Protein AF-A0A8S3VZ00-F1 (afdb_monomer)

pLDDT: mean 72.83, std 22.78, range [23.38, 97.88]

Organism: Parnassius apollo (NCBI:txid110799)

InterPro domains:
  IPR001041 2Fe-2S ferredoxin-type iron-sulfur binding domain [PF00111] (526-584)
  IPR001041 2Fe-2S ferredoxin-type iron-sulfur binding domain [PS51085] (514-598)
  IPR001041 2Fe-2S ferredoxin-type iron-sulfur binding domain [cd00207] (516-586)
  IPR002346 Molybdopterin dehydrogenase, FAD-binding [PF00941] (729-844)
  IPR002888 [2Fe-2S]-binding [PF01799] (594-668)
  IPR006058 2Fe-2S ferredoxin, iron-sulphur binding site [PS00197] (554-562)
  IPR016166 FAD-binding domain, PCMH-type [PS51387] (723-845)
  IPR016208 Aldehyde oxidase/xanthine dehydrogenase-like [PTHR11908] (515-844)

Secondary structure (DSSP, 8-state):
--------------------------------------------------------------------------PPPPHHHHHHHHHHHHHHHSS---TTHHHHHHHHHHHHH-TT----HHHHHHHHHHHTTTTSS-HHHHHHHHHTTS-----------------------------PPPP---TTSHHHHHHHHHHHHHHHHHHHHHHHSS-GGG--B-------HHHHHHHHHHGGGGHHHHHT--SHHHHHHHHHHHHHHHHHHTT--PBPTT------SPPPHHHHHHHHHHHHHHHHHHHHHHHHTT---HHHHHHHHHHTTTSS--TTSTTHHHHHHHHHHHHHHHHHHHHHHHHHHHHHHHHHHHHHHHHH-HHHHHHHHS-S-----SPPPPHHHHHHHHHHHHHS-------HHHHHHHHHHTTSPPPPP----HHHHHHHHHHS-TTS---TT---HHHHTT-TTHHHHHHHHHHHHHHTT---HHHH---------------EEEEETTEEEEE-TTS-TT-BHHHHHHHTS---SS--SSSSSTT-TTEEEEESSTTSPPEEEETTTSBGGG-TT-EEE-TTTS-BTTTB--HHHHHHHHTT--SSSSSHHHHHHHHHHHHHH-SS--HHHHHHHTTT---SSS-SHHHHHHHHTTSTTS--------GGG-------SS----------------GGGSTTPPPEEEE-TTS-EEEE-SSHHHHHHHHHHH-SSSEEEESS-GGGGTS--SS--SEEEE-TT-STTSSEEESSSEEE-TT-BHHHHHHHHHHHHHH-GGGTTHHHHHHHHHHSS-HHHHTT-BHHHHH--

Solvent-accessible surface area (backbone atoms only — not comparable to full-atom values): 51805 Å² total; per-residue (Å²): 132,87,80,90,81,92,81,85,86,85,85,88,87,86,83,87,83,83,91,84,88,81,92,78,94,80,89,86,88,81,80,87,79,90,84,86,86,89,83,82,88,87,87,90,84,85,90,83,88,87,88,85,85,88,86,88,87,91,86,87,81,84,83,77,79,77,72,82,79,72,74,73,76,77,79,82,76,52,72,63,58,52,48,45,46,44,29,17,45,47,46,44,62,77,60,98,69,66,91,68,62,43,46,60,48,24,39,53,49,30,38,72,74,39,72,93,55,94,73,54,51,65,59,50,55,53,48,46,59,44,47,80,70,62,70,78,58,57,74,67,55,49,54,47,46,49,52,77,29,54,80,90,80,76,89,89,81,82,90,82,87,83,85,88,85,87,85,86,85,89,80,92,83,86,85,88,85,89,82,85,88,79,86,79,91,76,94,78,64,58,67,62,52,48,52,55,51,50,54,53,48,53,46,31,53,54,29,27,55,54,35,67,73,42,59,58,87,63,47,51,53,70,64,90,76,71,92,48,72,69,56,52,49,55,42,52,65,49,25,72,69,42,48,72,60,48,70,70,39,87,47,69,67,51,41,52,25,45,56,49,6,47,53,50,24,53,32,56,79,72,67,51,79,63,45,73,64,89,71,84,69,83,74,65,92,66,78,50,72,68,54,53,58,45,54,50,50,39,51,55,40,52,64,43,42,56,44,52,50,42,43,74,74,68,45,75,50,68,74,42,49,54,50,51,53,61,75,43,62,96,50,101,69,58,90,85,45,92,62,39,68,56,57,51,50,55,53,42,47,56,44,49,53,52,39,51,58,51,46,58,54,50,51,57,47,52,55,50,52,51,50,52,51,46,56,52,30,49,76,76,40,49,66,63,36,51,63,70,69,52,68,93,74,81,76,72,91,64,82,79,79,54,69,66,60,54,52,49,52,56,42,57,73,67,69,54,85,76,77,78,68,83,49,75,64,50,58,52,50,48,60,70,45,66,81,55,80,76,79,74,85,84,77,59,42,40,64,57,45,47,52,54,46,67,72,45,59,43,90,48,81,41,66,90,56,48,60,40,44,46,51,61,64,46,34,59,68,50,29,52,53,49,16,50,49,50,41,51,28,58,75,69,74,51,77,62,63,84,83,69,67,69,88,81,73,89,68,77,87,64,74,87,67,37,59,37,41,28,29,49,57,86,44,81,44,76,50,43,44,87,43,47,89,82,45,19,34,43,52,41,36,39,72,71,71,59,50,62,60,53,33,82,81,77,64,40,59,78,37,28,21,29,25,24,26,36,24,63,42,95,90,42,68,41,34,35,33,35,26,50,41,36,41,48,78,70,42,47,62,19,44,32,41,46,52,67,56,68,28,35,96,89,82,43,67,31,70,67,56,47,43,29,52,79,43,56,38,55,78,88,55,65,39,46,36,9,51,43,22,43,53,51,16,47,60,66,57,43,80,85,40,40,46,66,56,56,58,67,65,45,81,31,53,57,63,96,76,66,75,54,55,33,40,51,63,30,56,30,68,73,20,74,75,41,77,87,73,88,66,79,76,57,82,88,72,65,78,77,80,85,86,77,85,84,78,95,70,95,70,91,81,86,80,80,76,78,78,76,78,56,73,71,77,68,68,77,70,73,71,38,49,30,60,25,65,76,73,33,41,39,34,43,35,50,52,74,65,58,56,54,51,49,35,71,76,70,49,79,90,41,59,43,82,38,65,32,51,51,62,46,44,82,55,71,72,95,67,80,56,53,33,37,38,32,53,75,57,27,62,87,29,45,53,73,48,82,67,104,53,84,44,74,29,49,60,22,23,45,48,54,51,41,51,52,28,56,50,44,33,72,76,33,80,91,40,45,68,30,50,58,55,31,60,51,53,68,69,54,77,36,63,40,50,25,65,41,28,20,53,42,64,66,72,76,110

Mean predicted aligned error: 23.3 Å

Nearest PDB structures (foldseek):
  3amz-assembly1_A  TM=8.273E-01  e=7.166E-17  Bos taurus
  3una-assembly1_A  TM=8.255E-01  e=1.188E-16  Bos taurus
  8emt-assembly1_A  TM=8.531E-01  e=2.705E-15  Homo sapiens
  3etr-assembly1_A  TM=9.452E-01  e=1.685E-12  Bos taurus
  1n5w-assembly1_D  TM=9.323E-01  e=1.523E-10  Afipia carboxidovorans OM5

Radius of gyration: 40.79 Å; Cα contacts (8 Å, |Δi|>4): 834; chains: 1; bounding box: 119×110×125 Å

Sequence (845 aa):
MDKKIVRKGPLPGGRRGASGAGAGRGSMRAASRARGAARSPTSPPHPSSPPEGLVSAGSSRTQQAAPAAGGARRMRWSQEMNANALRAYFRAKGEETGCLAYRTRMHRLFAELEPSLTVTEQNLADRVRYILRSNIFDVAELERLRREAVPSSDENATAEDAAPQMVEQPANVDVAVNTPVVVDSNDDGTVAQELELEHMRSILEEAIVETRSTPLENRPRLPRIALSKRNRAVVRALNPKLVTYLEASRDLCETHSILFGAALAVCRIIGAKVSTAGRATGHSSAIPAWRRRIEERIAKARALIGRLICFRSGNNRPRIVRTVRMAFAGTNVSLSQPDITQKLTERIDDLKQRIAAWGKRIRRYTERSTRFNQNRLFQSDQKRLYESLERPMVSGTGPAPNQADTVAFWRGLWSEPVNHSEGPWTEVVASQCAGITLMDPVIITPDDVAEAVRRAPNWKSPGLDGLHHYWLKGFMVCHSVLARQFQEALNQKSLPSLFTTGITHLVPKDQVMDRITFKVNGAVCTVGCEVSTDVTLLDYLRSYLRLTGTKYMCREAGCGACIITAVQNKDTAPTAVNSCMVLVTSCHGWDITTVEGIGNRLTGYNKIQTTLAEYNGTQCGYCTPGWVMAMHSLLQSKKNLTMLEIEQSFGSNICRCTGYRPILDAFKKFAVDAPDSDRITDIEDLHICKGKDGGCKKNNCEDYDWCMVLKEEVEQLPIIYIRLIDGRDWYKVFDLRNVFDILQARGDDSYMLVAGNTAKGVYPMDKYPRVLIDITGISELKGFLLDQNLILRAGTTLSEALNIFKLLCAENYYFKYLEKFYNHIKMVAHIAVRNIGTIAGNLMI

Foldseek 3Di:
DDDDDDDDDDDDDDDDDDDDDDDDDDDDDDDDDDDDDDDDDDDDDDDDDDDDYDDDDDDDDDPDPDDDPPPPPPDDQDLVLLLLLLLLLLLLPPDDDDDPVSLVSSVVSSCVVVVVDDDDSVRSVVSNVCCVQPCSDPPVRSVVSNVSNDDDDDDDDDDDDDDDDDDDDDDDDDDDDDDDDDDDDDPDVPVVVVVVLVVLVVQLVVLLVVLVVDDLLQAWAQDDDDPDPVLLVSLQSCQVVCLVQLVPDDAPVSNVSSLSSSSVSSCVVVVHDIGGPDDPPPPDPDDDPVLVVLVVLLVVLVVLLVLLVCVLVVNVDPVSVVSVCVLQPPHPDDPPDPCNNVVSVVSSVVSVVSSVVSVVVNVVVVVVVVQVVLLVCCVVPVPVSVVVVDDPDPPPPDDDDDPVVVCVVVCVVVVPPDPPDPPVVNVVVCVVCVPPDDDPPDQQALVNLQVVLVPADQPDDDASNNDGSVSCNSNSSCSHSVSVNVSVCVVVVHDDPSVVDDDDGPDDPPDPQFWQWEAELNHIDTDFQAADQQAFQLNCCCVPVVVPCQDDDQLLLQALSRWWWKDQAPPRFTFTARRSQHHPSLSRRMYIYFLVSQADPVRHHDLLLVLCVVLVVDDPSRLSRSLSRLLVSVVRRDDQAALVNNVLQCNRHDDPPPPCVSSSVSSNVRHPPDPPDPPPDDPVPDPDDPQPDDDDDDDDDPPPPPPPDPPVVLPDPDWNWHQYNVRAIETEDQEPVVVVVCCVVPPPPWEDEDWSSSVCSVVPDPDHTRYYYDCLNYPQQEDWDDDVDIGHRFNHFLVNLLVVLVVCCVVDVVSVCSVVVNVVSSPPRHRNSRVTQTPNNVVVD

Structure (mmCIF, N/CA/C/O backbone):
data_AF-A0A8S3VZ00-F1
#
_entry.id   AF-A0A8S3VZ00-F1
#
loop_
_atom_site.group_PDB
_atom_site.id
_atom_site.type_symbol
_atom_site.label_atom_id
_atom_site.label_alt_id
_atom_site.label_comp_id
_atom_site.label_asym_id
_atom_site.label_entity_id
_atom_site.label_seq_id
_atom_site.pdbx_PDB_ins_code
_atom_site.Cartn_x
_atom_site.Cartn_y
_atom_site.Cartn_z
_atom_site.occupancy
_atom_site.B_iso_or_equiv
_atom_site.auth_seq_id
_atom_site.auth_comp_id
_atom_site.auth_asym_id
_atom_site.auth_atom_id
_atom_site.pdbx_PDB_model_num
ATOM 1 N N . MET A 1 1 ? 2.352 -40.331 60.822 1.00 39.62 1 MET A N 1
ATOM 2 C CA . MET A 1 1 ? 3.522 -39.517 60.429 1.00 39.62 1 MET A CA 1
ATOM 3 C C . MET A 1 1 ? 2.956 -38.323 59.662 1.00 39.62 1 MET A C 1
ATOM 5 O O . MET A 1 1 ? 2.441 -38.537 58.580 1.00 39.62 1 MET A O 1
ATOM 9 N N . ASP A 1 2 ? 2.695 -37.155 60.264 1.00 28.31 2 ASP A N 1
ATOM 10 C CA . ASP A 1 2 ? 3.654 -36.200 60.869 1.00 28.31 2 ASP A CA 1
ATOM 11 C C . ASP A 1 2 ? 4.813 -35.879 59.899 1.00 28.31 2 ASP A C 1
ATOM 13 O O . ASP A 1 2 ? 5.446 -36.813 59.424 1.00 28.31 2 ASP A O 1
ATOM 17 N N . LYS A 1 3 ? 5.172 -34.622 59.584 1.00 29.91 3 LYS A N 1
ATOM 18 C CA . LYS A 1 3 ? 4.839 -33.301 60.178 1.00 29.91 3 LYS A CA 1
ATOM 19 C C . LYS A 1 3 ? 5.059 -32.203 59.093 1.00 29.91 3 LYS A C 1
ATOM 21 O O . LYS A 1 3 ? 5.976 -32.353 58.303 1.00 29.91 3 LYS A O 1
ATOM 26 N N . LYS A 1 4 ? 4.151 -31.219 58.903 1.00 31.28 4 LYS A N 1
ATOM 27 C CA . LYS A 1 4 ? 4.155 -29.828 59.472 1.00 31.28 4 LYS A CA 1
ATOM 28 C C . LYS A 1 4 ? 5.256 -28.902 58.885 1.00 31.28 4 LYS A C 1
ATOM 30 O O . LYS A 1 4 ? 6.318 -29.402 58.572 1.00 31.28 4 LYS A O 1
ATOM 35 N N . ILE A 1 5 ? 5.149 -27.569 58.721 1.00 29.62 5 ILE A N 1
ATOM 36 C CA . ILE A 1 5 ? 4.298 -26.441 59.216 1.00 29.62 5 ILE A CA 1
ATOM 37 C C . ILE A 1 5 ? 4.461 -25.304 58.150 1.00 29.62 5 ILE A C 1
ATOM 39 O O . ILE A 1 5 ? 5.565 -25.143 57.648 1.00 29.62 5 ILE A O 1
ATOM 43 N N . VAL A 1 6 ? 3.459 -24.612 57.579 1.00 30.39 6 VAL A N 1
ATOM 44 C CA . VAL A 1 6 ? 2.495 -23.591 58.080 1.00 30.39 6 VAL A CA 1
ATOM 45 C C . VAL A 1 6 ? 3.090 -22.248 58.569 1.00 30.39 6 VAL A C 1
ATOM 47 O O . VAL A 1 6 ? 3.701 -22.200 59.626 1.00 30.39 6 VAL A O 1
ATOM 50 N N . ARG A 1 7 ? 2.752 -21.136 57.887 1.00 25.30 7 ARG A N 1
ATOM 51 C CA . ARG A 1 7 ? 2.457 -19.762 58.406 1.00 25.30 7 ARG A CA 1
ATOM 52 C C . ARG A 1 7 ? 2.158 -18.865 57.184 1.00 25.30 7 ARG A C 1
ATOM 54 O O . ARG A 1 7 ? 3.034 -18.687 56.354 1.00 25.30 7 ARG A O 1
ATOM 61 N N . LYS A 1 8 ? 0.901 -18.532 56.850 1.00 27.75 8 LYS A N 1
ATOM 62 C CA . LYS A 1 8 ? 0.025 -17.461 57.400 1.00 27.75 8 LYS A CA 1
ATOM 63 C C . LYS A 1 8 ? 0.713 -16.082 57.505 1.00 27.75 8 LYS A C 1
ATOM 65 O O . LYS A 1 8 ? 1.756 -15.979 58.134 1.00 27.75 8 LYS A O 1
ATOM 70 N N . GLY A 1 9 ? 0.100 -15.071 56.863 1.00 27.56 9 GLY A N 1
ATOM 71 C CA . GLY A 1 9 ? 0.605 -13.692 56.690 1.00 27.56 9 GLY A CA 1
ATOM 72 C C . GLY A 1 9 ? 0.505 -12.793 57.935 1.00 27.56 9 GLY A C 1
ATOM 73 O O . GLY A 1 9 ? 0.379 -13.322 59.040 1.00 27.56 9 GLY A O 1
ATOM 74 N N . PRO A 1 10 ? 0.534 -11.448 57.774 1.00 30.44 10 PRO A N 1
ATOM 75 C CA . PRO A 1 10 ? -0.681 -10.759 57.297 1.00 30.44 10 PRO A CA 1
ATOM 76 C C . PRO A 1 10 ? -0.484 -9.465 56.447 1.00 30.44 10 PRO A C 1
ATOM 78 O O . PRO A 1 10 ? 0.572 -8.841 56.446 1.00 30.44 10 PRO A O 1
ATOM 81 N N . LEU A 1 11 ? -1.562 -9.023 55.782 1.00 34.31 11 LEU A N 1
ATOM 82 C CA . LEU A 1 11 ? -1.883 -7.601 55.499 1.00 34.31 11 LEU A CA 1
ATOM 83 C C . LEU A 1 11 ? -2.702 -7.059 56.703 1.00 34.31 11 LEU A C 1
ATOM 85 O O . LEU A 1 11 ? -3.317 -7.902 57.359 1.00 34.31 11 LEU A O 1
ATOM 89 N N . PRO A 1 12 ? -2.828 -5.739 57.001 1.00 42.91 12 PRO A N 1
ATOM 90 C CA . PRO A 1 12 ? -2.748 -4.600 56.071 1.00 42.91 12 PRO A CA 1
ATOM 91 C C . PRO A 1 12 ? -2.062 -3.324 56.636 1.00 42.91 12 PRO A C 1
ATOM 93 O O . PRO A 1 12 ? -1.601 -3.283 57.772 1.00 42.91 12 PRO A O 1
ATOM 96 N N . GLY A 1 13 ? -2.074 -2.227 55.868 1.00 27.19 13 GLY A N 1
ATOM 97 C CA . GLY A 1 13 ? -1.762 -0.879 56.365 1.00 27.19 13 GLY A CA 1
ATOM 98 C C . GLY A 1 13 ? -1.676 0.139 55.228 1.00 27.19 13 GLY A C 1
ATOM 99 O O . GLY A 1 13 ? -0.968 -0.094 54.257 1.00 27.19 13 GLY A O 1
ATOM 100 N N . GLY A 1 14 ? -2.404 1.255 55.305 1.00 26.59 14 GLY A N 1
ATOM 101 C CA . GLY A 1 14 ? -2.409 2.259 54.233 1.00 26.59 14 GLY A CA 1
ATOM 102 C C . GLY A 1 14 ? -2.586 3.694 54.727 1.00 26.59 14 GLY A C 1
ATOM 103 O O . GLY A 1 14 ? -2.566 3.938 55.929 1.00 26.59 14 GLY A O 1
ATOM 104 N N . ARG A 1 15 ? -2.878 4.586 53.763 1.00 26.28 15 ARG A N 1
ATOM 105 C CA . ARG A 1 15 ? -3.245 6.024 53.845 1.00 26.28 15 ARG A CA 1
ATOM 106 C C . ARG A 1 15 ? -2.134 7.073 53.644 1.00 26.28 15 ARG A C 1
ATOM 108 O O . ARG A 1 15 ? -1.155 7.105 54.371 1.00 26.28 15 ARG A O 1
ATOM 115 N N . ARG A 1 16 ? -2.507 8.054 52.795 1.00 26.98 16 ARG A N 1
ATOM 116 C CA . ARG A 1 16 ? -1.966 9.424 52.591 1.00 26.98 16 ARG A CA 1
ATOM 117 C C . ARG A 1 16 ? -0.570 9.490 51.934 1.00 26.98 16 ARG A C 1
ATOM 119 O O . ARG A 1 16 ? 0.285 8.678 52.232 1.00 26.98 16 ARG A O 1
ATOM 126 N N . GLY A 1 17 ? -0.272 10.435 51.038 1.00 25.69 17 GLY A N 1
ATOM 127 C CA . GLY A 1 17 ? -1.102 11.487 50.428 1.00 25.69 17 GLY A CA 1
ATOM 128 C C . GLY A 1 17 ? -0.302 12.774 50.157 1.00 25.69 17 GLY A C 1
ATOM 129 O O . GLY A 1 17 ? 0.580 13.094 50.939 1.00 25.69 17 GLY A O 1
ATOM 130 N N . ALA A 1 18 ? -0.695 13.523 49.116 1.00 25.16 18 ALA A N 1
ATOM 131 C CA . ALA A 1 18 ? -0.267 14.893 48.760 1.00 25.16 18 ALA A CA 1
ATOM 132 C C . ALA A 1 18 ? 1.065 15.110 47.981 1.00 25.16 18 ALA A C 1
ATOM 134 O O . ALA A 1 18 ? 2.163 15.020 48.511 1.00 25.16 18 ALA A O 1
ATOM 135 N N . SER A 1 19 ? 0.891 15.483 46.702 1.00 27.48 19 SER A N 1
ATOM 136 C CA . SER A 1 19 ? 1.477 16.640 45.978 1.00 27.48 19 SER A CA 1
ATOM 137 C C . SER A 1 19 ? 2.933 17.105 46.186 1.00 27.48 19 SER A C 1
ATOM 139 O O . SER A 1 19 ? 3.325 17.498 47.279 1.00 27.48 19 SER A O 1
ATOM 141 N N . GLY A 1 20 ? 3.634 17.344 45.067 1.00 26.22 20 GLY A N 1
ATOM 142 C CA . GLY A 1 20 ? 4.785 18.258 45.007 1.00 26.22 20 GLY A CA 1
ATOM 143 C C . GLY A 1 20 ? 5.399 18.360 43.606 1.00 26.22 20 GLY A C 1
ATOM 144 O O . GLY A 1 20 ? 5.945 17.385 43.100 1.00 26.22 20 GLY A O 1
ATOM 145 N N . ALA A 1 21 ? 5.309 19.527 42.962 1.00 27.30 21 ALA A N 1
ATOM 146 C CA . ALA A 1 21 ? 5.978 19.791 41.684 1.00 27.30 21 ALA A CA 1
ATOM 147 C C . ALA A 1 21 ? 7.465 20.141 41.894 1.00 27.30 21 ALA A C 1
ATOM 149 O O . ALA A 1 21 ? 7.820 20.751 42.899 1.00 27.30 21 ALA A O 1
ATOM 150 N N . GLY A 1 22 ? 8.329 19.824 40.924 1.00 25.84 22 GLY A N 1
ATOM 151 C CA . GLY A 1 22 ? 9.751 20.173 40.996 1.00 25.84 22 GLY A CA 1
ATOM 152 C C . GLY A 1 22 ? 10.494 19.952 39.681 1.00 25.84 22 GLY 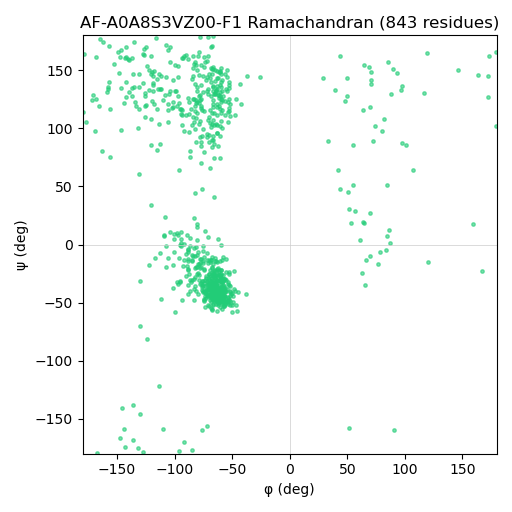A C 1
ATOM 153 O O . GLY A 1 22 ? 10.917 18.842 39.373 1.00 25.84 22 GLY A O 1
ATOM 154 N N . ALA A 1 23 ? 10.674 21.015 38.895 1.00 28.31 23 ALA A N 1
ATOM 155 C CA . ALA A 1 23 ? 11.539 20.981 37.719 1.00 28.31 23 ALA A CA 1
ATOM 156 C C . ALA A 1 23 ? 13.019 21.026 38.142 1.00 28.31 23 ALA A C 1
ATOM 158 O O . ALA A 1 23 ? 13.414 21.899 38.910 1.00 28.31 23 ALA A O 1
ATOM 159 N N . GLY A 1 24 ? 13.853 20.134 37.598 1.00 25.73 24 GLY A N 1
ATOM 160 C CA . GLY A 1 24 ? 15.281 20.070 37.928 1.00 25.73 24 GLY A CA 1
ATOM 161 C C . GLY A 1 24 ? 16.142 19.642 36.743 1.00 25.73 24 GLY A C 1
ATOM 162 O O . GLY A 1 24 ? 16.281 18.456 36.458 1.00 25.73 24 GLY A O 1
ATOM 163 N N . ARG A 1 25 ? 16.758 20.607 36.048 1.00 27.92 25 ARG A N 1
ATOM 164 C CA . ARG A 1 25 ? 17.835 20.321 35.085 1.00 27.92 25 ARG A CA 1
ATOM 165 C C . ARG A 1 25 ? 19.126 20.033 35.855 1.00 27.92 25 ARG A C 1
ATOM 167 O O . ARG A 1 25 ? 19.638 20.929 36.515 1.00 27.92 25 ARG A O 1
ATOM 174 N N . GLY A 1 26 ? 19.689 18.834 35.705 1.00 26.12 26 GLY A N 1
ATOM 175 C CA . GLY A 1 26 ? 20.968 18.451 36.314 1.00 26.12 26 GLY A CA 1
ATOM 176 C C . GLY A 1 26 ? 21.905 17.789 35.306 1.00 26.12 26 GLY A C 1
ATOM 177 O O . GLY A 1 26 ? 21.765 16.611 35.001 1.00 26.12 26 GLY A O 1
ATOM 178 N N . SER A 1 27 ? 22.870 18.546 34.782 1.00 26.34 27 SER A N 1
ATOM 179 C CA . SER A 1 27 ? 23.984 18.004 33.993 1.00 26.34 27 SER A CA 1
ATOM 180 C C . SER A 1 27 ? 25.122 17.615 34.931 1.00 26.34 27 SER A C 1
ATOM 182 O O . SER A 1 27 ? 25.632 18.491 35.626 1.00 26.34 27 SER A O 1
ATOM 184 N N . MET A 1 28 ? 25.618 16.376 34.870 1.00 24.86 28 MET A N 1
ATOM 185 C CA . MET A 1 28 ? 26.928 16.055 35.444 1.00 24.86 28 MET A CA 1
ATOM 186 C C . MET A 1 28 ? 27.683 14.973 34.659 1.00 24.86 28 MET A C 1
ATOM 188 O O . MET A 1 28 ? 27.132 13.948 34.266 1.00 24.86 28 MET A O 1
ATOM 192 N N . ARG A 1 29 ? 28.975 15.236 34.431 1.00 24.09 29 ARG A N 1
ATOM 193 C CA . ARG A 1 29 ? 29.990 14.294 33.937 1.00 24.09 29 ARG A CA 1
ATOM 194 C C . ARG A 1 29 ? 30.875 13.870 35.114 1.00 24.09 29 ARG A C 1
ATOM 196 O O . ARG A 1 29 ? 31.431 14.752 35.756 1.00 24.09 29 ARG A O 1
ATOM 203 N N . ALA A 1 30 ? 31.118 12.572 35.275 1.00 25.95 30 ALA A N 1
ATOM 204 C CA . ALA A 1 30 ? 32.307 11.968 35.900 1.00 25.95 30 ALA A CA 1
ATOM 205 C C . ALA A 1 30 ? 32.279 10.466 35.527 1.00 25.95 30 ALA A C 1
ATOM 207 O O . ALA A 1 30 ? 31.227 9.848 35.605 1.00 25.95 30 ALA A O 1
ATOM 208 N N . ALA A 1 31 ? 33.264 9.901 34.824 1.00 25.02 31 ALA A N 1
ATOM 209 C CA . ALA A 1 31 ? 34.591 9.489 35.298 1.00 25.02 31 ALA A CA 1
ATOM 210 C C . ALA A 1 31 ? 34.567 8.207 36.169 1.00 25.02 31 ALA A C 1
ATOM 212 O O . ALA A 1 31 ? 34.218 8.255 37.337 1.00 25.02 31 ALA A O 1
ATOM 213 N N . SER A 1 32 ? 34.956 7.081 35.543 1.00 24.95 32 SER A N 1
ATOM 214 C CA . SER A 1 32 ? 35.980 6.091 35.972 1.00 24.95 32 SER A CA 1
ATOM 215 C C . SER A 1 32 ? 36.259 5.885 37.481 1.00 24.95 32 SER A C 1
ATOM 217 O O . SER A 1 32 ? 36.479 6.860 38.185 1.00 24.95 32 SER A O 1
ATOM 219 N N . ARG A 1 33 ? 36.543 4.672 37.995 1.00 26.81 33 ARG A N 1
ATOM 220 C CA . ARG A 1 33 ? 37.498 3.654 37.473 1.00 26.81 33 ARG A CA 1
ATOM 221 C C . ARG A 1 33 ? 37.520 2.397 38.388 1.00 26.81 33 ARG A C 1
ATOM 223 O O . ARG A 1 33 ? 37.212 2.546 39.559 1.00 26.81 33 ARG A O 1
ATOM 230 N N . ALA A 1 34 ? 38.094 1.274 37.904 1.00 25.08 34 ALA A N 1
ATOM 231 C CA . ALA A 1 34 ? 38.673 0.141 38.685 1.00 25.08 34 ALA A CA 1
ATOM 232 C C . ALA A 1 34 ? 37.701 -0.769 39.490 1.00 25.08 34 ALA A C 1
ATOM 234 O O . ALA A 1 34 ? 36.653 -0.307 39.909 1.00 25.08 34 ALA A O 1
ATOM 235 N N . ARG A 1 35 ? 37.965 -2.064 39.772 1.00 28.33 35 ARG A N 1
ATOM 236 C CA . ARG A 1 35 ? 39.005 -3.085 39.414 1.00 28.33 35 ARG A CA 1
ATOM 237 C C . ARG A 1 35 ? 38.339 -4.475 39.628 1.00 28.33 35 ARG A C 1
ATOM 239 O O . ARG A 1 35 ? 37.547 -4.585 40.549 1.00 28.33 35 ARG A O 1
ATOM 246 N N . GLY A 1 36 ? 38.523 -5.508 38.795 1.00 26.16 36 GLY A N 1
ATOM 247 C CA . GLY A 1 36 ? 39.652 -6.472 38.781 1.00 26.16 36 GLY A CA 1
ATOM 248 C C . GLY A 1 36 ? 39.113 -7.911 39.027 1.00 26.16 36 GLY A C 1
ATOM 249 O O . GLY A 1 36 ? 37.977 -8.022 39.464 1.00 26.16 36 GLY A O 1
ATOM 250 N N . ALA A 1 37 ? 39.800 -9.039 38.792 1.00 28.31 37 ALA A N 1
ATOM 251 C CA . ALA A 1 37 ? 41.071 -9.345 38.112 1.00 28.31 37 ALA A CA 1
ATOM 252 C C . ALA A 1 37 ? 41.205 -10.888 37.886 1.00 28.31 37 ALA A C 1
ATOM 254 O O . ALA A 1 37 ? 40.344 -11.629 38.347 1.00 28.31 37 ALA A O 1
ATOM 255 N N . ALA A 1 38 ? 42.333 -11.332 37.289 1.00 25.97 38 ALA A N 1
ATOM 256 C CA . ALA A 1 38 ? 42.833 -12.717 37.064 1.00 25.97 38 ALA A CA 1
ATOM 257 C C . ALA A 1 38 ? 42.564 -13.338 35.669 1.00 25.97 38 ALA A C 1
ATOM 259 O O . ALA A 1 38 ? 41.463 -13.218 35.150 1.00 25.97 38 ALA A O 1
ATOM 260 N N . ARG A 1 39 ? 43.523 -14.021 35.013 1.00 25.38 39 ARG A N 1
ATOM 261 C CA . ARG A 1 39 ? 44.983 -14.194 35.255 1.00 25.38 39 ARG A CA 1
ATOM 262 C C . ARG A 1 39 ? 45.701 -14.468 33.908 1.00 25.38 39 ARG A C 1
ATOM 264 O O . ARG A 1 39 ? 45.069 -14.940 32.972 1.00 25.38 39 ARG A O 1
ATOM 271 N N . SER A 1 40 ? 46.997 -14.152 33.828 1.00 30.12 40 SER A N 1
ATOM 272 C CA . SER A 1 40 ? 47.920 -14.469 32.710 1.00 30.12 40 SER A CA 1
ATOM 273 C C . SER A 1 40 ? 48.644 -15.822 32.965 1.00 30.12 40 SER A C 1
ATOM 275 O O . SER A 1 40 ? 48.183 -16.523 33.872 1.00 30.12 40 SER A O 1
ATOM 277 N N . PRO A 1 41 ? 49.688 -16.278 32.220 1.00 46.03 41 PRO A N 1
ATOM 278 C CA . PRO A 1 41 ? 50.906 -15.563 31.767 1.00 46.03 41 PRO A CA 1
ATOM 279 C C . PRO A 1 41 ? 50.895 -15.315 30.225 1.00 46.03 41 PRO A C 1
ATOM 281 O O . PRO A 1 41 ? 49.797 -15.230 29.682 1.00 46.03 41 PRO A O 1
ATOM 284 N N . THR A 1 42 ? 51.968 -15.068 29.447 1.00 27.95 42 THR A N 1
ATOM 285 C CA . THR A 1 42 ? 53.440 -15.022 29.668 1.00 27.95 42 THR A CA 1
ATOM 286 C C . THR A 1 42 ? 54.117 -13.952 28.776 1.00 27.95 42 THR A C 1
ATOM 288 O O . THR A 1 42 ? 53.531 -13.470 27.811 1.00 27.95 42 THR A O 1
ATOM 291 N N . SER A 1 43 ? 55.382 -13.645 29.086 1.00 27.95 43 SER A N 1
ATOM 292 C CA . SER A 1 43 ? 56.395 -12.881 28.309 1.00 27.95 43 SER A CA 1
ATOM 293 C C . SER A 1 43 ? 57.772 -13.558 28.601 1.00 27.95 43 SER A C 1
ATOM 295 O O . SER A 1 43 ? 57.710 -14.675 29.127 1.00 27.95 43 SER A O 1
ATOM 297 N N . PRO A 1 44 ? 58.997 -12.973 28.453 1.00 39.16 44 PRO A N 1
ATOM 298 C CA . PRO A 1 44 ? 59.533 -11.770 27.757 1.00 39.16 44 PRO A CA 1
ATOM 299 C C . PRO A 1 44 ? 60.878 -12.136 27.009 1.00 39.16 44 PRO A C 1
ATOM 301 O O . PRO A 1 44 ? 60.929 -13.263 26.521 1.00 39.16 44 PRO A O 1
ATOM 304 N N . PRO A 1 45 ? 62.008 -11.363 26.969 1.00 41.94 45 PRO A N 1
ATOM 305 C CA . PRO A 1 45 ? 62.287 -9.905 26.971 1.00 41.94 45 PRO A CA 1
ATOM 306 C C . PRO A 1 45 ? 63.214 -9.387 25.815 1.00 41.94 45 PRO A C 1
ATOM 308 O O . PRO A 1 45 ? 63.687 -10.136 24.968 1.00 41.94 45 PRO A O 1
ATOM 311 N N . HIS A 1 46 ? 63.487 -8.069 25.835 1.00 34.94 46 HIS A N 1
ATOM 312 C CA . HIS A 1 46 ? 64.448 -7.294 25.011 1.00 34.94 46 HIS A CA 1
ATOM 313 C C . HIS A 1 46 ? 65.947 -7.542 25.341 1.00 34.94 46 HIS A C 1
ATOM 315 O O . HIS A 1 46 ? 66.248 -8.253 26.301 1.00 34.94 46 HIS A O 1
ATOM 321 N N . PRO A 1 47 ? 66.892 -6.892 24.617 1.00 36.28 47 PRO A N 1
ATOM 322 C CA . PRO A 1 47 ? 67.527 -5.690 25.203 1.00 36.28 47 PRO A CA 1
ATOM 323 C C . PRO A 1 47 ? 67.694 -4.490 24.227 1.00 36.28 47 PRO A C 1
ATOM 325 O O . PRO A 1 47 ? 67.062 -4.437 23.173 1.00 36.28 47 PRO A O 1
ATOM 328 N N . SER A 1 48 ? 68.478 -3.480 24.631 1.00 27.55 48 SER A N 1
ATOM 329 C CA . SER A 1 48 ? 68.462 -2.091 24.130 1.00 27.55 48 SER A CA 1
ATOM 330 C C . SER A 1 48 ? 69.853 -1.445 23.960 1.00 27.55 48 SER A C 1
ATOM 332 O O . SER A 1 48 ? 70.764 -1.784 24.708 1.00 27.55 48 SER A O 1
ATOM 334 N N . SER A 1 49 ? 69.916 -0.387 23.132 1.00 27.34 49 SER A N 1
ATOM 335 C CA . SER A 1 49 ? 70.934 0.699 23.101 1.00 27.34 49 SER A CA 1
ATOM 336 C C . SER A 1 49 ? 72.253 0.475 22.305 1.00 27.34 49 SER A C 1
ATOM 338 O O . SER A 1 49 ? 72.578 -0.668 21.991 1.00 27.34 49 SER A O 1
ATOM 340 N N . PRO A 1 50 ? 72.957 1.559 21.873 1.00 50.28 50 PRO A N 1
ATOM 341 C CA . PRO A 1 50 ? 73.828 1.562 20.677 1.00 50.28 50 PRO A CA 1
ATOM 342 C C . PRO A 1 50 ? 75.336 1.809 20.946 1.00 50.28 50 PRO A C 1
ATOM 344 O O . PRO A 1 50 ? 75.709 2.130 22.074 1.00 50.28 50 PRO A O 1
ATOM 347 N N . PRO A 1 51 ? 76.181 1.777 19.892 1.00 30.31 51 PRO A N 1
ATOM 348 C CA . PRO A 1 51 ? 77.425 2.561 19.841 1.00 30.31 51 PRO A CA 1
ATOM 349 C C . PRO A 1 51 ? 77.634 3.362 18.524 1.00 30.31 51 PRO A C 1
ATOM 351 O O . PRO A 1 51 ? 76.749 3.448 17.671 1.00 30.31 51 PRO A O 1
ATOM 354 N N . GLU A 1 52 ? 78.801 4.004 18.409 1.00 26.48 52 GLU A N 1
ATOM 355 C CA . GLU A 1 52 ? 79.102 5.198 17.596 1.00 26.48 52 GLU A CA 1
ATOM 356 C C . GLU A 1 52 ? 79.932 4.942 16.310 1.00 26.48 52 GLU A C 1
ATOM 358 O O . GLU A 1 52 ? 80.614 3.928 16.197 1.00 26.48 52 GLU A O 1
ATOM 363 N N . GLY A 1 53 ? 80.004 5.951 15.419 1.00 26.00 53 GLY A N 1
ATOM 364 C CA . GLY A 1 53 ? 81.289 6.371 14.817 1.00 26.00 53 GLY A CA 1
ATOM 365 C C . GLY A 1 53 ? 81.528 6.237 13.295 1.00 26.00 53 GLY A C 1
ATOM 366 O O . GLY A 1 53 ? 81.456 5.143 12.753 1.00 26.00 53 GLY A O 1
ATOM 367 N N . LEU A 1 54 ? 82.000 7.352 12.686 1.00 26.39 54 LEU A N 1
ATOM 368 C CA . LEU A 1 54 ? 82.932 7.451 11.523 1.00 26.39 54 LEU A CA 1
ATOM 369 C C . LEU A 1 54 ? 82.397 7.024 10.115 1.00 26.39 54 LEU A C 1
ATOM 371 O O . LEU A 1 54 ? 81.709 6.024 9.990 1.00 26.39 54 LEU A O 1
ATOM 375 N N . VAL A 1 55 ? 82.643 7.702 8.972 1.00 27.11 55 VAL A N 1
ATOM 376 C CA . VAL A 1 55 ? 83.476 8.879 8.588 1.00 27.11 55 VAL A CA 1
ATOM 377 C C . VAL A 1 55 ? 82.717 9.793 7.585 1.00 27.11 55 VAL A C 1
ATOM 379 O O . VAL A 1 55 ? 81.803 9.360 6.889 1.00 27.11 55 VAL A O 1
ATOM 382 N N . SER A 1 56 ? 83.116 11.066 7.489 1.00 25.59 56 SER A N 1
ATOM 383 C CA . SER A 1 56 ? 82.599 12.134 6.609 1.00 25.59 56 SER A CA 1
ATOM 384 C C . SER A 1 56 ? 83.173 12.195 5.176 1.00 25.59 56 SER A C 1
ATOM 386 O O . SER A 1 56 ? 84.385 12.067 5.029 1.00 25.59 56 SER A O 1
ATOM 388 N N . ALA A 1 57 ? 82.355 12.579 4.176 1.00 26.52 57 ALA A N 1
ATOM 389 C CA . ALA A 1 57 ? 82.622 13.618 3.143 1.00 26.52 57 ALA A CA 1
ATOM 390 C C . ALA A 1 57 ? 81.511 13.630 2.047 1.00 26.52 57 ALA A C 1
ATOM 392 O O . ALA A 1 57 ? 80.999 12.580 1.687 1.00 26.52 57 ALA A O 1
ATOM 393 N N . GLY A 1 58 ? 81.097 14.759 1.449 1.00 24.02 58 GLY A N 1
ATOM 394 C CA . GLY A 1 58 ? 81.541 16.119 1.773 1.00 24.02 58 GLY A CA 1
ATOM 395 C C . GLY A 1 58 ? 81.384 17.252 0.741 1.00 24.02 58 GLY A C 1
ATOM 396 O O . GLY A 1 58 ? 82.062 18.247 0.939 1.00 24.02 58 GLY A O 1
ATOM 397 N N . SER A 1 59 ? 80.569 17.180 -0.324 1.00 24.92 59 SER A N 1
ATOM 398 C CA . SER A 1 59 ? 80.132 18.349 -1.144 1.00 24.92 59 SER A CA 1
ATOM 399 C C . SER A 1 59 ? 79.167 17.894 -2.258 1.00 24.92 59 SER A C 1
ATOM 401 O O . SER A 1 59 ? 79.146 16.719 -2.598 1.00 24.92 59 SER A O 1
ATOM 403 N N . SER A 1 60 ? 78.377 18.712 -2.954 1.00 24.31 60 SER A N 1
ATOM 404 C CA . SER A 1 60 ? 77.545 19.882 -2.644 1.00 24.31 60 SER A CA 1
ATOM 405 C C . SER A 1 60 ? 76.729 20.170 -3.925 1.00 24.31 60 SER A C 1
ATOM 407 O O . SER A 1 60 ? 77.310 20.250 -5.004 1.00 24.31 60 SER A O 1
ATOM 409 N N . ARG A 1 61 ? 75.391 20.309 -3.851 1.00 25.94 61 ARG A N 1
ATOM 410 C CA . ARG A 1 61 ? 74.575 21.106 -4.806 1.00 25.94 61 ARG A CA 1
ATOM 411 C C . ARG A 1 61 ? 73.089 21.150 -4.427 1.00 25.94 61 ARG A C 1
ATOM 413 O O . ARG A 1 61 ? 72.341 20.202 -4.629 1.00 25.94 61 ARG A O 1
ATOM 420 N N . THR A 1 62 ? 72.694 22.312 -3.907 1.00 24.53 62 THR A N 1
ATOM 421 C CA . THR A 1 62 ? 71.402 22.987 -4.140 1.00 24.53 62 THR A CA 1
ATOM 422 C C . THR A 1 62 ? 70.157 22.116 -4.352 1.00 24.53 62 THR A C 1
ATOM 424 O O . THR A 1 62 ? 69.718 21.911 -5.483 1.00 24.53 62 THR A O 1
ATOM 427 N N . GLN A 1 63 ? 69.471 21.776 -3.257 1.00 28.22 63 GLN A N 1
ATOM 428 C CA . GLN A 1 63 ? 68.012 21.660 -3.308 1.00 28.22 63 GLN A CA 1
ATOM 429 C C . GLN A 1 63 ? 67.406 23.066 -3.253 1.00 28.22 63 GLN A C 1
ATOM 431 O O . GLN A 1 63 ? 67.376 23.706 -2.203 1.00 28.22 63 GLN A O 1
ATOM 436 N N . GLN A 1 64 ? 66.938 23.562 -4.399 1.00 28.17 64 GLN A N 1
ATOM 437 C CA . GLN A 1 64 ? 66.113 24.766 -4.440 1.00 28.17 64 GLN A CA 1
ATOM 438 C C . GLN A 1 64 ? 64.780 24.483 -3.740 1.00 28.17 64 GLN A C 1
ATOM 440 O O . GLN A 1 64 ? 63.952 23.720 -4.239 1.00 28.17 64 GLN A O 1
ATOM 445 N N . ALA A 1 65 ? 64.549 25.140 -2.605 1.00 26.62 65 ALA A N 1
ATOM 446 C CA . ALA A 1 65 ? 63.206 25.290 -2.071 1.00 26.62 65 ALA A CA 1
ATOM 447 C C . ALA A 1 65 ? 62.388 26.121 -3.071 1.00 26.62 65 ALA A C 1
ATOM 449 O O . ALA A 1 65 ? 62.561 27.337 -3.168 1.00 26.62 65 ALA A O 1
ATOM 450 N N . ALA A 1 66 ? 61.519 25.463 -3.842 1.00 27.70 66 ALA A N 1
ATOM 451 C CA . ALA A 1 66 ? 60.579 26.159 -4.712 1.00 27.70 66 ALA A CA 1
ATOM 452 C C . ALA A 1 66 ? 59.701 27.091 -3.851 1.00 27.70 66 ALA A C 1
ATOM 454 O O . ALA A 1 66 ? 59.203 26.660 -2.804 1.00 27.70 66 ALA A O 1
ATOM 455 N N . PRO A 1 67 ? 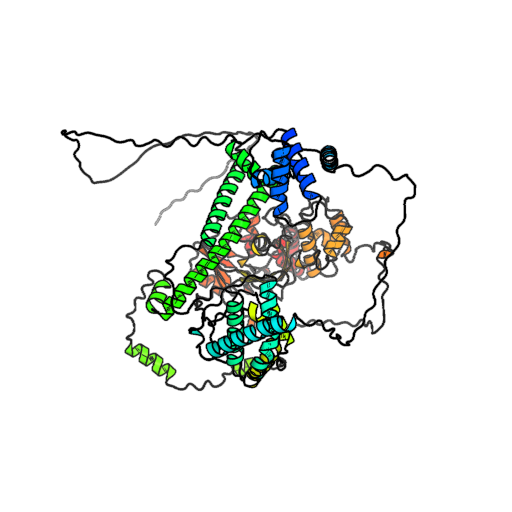59.532 28.367 -4.240 1.00 30.44 67 PRO A N 1
ATOM 456 C CA . PRO A 1 67 ? 58.928 29.366 -3.373 1.00 30.44 67 PRO A CA 1
ATOM 457 C C . PRO A 1 67 ? 57.467 29.032 -3.081 1.00 30.44 67 PRO A C 1
ATOM 459 O O . PRO A 1 67 ? 56.754 28.467 -3.914 1.00 30.44 67 PRO A O 1
ATOM 462 N N . ALA A 1 68 ? 57.001 29.445 -1.901 1.00 29.88 68 ALA A N 1
ATOM 463 C CA . ALA A 1 68 ? 55.588 29.396 -1.563 1.00 29.88 68 ALA A CA 1
ATOM 464 C C . ALA A 1 68 ? 54.782 30.097 -2.666 1.00 29.88 68 ALA A C 1
ATOM 466 O O . ALA A 1 68 ? 54.920 31.304 -2.867 1.00 29.88 68 ALA A O 1
ATOM 467 N N . ALA A 1 69 ? 53.944 29.338 -3.378 1.00 30.42 69 ALA A N 1
ATOM 468 C CA . ALA A 1 69 ? 53.061 29.882 -4.397 1.00 30.42 69 ALA A CA 1
ATOM 469 C C . ALA A 1 69 ? 52.080 30.850 -3.725 1.00 30.42 69 ALA A C 1
ATOM 471 O O . ALA A 1 69 ? 51.071 30.436 -3.145 1.00 30.42 69 ALA A O 1
ATOM 472 N N . GLY A 1 70 ? 52.417 32.142 -3.766 1.00 31.28 70 GLY A N 1
ATOM 473 C CA . GLY A 1 70 ? 51.618 33.209 -3.190 1.00 31.28 70 GLY A CA 1
ATOM 474 C C . GLY A 1 70 ? 50.206 33.115 -3.742 1.00 31.28 70 GLY A C 1
ATOM 475 O O . GLY A 1 70 ? 49.991 33.275 -4.943 1.00 31.28 70 GLY A O 1
ATOM 476 N N . GLY A 1 71 ? 49.242 32.808 -2.872 1.00 30.36 71 GLY A N 1
ATOM 477 C CA . GLY A 1 71 ? 47.851 32.672 -3.278 1.00 30.36 71 GLY A CA 1
ATOM 478 C C . GLY A 1 71 ? 47.386 33.989 -3.881 1.00 30.36 71 GLY A C 1
ATOM 479 O O . GLY A 1 71 ? 47.188 34.949 -3.136 1.00 30.36 71 GLY A O 1
ATOM 480 N N . ALA A 1 72 ? 47.238 34.026 -5.211 1.00 40.66 72 ALA A N 1
ATOM 481 C CA . ALA A 1 72 ? 46.908 35.231 -5.961 1.00 40.66 72 ALA A CA 1
ATOM 482 C C . ALA A 1 72 ? 45.737 35.946 -5.282 1.00 40.66 72 ALA A C 1
ATOM 484 O O . ALA A 1 72 ? 44.622 35.413 -5.210 1.00 40.66 72 ALA A O 1
ATOM 485 N N . ARG A 1 73 ? 46.021 37.123 -4.707 1.00 41.72 73 ARG A N 1
ATOM 486 C CA . ARG A 1 73 ? 45.081 37.879 -3.876 1.00 41.72 73 ARG A CA 1
ATOM 487 C C . ARG A 1 73 ? 43.877 38.202 -4.747 1.00 41.72 73 ARG A C 1
ATOM 489 O O . ARG A 1 73 ? 43.967 39.073 -5.603 1.00 41.72 73 ARG A O 1
ATOM 496 N N . ARG A 1 74 ? 42.781 37.449 -4.570 1.00 52.94 74 ARG A N 1
ATOM 497 C CA . ARG A 1 74 ? 41.625 37.482 -5.478 1.00 52.94 74 ARG A CA 1
ATOM 498 C C . ARG A 1 74 ? 41.182 38.932 -5.655 1.00 52.94 74 ARG A C 1
ATOM 500 O O . ARG A 1 74 ? 40.688 39.538 -4.705 1.00 52.94 74 ARG A O 1
ATOM 507 N N . MET A 1 75 ? 41.402 39.442 -6.865 1.00 68.12 75 MET A N 1
ATOM 508 C CA . MET A 1 75 ? 41.194 40.832 -7.251 1.00 68.12 75 MET A CA 1
ATOM 509 C C . MET A 1 75 ? 39.833 41.331 -6.746 1.00 68.12 75 MET A C 1
ATOM 511 O O . MET A 1 75 ? 38.797 40.707 -7.001 1.00 68.12 75 MET A O 1
ATOM 515 N N . ARG A 1 76 ? 39.839 42.437 -5.993 1.00 71.56 76 ARG A N 1
ATOM 516 C CA . ARG A 1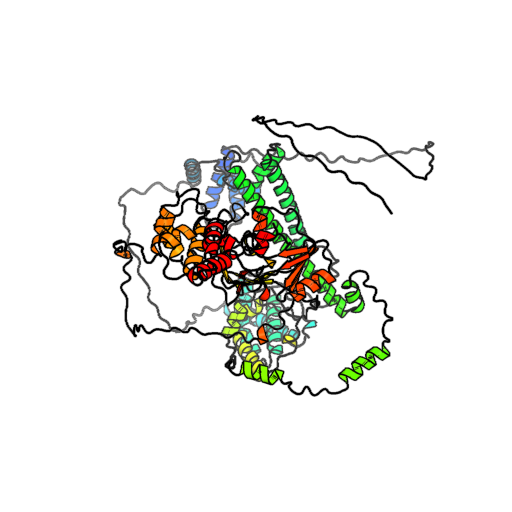 76 ? 38.608 43.127 -5.596 1.00 71.56 76 ARG A CA 1
ATOM 517 C C . ARG A 1 76 ? 38.156 43.996 -6.762 1.00 71.56 76 ARG A C 1
ATOM 519 O O . ARG A 1 76 ? 38.902 44.853 -7.207 1.00 71.56 76 ARG A O 1
ATOM 526 N N . TRP A 1 77 ? 36.935 43.762 -7.219 1.00 82.38 77 TRP A N 1
ATOM 527 C CA . TRP A 1 77 ? 36.274 44.577 -8.230 1.00 82.38 77 TRP A CA 1
ATOM 528 C C . TRP A 1 77 ? 35.550 45.730 -7.535 1.00 82.38 77 TRP A C 1
ATOM 530 O O . TRP A 1 77 ? 34.702 45.463 -6.677 1.00 82.38 77 TRP A O 1
ATOM 540 N N . SER A 1 78 ? 35.866 46.976 -7.894 1.00 85.38 78 SER A N 1
ATOM 541 C CA . SER A 1 78 ? 35.092 48.148 -7.467 1.00 85.38 78 SER A CA 1
ATOM 542 C C . SER A 1 78 ? 33.696 48.137 -8.109 1.00 85.38 78 SER A C 1
ATOM 544 O O . SER A 1 78 ? 33.402 47.307 -8.975 1.00 85.38 78 SER A O 1
ATOM 546 N N . GLN A 1 79 ? 32.811 49.033 -7.671 1.00 80.75 79 GLN A N 1
ATOM 547 C CA . GLN A 1 79 ? 31.493 49.203 -8.289 1.00 80.75 79 GLN A CA 1
ATOM 548 C C . GLN A 1 79 ? 31.625 49.710 -9.734 1.00 80.75 79 GLN A C 1
ATOM 550 O O . GLN A 1 79 ? 31.000 49.153 -10.630 1.00 80.75 79 GLN A O 1
ATOM 555 N N . GLU A 1 80 ? 32.534 50.651 -9.976 1.00 84.06 80 GLU A N 1
ATOM 556 C CA . GLU A 1 80 ? 32.851 51.197 -11.299 1.00 84.06 80 GLU A CA 1
ATOM 557 C C . GLU A 1 80 ? 33.412 50.144 -12.269 1.00 84.06 80 GLU A C 1
ATOM 559 O O . GLU A 1 80 ? 32.902 49.997 -13.375 1.00 84.06 80 GLU A O 1
ATOM 564 N N . MET A 1 81 ? 34.331 49.281 -11.823 1.00 86.12 81 MET A N 1
ATOM 565 C CA . MET A 1 81 ? 34.842 48.168 -12.642 1.00 86.12 81 MET A CA 1
ATOM 566 C C . MET A 1 81 ? 33.735 47.172 -13.030 1.00 86.12 81 MET A C 1
ATOM 568 O O . MET A 1 81 ? 33.790 46.534 -14.081 1.00 86.12 81 MET A O 1
ATOM 572 N N . ASN A 1 82 ? 32.706 47.017 -12.184 1.00 89.25 82 ASN A N 1
ATOM 573 C CA . ASN A 1 82 ? 31.530 46.205 -12.516 1.00 89.25 82 ASN A CA 1
ATOM 574 C C . ASN A 1 82 ? 30.610 46.916 -13.520 1.00 89.25 82 ASN A C 1
ATOM 576 O O . ASN A 1 82 ? 30.001 46.240 -14.348 1.00 89.25 82 ASN A O 1
ATOM 580 N N . ALA A 1 83 ? 30.525 48.249 -13.469 1.00 86.62 83 ALA A N 1
ATOM 581 C CA . ALA A 1 83 ? 29.811 49.055 -14.453 1.00 86.62 83 ALA A CA 1
ATOM 582 C C . ALA A 1 83 ? 30.523 49.013 -15.816 1.00 86.62 83 ALA A C 1
ATOM 584 O O . ALA A 1 83 ? 29.885 48.708 -16.819 1.00 86.62 83 ALA A O 1
ATOM 585 N N . ASN A 1 84 ? 31.850 49.174 -15.856 1.00 89.00 84 ASN A N 1
ATOM 586 C CA . ASN A 1 84 ? 32.665 49.046 -17.070 1.00 89.00 84 ASN A CA 1
ATOM 587 C C . ASN A 1 84 ? 32.574 47.641 -17.693 1.00 89.00 84 ASN A C 1
ATOM 589 O O . ASN A 1 84 ? 32.406 47.509 -18.906 1.00 89.00 84 ASN A O 1
ATOM 593 N N . ALA A 1 85 ? 32.552 46.583 -16.875 1.00 88.25 85 ALA A N 1
ATOM 594 C CA . ALA A 1 85 ? 32.291 45.221 -17.351 1.00 88.25 85 ALA A CA 1
ATOM 595 C C . ALA A 1 85 ? 30.882 45.046 -17.958 1.00 88.25 85 ALA A C 1
ATOM 597 O O . ALA A 1 85 ? 30.718 44.273 -18.904 1.00 88.25 85 ALA A O 1
ATOM 598 N N . LEU A 1 86 ? 29.867 45.759 -17.450 1.00 88.50 86 LEU A N 1
ATOM 599 C CA . LEU A 1 86 ? 28.522 45.774 -18.037 1.00 88.50 86 LEU A CA 1
ATOM 600 C C . LEU A 1 86 ? 28.438 46.625 -19.311 1.00 88.50 86 LEU A C 1
ATOM 602 O O . LEU A 1 86 ? 27.832 46.166 -20.274 1.00 88.50 86 LEU A O 1
ATOM 606 N N . ARG A 1 87 ? 29.084 47.796 -19.366 1.00 87.44 87 ARG A N 1
ATOM 607 C CA . ARG A 1 87 ? 29.184 48.635 -20.577 1.00 87.44 87 ARG A CA 1
ATOM 608 C C . ARG A 1 87 ? 29.803 47.845 -21.733 1.00 87.44 87 ARG A C 1
ATOM 610 O O . ARG A 1 87 ? 29.218 47.778 -22.812 1.00 87.44 87 ARG A O 1
ATOM 617 N N . ALA A 1 88 ? 30.923 47.158 -21.487 1.00 87.00 88 ALA A N 1
ATOM 618 C CA . ALA A 1 88 ? 31.563 46.279 -22.468 1.00 87.00 88 ALA A CA 1
ATOM 619 C C . ALA A 1 88 ? 30.673 45.086 -22.878 1.00 87.00 88 ALA A C 1
ATOM 621 O O . ALA A 1 88 ? 30.642 44.716 -24.050 1.00 87.00 88 ALA A O 1
ATOM 622 N N . TYR A 1 89 ? 29.919 44.500 -21.937 1.00 88.19 89 TYR A N 1
ATOM 623 C CA . TYR A 1 89 ? 28.950 43.433 -22.225 1.00 88.19 89 TYR A CA 1
ATOM 624 C C . TYR A 1 89 ? 27.787 43.924 -23.100 1.00 88.19 89 TYR A C 1
ATOM 626 O O . TYR A 1 89 ? 27.452 43.274 -24.086 1.00 88.19 89 TYR A O 1
ATOM 634 N N . PHE A 1 90 ? 27.179 45.068 -22.785 1.00 85.50 90 PHE A N 1
ATOM 635 C CA . PHE A 1 90 ? 26.061 45.599 -23.565 1.00 85.50 90 PHE A CA 1
ATOM 636 C C . PHE A 1 90 ? 26.510 46.035 -24.967 1.00 85.50 90 PHE A C 1
ATOM 638 O O . PHE A 1 90 ? 25.878 45.618 -25.936 1.00 85.50 90 PHE A O 1
ATOM 645 N N . ARG A 1 91 ? 27.650 46.737 -25.094 1.00 81.19 91 ARG A N 1
ATOM 646 C CA . ARG A 1 91 ? 28.255 47.094 -26.395 1.00 81.19 91 ARG A CA 1
ATOM 647 C C . ARG A 1 91 ? 28.536 45.869 -27.265 1.00 81.19 91 ARG A C 1
ATOM 649 O O . ARG A 1 91 ? 28.204 45.861 -28.442 1.00 81.19 91 ARG A O 1
ATOM 656 N N . ALA A 1 92 ? 29.089 44.800 -26.690 1.00 79.81 92 ALA A N 1
ATOM 657 C CA . ALA A 1 92 ? 29.375 43.577 -27.439 1.00 79.81 92 ALA A CA 1
ATOM 658 C C . ALA A 1 92 ? 28.117 42.799 -27.879 1.00 79.81 92 ALA A C 1
ATOM 660 O O . ALA A 1 92 ? 28.241 41.889 -28.697 1.00 79.81 92 ALA A O 1
ATOM 661 N N . LYS A 1 93 ? 26.933 43.086 -27.312 1.00 70.69 93 LYS A N 1
ATOM 662 C CA . LYS A 1 93 ? 25.701 42.294 -27.506 1.00 70.69 93 LYS A CA 1
ATOM 663 C C . LYS A 1 93 ? 24.721 42.909 -28.516 1.00 70.69 93 LYS A C 1
ATOM 665 O O . LYS A 1 93 ? 23.715 42.276 -28.817 1.00 70.69 93 LYS A O 1
ATOM 670 N N . GLY A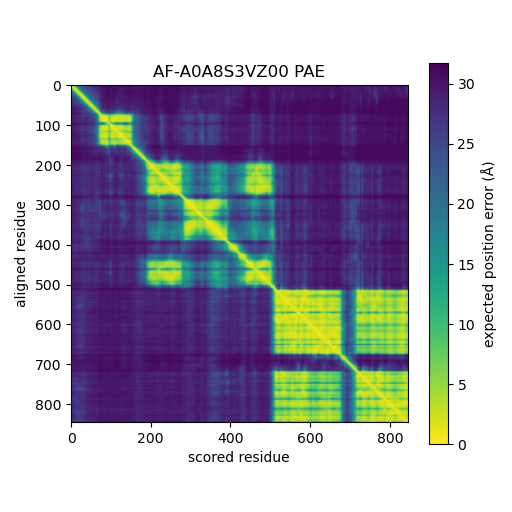 1 94 ? 24.985 44.122 -29.003 1.00 59.12 94 GLY A N 1
ATOM 671 C CA . GLY A 1 94 ? 24.102 44.836 -29.933 1.00 59.12 94 GLY A CA 1
ATOM 672 C C . GLY A 1 94 ? 24.069 44.285 -31.365 1.00 59.12 94 GLY A C 1
ATOM 673 O O . GLY A 1 94 ? 23.172 44.648 -32.113 1.00 59.12 94 GLY A O 1
ATOM 674 N N . GLU A 1 95 ? 25.004 43.407 -31.744 1.00 51.06 95 GLU A N 1
ATOM 675 C CA . GLU A 1 95 ? 25.147 42.887 -33.113 1.00 51.06 95 GLU A CA 1
ATOM 676 C C . GLU A 1 95 ? 24.966 41.357 -33.160 1.00 51.06 95 GLU A C 1
ATOM 678 O O . GLU A 1 95 ? 25.572 40.614 -32.379 1.00 51.06 95 GLU A O 1
ATOM 683 N N . GLU A 1 96 ? 24.152 40.863 -34.098 1.00 49.41 96 GLU A N 1
ATOM 684 C CA . GLU A 1 96 ? 23.816 39.438 -34.221 1.00 49.41 96 GLU A CA 1
ATOM 685 C C . GLU A 1 96 ? 24.940 38.597 -34.856 1.00 49.41 96 GLU A C 1
ATOM 687 O O . GLU A 1 96 ? 24.941 38.334 -36.055 1.00 49.41 96 GLU A O 1
ATOM 692 N N . THR A 1 97 ? 25.887 38.084 -34.060 1.00 42.34 97 THR A N 1
ATOM 693 C CA . THR A 1 97 ? 26.790 36.997 -34.506 1.00 42.34 97 THR A CA 1
ATOM 694 C C . THR A 1 97 ? 27.123 35.966 -33.415 1.00 42.34 97 THR A C 1
ATOM 696 O O . THR A 1 97 ? 26.915 36.164 -32.217 1.00 42.34 97 THR A O 1
ATOM 699 N N . GLY A 1 98 ? 27.590 34.788 -33.851 1.00 51.38 98 GLY A N 1
ATOM 700 C CA . GLY A 1 98 ? 27.646 33.554 -33.058 1.00 51.38 98 GLY A CA 1
ATOM 701 C C . GLY A 1 98 ? 28.481 33.587 -31.765 1.00 51.38 98 GLY A C 1
ATOM 702 O O . GLY A 1 98 ? 29.499 34.266 -31.645 1.00 51.38 98 GLY A O 1
ATOM 703 N N . CYS A 1 99 ? 28.080 32.747 -30.801 1.00 53.38 99 CYS A N 1
ATOM 704 C CA . CYS A 1 99 ? 28.448 32.799 -29.374 1.00 53.38 99 CYS A CA 1
ATOM 705 C C . CYS A 1 99 ? 29.943 32.687 -28.989 1.00 53.38 99 CYS A C 1
ATOM 707 O O . CYS A 1 99 ? 30.243 32.688 -27.790 1.00 53.38 99 CYS A O 1
ATOM 709 N N . LEU A 1 100 ? 30.869 32.546 -29.944 1.00 52.50 100 LEU A N 1
ATOM 710 C CA . LEU A 1 100 ? 32.313 32.498 -29.683 1.00 52.50 100 LEU A CA 1
ATOM 711 C C . LEU A 1 100 ? 32.969 33.884 -29.817 1.00 52.50 100 LEU A C 1
ATOM 713 O O . LEU A 1 100 ? 33.661 34.307 -28.894 1.00 52.50 100 LEU A O 1
ATOM 717 N N . ALA A 1 101 ? 32.683 34.620 -30.899 1.00 62.53 101 ALA A N 1
ATOM 718 C CA . ALA A 1 101 ? 33.304 35.919 -31.203 1.00 62.53 101 ALA A CA 1
ATOM 719 C C . ALA A 1 101 ? 32.974 37.011 -30.164 1.00 62.53 101 ALA A C 1
ATOM 721 O O . ALA A 1 101 ? 33.793 37.880 -29.860 1.00 62.53 101 ALA A O 1
ATOM 722 N N . TYR A 1 102 ? 31.787 36.912 -29.563 1.00 77.94 102 TYR A N 1
ATOM 723 C CA . TYR A 1 102 ? 31.289 37.810 -28.523 1.00 77.94 102 TYR A CA 1
ATOM 724 C C . TYR A 1 102 ? 32.262 38.000 -27.339 1.00 77.94 102 TYR A C 1
ATOM 726 O O . TYR A 1 102 ? 32.408 39.107 -26.820 1.00 77.94 102 TYR A O 1
ATOM 734 N N . ARG A 1 103 ? 32.933 36.931 -26.881 1.00 78.88 103 ARG A N 1
ATOM 735 C CA . ARG A 1 103 ? 33.756 36.979 -25.654 1.00 78.88 103 ARG A CA 1
ATOM 736 C C . ARG A 1 103 ? 35.041 37.770 -25.849 1.00 78.88 103 ARG A C 1
ATOM 738 O O . ARG A 1 103 ? 35.360 38.603 -25.004 1.00 78.88 103 ARG A O 1
ATOM 745 N N . THR A 1 104 ? 35.716 37.543 -26.969 1.00 81.00 104 THR A N 1
ATOM 746 C CA . THR A 1 104 ? 36.923 38.267 -27.374 1.00 81.00 104 THR A CA 1
ATOM 747 C C . THR A 1 104 ? 36.617 39.743 -27.625 1.00 81.00 104 THR A C 1
ATOM 749 O O . THR A 1 104 ? 37.361 40.608 -27.167 1.00 81.00 104 THR A O 1
ATOM 752 N N . ARG A 1 105 ? 35.466 40.064 -28.240 1.00 80.56 105 ARG A N 1
ATOM 753 C CA . ARG A 1 105 ? 35.021 41.458 -28.420 1.00 80.56 105 ARG A CA 1
ATOM 754 C C . ARG A 1 105 ? 34.737 42.158 -27.086 1.00 80.56 105 ARG A C 1
ATOM 756 O O . ARG A 1 105 ? 35.256 43.243 -26.849 1.00 80.56 105 ARG A O 1
ATOM 763 N N . MET A 1 106 ? 33.974 41.526 -26.192 1.00 88.06 106 MET A N 1
ATOM 764 C CA . MET A 1 106 ? 33.702 42.049 -24.843 1.00 88.06 106 MET A CA 1
ATOM 765 C C . MET A 1 106 ? 34.990 42.236 -24.023 1.00 88.06 106 MET A C 1
ATOM 767 O O . MET A 1 106 ? 35.095 43.188 -23.255 1.00 88.06 106 MET A O 1
ATOM 771 N N . HIS A 1 107 ? 35.970 41.341 -24.175 1.00 88.56 107 HIS A N 1
ATOM 772 C CA . HIS A 1 107 ? 37.272 41.447 -23.513 1.00 88.56 107 HIS A CA 1
ATOM 773 C C . HIS A 1 107 ? 38.096 42.631 -24.027 1.00 88.56 107 HIS A C 1
ATOM 775 O O . HIS A 1 107 ? 38.582 43.409 -23.209 1.00 88.56 107 HIS A O 1
ATOM 781 N N . ARG A 1 108 ? 38.159 42.830 -25.349 1.00 85.56 108 ARG A N 1
ATOM 782 C CA . ARG A 1 108 ? 38.801 44.000 -25.968 1.00 85.56 108 ARG A CA 1
ATOM 783 C C . ARG A 1 108 ? 38.171 45.319 -25.506 1.00 85.56 108 ARG A C 1
ATOM 785 O O . ARG A 1 108 ? 38.880 46.173 -24.990 1.00 85.56 108 ARG A O 1
ATOM 792 N N . LEU A 1 109 ? 36.844 45.440 -25.594 1.00 87.38 109 LEU A N 1
ATOM 793 C CA . LEU A 1 109 ? 36.108 46.636 -25.151 1.00 87.38 109 LEU A CA 1
ATOM 794 C C . LEU A 1 109 ? 36.281 46.920 -23.649 1.00 87.38 109 LEU A C 1
ATOM 796 O O . LEU A 1 109 ? 36.245 48.068 -23.220 1.00 87.38 109 LEU A O 1
ATOM 800 N N . PHE A 1 110 ? 36.465 45.884 -22.829 1.00 89.75 110 PHE A N 1
ATOM 801 C CA . PHE A 1 110 ? 36.757 46.057 -21.407 1.00 89.75 110 PHE A CA 1
ATOM 802 C C . PHE A 1 110 ? 38.208 46.493 -21.156 1.00 89.75 110 PHE A C 1
ATOM 804 O O . PHE A 1 110 ? 38.438 47.312 -20.274 1.00 89.75 110 PHE A O 1
ATOM 811 N N . ALA A 1 111 ? 39.173 46.005 -21.941 1.00 87.94 111 ALA A N 1
ATOM 812 C CA . ALA A 1 111 ? 40.564 46.456 -21.874 1.00 87.94 111 ALA A CA 1
ATOM 813 C C . ALA A 1 111 ? 40.736 47.922 -22.322 1.00 87.94 111 ALA A C 1
ATOM 815 O O . ALA A 1 111 ? 41.637 48.599 -21.841 1.00 87.94 111 ALA A O 1
ATOM 816 N N . GLU A 1 112 ? 39.858 48.430 -23.192 1.00 86.50 112 GLU A N 1
ATOM 817 C CA . GLU A 1 112 ? 39.796 49.853 -23.561 1.00 86.50 112 GLU A CA 1
ATOM 818 C C . GLU A 1 112 ? 39.250 50.733 -22.414 1.00 86.50 112 GLU A C 1
ATOM 820 O O . GLU A 1 112 ? 39.706 51.859 -22.237 1.00 86.50 112 GLU A O 1
ATOM 825 N N . LEU A 1 113 ? 38.314 50.218 -21.603 1.00 85.56 113 LEU A N 1
ATOM 826 C CA . LEU A 1 113 ? 37.744 50.926 -20.442 1.00 85.56 113 LEU A CA 1
ATOM 827 C C . LEU A 1 113 ? 38.603 50.820 -19.167 1.00 85.56 113 LEU A C 1
ATOM 829 O O . LEU A 1 113 ? 38.565 51.715 -18.329 1.00 85.56 113 LEU A O 1
ATOM 833 N N . GLU A 1 114 ? 39.352 49.729 -19.001 1.00 85.88 114 GLU A N 1
ATOM 834 C CA . GLU A 1 114 ? 40.191 49.435 -17.827 1.00 85.88 114 GLU A CA 1
ATOM 835 C C . GLU A 1 114 ? 41.616 49.004 -18.259 1.00 85.88 114 GLU A C 1
ATOM 837 O O . GLU A 1 114 ? 42.051 47.888 -17.956 1.00 85.88 114 GLU A O 1
ATOM 842 N N . PRO A 1 115 ? 42.382 49.858 -18.972 1.00 80.56 115 PRO A N 1
ATOM 843 C CA . PRO A 1 115 ? 43.676 49.482 -19.564 1.00 80.56 115 PRO A CA 1
ATOM 844 C C . PRO A 1 115 ? 44.769 49.162 -18.535 1.00 80.56 115 PRO A C 1
ATOM 846 O O . PRO A 1 115 ? 45.763 48.514 -18.857 1.00 80.56 115 PRO A O 1
ATOM 849 N N . SER A 1 116 ? 44.587 49.570 -17.277 1.00 74.31 116 SER A N 1
ATOM 850 C CA . SER A 1 116 ? 45.476 49.234 -16.159 1.00 74.31 116 SER A CA 1
ATOM 851 C C . SER A 1 116 ? 45.314 47.790 -15.655 1.00 74.31 116 SER A C 1
ATOM 853 O O . SER A 1 116 ? 46.065 47.360 -14.773 1.00 74.31 116 SER A O 1
ATOM 855 N N . LEU A 1 117 ? 44.342 47.030 -16.177 1.00 80.00 117 LEU A N 1
ATOM 856 C CA . LEU A 1 117 ? 43.875 45.789 -15.570 1.00 80.00 117 LEU A CA 1
ATOM 857 C C . LEU A 1 117 ? 43.929 44.572 -16.508 1.00 80.00 117 LEU A C 1
ATOM 859 O O . LEU A 1 117 ? 43.206 44.458 -17.495 1.00 80.00 117 LEU A O 1
ATOM 863 N N . THR A 1 118 ? 44.695 43.558 -16.107 1.00 78.88 118 THR A N 1
ATOM 864 C CA . THR A 1 118 ? 44.806 42.286 -16.833 1.00 78.88 118 THR A CA 1
ATOM 865 C C . THR A 1 118 ? 43.815 41.232 -16.314 1.00 78.88 118 THR A C 1
ATOM 867 O O . THR A 1 118 ? 44.008 40.587 -15.283 1.00 78.88 118 THR A O 1
ATOM 870 N N . VAL A 1 119 ? 42.730 41.018 -17.064 1.00 82.44 119 VAL A N 1
ATOM 871 C CA . VAL A 1 119 ? 41.716 39.969 -16.819 1.00 82.44 119 VAL A CA 1
ATOM 872 C C . VAL A 1 119 ? 41.658 39.033 -18.029 1.00 82.44 119 VAL A C 1
ATOM 874 O O . VAL A 1 119 ? 41.876 39.471 -19.150 1.00 82.44 119 VAL A O 1
ATOM 877 N N . THR A 1 120 ? 41.357 37.743 -17.844 1.00 85.44 120 THR A N 1
ATOM 878 C CA . THR A 1 120 ? 41.117 36.814 -18.968 1.00 85.44 120 THR A CA 1
ATOM 879 C C . THR A 1 120 ? 39.667 36.892 -19.458 1.00 85.44 120 THR A C 1
ATOM 881 O O . THR A 1 120 ? 38.762 37.141 -18.657 1.00 85.44 120 THR A O 1
ATOM 884 N N . GLU A 1 121 ? 39.409 36.600 -20.740 1.00 83.75 121 GLU A N 1
ATOM 885 C CA . GLU A 1 121 ? 38.049 36.597 -21.315 1.00 83.75 121 GLU A CA 1
ATOM 886 C C . GLU A 1 121 ? 37.042 35.799 -20.466 1.00 83.75 121 GLU A C 1
ATOM 888 O O . GLU A 1 121 ? 35.922 36.240 -20.200 1.00 83.75 121 GLU A O 1
ATOM 893 N N . GLN A 1 122 ? 37.457 34.613 -20.005 1.00 78.25 122 GLN A N 1
ATOM 894 C CA . GLN A 1 122 ? 36.628 33.722 -19.199 1.00 78.25 122 GLN A CA 1
ATOM 895 C C . GLN A 1 122 ? 36.338 34.315 -17.812 1.00 78.25 122 GLN A C 1
ATOM 897 O O . GLN A 1 122 ? 35.191 34.258 -17.367 1.00 78.25 122 GLN A O 1
ATOM 902 N N . ASN A 1 123 ? 37.329 34.935 -17.157 1.00 81.81 123 ASN A N 1
ATOM 903 C CA . ASN A 1 123 ? 37.137 35.593 -15.861 1.00 81.81 123 ASN A CA 1
ATOM 904 C C . ASN A 1 123 ? 36.190 36.797 -15.975 1.00 81.81 123 ASN A C 1
ATOM 906 O O . ASN A 1 123 ? 35.326 36.966 -15.114 1.00 81.81 123 ASN A O 1
ATOM 910 N N . LEU A 1 124 ? 36.302 37.593 -17.043 1.00 87.81 124 LEU A N 1
ATOM 911 C CA . LEU A 1 124 ? 35.391 38.706 -17.319 1.00 87.81 124 LEU A CA 1
ATOM 912 C C . LEU A 1 124 ? 33.963 38.199 -17.589 1.00 87.81 124 LEU A C 1
ATOM 914 O O . LEU A 1 124 ? 33.008 38.669 -16.971 1.00 87.81 124 LEU A O 1
ATOM 918 N N . ALA A 1 125 ? 33.804 37.172 -18.429 1.00 82.81 125 ALA A N 1
ATOM 919 C CA . ALA A 1 125 ? 32.500 36.576 -18.726 1.00 82.81 125 ALA A CA 1
ATOM 920 C C . ALA A 1 125 ? 31.836 35.920 -17.500 1.00 82.81 125 ALA A C 1
ATOM 922 O O . ALA A 1 125 ? 30.610 35.958 -17.362 1.00 82.81 125 ALA A O 1
ATOM 923 N N . ASP A 1 126 ? 32.621 35.306 -16.611 1.00 81.06 126 ASP A N 1
ATOM 924 C CA . ASP A 1 126 ? 32.137 34.779 -15.332 1.00 81.06 126 ASP A CA 1
ATOM 925 C C . ASP A 1 126 ? 31.797 35.912 -14.346 1.00 81.06 126 ASP A C 1
ATOM 927 O O . ASP A 1 126 ? 30.809 35.799 -13.614 1.00 81.06 126 ASP A O 1
ATOM 931 N N . ARG A 1 127 ? 32.537 37.033 -14.365 1.00 88.31 127 ARG A N 1
ATOM 932 C CA . ARG A 1 127 ? 32.243 38.224 -13.553 1.00 88.31 127 ARG A CA 1
ATOM 933 C C . ARG A 1 127 ? 30.946 38.907 -13.980 1.00 88.31 127 ARG A C 1
ATOM 935 O O . ARG A 1 127 ? 30.115 39.172 -13.116 1.00 88.31 127 ARG A O 1
ATOM 942 N N . VAL A 1 128 ? 30.714 39.112 -15.274 1.00 86.00 128 VAL A N 1
ATOM 943 C CA . VAL A 1 128 ? 29.452 39.686 -15.777 1.00 86.00 128 VAL A CA 1
ATOM 944 C C . VAL A 1 128 ? 28.260 38.785 -15.438 1.00 86.00 128 VAL A C 1
ATOM 946 O O . VAL A 1 128 ? 27.254 39.259 -14.909 1.00 86.00 128 VAL A O 1
ATOM 949 N N . ARG A 1 129 ? 28.392 37.461 -15.614 1.00 81.50 129 ARG A N 1
ATOM 950 C CA . ARG A 1 129 ? 27.361 36.497 -15.182 1.00 81.50 129 ARG A CA 1
ATOM 951 C C . ARG A 1 129 ? 27.129 36.483 -13.666 1.00 81.50 129 ARG A C 1
ATOM 953 O O . ARG A 1 129 ? 26.036 36.116 -13.243 1.00 81.50 129 ARG A O 1
ATOM 960 N N . TYR A 1 130 ? 28.115 36.864 -12.855 1.00 81.50 130 TYR A N 1
ATOM 961 C CA . TYR A 1 130 ? 27.943 37.079 -11.417 1.00 81.50 130 TYR A CA 1
ATOM 962 C C . TYR A 1 130 ? 27.194 38.387 -11.124 1.00 81.50 130 TYR A C 1
ATOM 964 O O . TYR A 1 130 ? 26.239 38.355 -10.351 1.00 81.50 130 TYR A O 1
ATOM 972 N N . ILE A 1 131 ? 27.576 39.507 -11.752 1.00 83.94 131 ILE A N 1
ATOM 973 C CA . ILE A 1 131 ? 26.942 40.826 -11.566 1.00 83.94 131 ILE A CA 1
ATOM 974 C C . ILE A 1 131 ? 25.439 40.749 -11.878 1.00 83.94 131 ILE A C 1
ATOM 976 O O . ILE A 1 131 ? 24.627 41.048 -11.004 1.00 83.94 131 ILE A O 1
ATOM 980 N N . LEU A 1 132 ? 25.075 40.225 -13.056 1.00 78.88 132 LEU A N 1
ATOM 981 C CA . LEU A 1 132 ? 23.682 40.084 -13.513 1.00 78.88 132 LEU A CA 1
ATOM 982 C C . LEU A 1 132 ? 22.813 39.145 -12.652 1.00 78.88 132 LEU A C 1
ATOM 984 O O . LEU A 1 132 ? 21.598 39.140 -12.800 1.00 78.88 132 LEU A O 1
ATOM 988 N N . ARG A 1 133 ? 23.408 38.319 -11.778 1.00 76.69 133 ARG A N 1
ATOM 989 C CA . ARG A 1 133 ? 22.673 37.405 -10.876 1.00 76.69 133 ARG A CA 1
ATOM 990 C C . ARG A 1 133 ? 22.638 37.853 -9.421 1.00 76.69 133 ARG A C 1
ATOM 992 O O . ARG A 1 133 ? 21.952 37.222 -8.623 1.00 76.69 133 ARG A O 1
ATOM 999 N N . SER A 1 134 ? 23.437 38.851 -9.056 1.00 74.81 134 SER A N 1
ATOM 1000 C CA . SER A 1 134 ? 23.703 39.188 -7.654 1.00 74.81 134 SER A CA 1
ATOM 1001 C C . SER A 1 134 ? 23.048 40.500 -7.212 1.00 74.81 134 SER A C 1
ATOM 1003 O O . SER A 1 134 ? 23.350 40.947 -6.111 1.00 74.81 134 SER A O 1
ATOM 1005 N N . ASN A 1 135 ? 22.203 41.114 -8.058 1.00 69.50 135 ASN A N 1
ATOM 1006 C CA . ASN A 1 135 ? 21.547 42.416 -7.844 1.00 69.50 135 ASN A CA 1
ATOM 1007 C C . ASN A 1 135 ? 22.505 43.480 -7.268 1.00 69.50 135 ASN A C 1
ATOM 1009 O O . ASN A 1 135 ? 22.203 44.141 -6.281 1.00 69.50 135 ASN A O 1
ATOM 1013 N N . ILE A 1 136 ? 23.700 43.599 -7.864 1.00 78.38 136 ILE A N 1
ATOM 1014 C CA . ILE A 1 136 ? 24.713 44.600 -7.463 1.00 78.38 136 ILE A CA 1
ATOM 1015 C C . ILE A 1 136 ? 24.299 46.007 -7.909 1.00 78.38 136 ILE A C 1
ATOM 1017 O O . ILE A 1 136 ? 24.660 46.988 -7.270 1.00 78.38 136 ILE A O 1
ATOM 1021 N N . PHE A 1 137 ? 23.543 46.075 -9.001 1.00 82.69 137 PHE A N 1
ATOM 1022 C CA . PHE A 1 137 ? 22.911 47.270 -9.534 1.00 82.69 137 PHE A CA 1
ATOM 1023 C C . PHE A 1 137 ? 21.400 47.036 -9.535 1.00 82.69 137 PHE A C 1
ATOM 1025 O O . PHE A 1 137 ? 20.959 45.898 -9.745 1.00 82.69 137 PHE A O 1
ATOM 1032 N N . ASP A 1 138 ? 20.625 48.086 -9.280 1.00 79.31 138 ASP A N 1
ATOM 1033 C CA . ASP A 1 138 ? 19.172 48.042 -9.418 1.00 79.31 138 ASP A CA 1
ATOM 1034 C C . ASP A 1 138 ? 18.739 48.155 -10.893 1.00 79.31 138 ASP A C 1
ATOM 1036 O O . ASP A 1 138 ? 19.560 48.235 -11.810 1.00 79.31 138 ASP A O 1
ATOM 1040 N N . VAL A 1 139 ? 17.427 48.102 -11.131 1.00 75.88 139 VAL A N 1
ATOM 1041 C CA . VAL A 1 139 ? 16.857 48.103 -12.485 1.00 75.88 139 VAL A CA 1
ATOM 1042 C C . VAL A 1 139 ? 17.076 49.445 -13.198 1.00 75.88 139 VAL A C 1
ATOM 1044 O O . VAL A 1 139 ? 17.313 49.450 -14.404 1.00 75.88 139 VAL A O 1
ATOM 1047 N N . ALA A 1 140 ? 17.053 50.568 -12.475 1.00 75.75 140 ALA A N 1
ATOM 1048 C CA . ALA A 1 140 ? 17.250 51.894 -13.057 1.00 75.75 140 ALA A CA 1
ATOM 1049 C C . ALA A 1 140 ? 18.717 52.109 -13.462 1.00 75.75 140 ALA A C 1
ATOM 1051 O O . ALA A 1 140 ? 18.999 52.578 -14.566 1.00 75.75 140 ALA A O 1
ATOM 1052 N N . GLU A 1 141 ? 19.646 51.690 -12.605 1.00 78.69 141 GLU A N 1
ATOM 1053 C CA . GLU A 1 141 ? 21.089 51.758 -12.834 1.00 78.69 141 GLU A CA 1
ATOM 1054 C C . GLU A 1 141 ? 21.523 50.828 -13.982 1.00 78.69 141 GLU A C 1
ATOM 1056 O O . GLU A 1 141 ? 22.323 51.220 -14.834 1.00 78.69 141 GLU A O 1
ATOM 1061 N N . LEU A 1 142 ? 20.941 49.624 -14.077 1.00 80.38 142 LEU A N 1
ATOM 1062 C CA . LEU A 1 142 ? 21.144 48.722 -15.218 1.00 80.38 142 LEU A CA 1
ATOM 1063 C C . LEU A 1 142 ? 20.669 49.342 -16.538 1.00 80.38 142 LEU A C 1
ATOM 1065 O O . LEU A 1 142 ? 21.385 49.254 -17.536 1.00 80.38 142 LEU A O 1
ATOM 1069 N N . GLU A 1 143 ? 19.507 49.997 -16.551 1.00 77.25 143 GLU A N 1
ATOM 1070 C CA . GLU A 1 143 ? 18.967 50.619 -17.766 1.00 77.25 143 GLU A CA 1
ATOM 1071 C C . GLU A 1 143 ? 19.662 51.954 -18.109 1.00 77.25 143 GLU A C 1
ATOM 1073 O O . GLU A 1 143 ? 19.643 52.382 -19.266 1.00 77.25 143 GLU A O 1
ATOM 1078 N N . ARG A 1 144 ? 20.338 52.605 -17.146 1.00 83.81 144 ARG A N 1
ATOM 1079 C CA . ARG A 1 144 ? 21.281 53.705 -17.425 1.00 83.81 144 ARG A CA 1
ATOM 1080 C C . ARG A 1 144 ? 22.549 53.175 -18.097 1.00 83.81 144 ARG A C 1
ATOM 1082 O O . ARG A 1 144 ? 22.874 53.615 -19.196 1.00 83.81 144 ARG A O 1
ATOM 1089 N N . LEU A 1 145 ? 23.194 52.160 -17.515 1.00 83.56 145 LEU A N 1
ATOM 1090 C CA . LEU A 1 145 ? 24.392 51.515 -18.083 1.00 83.56 145 LEU A CA 1
ATOM 1091 C C . LEU A 1 145 ? 24.144 50.890 -19.465 1.00 83.56 145 LEU A C 1
ATOM 1093 O O . LEU A 1 145 ? 25.070 50.774 -20.268 1.00 83.56 145 LEU A O 1
ATOM 1097 N N . ARG A 1 146 ? 22.902 50.486 -19.750 1.00 80.88 146 ARG A N 1
ATOM 1098 C CA . ARG A 1 146 ? 22.477 50.003 -21.067 1.00 80.88 146 ARG A CA 1
ATOM 1099 C C . ARG A 1 146 ? 22.339 51.132 -22.090 1.00 80.88 146 ARG A C 1
ATOM 1101 O O . ARG A 1 146 ? 22.770 50.947 -23.222 1.00 80.88 146 ARG A O 1
ATOM 1108 N N . ARG A 1 147 ? 21.804 52.296 -21.701 1.00 77.31 147 ARG A N 1
ATOM 1109 C CA . ARG A 1 147 ? 21.754 53.497 -22.559 1.00 77.31 147 ARG A CA 1
ATOM 1110 C C . ARG A 1 147 ? 23.150 54.055 -22.849 1.00 77.31 147 ARG A C 1
ATOM 1112 O O . ARG A 1 147 ? 23.456 54.313 -24.002 1.00 77.31 147 ARG A O 1
ATOM 1119 N N . GLU A 1 148 ? 24.039 54.100 -21.855 1.00 77.50 148 GLU A N 1
ATOM 1120 C CA . GLU A 1 148 ? 25.466 54.467 -22.017 1.00 77.50 148 GLU A CA 1
ATOM 1121 C C . GLU A 1 148 ? 26.260 53.530 -22.968 1.00 77.50 148 GLU A C 1
ATOM 1123 O O . GLU A 1 148 ? 27.397 53.821 -23.368 1.00 77.50 148 GLU A O 1
ATOM 1128 N N . ALA A 1 149 ? 25.695 52.366 -23.301 1.00 69.75 149 ALA A N 1
ATOM 1129 C CA . ALA A 1 149 ? 26.300 51.371 -24.177 1.00 69.75 149 ALA A CA 1
ATOM 1130 C C . ALA A 1 149 ? 25.834 51.459 -25.641 1.00 69.75 149 ALA A C 1
ATOM 1132 O O . ALA A 1 149 ? 26.464 50.822 -26.484 1.00 69.75 149 ALA A O 1
ATOM 1133 N N . VAL A 1 150 ? 24.787 52.227 -25.953 1.00 66.69 150 VAL A N 1
ATOM 1134 C CA . VAL A 1 150 ? 24.311 52.439 -27.329 1.00 66.69 150 VAL A CA 1
ATOM 1135 C C . VAL A 1 150 ? 24.915 53.747 -27.856 1.00 66.69 150 VAL A C 1
ATOM 1137 O O . VAL A 1 150 ? 24.724 54.780 -27.215 1.00 66.69 150 VAL A O 1
ATOM 1140 N N . PRO A 1 151 ? 25.667 53.747 -28.974 1.00 51.97 151 PRO A N 1
ATOM 1141 C CA . PRO A 1 151 ? 26.090 54.992 -29.605 1.00 51.97 151 PRO A CA 1
ATOM 1142 C C . PRO A 1 151 ? 24.866 55.730 -30.163 1.00 51.97 151 PRO A C 1
ATOM 1144 O O . PRO A 1 151 ? 23.991 55.116 -30.768 1.00 51.97 151 PRO A O 1
ATOM 1147 N N . SER A 1 152 ? 24.806 57.042 -29.950 1.00 38.16 152 SER A N 1
ATOM 1148 C CA . SER A 1 152 ? 23.747 57.900 -30.478 1.00 38.16 152 SER A CA 1
ATOM 1149 C C . SER A 1 152 ? 23.823 57.973 -32.004 1.00 38.16 152 SER A C 1
ATOM 1151 O O . SER A 1 152 ? 24.707 58.639 -32.542 1.00 38.16 152 SER A O 1
ATOM 1153 N N . SER A 1 153 ? 22.890 57.309 -32.681 1.00 37.00 153 SER A N 1
ATOM 1154 C CA . SER A 1 153 ? 22.544 57.591 -34.071 1.00 37.00 153 SER A CA 1
ATOM 1155 C C . SER A 1 153 ? 21.368 58.568 -34.102 1.00 37.00 153 SER A C 1
ATOM 1157 O O . SER A 1 153 ? 20.257 58.209 -33.715 1.00 37.00 153 SER A O 1
ATOM 1159 N N . ASP A 1 154 ? 21.695 59.770 -34.564 1.00 31.97 154 ASP A N 1
ATOM 1160 C CA . ASP A 1 154 ? 20.859 60.758 -35.244 1.00 31.97 154 ASP A CA 1
ATOM 1161 C C . ASP A 1 154 ? 19.745 61.502 -34.483 1.00 31.97 154 ASP A C 1
ATOM 1163 O O . ASP A 1 154 ? 18.731 60.972 -34.030 1.00 31.97 154 ASP A O 1
ATOM 1167 N N . GLU A 1 155 ? 19.940 62.821 -34.453 1.00 36.12 155 GLU A N 1
ATOM 1168 C CA . GLU A 1 155 ? 18.876 63.820 -34.435 1.00 36.12 155 GLU A CA 1
ATOM 1169 C C . GLU A 1 155 ? 18.009 63.686 -35.708 1.00 36.12 155 GLU A C 1
ATOM 1171 O O . GLU A 1 155 ? 18.534 63.383 -36.779 1.00 36.12 155 GLU A O 1
ATOM 1176 N N . ASN A 1 156 ? 16.716 64.028 -35.591 1.00 30.41 156 ASN A N 1
ATOM 1177 C CA . ASN A 1 156 ? 15.660 64.106 -36.626 1.00 30.41 156 ASN A CA 1
ATOM 1178 C C . ASN A 1 156 ? 14.659 62.937 -36.708 1.00 30.41 156 ASN A C 1
ATOM 1180 O O . ASN A 1 156 ? 14.729 62.094 -37.598 1.00 30.41 156 ASN A O 1
ATOM 1184 N N . ALA A 1 157 ? 13.606 63.017 -35.890 1.00 29.30 157 ALA A N 1
ATOM 1185 C CA . ALA A 1 157 ? 12.223 62.870 -36.361 1.00 29.30 157 ALA A CA 1
ATOM 1186 C C . ALA A 1 157 ? 11.263 63.534 -35.356 1.00 29.30 157 ALA A C 1
ATOM 1188 O O . ALA A 1 157 ? 11.403 63.365 -34.145 1.00 29.30 157 ALA A O 1
ATOM 1189 N N . THR A 1 158 ? 10.317 64.326 -35.859 1.00 28.75 158 THR A N 1
ATOM 1190 C CA . THR A 1 158 ? 9.302 65.038 -35.068 1.00 28.75 158 THR A CA 1
ATOM 1191 C C . THR A 1 158 ? 8.201 64.108 -34.549 1.00 28.75 158 THR A C 1
ATOM 1193 O O . THR A 1 158 ? 8.017 62.999 -35.043 1.00 28.75 158 THR A O 1
ATOM 1196 N N . ALA A 1 159 ? 7.469 64.572 -33.534 1.00 30.98 159 ALA A N 1
ATOM 1197 C CA . ALA A 1 159 ? 6.328 63.863 -32.960 1.00 30.98 159 ALA A CA 1
ATOM 1198 C C . ALA A 1 159 ? 5.146 63.748 -33.940 1.00 30.98 159 ALA A C 1
ATOM 1200 O O . ALA A 1 159 ? 4.952 64.659 -34.736 1.00 30.98 159 ALA A O 1
ATOM 1201 N N . GLU A 1 160 ? 4.325 62.700 -33.786 1.00 29.48 160 GLU A N 1
ATOM 1202 C CA . GLU A 1 160 ? 2.866 62.833 -33.613 1.00 29.48 160 GLU A CA 1
ATOM 1203 C C . GLU A 1 160 ? 2.197 61.509 -33.167 1.00 29.48 160 GLU A C 1
ATOM 1205 O O . GLU A 1 160 ? 2.378 60.462 -33.777 1.00 29.48 160 GLU A O 1
ATOM 1210 N N . ASP A 1 161 ? 1.475 61.613 -32.046 1.00 26.66 161 ASP A N 1
ATOM 1211 C CA . ASP A 1 161 ? 0.214 60.976 -31.618 1.00 26.66 161 ASP A CA 1
ATOM 1212 C C . ASP A 1 161 ? -0.195 59.485 -31.779 1.00 26.66 161 ASP A C 1
ATOM 1214 O O . ASP A 1 161 ? 0.271 58.701 -32.598 1.00 26.66 161 ASP A O 1
ATOM 1218 N N . ALA A 1 162 ? -1.212 59.168 -30.956 1.00 28.77 162 ALA A N 1
ATOM 1219 C CA . ALA A 1 162 ? -2.160 58.043 -31.002 1.00 28.77 162 ALA A CA 1
ATOM 1220 C C . ALA A 1 162 ? -1.731 56.649 -30.476 1.00 28.77 162 ALA A C 1
ATOM 1222 O O . ALA A 1 162 ? -1.236 55.769 -31.177 1.00 28.77 162 ALA A O 1
ATOM 1223 N N . ALA A 1 163 ? -2.127 56.390 -29.226 1.00 23.94 163 ALA A N 1
ATOM 1224 C CA . ALA A 1 163 ? -2.549 55.064 -28.759 1.00 23.94 163 ALA A CA 1
ATOM 1225 C C . ALA A 1 163 ? -4.054 54.840 -29.090 1.00 23.94 163 ALA A C 1
ATOM 1227 O O . ALA A 1 163 ? -4.718 55.777 -29.529 1.00 23.94 163 ALA A O 1
ATOM 1228 N N . PRO A 1 164 ? -4.683 53.717 -28.696 1.00 49.78 164 PRO A N 1
ATOM 1229 C CA . PRO A 1 164 ? -4.368 52.317 -29.015 1.00 49.78 164 PRO A CA 1
ATOM 1230 C C . PRO A 1 164 ? -5.606 51.568 -29.575 1.00 49.78 164 PRO A C 1
ATOM 1232 O O . PRO A 1 164 ? -6.725 51.968 -29.269 1.00 49.78 164 PRO A O 1
ATOM 1235 N N . GLN A 1 165 ? -5.456 50.399 -30.226 1.00 23.39 165 GLN A N 1
ATOM 1236 C CA . GLN A 1 165 ? -6.426 49.289 -30.058 1.00 23.39 165 GLN A CA 1
ATOM 1237 C C . GLN A 1 165 ? -5.986 47.925 -30.626 1.00 23.39 165 GLN A C 1
ATOM 1239 O O . GLN A 1 165 ? -5.057 47.808 -31.418 1.00 23.39 165 GLN A O 1
ATOM 1244 N N . MET A 1 166 ? -6.664 46.888 -30.125 1.00 27.20 166 MET A N 1
ATOM 1245 C CA . MET A 1 166 ? -6.591 45.474 -30.521 1.00 27.20 166 MET A CA 1
ATOM 1246 C C . MET A 1 166 ? -7.395 45.220 -31.810 1.00 27.20 166 MET A C 1
ATOM 1248 O O . MET A 1 166 ? -8.274 46.021 -32.098 1.00 27.20 166 MET A O 1
ATOM 1252 N N . VAL A 1 167 ? -7.200 44.069 -32.480 1.00 24.16 167 VAL A N 1
ATOM 1253 C CA . VAL A 1 167 ? -8.289 43.212 -33.025 1.00 24.16 167 VAL A CA 1
ATOM 1254 C C . VAL A 1 167 ? -7.741 41.865 -33.562 1.00 24.16 167 VAL A C 1
ATOM 1256 O O . VAL A 1 167 ? -6.815 41.827 -34.362 1.00 24.16 167 VAL A O 1
ATOM 1259 N N . GLU A 1 168 ? -8.319 40.789 -33.017 1.00 23.38 168 GLU A N 1
ATOM 1260 C CA . GLU A 1 168 ? -8.686 39.461 -33.567 1.00 23.38 168 GLU A CA 1
ATOM 1261 C C . GLU A 1 168 ? -7.745 38.538 -34.384 1.00 23.38 168 GLU A C 1
ATOM 1263 O O . GLU A 1 168 ? -6.975 38.919 -35.259 1.00 23.38 168 GLU A O 1
ATOM 1268 N N . GLN A 1 169 ? -7.932 37.236 -34.115 1.00 32.28 169 GLN A N 1
ATOM 1269 C CA . GLN A 1 169 ? -7.628 36.104 -34.999 1.00 32.28 169 GLN A CA 1
ATOM 1270 C C . GLN A 1 169 ? -8.906 35.679 -35.740 1.00 32.28 169 GLN A C 1
ATOM 1272 O O . GLN A 1 169 ? -9.995 35.760 -35.171 1.00 32.28 169 GLN A O 1
ATOM 1277 N N . PRO A 1 170 ? -8.770 35.081 -36.928 1.00 30.61 170 PRO A N 1
ATOM 1278 C CA . PRO A 1 170 ? -9.348 33.745 -37.168 1.00 30.61 170 PRO A CA 1
ATOM 1279 C C . PRO A 1 170 ? -8.325 32.840 -37.896 1.00 30.61 170 PRO A C 1
ATOM 1281 O O . PRO A 1 170 ? -7.301 33.325 -38.361 1.00 30.61 170 PRO A O 1
ATOM 1284 N N . ALA A 1 171 ? -8.492 31.544 -38.160 1.00 24.73 171 ALA A N 1
ATOM 1285 C CA . ALA A 1 171 ? -9.291 30.399 -37.699 1.00 24.73 171 ALA A CA 1
ATOM 1286 C C . ALA A 1 171 ? -8.962 29.250 -38.704 1.00 24.73 171 ALA A C 1
ATOM 1288 O O . ALA A 1 171 ? -8.433 29.513 -39.784 1.00 24.73 171 ALA A O 1
ATOM 1289 N N . ASN A 1 172 ? -9.233 27.983 -38.371 1.00 29.33 172 ASN A N 1
ATOM 1290 C CA . ASN A 1 172 ? -8.880 26.807 -39.198 1.00 29.33 172 ASN A CA 1
ATOM 1291 C C . ASN A 1 172 ? -9.558 26.738 -40.583 1.00 29.33 172 ASN A C 1
ATOM 1293 O O . ASN A 1 172 ? -10.751 27.016 -40.679 1.00 29.33 172 ASN A O 1
ATOM 1297 N N . VAL A 1 173 ? -8.864 26.131 -41.563 1.00 25.84 173 VAL A N 1
ATOM 1298 C CA . VAL A 1 173 ? -9.451 25.234 -42.590 1.00 25.84 173 VAL A CA 1
ATOM 1299 C C . VAL A 1 173 ? -8.476 24.070 -42.882 1.00 25.84 173 VAL A C 1
ATOM 1301 O O . VAL A 1 173 ? -7.265 24.278 -42.926 1.00 25.84 173 VAL A O 1
ATOM 1304 N N . ASP A 1 174 ? -9.008 22.856 -43.057 1.00 23.77 174 ASP A N 1
ATOM 1305 C CA . ASP A 1 174 ? -8.296 21.595 -43.357 1.00 23.77 174 ASP A CA 1
ATOM 1306 C C . ASP A 1 174 ? -8.257 21.251 -44.876 1.00 23.77 174 ASP A C 1
ATOM 1308 O O . ASP A 1 174 ? -8.866 21.934 -45.693 1.00 23.77 174 ASP A O 1
ATOM 1312 N N . VAL A 1 175 ? -7.656 20.091 -45.211 1.00 25.81 175 VAL A N 1
ATOM 1313 C CA . VAL A 1 175 ? -7.875 19.250 -46.428 1.00 25.81 175 VAL A CA 1
ATOM 1314 C C . VAL A 1 175 ? -6.907 19.392 -47.637 1.00 25.81 175 VAL A C 1
ATOM 1316 O O . VAL A 1 175 ? -7.190 20.047 -48.628 1.00 25.81 175 VAL A O 1
ATOM 1319 N N . ALA A 1 176 ? -5.815 18.613 -47.560 1.00 24.02 176 ALA A N 1
ATOM 1320 C CA . ALA A 1 176 ? -5.399 17.513 -48.468 1.00 24.02 176 ALA A CA 1
ATOM 1321 C C . ALA A 1 176 ? -5.014 17.671 -49.979 1.00 24.02 176 ALA A C 1
ATOM 1323 O O . ALA A 1 176 ? -5.545 18.465 -50.738 1.00 24.02 176 ALA A O 1
ATOM 1324 N N . VAL A 1 177 ? -4.184 16.689 -50.398 1.00 25.62 177 VAL A N 1
ATOM 1325 C CA . VAL A 1 177 ? -3.898 16.133 -51.754 1.00 25.62 177 VAL A CA 1
ATOM 1326 C C . VAL A 1 177 ? -2.796 16.765 -52.645 1.00 25.62 177 VAL A C 1
ATOM 1328 O O . VAL A 1 177 ? -2.739 17.956 -52.911 1.00 25.62 177 VAL A O 1
ATOM 1331 N N . ASN A 1 178 ? -1.933 15.859 -53.133 1.00 27.31 178 ASN A N 1
ATOM 1332 C CA . ASN A 1 178 ? -0.828 15.954 -54.106 1.00 27.31 178 ASN A CA 1
ATOM 1333 C C . ASN A 1 178 ? -1.001 16.889 -55.323 1.00 27.31 178 ASN A C 1
ATOM 1335 O O . ASN A 1 178 ? -2.023 16.809 -55.999 1.00 27.31 178 ASN A O 1
ATOM 1339 N N . THR A 1 179 ? 0.095 17.531 -55.768 1.00 25.72 179 THR A N 1
ATOM 1340 C CA . THR A 1 179 ? 0.683 17.389 -57.138 1.00 25.72 179 THR A CA 1
ATOM 1341 C C . THR A 1 179 ? 2.138 17.957 -57.185 1.00 25.72 179 THR A C 1
ATOM 1343 O O . THR A 1 179 ? 2.644 18.293 -56.112 1.00 25.72 179 THR A O 1
ATOM 1346 N N . PRO A 1 180 ? 2.916 17.891 -58.299 1.00 29.91 180 PRO A N 1
ATOM 1347 C CA . PRO A 1 180 ? 4.348 17.571 -58.231 1.00 29.91 180 PRO A CA 1
ATOM 1348 C C . PRO A 1 180 ? 5.291 18.773 -58.069 1.00 29.91 180 PRO A C 1
ATOM 1350 O O . PRO A 1 180 ? 4.965 19.910 -58.397 1.00 29.91 180 PRO A O 1
ATOM 1353 N N . VAL A 1 181 ? 6.527 18.476 -57.657 1.00 27.70 181 VAL A N 1
ATOM 1354 C CA . VAL A 1 181 ? 7.654 19.416 -57.723 1.00 27.70 181 VAL A CA 1
ATOM 1355 C C . VAL A 1 181 ? 8.157 19.497 -59.165 1.00 27.70 181 VAL A C 1
ATOM 1357 O O . VAL A 1 181 ? 8.634 18.503 -59.713 1.00 27.70 181 VAL A O 1
ATOM 1360 N N . VAL A 1 182 ? 8.069 20.686 -59.761 1.00 26.67 182 VAL A N 1
ATOM 1361 C CA . VAL A 1 182 ? 8.752 21.018 -61.018 1.00 26.67 182 VAL A CA 1
ATOM 1362 C C . VAL A 1 182 ? 10.251 21.142 -60.742 1.00 26.67 182 VAL A C 1
ATOM 1364 O O . VAL A 1 182 ? 10.662 21.793 -59.782 1.00 26.67 182 VAL A O 1
ATOM 1367 N N . VAL A 1 183 ? 11.060 20.493 -61.578 1.00 32.59 183 VAL A N 1
ATOM 1368 C CA . VAL A 1 183 ? 12.518 20.643 -61.581 1.00 32.59 183 VAL A CA 1
ATOM 1369 C C . VAL A 1 183 ? 12.851 21.952 -62.283 1.00 32.59 183 VAL A C 1
ATOM 1371 O O . VAL A 1 183 ? 12.455 22.129 -63.431 1.00 32.59 183 VAL A O 1
ATOM 1374 N N . ASP A 1 184 ? 13.594 22.830 -61.615 1.00 25.84 184 ASP A N 1
ATOM 1375 C CA . ASP A 1 184 ? 14.204 23.996 -62.251 1.00 25.84 184 ASP A CA 1
ATOM 1376 C C . ASP A 1 184 ? 15.723 23.797 -62.299 1.00 25.84 184 ASP A C 1
ATOM 1378 O O . ASP A 1 184 ? 16.364 23.478 -61.290 1.00 25.84 184 ASP A O 1
ATOM 1382 N N . SER A 1 185 ? 16.280 23.878 -63.501 1.00 34.72 185 SER A N 1
ATOM 1383 C CA . SER A 1 185 ? 17.635 23.434 -63.818 1.00 34.72 185 SER A CA 1
ATOM 1384 C C . SER A 1 185 ? 18.628 24.589 -63.748 1.00 34.72 185 SER A C 1
ATOM 1386 O O . SER A 1 185 ? 18.579 25.492 -64.579 1.00 34.72 185 SER A O 1
ATOM 1388 N N . ASN A 1 186 ? 19.586 24.512 -62.823 1.00 31.59 186 ASN A N 1
ATOM 1389 C CA . ASN A 1 186 ? 20.843 25.254 -62.918 1.00 31.59 186 ASN A CA 1
ATOM 1390 C C . ASN A 1 186 ? 22.013 24.273 -62.796 1.00 31.59 186 ASN A C 1
ATOM 1392 O O . ASN A 1 186 ? 22.140 23.550 -61.805 1.00 31.59 186 ASN A O 1
ATOM 1396 N N . ASP A 1 187 ? 22.810 24.230 -63.858 1.00 41.47 187 ASP A N 1
ATOM 1397 C CA . ASP A 1 187 ? 23.807 23.204 -64.145 1.00 41.47 187 ASP A CA 1
ATOM 1398 C C . ASP A 1 187 ? 25.194 23.641 -63.645 1.00 41.47 187 ASP A C 1
ATOM 1400 O O . ASP A 1 187 ? 25.695 24.677 -64.069 1.00 41.47 187 ASP A O 1
ATOM 1404 N N . ASP A 1 188 ? 25.730 22.887 -62.675 1.00 34.41 188 ASP A N 1
ATOM 1405 C CA . ASP A 1 188 ? 27.125 22.877 -62.161 1.00 34.41 188 ASP A CA 1
ATOM 1406 C C . ASP A 1 188 ? 27.203 22.092 -60.825 1.00 34.41 188 ASP A C 1
ATOM 1408 O O . ASP A 1 188 ? 28.252 21.590 -60.420 1.00 34.41 188 ASP A O 1
ATOM 1412 N N . GLY A 1 189 ? 26.079 21.967 -60.102 1.00 36.44 189 GLY A N 1
ATOM 1413 C CA . GLY A 1 189 ? 26.008 21.279 -58.799 1.00 36.44 189 GLY A CA 1
ATOM 1414 C C . GLY A 1 189 ? 25.722 19.770 -58.856 1.00 36.44 189 GLY A C 1
ATOM 1415 O O . GLY A 1 189 ? 25.887 19.072 -57.852 1.00 36.44 189 GLY A O 1
ATOM 1416 N N . THR A 1 190 ? 25.286 19.266 -60.010 1.00 41.22 190 THR A N 1
ATOM 1417 C CA . THR A 1 190 ? 24.816 17.890 -60.250 1.00 41.22 190 THR A CA 1
ATOM 1418 C C . THR A 1 190 ? 25.946 16.870 -60.157 1.00 41.22 190 THR A C 1
ATOM 1420 O O . THR A 1 190 ? 25.883 15.975 -59.316 1.00 41.22 190 THR A O 1
ATOM 1423 N N . VAL A 1 191 ? 27.027 17.055 -60.922 1.00 37.16 191 VAL A N 1
ATOM 1424 C CA . VAL A 1 191 ? 28.145 16.094 -60.998 1.00 37.16 191 VAL A CA 1
ATOM 1425 C C . VAL A 1 191 ? 28.805 15.862 -59.634 1.00 37.16 191 VAL A C 1
ATOM 1427 O O . VAL A 1 191 ? 29.137 14.729 -59.293 1.00 37.16 191 VAL A O 1
ATOM 1430 N N . ALA A 1 192 ? 28.958 16.905 -58.810 1.00 37.88 192 ALA A N 1
ATOM 1431 C CA . ALA A 1 192 ? 29.543 16.777 -57.473 1.00 37.88 192 ALA A CA 1
ATOM 1432 C C . ALA A 1 192 ? 28.622 16.032 -56.487 1.00 37.88 192 ALA A C 1
ATOM 1434 O O . ALA A 1 192 ? 29.103 15.220 -55.693 1.00 37.88 192 ALA A O 1
ATOM 1435 N N . GLN A 1 193 ? 27.304 16.263 -56.549 1.00 50.50 193 GLN A N 1
ATOM 1436 C CA . GLN A 1 193 ? 26.339 15.516 -55.734 1.00 50.50 193 GLN A CA 1
ATOM 1437 C C . GLN A 1 193 ? 26.206 14.061 -56.196 1.00 50.50 193 GLN A C 1
ATOM 1439 O O . GLN A 1 193 ? 26.114 13.169 -55.352 1.00 50.50 193 GLN A O 1
ATOM 1444 N N . GLU A 1 194 ? 26.254 13.795 -57.502 1.00 48.59 194 GLU A N 1
ATOM 1445 C CA . GLU A 1 194 ? 26.270 12.435 -58.048 1.00 48.59 194 GLU A CA 1
ATOM 1446 C C . GLU A 1 194 ? 27.551 11.680 -57.668 1.00 48.59 194 GLU A C 1
ATOM 1448 O O . GLU A 1 194 ? 27.458 10.528 -57.244 1.00 48.59 194 GLU A O 1
ATOM 1453 N N . LEU A 1 195 ? 28.726 12.326 -57.689 1.00 47.78 195 LEU A N 1
ATOM 1454 C CA . LEU A 1 195 ? 29.977 11.715 -57.217 1.00 47.78 195 LEU A CA 1
ATOM 1455 C C . LEU A 1 195 ? 29.927 11.352 -55.722 1.00 47.78 195 LEU A C 1
ATOM 1457 O O . LEU A 1 195 ? 30.351 10.258 -55.343 1.00 47.78 195 LEU A O 1
ATOM 1461 N N . GLU A 1 196 ? 29.395 12.231 -54.862 1.00 63.75 196 GLU A N 1
ATOM 1462 C CA . GLU A 1 196 ? 29.212 11.916 -53.436 1.00 63.75 196 GLU A CA 1
ATOM 1463 C C . GLU A 1 196 ? 28.180 10.792 -53.220 1.00 63.75 196 GLU A C 1
ATOM 1465 O O . GLU A 1 196 ? 28.381 9.923 -52.365 1.00 63.75 196 GLU A O 1
ATOM 1470 N N . LEU A 1 197 ? 27.089 10.772 -53.995 1.00 66.69 197 LEU A N 1
ATOM 1471 C CA . LEU A 1 197 ? 26.055 9.733 -53.932 1.00 66.69 197 LEU A CA 1
ATOM 1472 C C . LEU A 1 197 ? 26.575 8.364 -54.386 1.00 66.69 197 LEU A C 1
ATOM 1474 O O . LEU A 1 197 ? 26.290 7.359 -53.727 1.00 66.69 197 LEU A O 1
ATOM 1478 N N . GLU A 1 198 ? 27.358 8.319 -55.459 1.00 71.31 198 GLU A N 1
ATOM 1479 C CA . GLU A 1 198 ? 27.931 7.085 -55.997 1.00 71.31 198 GLU A CA 1
ATOM 1480 C C . GLU A 1 198 ? 29.045 6.539 -55.093 1.00 71.31 198 GLU A C 1
ATOM 1482 O O . GLU A 1 198 ? 29.093 5.341 -54.805 1.00 71.31 198 GLU A O 1
ATOM 1487 N N . HIS A 1 199 ? 29.869 7.418 -54.514 1.00 79.69 199 HIS A N 1
ATOM 1488 C CA . HIS A 1 199 ? 30.847 7.029 -53.498 1.00 79.69 199 HIS A CA 1
ATOM 1489 C C . HIS A 1 199 ? 30.177 6.427 -52.247 1.00 79.69 199 HIS A C 1
ATOM 1491 O O . HIS A 1 199 ? 30.624 5.398 -51.731 1.00 79.69 199 HIS A O 1
ATOM 1497 N N . MET A 1 200 ? 29.060 7.005 -51.783 1.00 78.25 200 MET A N 1
ATOM 1498 C CA . MET A 1 200 ? 28.268 6.422 -50.691 1.00 78.25 200 MET A CA 1
ATOM 1499 C C . MET A 1 200 ? 27.633 5.073 -51.065 1.00 78.25 200 MET A C 1
ATOM 1501 O O . MET A 1 200 ? 27.516 4.210 -50.190 1.00 78.25 200 MET A O 1
ATOM 1505 N N . ARG A 1 201 ? 27.242 4.870 -52.332 1.00 81.38 201 ARG A N 1
ATOM 1506 C CA . ARG A 1 201 ? 26.716 3.589 -52.834 1.00 81.38 201 ARG A CA 1
ATOM 1507 C C . ARG A 1 201 ? 27.788 2.496 -52.824 1.00 81.38 201 ARG A C 1
ATOM 1509 O O . ARG A 1 201 ? 27.546 1.432 -52.262 1.00 81.38 201 ARG A O 1
ATOM 1516 N N . SER A 1 202 ? 28.986 2.795 -53.321 1.00 85.38 202 SER A N 1
ATOM 1517 C CA . SER A 1 202 ? 30.122 1.863 -53.318 1.00 85.38 202 SER A CA 1
ATOM 1518 C C . SER A 1 202 ? 30.514 1.407 -51.899 1.00 85.38 202 SER A C 1
ATOM 1520 O O . SER A 1 202 ? 30.635 0.208 -51.648 1.00 85.38 202 SER A O 1
ATOM 1522 N N . ILE A 1 203 ? 30.604 2.332 -50.930 1.00 86.00 203 ILE A N 1
ATOM 1523 C CA . ILE A 1 203 ? 30.893 1.996 -49.517 1.00 86.00 203 ILE A CA 1
ATOM 1524 C C . ILE A 1 203 ? 29.784 1.129 -48.894 1.00 86.00 203 ILE A C 1
ATOM 1526 O O . ILE A 1 203 ? 30.056 0.277 -48.042 1.00 86.00 203 ILE A O 1
ATOM 1530 N N . LEU A 1 204 ? 28.523 1.352 -49.280 1.00 87.44 204 LEU A N 1
ATOM 1531 C CA . LEU A 1 204 ? 27.391 0.551 -48.816 1.00 87.44 204 LEU A CA 1
ATOM 1532 C C . LEU A 1 204 ? 27.447 -0.881 -49.367 1.00 87.44 204 LEU A C 1
ATOM 1534 O O . LEU A 1 204 ? 27.251 -1.828 -48.607 1.00 87.44 204 LEU A O 1
ATOM 1538 N N . GLU A 1 205 ? 27.751 -1.039 -50.653 1.00 86.88 205 GLU A N 1
ATOM 1539 C CA . GLU A 1 205 ? 27.897 -2.339 -51.314 1.00 86.88 205 GLU A CA 1
ATOM 1540 C C . GLU A 1 205 ? 29.041 -3.161 -50.710 1.00 86.88 205 GLU A C 1
ATOM 1542 O O . GLU A 1 205 ? 28.817 -4.300 -50.289 1.00 86.88 205 GLU A O 1
ATOM 1547 N N . GLU A 1 206 ? 30.225 -2.562 -50.549 1.00 87.06 206 GLU A N 1
ATOM 1548 C CA . GLU A 1 206 ? 31.376 -3.185 -49.881 1.00 87.06 206 GLU A CA 1
ATOM 1549 C C . GLU A 1 206 ? 31.006 -3.678 -48.469 1.00 87.06 206 GLU A C 1
ATOM 1551 O O . GLU A 1 206 ? 31.224 -4.843 -48.123 1.00 87.06 206 GLU A O 1
ATOM 1556 N N . ALA A 1 207 ? 30.371 -2.819 -47.661 1.00 85.88 207 ALA A N 1
ATOM 1557 C CA . ALA A 1 207 ? 29.986 -3.153 -46.292 1.00 85.88 207 ALA A CA 1
ATOM 1558 C C . ALA A 1 207 ? 28.891 -4.235 -46.209 1.00 85.88 207 ALA A C 1
ATOM 1560 O O . ALA A 1 207 ? 28.879 -5.018 -45.255 1.00 85.88 207 ALA A O 1
ATOM 1561 N N . ILE A 1 208 ? 27.967 -4.314 -47.175 1.00 86.19 208 ILE A N 1
ATOM 1562 C CA . ILE A 1 208 ? 26.951 -5.382 -47.238 1.00 86.19 208 ILE A CA 1
ATOM 1563 C C . ILE A 1 208 ? 27.592 -6.725 -47.623 1.00 86.19 208 ILE A C 1
ATOM 1565 O O . ILE A 1 208 ? 27.270 -7.747 -47.012 1.00 86.19 208 ILE A O 1
ATOM 1569 N N . VAL A 1 209 ? 28.520 -6.749 -48.584 1.00 86.06 209 VAL A N 1
ATOM 1570 C CA . VAL A 1 209 ? 29.226 -7.978 -49.002 1.00 86.06 209 VAL A CA 1
ATOM 1571 C C . VAL A 1 209 ? 30.115 -8.522 -47.875 1.00 86.06 209 VAL A C 1
ATOM 1573 O O . VAL A 1 209 ? 30.060 -9.715 -47.556 1.00 86.06 209 VAL A O 1
ATOM 1576 N N . GLU A 1 210 ? 30.865 -7.648 -47.202 1.00 85.12 210 GLU A N 1
ATOM 1577 C CA . GLU A 1 210 ? 31.680 -7.982 -46.025 1.00 85.12 210 GLU A CA 1
ATOM 1578 C C . GLU A 1 210 ? 30.835 -8.602 -44.900 1.00 85.12 210 GLU A C 1
ATOM 1580 O O . GLU A 1 210 ? 31.208 -9.614 -44.301 1.00 85.12 210 GLU A O 1
ATOM 1585 N N . THR A 1 211 ? 29.664 -8.028 -44.616 1.00 82.50 211 THR A N 1
ATOM 1586 C CA . THR A 1 211 ? 28.831 -8.438 -43.473 1.00 82.50 211 THR A CA 1
ATOM 1587 C C . THR A 1 211 ? 27.958 -9.658 -43.753 1.00 82.50 211 THR A C 1
ATOM 1589 O O . THR A 1 211 ? 27.731 -10.441 -42.826 1.00 82.50 211 THR A O 1
ATOM 1592 N N . ARG A 1 212 ? 27.563 -9.897 -45.013 1.00 81.56 212 ARG A N 1
ATOM 1593 C CA . ARG A 1 212 ? 27.033 -11.196 -45.475 1.00 81.56 212 ARG A CA 1
ATOM 1594 C C . ARG A 1 212 ? 28.053 -12.324 -45.285 1.00 81.56 212 ARG A C 1
ATOM 1596 O O . ARG A 1 212 ? 27.675 -13.416 -44.878 1.00 81.56 212 ARG A O 1
ATOM 1603 N N . SER A 1 213 ? 29.335 -12.042 -45.513 1.00 76.69 213 SER A N 1
ATOM 1604 C CA . SER A 1 213 ? 30.425 -13.026 -45.405 1.00 76.69 213 SER A CA 1
ATOM 1605 C C . SER A 1 213 ? 30.936 -13.238 -43.970 1.00 76.69 213 SER A C 1
ATOM 1607 O O . SER A 1 213 ? 31.707 -14.161 -43.720 1.00 76.69 213 SER A O 1
ATOM 1609 N N . THR A 1 214 ? 30.522 -12.398 -43.011 1.00 78.81 214 THR A N 1
ATOM 1610 C CA . THR A 1 214 ? 31.038 -12.407 -41.631 1.00 78.81 214 THR A CA 1
ATOM 1611 C C . THR A 1 214 ? 30.024 -13.001 -40.639 1.00 78.81 214 THR A C 1
ATOM 1613 O O . THR A 1 214 ? 28.978 -12.377 -40.397 1.00 78.81 214 THR A O 1
ATOM 1616 N N . PRO A 1 215 ? 30.339 -14.144 -39.984 1.00 76.31 215 PRO A N 1
ATOM 1617 C CA . PRO A 1 215 ? 29.520 -14.720 -38.918 1.00 76.31 215 PRO A CA 1
ATOM 1618 C C . PRO A 1 215 ? 29.252 -13.728 -37.784 1.00 76.31 215 PRO A C 1
ATOM 1620 O O . PRO A 1 215 ? 30.127 -12.946 -37.414 1.00 76.31 215 PRO A O 1
ATOM 1623 N N . LEU A 1 216 ? 28.053 -13.794 -37.200 1.00 72.31 216 LEU A N 1
ATOM 1624 C CA . LEU A 1 216 ? 27.542 -12.847 -36.197 1.00 72.31 216 LEU A CA 1
ATOM 1625 C C . LEU A 1 216 ? 28.511 -12.589 -35.030 1.00 72.31 216 LEU A C 1
ATOM 1627 O O . LEU A 1 216 ? 28.698 -11.442 -34.634 1.00 72.31 216 LEU A O 1
ATOM 1631 N N . GLU A 1 217 ? 29.158 -13.639 -34.524 1.00 70.88 217 GLU A N 1
ATOM 1632 C CA . GLU A 1 217 ? 30.104 -13.583 -33.399 1.00 70.88 217 GLU A CA 1
ATOM 1633 C C . GLU A 1 217 ? 31.391 -12.806 -33.720 1.00 70.88 217 GLU A C 1
ATOM 1635 O O . GLU A 1 217 ? 32.002 -12.208 -32.832 1.00 70.88 217 GLU A O 1
ATOM 1640 N N . ASN A 1 218 ? 31.774 -12.774 -34.999 1.00 75.69 218 ASN A N 1
ATOM 1641 C CA . ASN A 1 218 ? 32.992 -12.136 -35.499 1.00 75.69 218 ASN A CA 1
ATOM 1642 C C . ASN A 1 218 ? 32.753 -10.701 -35.998 1.00 75.69 218 ASN A C 1
ATOM 1644 O O . ASN A 1 218 ? 33.697 -10.031 -36.424 1.00 75.69 218 ASN A O 1
ATOM 1648 N N . ARG A 1 219 ? 31.511 -10.197 -35.945 1.00 80.12 219 ARG A N 1
ATOM 1649 C CA . ARG A 1 219 ? 31.175 -8.847 -36.417 1.00 80.12 219 ARG A CA 1
ATOM 1650 C C . ARG A 1 219 ? 31.798 -7.756 -35.525 1.00 80.12 219 ARG A C 1
ATOM 1652 O O . ARG A 1 219 ? 31.814 -7.873 -34.296 1.00 80.12 219 ARG A O 1
ATOM 1659 N N . PRO A 1 220 ? 32.316 -6.661 -36.113 1.00 79.00 220 PRO A N 1
ATOM 1660 C CA . PRO A 1 220 ? 32.980 -5.602 -35.359 1.00 79.00 220 PRO A CA 1
ATOM 1661 C C . PRO A 1 220 ? 31.988 -4.790 -34.516 1.00 79.00 220 PRO A C 1
ATOM 1663 O O . PRO A 1 220 ? 30.859 -4.527 -34.923 1.00 79.00 220 PRO A O 1
ATOM 1666 N N . ARG A 1 221 ? 32.402 -4.301 -33.341 1.00 78.56 221 ARG A N 1
ATOM 1667 C CA . ARG A 1 221 ? 31.502 -3.483 -32.508 1.00 78.56 221 ARG A CA 1
ATOM 1668 C C . ARG A 1 221 ? 31.337 -2.074 -33.073 1.00 78.56 221 ARG A C 1
ATOM 1670 O O . ARG A 1 221 ? 32.275 -1.273 -33.047 1.00 78.56 221 ARG A O 1
ATOM 1677 N N . LEU A 1 222 ? 30.113 -1.763 -33.498 1.00 83.00 222 LEU A N 1
ATOM 1678 C CA . LEU A 1 222 ? 29.722 -0.444 -33.991 1.00 83.00 222 LEU A CA 1
ATOM 1679 C C . LEU A 1 222 ? 29.784 0.617 -32.868 1.00 83.00 222 LEU A C 1
ATOM 1681 O O . LEU A 1 222 ? 29.218 0.416 -31.787 1.00 83.00 222 LEU A O 1
ATOM 1685 N N . PRO A 1 223 ? 30.453 1.765 -33.085 1.00 79.62 223 PRO A N 1
ATOM 1686 C CA . PRO A 1 223 ? 30.550 2.825 -32.091 1.00 79.62 223 PRO A CA 1
ATOM 1687 C C . PRO A 1 223 ? 29.240 3.616 -31.962 1.00 79.62 223 PRO A C 1
ATOM 1689 O O . PRO A 1 223 ? 28.479 3.798 -32.912 1.00 79.62 223 PRO A O 1
ATOM 1692 N N . ARG A 1 224 ? 29.003 4.186 -30.776 1.00 83.19 224 ARG A N 1
ATOM 1693 C CA . ARG A 1 224 ? 27.889 5.117 -30.561 1.00 83.19 224 ARG A CA 1
ATOM 1694 C C . ARG A 1 224 ? 28.159 6.454 -31.258 1.00 83.19 224 ARG A C 1
ATOM 1696 O O . ARG A 1 224 ? 28.944 7.255 -30.750 1.00 83.19 224 ARG A O 1
ATOM 1703 N N . ILE A 1 225 ? 27.456 6.730 -32.355 1.00 83.00 225 ILE A N 1
ATOM 1704 C CA . ILE A 1 225 ? 27.583 8.005 -33.075 1.0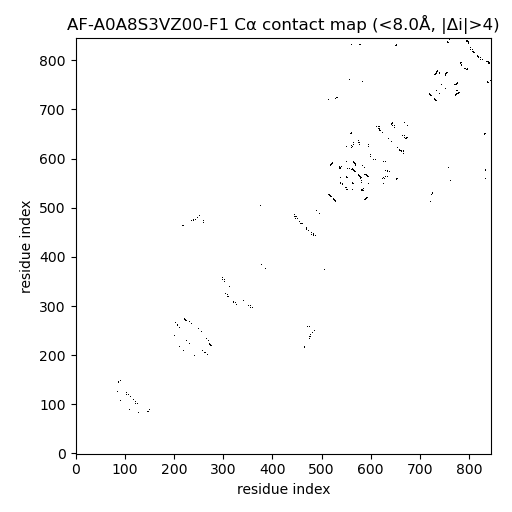0 83.00 225 ILE A CA 1
ATOM 1705 C C . ILE A 1 225 ? 26.838 9.161 -32.379 1.00 83.00 225 ILE A C 1
ATOM 1707 O O . ILE A 1 225 ? 25.867 8.970 -31.638 1.00 83.00 225 ILE A O 1
ATOM 1711 N N . ALA A 1 226 ? 27.300 10.391 -32.617 1.00 77.75 226 ALA A N 1
ATOM 1712 C CA . ALA A 1 226 ? 26.655 11.605 -32.119 1.00 77.75 226 ALA A CA 1
ATOM 1713 C C . ALA A 1 226 ? 25.376 11.938 -32.913 1.00 77.75 226 ALA A C 1
ATOM 1715 O O . ALA A 1 226 ? 25.331 11.770 -34.129 1.00 77.75 226 ALA A O 1
ATOM 1716 N N . LEU A 1 227 ? 24.353 12.481 -32.242 1.00 77.62 227 LEU A N 1
ATOM 1717 C CA . LEU A 1 227 ? 23.061 12.857 -32.846 1.00 77.62 227 LEU A CA 1
ATOM 1718 C C . LEU A 1 227 ? 23.100 14.245 -33.529 1.00 77.62 227 LEU A C 1
ATOM 1720 O O . LEU A 1 227 ? 22.198 15.070 -33.353 1.00 77.62 227 LEU A O 1
ATOM 1724 N N . SER A 1 228 ? 24.159 14.531 -34.290 1.00 80.19 228 SER A N 1
ATOM 1725 C CA . SER A 1 228 ? 24.314 15.799 -35.021 1.00 80.19 228 SER A CA 1
ATOM 1726 C C . SER A 1 228 ? 23.291 15.929 -36.168 1.00 80.19 228 SER A C 1
ATOM 1728 O O . SER A 1 228 ? 22.567 14.978 -36.484 1.00 80.19 228 SER A O 1
ATOM 1730 N N . LYS A 1 229 ? 23.186 17.118 -36.785 1.00 74.69 229 LYS A N 1
ATOM 1731 C CA . LYS A 1 229 ? 22.412 17.288 -38.032 1.00 74.69 229 LYS A CA 1
ATOM 1732 C C . LYS A 1 229 ? 23.072 16.498 -39.179 1.00 74.69 229 LYS A C 1
ATOM 1734 O O . LYS A 1 229 ? 22.398 15.676 -39.788 1.00 74.69 229 LYS A O 1
ATOM 1739 N N . ARG A 1 230 ? 24.396 16.644 -39.363 1.00 80.19 230 ARG A N 1
ATOM 1740 C CA . ARG A 1 230 ? 25.213 15.927 -40.369 1.00 80.19 230 ARG A CA 1
ATOM 1741 C C . ARG A 1 230 ? 25.027 14.406 -40.319 1.00 80.19 230 ARG A C 1
ATOM 1743 O O . ARG A 1 230 ? 24.666 13.804 -41.318 1.00 80.19 230 ARG A O 1
ATOM 1750 N N . ASN A 1 231 ? 25.182 13.788 -39.148 1.00 82.12 231 ASN A N 1
ATOM 1751 C CA . ASN A 1 231 ? 25.109 12.328 -39.016 1.00 82.12 231 ASN A CA 1
ATOM 1752 C C . ASN A 1 231 ? 23.705 11.788 -39.337 1.00 82.12 231 ASN A C 1
ATOM 1754 O O . ASN A 1 231 ? 23.570 10.696 -39.877 1.00 82.12 231 ASN A O 1
ATOM 1758 N N . ARG A 1 232 ? 22.653 12.560 -39.029 1.00 81.56 232 ARG A N 1
ATOM 1759 C CA . ARG A 1 232 ? 21.275 12.212 -39.404 1.00 81.56 232 ARG A CA 1
ATOM 1760 C C . ARG A 1 232 ? 21.001 12.404 -40.894 1.00 81.56 232 ARG A C 1
ATOM 1762 O O . ARG A 1 232 ? 20.194 11.654 -41.425 1.00 81.56 232 ARG A O 1
ATOM 1769 N N . ALA A 1 233 ? 21.655 13.359 -41.557 1.00 81.19 233 ALA A N 1
ATOM 1770 C CA . ALA A 1 233 ? 21.562 13.514 -43.007 1.00 81.19 233 ALA A CA 1
ATOM 1771 C C . ALA A 1 233 ? 22.144 12.289 -43.733 1.00 81.19 233 ALA A C 1
ATOM 1773 O O . ALA A 1 233 ? 21.450 11.715 -44.560 1.00 81.19 233 ALA A O 1
ATOM 1774 N N . VAL A 1 234 ? 23.329 11.809 -43.328 1.00 84.06 234 VAL A N 1
ATOM 1775 C CA . VAL A 1 234 ? 23.945 10.582 -43.883 1.00 84.06 234 VAL A CA 1
ATOM 1776 C C . VAL A 1 234 ? 23.019 9.366 -43.730 1.00 84.06 234 VAL A C 1
ATOM 1778 O O . VAL A 1 234 ? 22.743 8.673 -44.702 1.00 84.06 234 VAL A O 1
ATOM 1781 N N . VAL A 1 235 ? 22.455 9.138 -42.536 1.00 85.62 235 VAL A N 1
ATOM 1782 C CA . VAL A 1 235 ? 21.503 8.027 -42.307 1.00 85.62 235 VAL A CA 1
ATOM 1783 C C . VAL A 1 235 ? 20.262 8.130 -43.207 1.00 85.62 235 VAL A C 1
ATOM 1785 O O . VAL A 1 235 ? 19.818 7.119 -43.744 1.00 85.62 235 VAL A O 1
ATOM 1788 N N . ARG A 1 236 ? 19.713 9.339 -43.406 1.00 83.75 236 ARG A N 1
ATOM 1789 C CA . ARG A 1 236 ? 18.573 9.555 -44.316 1.00 83.75 236 ARG A CA 1
ATOM 1790 C C . ARG A 1 236 ? 18.938 9.351 -45.785 1.00 83.75 236 ARG A C 1
ATOM 1792 O O . ARG A 1 236 ? 18.094 8.856 -46.516 1.00 83.75 236 ARG A O 1
ATOM 1799 N N . ALA A 1 237 ? 20.147 9.729 -46.201 1.00 85.00 237 ALA A N 1
ATOM 1800 C CA . ALA A 1 237 ? 20.613 9.577 -47.578 1.00 85.00 237 ALA A CA 1
ATOM 1801 C C . ALA A 1 237 ? 20.784 8.098 -47.966 1.00 85.00 237 ALA A C 1
ATOM 1803 O O . ALA A 1 237 ? 20.417 7.712 -49.072 1.00 85.00 237 ALA A O 1
ATOM 1804 N N . LEU A 1 238 ? 21.262 7.254 -47.040 1.00 85.44 238 LEU A N 1
ATOM 1805 C CA . LEU A 1 238 ? 21.377 5.811 -47.281 1.00 85.44 238 LEU A CA 1
ATOM 1806 C C . LEU A 1 238 ? 20.033 5.068 -47.195 1.00 85.44 238 LEU A C 1
ATOM 1808 O O . LEU A 1 238 ? 19.848 4.101 -47.925 1.00 85.44 238 LEU A O 1
ATOM 1812 N N . ASN A 1 239 ? 19.082 5.507 -46.360 1.00 88.12 239 ASN A N 1
ATOM 1813 C CA . ASN A 1 239 ? 17.782 4.839 -46.177 1.00 88.12 239 ASN A CA 1
ATOM 1814 C C . ASN A 1 239 ? 17.055 4.438 -47.491 1.00 88.12 239 ASN A C 1
ATOM 1816 O O . ASN A 1 239 ? 16.724 3.260 -47.615 1.00 88.12 239 ASN A O 1
ATOM 1820 N N . PRO A 1 240 ? 16.833 5.322 -48.491 1.00 85.88 240 PRO A N 1
ATOM 1821 C CA . PRO A 1 240 ? 16.175 4.936 -49.746 1.00 85.88 240 PRO A CA 1
ATOM 1822 C C . PRO A 1 240 ? 17.027 4.012 -50.630 1.00 85.88 240 PRO A C 1
ATOM 1824 O O . PRO A 1 240 ? 16.478 3.282 -51.446 1.00 85.88 240 PRO A O 1
ATOM 1827 N N . LYS A 1 241 ? 18.358 3.992 -50.469 1.00 86.88 241 LYS A N 1
ATOM 1828 C CA . LYS A 1 241 ? 19.244 3.081 -51.216 1.00 86.88 241 LYS A CA 1
ATOM 1829 C C . LYS A 1 241 ? 19.214 1.647 -50.675 1.00 86.88 241 LYS A C 1
ATOM 1831 O O . LYS A 1 241 ? 19.686 0.741 -51.350 1.00 86.88 241 LYS A O 1
ATOM 1836 N N . LEU A 1 242 ? 18.636 1.420 -49.491 1.00 86.81 242 LEU A N 1
ATOM 1837 C CA . LEU A 1 242 ? 18.461 0.079 -48.928 1.00 86.81 242 LEU A CA 1
ATOM 1838 C C . LEU A 1 242 ? 17.273 -0.687 -49.522 1.00 86.81 242 LEU A C 1
ATOM 1840 O O . LEU A 1 242 ? 17.248 -1.903 -49.366 1.00 86.81 242 LEU A O 1
ATOM 1844 N N . VAL A 1 243 ? 16.324 -0.018 -50.197 1.00 86.62 243 VAL A N 1
ATOM 1845 C CA . VAL A 1 243 ? 15.102 -0.637 -50.758 1.00 86.62 243 VAL A CA 1
ATOM 1846 C C . VAL A 1 243 ? 15.452 -1.875 -51.588 1.00 86.62 243 VAL A C 1
ATOM 1848 O O . VAL A 1 243 ? 15.075 -2.982 -51.220 1.00 86.62 243 VAL A O 1
ATOM 1851 N N . THR A 1 244 ? 16.287 -1.709 -52.617 1.00 86.56 244 THR A N 1
ATOM 1852 C CA . THR A 1 244 ? 16.686 -2.776 -53.551 1.00 86.56 244 THR A CA 1
ATOM 1853 C C . THR A 1 244 ? 17.346 -3.972 -52.856 1.00 86.56 244 THR A C 1
ATOM 1855 O O . THR A 1 244 ? 17.125 -5.118 -53.239 1.00 86.56 244 THR A O 1
ATOM 1858 N N . TYR A 1 245 ? 18.134 -3.727 -51.805 1.00 86.81 245 TYR A N 1
ATOM 1859 C CA . TYR A 1 245 ? 18.799 -4.785 -51.039 1.00 86.81 245 TYR A CA 1
ATOM 1860 C C . TYR A 1 245 ? 17.836 -5.518 -50.098 1.00 86.81 245 TYR A C 1
ATOM 1862 O O . TYR A 1 245 ? 17.933 -6.734 -49.947 1.00 86.81 245 TYR A O 1
ATOM 1870 N N . LEU A 1 246 ? 16.914 -4.787 -49.469 1.00 87.50 246 LEU A N 1
ATOM 1871 C CA . LEU A 1 246 ? 15.940 -5.327 -48.521 1.00 87.50 246 LEU A CA 1
ATOM 1872 C C . LEU A 1 246 ? 14.795 -6.066 -49.230 1.00 87.50 246 LEU A C 1
ATOM 1874 O O . LEU A 1 246 ? 14.337 -7.087 -48.727 1.00 87.50 246 LEU A O 1
ATOM 1878 N N . GLU A 1 247 ? 14.362 -5.624 -50.408 1.00 85.12 247 GLU A N 1
ATOM 1879 C CA . GLU A 1 247 ? 13.373 -6.345 -51.225 1.00 85.12 247 GLU A CA 1
ATOM 1880 C C . GLU A 1 247 ? 13.931 -7.669 -51.762 1.00 85.12 247 GLU A C 1
ATOM 1882 O O . GLU A 1 247 ? 13.225 -8.674 -51.765 1.00 85.12 247 GLU A O 1
ATOM 1887 N N . ALA A 1 248 ? 15.222 -7.706 -52.110 1.00 84.50 248 ALA A N 1
ATOM 1888 C CA . ALA A 1 248 ? 15.929 -8.924 -52.505 1.00 84.50 248 ALA A CA 1
ATOM 1889 C C . ALA A 1 248 ? 16.285 -9.866 -51.330 1.00 84.50 248 ALA A C 1
ATOM 1891 O O . ALA A 1 248 ? 16.887 -10.918 -51.556 1.00 84.50 248 ALA A O 1
ATOM 1892 N N . SER A 1 249 ? 15.962 -9.506 -50.080 1.00 86.50 249 SER A N 1
ATOM 1893 C CA . SER A 1 249 ? 16.289 -10.325 -48.907 1.00 86.50 249 SER A CA 1
ATOM 1894 C C . SER A 1 249 ? 15.324 -11.504 -48.738 1.00 86.50 249 SER A C 1
ATOM 1896 O O . SER A 1 249 ? 14.098 -11.344 -48.706 1.00 86.50 249 SER A O 1
ATOM 1898 N N . ARG A 1 250 ? 15.887 -12.710 -48.615 1.00 80.81 250 ARG A N 1
ATOM 1899 C CA . ARG A 1 250 ? 15.105 -13.956 -48.545 1.00 80.81 250 ARG A CA 1
ATOM 1900 C C . ARG A 1 250 ? 14.633 -14.302 -47.139 1.00 80.81 250 ARG A C 1
ATOM 1902 O O . ARG A 1 250 ? 13.560 -14.874 -46.998 1.00 80.81 250 ARG A O 1
ATOM 1909 N N . ASP A 1 251 ? 15.407 -13.956 -46.114 1.00 82.44 251 ASP A N 1
ATOM 1910 C CA . ASP A 1 251 ? 15.087 -14.254 -44.718 1.00 82.44 251 ASP A CA 1
ATOM 1911 C C . ASP A 1 251 ? 15.475 -13.114 -43.754 1.00 82.44 251 ASP A C 1
ATOM 1913 O O . ASP A 1 251 ? 16.179 -12.160 -44.103 1.00 82.44 251 ASP A O 1
ATOM 1917 N N . LEU A 1 252 ? 15.025 -13.231 -42.500 1.00 84.94 252 LEU A N 1
ATOM 1918 C CA . LEU A 1 252 ? 15.333 -12.274 -41.429 1.00 84.94 252 LEU A CA 1
ATOM 1919 C C . LEU A 1 252 ? 16.846 -12.153 -41.146 1.00 84.94 252 LEU A C 1
ATOM 1921 O O . LEU A 1 252 ? 17.293 -11.114 -40.653 1.00 84.94 252 LEU A O 1
ATOM 1925 N N . CYS A 1 253 ? 17.642 -13.188 -41.436 1.00 82.81 253 CYS A N 1
ATOM 1926 C CA . CYS A 1 253 ? 19.092 -13.206 -41.218 1.00 82.81 253 CYS A CA 1
ATOM 1927 C C . CYS A 1 253 ? 19.836 -12.369 -42.270 1.00 82.81 253 CYS A C 1
ATOM 1929 O O . CYS A 1 253 ? 20.769 -11.626 -41.942 1.00 82.81 253 CYS A O 1
ATOM 1931 N N . GLU A 1 254 ? 19.407 -12.442 -43.526 1.00 85.06 254 GLU A N 1
ATOM 1932 C CA . GLU A 1 254 ? 19.887 -11.632 -44.639 1.00 85.06 254 GLU A CA 1
ATOM 1933 C C . GLU A 1 254 ? 19.496 -10.163 -44.434 1.00 85.06 254 GLU A C 1
ATOM 1935 O O . GLU A 1 254 ? 20.374 -9.296 -44.465 1.00 85.06 254 GLU A O 1
ATOM 1940 N N . THR A 1 255 ? 18.233 -9.885 -44.087 1.00 88.12 255 THR A N 1
ATOM 1941 C CA . THR A 1 255 ? 17.747 -8.543 -43.706 1.00 88.12 255 THR A CA 1
ATOM 1942 C C . THR A 1 255 ? 18.575 -7.937 -42.574 1.00 88.12 255 THR A C 1
ATOM 1944 O O . THR A 1 255 ? 19.045 -6.799 -42.667 1.00 88.12 255 THR A O 1
ATOM 1947 N N . HIS A 1 256 ? 18.813 -8.703 -41.504 1.00 86.44 256 HIS A N 1
ATOM 1948 C CA . HIS A 1 256 ? 19.646 -8.281 -40.375 1.00 86.44 256 HIS A CA 1
ATOM 1949 C C . HIS A 1 256 ? 21.095 -7.986 -40.791 1.00 86.44 256 HIS A C 1
ATOM 1951 O O . HIS A 1 256 ? 21.685 -7.001 -40.338 1.00 86.44 256 HIS A O 1
ATOM 1957 N N . SER A 1 257 ? 21.655 -8.791 -41.695 1.00 86.94 257 SER A N 1
ATOM 1958 C CA . SER A 1 257 ? 23.012 -8.602 -42.218 1.00 86.94 257 SER A CA 1
ATOM 1959 C C . SER A 1 257 ? 23.129 -7.337 -43.071 1.00 86.94 257 SER A C 1
ATOM 1961 O O . SER A 1 257 ? 24.054 -6.555 -42.859 1.00 86.94 257 SER A O 1
ATOM 1963 N N . ILE A 1 258 ? 22.152 -7.067 -43.943 1.00 89.00 258 ILE A N 1
ATOM 1964 C CA . ILE A 1 258 ? 22.069 -5.832 -44.742 1.00 89.00 258 ILE A CA 1
ATOM 1965 C C . ILE A 1 258 ? 21.982 -4.598 -43.834 1.00 89.00 258 ILE A C 1
ATOM 1967 O O . ILE A 1 258 ? 22.714 -3.628 -44.032 1.00 89.00 258 ILE A O 1
ATOM 1971 N N . LEU A 1 259 ? 21.145 -4.637 -42.792 1.00 89.12 259 LEU A N 1
ATOM 1972 C CA . LEU A 1 259 ? 21.008 -3.540 -41.824 1.00 89.12 259 LEU A CA 1
ATOM 1973 C C . LEU A 1 259 ? 22.294 -3.286 -41.025 1.00 89.12 259 LEU A C 1
ATOM 1975 O O . LEU A 1 259 ? 22.611 -2.136 -40.702 1.00 89.12 259 LEU A O 1
ATOM 1979 N N . PHE A 1 260 ? 23.051 -4.341 -40.722 1.00 89.31 260 PHE A N 1
ATOM 1980 C CA . PHE A 1 260 ? 24.358 -4.224 -40.087 1.00 89.31 260 PHE A CA 1
ATOM 1981 C C . PHE A 1 260 ? 25.410 -3.636 -41.047 1.00 89.31 260 PHE A C 1
ATOM 1983 O O . PHE A 1 260 ? 26.135 -2.720 -40.651 1.00 89.31 260 PHE A O 1
ATOM 1990 N N . GLY A 1 261 ? 25.448 -4.080 -42.308 1.00 88.44 261 GLY A N 1
ATOM 1991 C CA . GLY A 1 261 ? 26.277 -3.493 -43.370 1.00 88.44 261 GLY A CA 1
ATOM 1992 C C . GLY A 1 261 ? 25.989 -2.006 -43.584 1.00 88.44 261 GLY A C 1
ATOM 1993 O O . GLY A 1 261 ? 26.907 -1.188 -43.579 1.00 88.44 261 GLY A O 1
ATOM 1994 N N . ALA A 1 262 ? 24.714 -1.620 -43.630 1.00 89.38 262 ALA A N 1
ATOM 1995 C CA . ALA A 1 262 ? 24.292 -0.223 -43.721 1.00 89.38 262 ALA A CA 1
ATOM 1996 C C . ALA A 1 262 ? 24.765 0.623 -42.526 1.00 89.38 262 ALA A C 1
ATOM 1998 O O . ALA A 1 262 ? 25.251 1.744 -42.691 1.00 89.38 262 ALA A O 1
ATOM 1999 N N . ALA A 1 263 ? 24.673 0.086 -41.306 1.00 89.12 263 ALA A N 1
ATOM 2000 C CA . ALA A 1 263 ? 25.177 0.754 -40.109 1.00 89.12 263 ALA A CA 1
ATOM 2001 C C . ALA A 1 263 ? 26.715 0.891 -40.112 1.00 89.12 263 ALA A C 1
ATOM 2003 O O . ALA A 1 263 ? 27.244 1.924 -39.689 1.00 89.12 263 ALA A O 1
ATOM 2004 N N . LEU A 1 264 ? 27.433 -0.113 -40.627 1.00 88.44 264 LEU A N 1
ATOM 2005 C CA . LEU A 1 264 ? 28.887 -0.089 -40.809 1.00 88.44 264 LEU A CA 1
ATOM 2006 C C . LEU A 1 264 ? 29.312 0.953 -41.857 1.00 88.44 264 LEU A C 1
ATOM 2008 O O . LEU A 1 264 ? 30.210 1.751 -41.579 1.00 88.44 264 LEU A O 1
ATOM 2012 N N . ALA A 1 265 ? 28.621 1.018 -42.999 1.00 88.62 265 ALA A N 1
ATOM 2013 C CA . ALA A 1 265 ? 28.828 2.025 -44.041 1.00 88.62 265 ALA A CA 1
ATOM 2014 C C . ALA A 1 265 ? 28.649 3.452 -43.495 1.00 88.62 265 ALA A C 1
ATOM 2016 O O . ALA A 1 265 ? 29.534 4.294 -43.654 1.00 88.62 265 ALA A O 1
ATOM 2017 N N . VAL A 1 266 ? 27.575 3.717 -42.738 1.00 87.62 266 VAL A N 1
ATOM 2018 C CA . VAL A 1 266 ? 27.386 5.021 -42.071 1.00 87.62 266 VAL A CA 1
ATOM 2019 C C . VAL A 1 266 ? 28.526 5.327 -41.089 1.00 87.62 266 VAL A C 1
ATOM 2021 O O . VAL A 1 266 ? 28.976 6.472 -41.006 1.00 87.62 266 VAL A O 1
ATOM 2024 N N . CYS A 1 267 ? 29.033 4.335 -40.348 1.00 87.12 267 CYS A N 1
ATOM 2025 C CA . CYS A 1 267 ? 30.198 4.532 -39.483 1.00 87.12 267 CYS A CA 1
ATOM 2026 C C . CYS A 1 267 ? 31.476 4.871 -40.272 1.00 87.12 267 CYS A C 1
ATOM 2028 O O . CYS A 1 267 ? 32.215 5.751 -39.822 1.00 87.12 267 CYS A O 1
ATOM 2030 N N . ARG A 1 268 ? 31.708 4.243 -41.436 1.00 87.38 268 ARG A N 1
ATOM 2031 C CA . ARG A 1 268 ? 32.823 4.559 -42.351 1.00 87.38 268 ARG A CA 1
ATOM 2032 C C . ARG A 1 268 ? 32.716 5.989 -42.890 1.00 87.38 268 ARG A C 1
ATOM 2034 O O . ARG A 1 268 ? 33.636 6.773 -42.677 1.00 87.38 268 ARG A O 1
ATOM 2041 N N . ILE A 1 269 ? 31.564 6.370 -43.449 1.00 85.44 269 ILE A N 1
ATOM 2042 C CA . ILE A 1 269 ? 31.297 7.708 -44.021 1.00 85.44 269 ILE A CA 1
ATOM 2043 C C . ILE A 1 269 ? 31.450 8.833 -42.975 1.00 85.44 269 ILE A C 1
ATOM 2045 O O . ILE A 1 269 ? 31.904 9.934 -43.281 1.00 85.44 269 ILE A O 1
ATOM 2049 N N . ILE A 1 270 ? 31.103 8.576 -41.708 1.00 85.12 270 ILE A N 1
ATOM 2050 C CA . ILE A 1 270 ? 31.255 9.547 -40.606 1.00 85.12 270 ILE A CA 1
ATOM 2051 C C . ILE A 1 270 ? 32.701 9.591 -40.053 1.00 85.12 270 ILE A C 1
ATOM 2053 O O . ILE A 1 270 ? 33.022 10.463 -39.242 1.00 85.12 270 ILE A O 1
ATOM 2057 N N . GLY A 1 271 ? 33.588 8.676 -40.460 1.00 80.69 271 GLY A N 1
ATOM 2058 C CA . GLY A 1 271 ? 34.944 8.548 -39.911 1.00 80.69 271 GLY A CA 1
ATOM 2059 C C . GLY A 1 271 ? 34.967 8.032 -38.465 1.00 80.69 271 GLY A C 1
ATOM 2060 O O . GLY A 1 271 ? 35.868 8.352 -37.685 1.00 80.69 271 GLY A O 1
ATOM 2061 N N . ALA A 1 272 ? 33.950 7.268 -38.058 1.00 80.19 272 ALA A N 1
ATOM 2062 C CA . ALA A 1 272 ? 33.854 6.731 -36.707 1.00 80.19 272 ALA A CA 1
ATOM 2063 C C . ALA A 1 272 ? 34.788 5.520 -36.540 1.00 80.19 272 ALA A C 1
ATOM 2065 O O . ALA A 1 272 ? 34.721 4.566 -37.309 1.00 80.19 272 ALA A O 1
ATOM 2066 N N . LYS A 1 273 ? 35.633 5.518 -35.498 1.00 76.69 273 LYS A N 1
ATOM 2067 C CA . LYS A 1 273 ? 36.540 4.392 -35.213 1.00 76.69 273 LYS A CA 1
ATOM 2068 C C . LYS A 1 273 ? 35.749 3.135 -34.832 1.00 76.69 273 LYS A C 1
ATOM 2070 O O . LYS A 1 273 ? 35.274 3.018 -33.701 1.00 76.69 273 LYS A O 1
ATOM 2075 N N . VAL A 1 274 ? 35.628 2.207 -35.776 1.00 76.31 274 VAL A N 1
ATOM 2076 C CA . VAL A 1 274 ? 35.074 0.862 -35.576 1.00 76.31 274 VAL A CA 1
ATOM 2077 C C . VAL A 1 274 ? 36.152 -0.032 -34.955 1.00 76.31 274 VAL A C 1
ATOM 2079 O O . VAL A 1 274 ? 37.314 0.022 -35.355 1.00 76.31 274 VAL A O 1
ATOM 2082 N N . SER A 1 275 ? 35.794 -0.830 -33.945 1.00 64.25 275 SER A N 1
ATOM 2083 C CA . SER A 1 275 ? 36.743 -1.751 -33.306 1.00 64.25 275 SER A CA 1
ATOM 2084 C C . SER A 1 275 ? 36.831 -3.049 -34.099 1.00 64.25 275 SER A C 1
ATOM 2086 O O . SER A 1 275 ? 35.812 -3.719 -34.267 1.00 64.25 275 SER A O 1
ATOM 2088 N N . THR A 1 276 ? 38.039 -3.450 -34.497 1.00 57.69 276 THR A N 1
ATOM 2089 C CA . THR A 1 276 ? 38.288 -4.794 -35.031 1.00 57.69 276 THR A CA 1
ATOM 2090 C C . THR A 1 276 ? 37.942 -5.854 -33.982 1.00 57.69 276 THR A C 1
ATOM 2092 O O . THR A 1 276 ? 38.239 -5.695 -32.790 1.00 57.69 276 THR A O 1
ATOM 2095 N N . ALA A 1 277 ? 37.280 -6.930 -34.411 1.00 49.72 277 ALA A N 1
ATOM 2096 C CA . ALA A 1 277 ? 37.106 -8.119 -33.585 1.00 49.72 277 ALA A CA 1
ATOM 2097 C C . ALA A 1 277 ? 38.485 -8.760 -33.325 1.00 49.72 277 ALA A C 1
ATOM 2099 O O . ALA A 1 277 ? 39.343 -8.764 -34.204 1.00 49.72 277 ALA A O 1
ATOM 2100 N N . GLY A 1 278 ? 38.723 -9.255 -32.105 1.00 43.47 278 GLY A N 1
ATOM 2101 C CA . GLY A 1 278 ? 39.954 -9.985 -31.755 1.00 43.47 278 GLY A CA 1
ATOM 2102 C C . GLY A 1 278 ? 40.826 -9.391 -30.640 1.00 43.47 278 GLY A C 1
ATOM 2103 O O . GLY A 1 278 ? 41.638 -10.113 -30.070 1.00 43.47 278 GLY A O 1
ATOM 2104 N N . ARG A 1 279 ? 40.646 -8.125 -30.228 1.00 34.97 279 ARG A N 1
ATOM 2105 C CA . ARG A 1 279 ? 41.275 -7.603 -28.992 1.00 34.97 279 ARG A CA 1
ATOM 2106 C C . ARG A 1 279 ? 40.245 -7.281 -27.920 1.00 34.97 279 ARG A C 1
ATOM 2108 O O . ARG A 1 279 ? 39.856 -6.132 -27.718 1.00 34.97 279 ARG A O 1
ATOM 2115 N N . ALA A 1 280 ? 39.909 -8.308 -27.142 1.00 38.16 280 ALA A N 1
ATOM 2116 C CA . ALA A 1 280 ? 39.550 -8.115 -25.745 1.00 38.16 280 ALA A CA 1
ATOM 2117 C C . ALA A 1 280 ? 40.772 -7.527 -25.021 1.00 38.16 280 ALA A C 1
ATOM 2119 O O . ALA A 1 280 ? 41.591 -8.250 -24.457 1.00 38.16 280 ALA A O 1
ATOM 2120 N N . THR A 1 281 ? 40.934 -6.202 -25.077 1.00 34.66 281 THR A N 1
ATOM 2121 C CA . THR A 1 281 ? 41.921 -5.522 -24.244 1.00 34.66 281 THR A CA 1
ATOM 2122 C C . THR A 1 281 ? 41.618 -5.884 -22.800 1.00 34.66 281 THR A C 1
ATOM 2124 O O . THR A 1 281 ? 40.497 -5.698 -22.321 1.00 34.66 281 THR A O 1
ATOM 2127 N N . GLY A 1 282 ? 42.620 -6.442 -22.120 1.00 37.78 282 GLY A N 1
ATOM 2128 C CA . GLY A 1 282 ? 42.551 -6.809 -20.715 1.00 37.78 282 GLY A CA 1
ATOM 2129 C C . GLY A 1 282 ? 42.416 -5.565 -19.848 1.00 37.78 282 GLY A C 1
ATOM 2130 O O . GLY A 1 282 ? 43.360 -5.150 -19.180 1.00 37.78 282 GLY A O 1
ATOM 2131 N N . HIS A 1 283 ? 41.233 -4.952 -19.843 1.00 41.50 283 HIS A N 1
ATOM 2132 C CA . HIS A 1 283 ? 40.845 -4.020 -18.808 1.00 41.50 283 HIS A CA 1
ATOM 2133 C C . HIS A 1 283 ? 40.706 -4.817 -17.514 1.00 41.50 283 HIS A C 1
ATOM 2135 O O . HIS A 1 283 ? 39.641 -5.330 -17.170 1.00 41.50 283 HIS A O 1
ATOM 2141 N N . SER A 1 284 ? 41.845 -4.882 -16.816 1.00 41.09 284 SER A N 1
ATOM 2142 C CA . SER A 1 284 ? 41.965 -4.981 -15.365 1.00 41.09 284 SER A CA 1
ATOM 2143 C C . SER A 1 284 ? 40.736 -4.387 -14.676 1.00 41.09 284 SER A C 1
ATOM 2145 O O . SER A 1 284 ? 40.176 -3.390 -15.142 1.00 41.09 284 SER A O 1
ATOM 2147 N N . SER A 1 285 ? 40.336 -5.001 -13.560 1.00 47.78 285 SER A N 1
ATOM 2148 C CA . SER A 1 285 ? 39.104 -4.786 -12.788 1.00 47.78 285 SER A CA 1
ATOM 2149 C C . SER A 1 285 ? 38.985 -3.405 -12.113 1.00 47.78 285 SER A C 1
ATOM 2151 O O . SER A 1 285 ? 38.522 -3.273 -10.979 1.00 47.78 285 SER A O 1
ATOM 2153 N N . ALA A 1 286 ? 39.392 -2.349 -12.810 1.00 59.78 286 ALA A N 1
ATOM 2154 C CA . ALA A 1 286 ? 39.307 -0.966 -12.407 1.00 59.78 286 ALA A CA 1
ATOM 2155 C C . ALA A 1 286 ? 37.842 -0.524 -12.317 1.00 59.78 286 ALA A C 1
ATOM 2157 O O . ALA A 1 286 ? 37.091 -0.521 -13.296 1.00 59.78 286 ALA A O 1
ATOM 2158 N N . ILE A 1 287 ? 37.451 -0.080 -11.122 1.00 68.25 287 ILE A N 1
ATOM 2159 C CA . ILE A 1 287 ? 36.126 0.476 -10.842 1.00 68.25 287 ILE A CA 1
ATOM 2160 C C . ILE A 1 287 ? 35.816 1.582 -11.874 1.00 68.25 287 ILE A C 1
ATOM 2162 O O . ILE A 1 287 ? 36.563 2.575 -11.940 1.00 68.25 287 ILE A O 1
ATOM 2166 N N . PRO A 1 288 ? 34.720 1.458 -12.661 1.00 78.12 288 PRO A N 1
ATOM 2167 C CA . PRO A 1 288 ? 34.423 2.390 -13.741 1.00 78.12 288 PRO A CA 1
ATOM 2168 C C . PRO A 1 288 ? 34.432 3.841 -13.268 1.00 78.12 288 PRO A C 1
ATOM 2170 O O . PRO A 1 288 ? 33.893 4.160 -12.206 1.00 78.12 288 PRO A O 1
ATOM 2173 N N . ALA A 1 289 ? 34.976 4.751 -14.078 1.00 77.06 289 ALA A N 1
ATOM 2174 C CA . ALA A 1 289 ? 35.088 6.165 -13.708 1.00 77.06 289 ALA A CA 1
ATOM 2175 C C . ALA A 1 289 ? 33.732 6.796 -13.329 1.00 77.06 289 ALA A C 1
ATOM 2177 O O . ALA A 1 289 ? 33.666 7.677 -12.475 1.00 77.06 289 ALA A O 1
ATOM 2178 N N . TRP A 1 290 ? 32.623 6.323 -13.912 1.00 80.69 290 TRP A N 1
ATOM 2179 C CA . TRP A 1 290 ? 31.283 6.766 -13.520 1.00 80.69 290 TRP A CA 1
ATOM 2180 C C . TRP A 1 290 ? 30.868 6.272 -12.125 1.00 80.69 290 TRP A C 1
ATOM 2182 O O . TRP A 1 290 ? 30.171 7.008 -11.432 1.00 80.69 290 TRP A O 1
ATOM 2192 N N . ARG A 1 291 ? 31.290 5.071 -11.701 1.00 82.88 291 ARG A N 1
ATOM 2193 C CA . ARG A 1 291 ? 30.994 4.514 -10.373 1.00 82.88 291 ARG A CA 1
ATOM 2194 C C . ARG A 1 291 ? 31.751 5.295 -9.299 1.00 82.88 291 ARG A C 1
ATOM 2196 O O . ARG A 1 291 ? 31.092 5.822 -8.406 1.00 82.88 291 ARG A O 1
ATOM 2203 N N . ARG A 1 292 ? 33.056 5.536 -9.492 1.00 83.62 292 ARG A N 1
ATOM 2204 C CA . ARG A 1 292 ? 33.866 6.422 -8.627 1.00 83.62 292 ARG A CA 1
ATOM 2205 C C . ARG A 1 292 ? 33.238 7.812 -8.461 1.00 83.62 292 ARG A C 1
ATOM 2207 O O . ARG A 1 292 ? 33.020 8.262 -7.341 1.00 83.62 292 ARG A O 1
ATOM 2214 N N . ARG A 1 293 ? 32.818 8.454 -9.563 1.00 84.31 293 ARG A N 1
ATOM 2215 C CA . ARG A 1 293 ? 32.107 9.752 -9.517 1.00 84.31 293 ARG A CA 1
ATOM 2216 C C . ARG A 1 293 ? 30.795 9.713 -8.723 1.00 84.31 293 ARG A C 1
ATOM 2218 O O . ARG A 1 293 ? 30.393 10.737 -8.177 1.00 84.31 293 ARG A O 1
ATOM 2225 N N . ILE A 1 294 ? 30.089 8.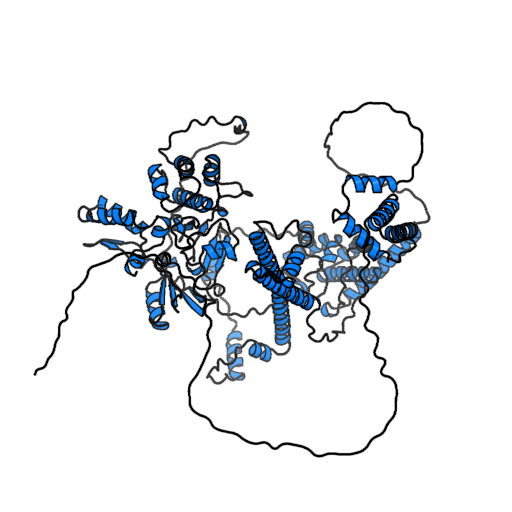582 -8.684 1.00 81.62 294 ILE A N 1
ATOM 2226 C CA . ILE A 1 294 ? 28.854 8.442 -7.899 1.00 81.62 294 ILE A CA 1
ATOM 2227 C C . ILE A 1 294 ? 29.170 8.161 -6.424 1.00 81.62 294 ILE A C 1
ATOM 2229 O O . ILE A 1 294 ? 28.542 8.767 -5.558 1.00 81.62 294 ILE A O 1
ATOM 2233 N N . GLU A 1 295 ? 30.170 7.332 -6.129 1.00 85.69 295 GLU A N 1
ATOM 2234 C CA . GLU A 1 295 ? 30.660 7.072 -4.766 1.00 85.69 295 GLU A CA 1
ATOM 2235 C C . GLU A 1 295 ? 31.158 8.371 -4.103 1.00 85.69 295 GLU A C 1
ATOM 2237 O O . GLU A 1 295 ? 30.737 8.699 -2.992 1.00 85.69 295 GLU A O 1
ATOM 2242 N N . GLU A 1 296 ? 31.916 9.204 -4.825 1.00 89.75 296 GLU A N 1
ATOM 2243 C CA . GLU A 1 296 ? 32.287 10.555 -4.381 1.00 89.75 296 GLU A CA 1
ATOM 2244 C C . GLU A 1 296 ? 31.080 11.462 -4.103 1.00 89.75 296 GLU A C 1
ATOM 2246 O O . GLU A 1 296 ? 31.083 12.217 -3.129 1.00 89.75 296 GLU A O 1
ATOM 2251 N N . ARG A 1 297 ? 30.046 11.430 -4.956 1.00 87.69 297 ARG A N 1
ATOM 2252 C CA . ARG A 1 297 ? 28.825 12.232 -4.756 1.00 87.69 297 ARG A CA 1
ATOM 2253 C C . ARG A 1 297 ? 28.065 11.779 -3.513 1.00 87.69 297 ARG A C 1
ATOM 2255 O O . ARG A 1 297 ? 27.595 12.634 -2.765 1.00 87.69 297 ARG A O 1
ATOM 2262 N N . ILE A 1 298 ? 27.996 10.471 -3.259 1.00 85.12 298 ILE A N 1
ATOM 2263 C CA . ILE A 1 298 ? 27.431 9.907 -2.025 1.00 85.12 298 ILE A CA 1
ATOM 2264 C C . ILE A 1 298 ? 28.239 10.378 -0.808 1.00 85.12 298 ILE A C 1
ATOM 2266 O O . ILE A 1 298 ? 27.647 10.867 0.153 1.00 85.12 298 ILE A O 1
ATOM 2270 N N . ALA A 1 299 ? 29.573 10.299 -0.852 1.00 85.25 299 ALA A N 1
ATOM 2271 C CA . ALA A 1 299 ? 30.440 10.747 0.239 1.00 85.25 299 ALA A CA 1
ATOM 2272 C C . ALA A 1 299 ? 30.276 12.252 0.532 1.00 85.25 299 ALA A C 1
ATOM 2274 O O . ALA A 1 299 ? 30.046 12.642 1.679 1.00 85.25 299 ALA A O 1
ATOM 2275 N N . LYS A 1 300 ? 30.296 13.094 -0.511 1.00 87.69 300 LYS A N 1
ATOM 2276 C CA . LYS A 1 300 ? 30.077 14.549 -0.417 1.00 87.69 300 LYS A CA 1
ATOM 2277 C C . LYS A 1 300 ? 28.686 14.879 0.150 1.00 87.69 300 LYS A C 1
ATOM 2279 O O . LYS A 1 300 ? 28.581 15.748 1.013 1.00 87.69 300 LYS A O 1
ATOM 2284 N N . ALA A 1 301 ? 27.636 14.160 -0.258 1.00 83.56 301 ALA A N 1
ATOM 2285 C CA . ALA A 1 301 ? 26.280 14.343 0.268 1.00 83.56 301 ALA A CA 1
ATOM 2286 C C . ALA A 1 301 ? 26.137 13.894 1.735 1.00 83.56 301 ALA A C 1
ATOM 2288 O O . ALA A 1 301 ? 25.566 14.633 2.535 1.00 83.56 301 ALA A O 1
ATOM 2289 N N . ARG A 1 302 ? 26.715 12.750 2.132 1.00 80.50 302 ARG A N 1
ATOM 2290 C CA . ARG A 1 302 ? 26.750 12.298 3.541 1.00 80.50 302 ARG A CA 1
ATOM 2291 C C . ARG A 1 302 ? 27.467 13.310 4.443 1.00 80.50 302 ARG A C 1
ATOM 2293 O O . ARG A 1 302 ? 26.937 13.692 5.485 1.00 80.50 302 ARG A O 1
ATOM 2300 N N . ALA A 1 303 ? 28.625 13.809 4.007 1.00 83.31 303 ALA A N 1
ATOM 2301 C CA . ALA A 1 303 ? 29.399 14.824 4.726 1.00 83.31 303 ALA A CA 1
ATOM 2302 C C . ALA A 1 303 ? 28.710 16.203 4.795 1.00 83.31 303 ALA A C 1
ATOM 2304 O O . ALA A 1 303 ? 29.074 17.030 5.640 1.00 83.31 303 ALA A O 1
ATOM 2305 N N . LEU A 1 304 ? 27.741 16.466 3.910 1.00 85.56 304 LEU A N 1
ATOM 2306 C CA . LEU A 1 304 ? 26.882 17.646 3.959 1.00 85.56 304 LEU A CA 1
ATOM 2307 C C . LEU A 1 304 ? 25.706 17.439 4.924 1.00 85.56 304 LEU A C 1
ATOM 2309 O O . LEU A 1 304 ? 25.514 18.278 5.798 1.00 85.56 304 LEU A O 1
ATOM 2313 N N . ILE A 1 305 ? 24.997 16.305 4.842 1.00 84.12 305 ILE A N 1
ATOM 2314 C CA . ILE A 1 305 ? 23.916 15.934 5.777 1.00 84.12 305 ILE A CA 1
ATOM 2315 C C . ILE A 1 305 ? 24.398 16.028 7.228 1.00 84.12 305 ILE A C 1
ATOM 2317 O O . ILE A 1 305 ? 23.754 16.695 8.033 1.00 84.12 305 ILE A O 1
ATOM 2321 N N . GLY A 1 306 ? 25.560 15.448 7.555 1.00 78.38 306 GLY A N 1
ATOM 2322 C CA . GLY A 1 306 ? 26.116 15.525 8.912 1.00 78.38 306 GLY A CA 1
ATOM 2323 C C . GLY A 1 306 ? 26.318 16.966 9.401 1.00 78.38 306 GLY A C 1
ATOM 2324 O O . GLY A 1 306 ? 26.009 17.279 10.546 1.00 78.38 306 GLY A O 1
ATOM 2325 N N . ARG A 1 307 ? 26.749 17.881 8.521 1.00 84.44 307 ARG A N 1
ATOM 2326 C CA . ARG A 1 307 ? 26.923 19.304 8.861 1.00 84.44 307 ARG A CA 1
ATOM 2327 C C . ARG A 1 307 ? 25.601 20.063 8.994 1.00 84.44 307 ARG A C 1
ATOM 2329 O O . ARG A 1 307 ? 25.505 20.918 9.871 1.00 84.44 307 ARG A O 1
ATOM 2336 N N . LEU A 1 308 ? 24.592 19.738 8.182 1.00 83.94 308 LEU A N 1
ATOM 2337 C CA . LEU A 1 308 ? 23.237 20.290 8.321 1.00 83.94 308 LEU A CA 1
ATOM 2338 C C . LEU A 1 308 ? 22.581 19.829 9.636 1.00 83.94 308 LEU A C 1
ATOM 2340 O O . LEU A 1 308 ? 21.975 20.641 10.328 1.00 83.94 308 LEU A O 1
ATOM 2344 N N . ILE A 1 309 ? 22.770 18.561 10.023 1.00 81.38 309 ILE A N 1
ATOM 2345 C CA . ILE A 1 309 ? 22.297 18.022 11.308 1.00 81.38 309 ILE A CA 1
ATOM 2346 C C . ILE A 1 309 ? 22.988 18.730 12.479 1.00 81.38 309 ILE A C 1
ATOM 2348 O O . ILE A 1 309 ? 22.294 19.213 13.368 1.00 81.38 309 ILE A O 1
ATOM 2352 N N . CYS A 1 310 ? 24.321 18.877 12.467 1.00 82.00 310 CYS A N 1
ATOM 2353 C CA . CYS A 1 310 ? 25.027 19.606 13.528 1.00 82.00 310 CYS A CA 1
ATOM 2354 C C . CYS A 1 310 ? 24.520 21.047 13.695 1.00 82.00 310 CYS A C 1
ATOM 2356 O O . CYS A 1 310 ? 24.358 21.499 14.826 1.00 82.00 310 CYS A O 1
ATOM 2358 N N . PHE A 1 311 ? 24.251 21.757 12.594 1.00 84.19 311 PHE A N 1
ATOM 2359 C CA . PHE A 1 311 ? 23.679 23.105 12.647 1.00 84.19 311 PHE A CA 1
ATOM 2360 C C . PHE A 1 311 ? 22.266 23.104 13.250 1.00 84.19 311 PHE A C 1
ATOM 2362 O O . PHE A 1 311 ? 21.990 23.893 14.148 1.00 84.19 311 PHE A O 1
ATOM 2369 N N . ARG A 1 312 ? 21.403 22.160 12.839 1.00 80.69 312 ARG A N 1
ATOM 2370 C CA . ARG A 1 312 ? 20.053 21.984 13.406 1.00 80.69 312 ARG A CA 1
ATOM 2371 C C . ARG A 1 312 ? 20.075 21.663 14.908 1.00 80.69 312 ARG A C 1
ATOM 2373 O O . ARG A 1 312 ? 19.166 22.060 15.623 1.00 80.69 312 ARG A O 1
ATOM 2380 N N . SER A 1 313 ? 21.120 20.996 15.397 1.00 79.56 313 SER A N 1
ATOM 2381 C CA . SER A 1 313 ? 21.366 20.751 16.829 1.00 79.56 313 SER A CA 1
ATOM 2382 C C . SER A 1 313 ? 21.995 21.945 17.577 1.00 79.56 313 SER A C 1
ATOM 2384 O O . SER A 1 313 ? 22.531 21.759 18.666 1.00 79.56 313 SER A O 1
ATOM 2386 N N . GLY A 1 314 ? 21.980 23.156 17.007 1.00 77.62 314 GLY A N 1
ATOM 2387 C CA . GLY A 1 314 ? 22.467 24.387 17.649 1.00 77.62 314 GLY A CA 1
ATOM 2388 C C . GLY A 1 314 ? 23.976 24.647 17.532 1.00 77.62 314 GLY A C 1
ATOM 2389 O O . GLY A 1 314 ? 24.491 25.579 18.151 1.00 77.62 314 GLY A O 1
ATOM 2390 N N . ASN A 1 315 ? 24.726 23.858 16.751 1.00 80.75 315 ASN A N 1
ATOM 2391 C CA . ASN A 1 315 ? 26.176 24.032 16.625 1.00 80.75 315 ASN A CA 1
ATOM 2392 C C . ASN A 1 315 ? 26.542 25.141 15.620 1.00 80.75 315 ASN A C 1
ATOM 2394 O O . ASN A 1 315 ? 26.815 24.890 14.442 1.00 80.75 315 ASN A O 1
ATOM 2398 N N . ASN A 1 316 ? 26.616 26.374 16.121 1.00 80.38 316 ASN A N 1
ATOM 2399 C CA . ASN A 1 316 ? 26.865 27.587 15.335 1.00 80.38 316 ASN A CA 1
ATOM 2400 C C . ASN A 1 316 ? 28.353 27.883 15.043 1.00 80.38 316 ASN A C 1
ATOM 2402 O O . ASN A 1 316 ? 28.715 29.021 14.743 1.00 80.38 316 ASN A O 1
ATOM 2406 N N . ARG A 1 317 ? 29.247 26.879 15.080 1.00 82.94 317 ARG A N 1
ATOM 2407 C CA . ARG A 1 317 ? 30.670 27.074 14.725 1.00 82.94 317 ARG A CA 1
ATOM 2408 C C . ARG A 1 317 ? 30.810 27.680 13.312 1.00 82.94 317 ARG A C 1
ATOM 2410 O O . ARG A 1 317 ? 30.229 27.125 12.374 1.00 82.94 317 ARG A O 1
ATOM 2417 N N . PRO A 1 318 ? 31.649 28.716 13.086 1.00 79.00 318 PRO A N 1
ATOM 2418 C CA . PRO A 1 318 ? 31.711 29.442 11.806 1.00 79.00 318 PRO A CA 1
ATOM 2419 C C . PRO A 1 318 ? 31.915 28.563 10.559 1.00 79.00 318 PRO A C 1
ATOM 2421 O O . PRO A 1 318 ? 31.341 28.821 9.501 1.00 79.00 318 PRO A O 1
ATOM 2424 N N . ARG A 1 319 ? 32.687 27.473 10.678 1.00 78.88 319 ARG A N 1
ATOM 2425 C CA . ARG A 1 319 ? 32.927 26.495 9.597 1.00 78.88 319 ARG A CA 1
ATOM 2426 C C . ARG A 1 319 ? 31.666 25.710 9.200 1.00 78.88 319 ARG A C 1
ATOM 2428 O O . ARG A 1 319 ? 31.504 25.367 8.025 1.00 78.88 319 ARG A O 1
ATOM 2435 N N . ILE A 1 320 ? 30.778 25.439 10.158 1.00 80.44 320 ILE A N 1
ATOM 2436 C CA . ILE A 1 320 ? 29.482 24.791 9.924 1.00 80.44 320 ILE A CA 1
ATOM 2437 C C . ILE A 1 320 ? 28.550 25.800 9.257 1.00 80.44 320 ILE A C 1
ATOM 2439 O O . ILE A 1 320 ? 28.119 25.541 8.137 1.00 80.44 320 ILE A O 1
ATOM 2443 N N . VAL A 1 321 ? 28.366 26.986 9.850 1.00 80.62 321 VAL A N 1
ATOM 2444 C CA . VAL A 1 321 ? 27.534 28.076 9.296 1.00 80.62 321 VAL A CA 1
ATOM 2445 C C . VAL A 1 321 ? 27.918 28.400 7.846 1.00 80.62 321 VAL A C 1
ATOM 2447 O O . VAL A 1 321 ? 27.053 28.481 6.977 1.00 80.62 321 VAL A O 1
ATOM 2450 N N . ARG A 1 322 ? 29.220 28.492 7.536 1.00 81.31 322 ARG A N 1
ATOM 2451 C CA . ARG A 1 322 ? 29.716 28.699 6.162 1.00 81.31 322 ARG A CA 1
ATOM 2452 C C . ARG A 1 322 ? 29.343 27.553 5.216 1.00 81.31 322 ARG A C 1
ATOM 2454 O O . ARG A 1 322 ? 28.985 27.817 4.072 1.00 81.31 322 ARG A O 1
ATOM 2461 N N . THR A 1 323 ? 29.393 26.301 5.680 1.00 80.75 323 THR A N 1
ATOM 2462 C CA . THR A 1 323 ? 28.960 25.144 4.873 1.00 80.75 323 THR A CA 1
ATOM 2463 C C . THR A 1 323 ? 27.445 25.169 4.642 1.00 80.75 323 THR A C 1
ATOM 2465 O O . THR A 1 323 ? 27.004 24.887 3.532 1.00 80.75 323 THR A O 1
ATOM 2468 N N . VAL A 1 324 ? 26.649 25.549 5.648 1.00 81.00 324 VAL A N 1
ATOM 2469 C CA . VAL A 1 324 ? 25.185 25.674 5.528 1.00 81.00 324 VAL A CA 1
ATOM 2470 C C . VAL A 1 324 ? 24.824 26.783 4.533 1.00 81.00 324 VAL A C 1
ATOM 2472 O O . VAL A 1 324 ? 24.067 26.522 3.604 1.00 81.00 324 VAL A O 1
ATOM 2475 N N . ARG A 1 325 ? 25.441 27.974 4.623 1.00 81.00 325 ARG A N 1
ATOM 2476 C CA . ARG A 1 325 ? 25.262 29.048 3.620 1.00 81.00 325 ARG A CA 1
ATOM 2477 C C . ARG A 1 325 ? 25.597 28.576 2.200 1.00 81.00 325 ARG A C 1
ATOM 2479 O O . ARG A 1 325 ? 24.869 28.890 1.270 1.00 81.00 325 ARG A O 1
ATOM 2486 N N . MET A 1 326 ? 26.655 27.779 2.027 1.00 79.25 326 MET A N 1
ATOM 2487 C CA . MET A 1 326 ? 26.996 27.181 0.727 1.00 79.25 326 MET A CA 1
ATOM 2488 C C . MET A 1 326 ? 25.984 26.119 0.256 1.00 79.25 326 MET A C 1
ATOM 2490 O O . MET A 1 326 ? 25.798 25.960 -0.945 1.00 79.25 326 MET A O 1
ATOM 2494 N N . ALA A 1 327 ? 25.307 25.413 1.166 1.00 77.81 327 ALA A N 1
ATOM 2495 C CA . ALA A 1 327 ? 24.294 24.402 0.836 1.00 77.81 327 ALA A CA 1
ATOM 2496 C C . ALA A 1 327 ? 22.997 24.995 0.250 1.00 77.81 327 ALA A C 1
ATOM 2498 O O . ALA A 1 327 ? 22.292 24.302 -0.495 1.00 77.81 327 ALA A O 1
ATOM 2499 N N . PHE A 1 328 ? 22.722 26.259 0.593 1.00 79.88 328 PHE A N 1
ATOM 2500 C CA . PHE A 1 328 ? 21.594 27.086 0.143 1.00 79.88 328 PHE A CA 1
ATOM 2501 C C . PHE A 1 328 ? 22.016 28.222 -0.812 1.00 79.88 328 PHE A C 1
ATOM 2503 O O . PHE A 1 328 ? 21.201 29.077 -1.155 1.00 79.88 328 PHE A O 1
ATOM 2510 N N . ALA A 1 329 ? 23.273 28.251 -1.269 1.00 69.88 329 ALA A N 1
ATOM 2511 C CA . ALA A 1 329 ? 23.744 29.279 -2.196 1.00 69.88 329 ALA A CA 1
ATOM 2512 C C . ALA A 1 329 ? 22.951 29.229 -3.515 1.00 69.88 329 ALA A C 1
ATOM 2514 O O . ALA A 1 329 ? 22.867 28.178 -4.151 1.00 69.88 329 ALA A O 1
ATOM 2515 N N . GLY A 1 330 ? 22.375 30.367 -3.916 1.00 63.34 330 GLY A N 1
ATOM 2516 C CA . GLY A 1 330 ? 21.461 30.459 -5.062 1.00 63.34 330 GLY A CA 1
ATOM 2517 C C . GLY A 1 330 ? 19.991 30.149 -4.743 1.00 63.34 330 GLY A C 1
ATOM 2518 O O . GLY A 1 330 ? 19.207 29.977 -5.668 1.00 63.34 330 GLY A O 1
ATOM 2519 N N . THR A 1 331 ? 19.609 30.073 -3.464 1.00 66.38 331 THR A N 1
ATOM 2520 C CA . THR A 1 331 ? 18.203 30.019 -3.022 1.00 66.38 331 THR A CA 1
ATOM 2521 C C . THR A 1 331 ? 17.896 31.203 -2.101 1.00 66.38 331 THR A C 1
ATOM 2523 O O . THR A 1 331 ? 18.769 31.613 -1.335 1.00 66.38 331 THR A O 1
ATOM 2526 N N . ASN A 1 332 ? 16.666 31.732 -2.135 1.00 64.88 332 ASN A N 1
ATOM 2527 C CA . ASN A 1 332 ? 16.220 32.881 -1.321 1.00 64.88 332 ASN A CA 1
ATOM 2528 C C . ASN A 1 332 ? 15.954 32.493 0.153 1.00 64.88 332 ASN A C 1
ATOM 2530 O O . ASN A 1 332 ? 14.903 32.786 0.724 1.00 64.88 332 ASN A O 1
ATOM 2534 N N . VAL A 1 333 ? 16.896 31.777 0.768 1.00 68.50 333 VAL A N 1
ATOM 2535 C CA . VAL A 1 333 ? 16.790 31.226 2.124 1.00 68.50 333 VAL A CA 1
ATOM 2536 C C . VAL A 1 333 ? 17.796 31.922 3.033 1.00 68.50 333 VAL A C 1
ATOM 2538 O O . VAL A 1 333 ? 18.995 31.640 2.997 1.00 68.50 333 VAL A O 1
ATOM 2541 N N . SER A 1 334 ? 17.303 32.834 3.871 1.00 72.50 334 SER A N 1
ATOM 2542 C CA . SER A 1 334 ? 18.110 33.449 4.927 1.00 72.50 334 SER A CA 1
ATOM 2543 C C . SER A 1 334 ? 18.167 32.539 6.154 1.00 72.50 334 SER A C 1
ATOM 2545 O O . SER A 1 334 ? 17.152 31.986 6.574 1.00 72.50 334 SER A O 1
ATOM 2547 N N . LEU A 1 335 ? 19.349 32.425 6.772 1.00 69.69 335 LEU A N 1
ATOM 2548 C CA . LEU A 1 335 ? 19.535 31.648 8.007 1.00 69.69 335 LEU A CA 1
ATOM 2549 C C . LEU A 1 335 ? 18.826 32.257 9.229 1.00 69.69 335 LEU A C 1
ATOM 2551 O O . LEU A 1 335 ? 18.763 31.602 10.263 1.00 69.69 335 LEU A O 1
ATOM 2555 N N . SER A 1 336 ? 18.319 33.487 9.109 1.00 64.75 336 SER A N 1
ATOM 2556 C CA . SER A 1 336 ? 17.589 34.202 10.162 1.00 64.75 336 SER A CA 1
ATOM 2557 C C . SER A 1 336 ? 16.063 34.049 10.060 1.00 64.75 336 SER A C 1
ATOM 2559 O O . SER A 1 336 ? 15.348 34.626 10.871 1.00 64.75 336 SER A O 1
ATOM 2561 N N . GLN A 1 337 ? 15.542 33.332 9.055 1.00 73.00 337 GLN A N 1
ATOM 2562 C CA . GLN A 1 337 ? 14.098 33.099 8.919 1.00 73.00 337 GLN A CA 1
ATOM 2563 C C . GLN A 1 337 ? 13.599 32.099 9.978 1.00 73.00 337 GLN A C 1
ATOM 2565 O O . GLN A 1 337 ? 14.278 31.096 10.206 1.00 73.00 337 GLN A O 1
ATOM 2570 N N . PRO A 1 338 ? 12.395 32.287 10.558 1.00 67.94 338 PRO A N 1
ATOM 2571 C CA . PRO A 1 338 ? 11.822 31.337 11.522 1.00 67.94 338 PRO A CA 1
ATOM 2572 C C . PRO A 1 338 ? 11.638 29.928 10.926 1.00 67.94 338 PRO A C 1
ATOM 2574 O O . PRO A 1 338 ? 11.772 28.925 11.621 1.00 67.94 338 PRO A O 1
ATOM 2577 N N . ASP A 1 339 ? 11.430 29.850 9.610 1.00 77.62 339 ASP A N 1
ATOM 2578 C CA . ASP A 1 339 ? 11.230 28.616 8.840 1.00 77.62 339 ASP A CA 1
ATOM 2579 C C . ASP A 1 339 ? 12.536 27.857 8.483 1.00 77.62 339 ASP A C 1
ATOM 2581 O O . ASP A 1 339 ? 12.537 26.845 7.776 1.00 77.62 339 ASP A O 1
ATOM 2585 N N . ILE A 1 340 ? 13.704 28.313 8.958 1.00 79.56 340 ILE A N 1
ATOM 2586 C CA . ILE A 1 340 ? 14.990 27.697 8.585 1.00 79.56 340 ILE A CA 1
ATOM 2587 C C . ILE A 1 340 ? 15.081 26.212 8.983 1.00 79.56 340 ILE A C 1
ATOM 2589 O O . ILE A 1 340 ? 15.700 25.417 8.273 1.00 79.56 340 ILE A O 1
ATOM 2593 N N . THR A 1 341 ? 14.429 25.805 10.074 1.00 78.75 341 THR A N 1
ATOM 2594 C CA . THR A 1 341 ? 14.417 24.414 10.567 1.00 78.75 341 THR A CA 1
ATOM 2595 C C . THR A 1 341 ? 13.677 23.457 9.626 1.00 78.75 341 THR A C 1
ATOM 2597 O O . THR A 1 341 ? 14.119 22.312 9.448 1.00 78.75 341 THR A O 1
ATOM 2600 N N . GLN A 1 342 ? 12.600 23.917 8.980 1.00 81.75 342 GLN A N 1
ATOM 2601 C CA . GLN A 1 342 ? 11.875 23.137 7.977 1.00 81.75 342 GLN A CA 1
ATOM 2602 C C . GLN A 1 342 ? 12.728 22.992 6.714 1.00 81.75 342 GLN A C 1
ATOM 2604 O O . GLN A 1 342 ? 13.058 21.870 6.324 1.00 81.75 342 GLN A O 1
ATOM 2609 N N . LYS A 1 343 ? 13.221 24.111 6.167 1.00 82.44 343 LYS A N 1
ATOM 2610 C CA . LYS A 1 343 ? 14.080 24.144 4.967 1.00 82.44 343 LYS A CA 1
ATOM 2611 C C . LYS A 1 343 ? 15.370 23.327 5.129 1.00 82.44 343 LYS A C 1
ATOM 2613 O O . LYS A 1 343 ? 15.834 22.684 4.186 1.00 82.44 343 LYS A O 1
ATOM 2618 N N . LEU A 1 344 ? 15.952 23.292 6.333 1.00 84.25 344 LEU A N 1
ATOM 2619 C CA . LEU A 1 344 ? 17.069 22.399 6.679 1.00 84.25 344 LEU A CA 1
ATOM 2620 C C . LEU A 1 344 ? 16.686 20.919 6.586 1.00 84.25 344 LEU A C 1
ATOM 2622 O O . LEU A 1 344 ? 17.484 20.111 6.109 1.00 84.25 344 LEU A O 1
ATOM 2626 N N . THR A 1 345 ? 15.488 20.561 7.042 1.00 82.75 345 THR A N 1
ATOM 2627 C CA . THR A 1 345 ? 14.994 19.179 7.052 1.00 82.75 345 THR A CA 1
ATOM 2628 C C . THR A 1 345 ? 14.648 18.712 5.634 1.00 82.75 345 THR A C 1
ATOM 2630 O O . THR A 1 345 ? 15.154 17.674 5.207 1.00 82.75 345 THR A O 1
ATOM 2633 N N . GLU A 1 346 ? 13.941 19.532 4.851 1.00 83.88 346 GLU A N 1
ATOM 2634 C CA . GLU A 1 346 ? 13.692 19.310 3.416 1.00 83.88 346 GLU A CA 1
ATOM 2635 C C . GLU A 1 346 ? 15.001 19.094 2.638 1.00 83.88 346 GLU A C 1
ATOM 2637 O O . GLU A 1 346 ? 15.141 18.142 1.865 1.00 83.88 346 GLU A O 1
ATOM 2642 N N . ARG A 1 347 ? 16.016 19.933 2.891 1.00 85.50 347 ARG A N 1
ATOM 2643 C CA . ARG A 1 347 ? 17.328 19.826 2.238 1.00 85.50 347 ARG A CA 1
ATOM 2644 C C . ARG A 1 347 ? 18.112 18.581 2.656 1.00 85.50 347 ARG A C 1
ATOM 2646 O O . ARG A 1 347 ? 18.834 18.015 1.834 1.00 85.50 347 ARG A O 1
ATOM 2653 N N . ILE A 1 348 ? 17.991 18.144 3.909 1.00 82.12 348 ILE A N 1
ATOM 2654 C CA . ILE A 1 348 ? 18.560 16.871 4.372 1.00 82.12 348 ILE A CA 1
ATOM 2655 C C . ILE A 1 348 ? 17.899 15.697 3.635 1.00 82.12 348 ILE A C 1
ATOM 2657 O O . ILE A 1 348 ? 18.605 14.778 3.210 1.00 82.12 348 ILE A O 1
ATOM 2661 N N . ASP A 1 349 ? 16.582 15.732 3.439 1.00 78.88 349 ASP A N 1
ATOM 2662 C CA . ASP A 1 349 ? 15.846 14.632 2.816 1.00 78.88 349 ASP A CA 1
ATOM 2663 C C . ASP A 1 349 ? 16.038 14.569 1.288 1.00 78.88 349 ASP A C 1
ATOM 2665 O O . ASP A 1 349 ? 16.258 13.471 0.772 1.00 78.88 349 ASP A O 1
ATOM 2669 N N . ASP A 1 350 ? 16.137 15.700 0.576 1.00 86.25 350 ASP A N 1
ATOM 2670 C CA . ASP A 1 350 ? 16.620 15.760 -0.824 1.00 86.25 350 ASP A CA 1
ATOM 2671 C C . ASP A 1 350 ? 17.994 15.074 -0.975 1.00 86.25 350 ASP A C 1
ATOM 2673 O O . ASP A 1 350 ? 18.213 14.247 -1.867 1.00 86.25 350 ASP A O 1
ATOM 2677 N N . LEU A 1 351 ? 18.929 15.341 -0.056 1.00 81.81 351 LEU A N 1
ATOM 2678 C CA . LEU A 1 351 ? 20.250 14.708 -0.074 1.00 81.81 351 LEU A CA 1
ATOM 2679 C C . LEU A 1 351 ? 20.183 13.196 0.215 1.00 81.81 351 LEU A C 1
ATOM 2681 O O . LEU A 1 351 ? 20.902 12.432 -0.439 1.00 81.81 351 LEU A O 1
ATOM 2685 N N . LYS A 1 352 ? 19.314 12.735 1.129 1.00 74.12 352 LYS A N 1
ATOM 2686 C CA . LYS A 1 352 ? 19.081 11.295 1.373 1.00 74.12 352 LYS A CA 1
ATOM 2687 C C . LYS A 1 352 ? 18.490 10.601 0.141 1.00 74.12 352 LYS A C 1
ATOM 2689 O O . LYS A 1 352 ? 18.993 9.549 -0.256 1.00 74.12 352 LYS A O 1
ATOM 2694 N N . GLN A 1 353 ? 17.477 11.195 -0.494 1.00 71.44 353 GLN A N 1
ATOM 2695 C CA . GLN A 1 353 ? 16.850 10.663 -1.712 1.00 71.44 353 GLN A CA 1
ATOM 2696 C C . GLN A 1 353 ? 17.873 10.522 -2.849 1.00 71.44 353 GLN A C 1
ATOM 2698 O O . GLN A 1 353 ? 17.962 9.469 -3.488 1.00 71.44 353 GLN A O 1
ATOM 2703 N N . ARG A 1 354 ? 18.727 11.537 -3.049 1.00 80.00 354 ARG A N 1
ATOM 2704 C CA . ARG A 1 354 ? 19.833 11.488 -4.021 1.00 80.00 354 ARG A CA 1
ATOM 2705 C C . ARG A 1 354 ? 20.819 10.358 -3.725 1.00 80.00 354 ARG A C 1
ATOM 2707 O O . ARG A 1 354 ? 21.185 9.631 -4.648 1.00 80.00 354 ARG A O 1
ATOM 2714 N N . ILE A 1 355 ? 21.213 10.168 -2.462 1.00 80.81 355 ILE A N 1
ATOM 2715 C CA . ILE A 1 355 ? 22.084 9.054 -2.046 1.00 80.81 355 ILE A CA 1
ATOM 2716 C C . ILE A 1 355 ? 21.436 7.699 -2.363 1.00 80.81 355 ILE A C 1
ATOM 2718 O O . ILE A 1 355 ? 22.109 6.834 -2.922 1.00 80.81 355 ILE A O 1
ATOM 2722 N N . ALA A 1 356 ? 20.147 7.515 -2.066 1.00 70.19 356 ALA A N 1
ATOM 2723 C CA . ALA A 1 356 ? 19.430 6.271 -2.353 1.00 70.19 356 ALA A CA 1
ATOM 2724 C C . ALA A 1 356 ? 19.365 5.974 -3.865 1.00 70.19 356 ALA A C 1
ATOM 2726 O O . ALA A 1 356 ? 19.684 4.864 -4.300 1.00 70.19 356 ALA A O 1
ATOM 2727 N N . ALA A 1 357 ? 19.042 6.978 -4.688 1.00 73.44 357 ALA A N 1
ATOM 2728 C CA . ALA A 1 357 ? 19.010 6.848 -6.147 1.00 73.44 357 ALA A CA 1
ATOM 2729 C C . ALA A 1 357 ? 20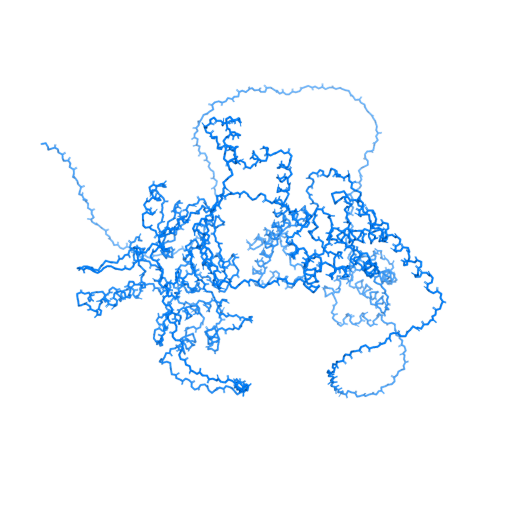.392 6.500 -6.738 1.00 73.44 357 ALA A C 1
ATOM 2731 O O . ALA A 1 357 ? 20.510 5.642 -7.621 1.00 73.44 357 ALA A O 1
ATOM 2732 N N . TRP A 1 358 ? 21.453 7.129 -6.225 1.00 83.31 358 TRP A N 1
ATOM 2733 C CA . TRP A 1 358 ? 22.844 6.841 -6.580 1.00 83.31 358 TRP A CA 1
ATOM 2734 C C . TRP A 1 358 ? 23.273 5.430 -6.152 1.00 83.31 358 TRP A C 1
ATOM 2736 O O . TRP A 1 358 ? 23.829 4.690 -6.969 1.00 83.31 358 TRP A O 1
ATOM 2746 N N . GLY A 1 359 ? 22.929 5.010 -4.932 1.00 75.50 359 GLY A N 1
ATOM 2747 C CA . GLY A 1 359 ? 23.158 3.654 -4.426 1.00 75.50 359 GLY A CA 1
ATOM 2748 C C . GLY A 1 359 ? 22.468 2.583 -5.276 1.00 75.50 359 GLY A C 1
ATOM 2749 O O . GLY A 1 359 ? 23.119 1.628 -5.699 1.00 75.50 359 GLY A O 1
ATOM 2750 N N . LYS A 1 360 ? 21.195 2.783 -5.653 1.00 71.62 360 LYS A N 1
ATOM 2751 C CA . LYS A 1 360 ? 20.441 1.870 -6.542 1.00 71.62 360 LYS A CA 1
ATOM 2752 C C . LYS A 1 360 ? 21.063 1.743 -7.941 1.00 71.62 360 LYS A C 1
ATOM 2754 O O . LYS A 1 360 ? 20.804 0.764 -8.640 1.00 71.62 360 LYS A O 1
ATOM 2759 N N . ARG A 1 361 ? 21.871 2.710 -8.393 1.00 73.81 361 ARG A N 1
ATOM 2760 C CA . ARG A 1 361 ? 22.629 2.609 -9.656 1.00 73.81 361 ARG A CA 1
ATOM 2761 C C . ARG A 1 361 ? 23.931 1.820 -9.497 1.00 73.81 361 ARG A C 1
ATOM 2763 O O . ARG A 1 361 ? 24.283 1.087 -10.415 1.00 73.81 361 ARG A O 1
ATOM 2770 N N . ILE A 1 362 ? 24.615 1.940 -8.358 1.00 78.31 362 ILE A N 1
ATOM 2771 C CA . ILE A 1 362 ? 25.799 1.124 -8.046 1.00 78.31 362 ILE A CA 1
ATOM 2772 C C . ILE A 1 362 ? 25.385 -0.335 -7.831 1.00 78.31 362 ILE A C 1
ATOM 2774 O O . ILE A 1 362 ? 25.936 -1.204 -8.494 1.00 78.31 362 ILE A O 1
ATOM 2778 N N . ARG A 1 363 ? 24.363 -0.596 -7.002 1.00 73.69 363 ARG A N 1
ATOM 2779 C CA . ARG A 1 363 ? 23.851 -1.947 -6.711 1.00 73.69 363 ARG A CA 1
ATOM 2780 C C . ARG A 1 363 ? 23.502 -2.722 -7.987 1.00 73.69 363 ARG A C 1
ATOM 2782 O O . ARG A 1 363 ? 24.073 -3.780 -8.208 1.00 73.69 363 ARG A O 1
ATOM 2789 N N . ARG A 1 364 ? 22.702 -2.131 -8.887 1.00 72.19 364 ARG A N 1
ATOM 2790 C CA . ARG A 1 364 ? 22.364 -2.732 -10.195 1.00 72.19 364 ARG A CA 1
ATOM 2791 C C . ARG A 1 364 ? 23.578 -3.026 -11.082 1.00 72.19 364 ARG A C 1
ATOM 2793 O O . ARG A 1 364 ? 23.532 -3.953 -11.883 1.00 72.19 364 ARG A O 1
ATOM 2800 N N . TYR A 1 365 ? 24.647 -2.232 -10.984 1.00 79.19 365 TYR A N 1
ATOM 2801 C CA . TYR A 1 365 ? 25.889 -2.524 -11.700 1.00 79.19 365 TYR A CA 1
ATOM 2802 C C . TYR A 1 365 ? 26.645 -3.682 -11.050 1.00 79.19 365 TYR A C 1
ATOM 2804 O O . TYR A 1 365 ? 27.042 -4.592 -11.764 1.00 79.19 365 TYR A O 1
ATOM 2812 N N . THR A 1 366 ? 26.798 -3.680 -9.722 1.00 73.88 366 THR A N 1
ATOM 2813 C CA . THR A 1 366 ? 27.438 -4.779 -8.988 1.00 73.88 366 THR A CA 1
ATOM 2814 C C . THR A 1 366 ? 26.714 -6.098 -9.247 1.00 73.88 366 THR A C 1
ATOM 2816 O O . THR A 1 366 ? 27.355 -7.041 -9.681 1.00 73.88 366 THR A O 1
ATOM 2819 N N . GLU A 1 367 ? 25.386 -6.140 -9.104 1.00 72.56 367 GLU A N 1
ATOM 2820 C CA . GLU A 1 367 ? 24.560 -7.321 -9.401 1.00 72.56 367 GLU A CA 1
ATOM 2821 C C . GLU A 1 367 ? 24.753 -7.800 -10.848 1.00 72.56 367 GLU A C 1
ATOM 2823 O O . GLU A 1 367 ? 24.949 -8.990 -11.078 1.00 72.56 367 GLU A O 1
ATOM 2828 N N . ARG A 1 368 ? 24.773 -6.887 -11.831 1.00 73.62 368 ARG A N 1
ATOM 2829 C CA . ARG A 1 368 ? 25.036 -7.243 -13.235 1.00 73.62 368 ARG A CA 1
ATOM 2830 C C . ARG A 1 368 ? 26.458 -7.768 -13.452 1.00 73.62 368 ARG A C 1
ATOM 2832 O O . ARG A 1 368 ? 26.624 -8.703 -14.225 1.00 73.62 368 ARG A O 1
ATOM 2839 N N . SER A 1 369 ? 27.469 -7.183 -12.813 1.00 74.12 369 SER A N 1
ATOM 2840 C CA . SER A 1 369 ? 28.860 -7.645 -12.908 1.00 74.12 369 SER A CA 1
ATOM 2841 C C . SER A 1 369 ? 29.054 -9.005 -12.243 1.00 74.12 369 SER A C 1
ATOM 2843 O O . SER A 1 369 ? 29.707 -9.861 -12.829 1.00 74.12 369 SER A O 1
ATOM 2845 N N . THR A 1 370 ? 28.447 -9.237 -11.076 1.00 74.12 370 THR A N 1
ATOM 2846 C CA . THR A 1 370 ? 28.444 -10.546 -10.412 1.00 74.12 370 THR A CA 1
ATOM 2847 C C . THR A 1 370 ? 27.770 -11.590 -11.299 1.00 74.12 370 THR A C 1
ATOM 2849 O O . THR A 1 370 ? 28.402 -12.594 -11.598 1.00 74.12 370 THR A O 1
ATOM 2852 N N . ARG A 1 371 ? 26.571 -11.314 -11.833 1.00 74.62 371 ARG A N 1
ATOM 2853 C CA . ARG A 1 371 ? 25.868 -12.220 -12.765 1.00 74.62 371 ARG A CA 1
ATOM 2854 C C . ARG A 1 371 ? 26.644 -12.481 -14.054 1.00 74.62 371 ARG A C 1
ATOM 2856 O O . ARG A 1 371 ? 26.671 -13.605 -14.529 1.00 74.62 371 ARG A O 1
ATOM 2863 N N . PHE A 1 372 ? 27.299 -11.468 -14.622 1.00 73.31 372 PHE A N 1
ATOM 2864 C CA . PHE A 1 372 ? 28.154 -11.649 -15.800 1.00 73.31 372 PHE A CA 1
ATOM 2865 C C . PHE A 1 372 ? 29.340 -12.572 -15.495 1.00 73.31 372 PHE A C 1
ATOM 2867 O O . PHE A 1 372 ? 29.632 -13.476 -16.273 1.00 73.31 372 PHE A O 1
ATOM 2874 N N . ASN A 1 373 ? 29.986 -12.384 -14.341 1.00 71.94 373 ASN A N 1
ATOM 2875 C CA . ASN A 1 373 ? 31.059 -13.263 -13.892 1.00 71.94 373 ASN A CA 1
ATOM 2876 C C . ASN A 1 373 ? 30.543 -14.682 -13.612 1.00 71.94 373 ASN A C 1
ATOM 2878 O O . ASN A 1 373 ? 31.212 -15.624 -14.011 1.00 71.94 373 ASN A O 1
ATOM 2882 N N . GLN A 1 374 ? 29.365 -14.835 -12.998 1.00 76.00 374 GLN A N 1
ATOM 2883 C CA . GLN A 1 374 ? 28.722 -16.127 -12.730 1.00 76.00 374 GLN A CA 1
ATOM 2884 C C . GLN A 1 374 ? 28.354 -16.868 -14.020 1.00 76.00 374 GLN A C 1
ATOM 2886 O O . GLN A 1 374 ? 28.712 -18.028 -14.155 1.00 76.00 374 GLN A O 1
ATOM 2891 N N . ASN A 1 375 ? 27.728 -16.206 -14.999 1.00 73.12 375 ASN A N 1
ATOM 2892 C CA . ASN A 1 375 ? 27.429 -16.807 -16.304 1.00 73.12 375 ASN A CA 1
ATOM 2893 C C . ASN A 1 375 ? 28.712 -17.214 -17.049 1.00 73.12 375 ASN A C 1
ATOM 2895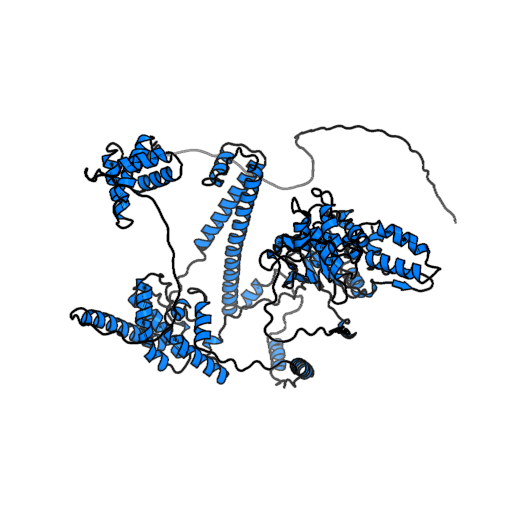 O O . ASN A 1 375 ? 28.757 -18.284 -17.647 1.00 73.12 375 ASN A O 1
ATOM 2899 N N . ARG A 1 376 ? 29.773 -16.395 -16.993 1.00 73.19 376 ARG A N 1
ATOM 2900 C CA . ARG A 1 376 ? 31.070 -16.759 -17.585 1.00 73.19 376 ARG A CA 1
ATOM 2901 C C . ARG A 1 376 ? 31.712 -17.941 -16.855 1.00 73.19 376 ARG A C 1
ATOM 2903 O O . ARG A 1 376 ? 32.280 -18.805 -17.506 1.00 73.19 376 ARG A O 1
ATOM 2910 N N . LEU A 1 377 ? 31.603 -17.980 -15.526 1.00 72.62 377 LEU A N 1
ATOM 2911 C CA . LEU A 1 377 ? 32.096 -19.079 -14.701 1.00 72.62 377 LEU A CA 1
ATOM 2912 C C . LEU A 1 377 ? 31.308 -20.365 -14.987 1.00 72.62 377 LEU A C 1
ATOM 2914 O O . LEU A 1 377 ? 31.929 -21.393 -15.180 1.00 72.62 377 LEU A O 1
ATOM 2918 N N . PHE A 1 378 ? 29.983 -20.300 -15.165 1.00 74.69 378 PHE A N 1
ATOM 2919 C CA . PHE A 1 378 ? 29.161 -21.430 -15.622 1.00 74.69 378 PHE A CA 1
ATOM 2920 C C . PHE A 1 378 ? 29.646 -22.011 -16.958 1.00 74.69 378 PHE A C 1
ATOM 2922 O O . PHE A 1 378 ? 29.660 -23.221 -17.142 1.00 74.69 378 PHE A O 1
ATOM 2929 N N . GLN A 1 379 ? 30.052 -21.152 -17.895 1.00 68.81 379 GLN A N 1
ATOM 2930 C CA . GLN A 1 379 ? 30.546 -21.588 -19.203 1.00 68.81 379 GLN A CA 1
ATOM 2931 C C . GLN A 1 379 ? 31.967 -22.172 -19.148 1.00 68.81 379 GLN A C 1
ATOM 2933 O O . GLN A 1 379 ? 32.278 -23.045 -19.949 1.00 68.81 379 GLN A O 1
ATOM 2938 N N . SER A 1 380 ? 32.829 -21.705 -18.236 1.00 77.62 380 SER A N 1
ATOM 2939 C CA . SER A 1 380 ? 34.234 -22.140 -18.162 1.00 77.62 380 SER A CA 1
ATOM 2940 C C . SER A 1 380 ? 34.529 -23.225 -17.120 1.00 77.62 380 SER A C 1
ATOM 2942 O O . SER A 1 380 ? 35.472 -23.986 -17.289 1.00 77.62 380 SER A O 1
ATOM 2944 N N . ASP A 1 381 ? 33.802 -23.223 -16.002 1.00 77.44 381 ASP A N 1
ATOM 2945 C CA . ASP A 1 381 ? 34.086 -23.979 -14.776 1.00 77.44 381 ASP A CA 1
ATOM 2946 C C . ASP A 1 381 ? 32.818 -24.032 -13.893 1.00 77.44 381 ASP A C 1
ATOM 2948 O O . ASP A 1 381 ? 32.630 -23.250 -12.953 1.00 77.44 381 ASP A O 1
ATOM 2952 N N . GLN A 1 382 ? 31.903 -24.943 -14.240 1.00 78.94 382 GLN A N 1
ATOM 2953 C CA . GLN A 1 382 ? 30.619 -25.104 -13.546 1.00 78.94 382 GLN A CA 1
ATOM 2954 C C . GLN A 1 382 ? 30.804 -25.431 -12.061 1.00 78.94 382 GLN A C 1
ATOM 2956 O O . GLN A 1 382 ? 30.108 -24.865 -11.220 1.00 78.94 382 GLN A O 1
ATOM 2961 N N . LYS A 1 383 ? 31.772 -26.296 -11.729 1.00 73.31 383 LYS A N 1
ATOM 2962 C CA . LYS A 1 383 ? 32.059 -26.717 -10.352 1.00 73.31 383 LYS A CA 1
ATOM 2963 C C . LYS A 1 383 ? 32.354 -25.510 -9.463 1.00 73.31 383 LYS A C 1
ATOM 2965 O O . LYS A 1 383 ? 31.695 -25.318 -8.444 1.00 73.31 383 LYS A O 1
ATOM 2970 N N . ARG A 1 384 ? 33.266 -24.642 -9.902 1.00 72.69 384 ARG A N 1
ATOM 2971 C CA . ARG A 1 384 ? 33.652 -23.439 -9.159 1.00 72.69 384 ARG A CA 1
ATOM 2972 C C . ARG A 1 384 ? 32.539 -22.398 -9.061 1.00 72.69 384 ARG A C 1
ATOM 2974 O O . ARG A 1 384 ? 32.552 -21.582 -8.140 1.00 72.69 384 ARG A O 1
ATOM 2981 N N . LEU A 1 385 ? 31.567 -22.404 -9.981 1.00 78.62 385 LEU A N 1
ATOM 2982 C CA . LEU A 1 385 ? 30.347 -21.618 -9.799 1.00 78.62 385 LEU A CA 1
ATOM 2983 C C . LEU A 1 385 ? 29.524 -22.151 -8.628 1.00 78.62 385 LEU A C 1
ATOM 2985 O O . LEU A 1 385 ? 29.170 -21.349 -7.766 1.00 78.62 385 LEU A O 1
ATOM 2989 N N . TYR A 1 386 ? 29.226 -23.450 -8.589 1.00 73.69 386 TYR A N 1
ATOM 2990 C CA . TYR A 1 386 ? 28.421 -24.037 -7.515 1.00 73.69 386 TYR A CA 1
ATOM 2991 C C . TYR A 1 386 ? 29.102 -23.867 -6.149 1.00 73.69 386 TYR A C 1
ATOM 2993 O O . TYR A 1 386 ? 28.478 -23.318 -5.245 1.00 73.69 386 TYR A O 1
ATOM 3001 N N . GLU A 1 387 ? 30.412 -24.114 -6.049 1.00 73.44 387 GLU A N 1
ATOM 3002 C CA . GLU A 1 387 ? 31.220 -23.805 -4.852 1.00 73.44 387 GLU A CA 1
ATOM 3003 C C . GLU A 1 387 ? 31.159 -22.317 -4.438 1.00 73.44 387 GLU A C 1
ATOM 3005 O O . GLU A 1 387 ? 31.278 -21.990 -3.261 1.00 73.44 387 GLU A O 1
ATOM 3010 N N . SER A 1 388 ? 30.971 -21.387 -5.387 1.00 69.19 388 SER A N 1
ATOM 3011 C CA . SER A 1 388 ? 30.829 -19.946 -5.101 1.00 69.19 388 SER A CA 1
ATOM 3012 C C . SER A 1 388 ? 29.404 -19.500 -4.739 1.00 69.19 388 SER A C 1
ATOM 3014 O O . SER A 1 388 ? 29.211 -18.368 -4.285 1.00 69.19 388 SER A O 1
ATOM 3016 N N . LEU A 1 389 ? 28.408 -20.356 -4.986 1.00 67.31 389 LEU A N 1
ATOM 3017 C CA . LEU A 1 389 ? 27.001 -20.158 -4.625 1.00 67.31 389 LEU A CA 1
ATOM 3018 C C . LEU A 1 389 ? 26.670 -20.835 -3.290 1.00 67.31 389 LEU A C 1
ATOM 3020 O O . LEU A 1 389 ? 25.846 -20.325 -2.528 1.00 67.31 389 LEU A O 1
ATOM 3024 N N . GLU A 1 390 ? 27.328 -21.954 -2.998 1.00 61.12 390 GLU A N 1
ATOM 3025 C CA . GLU A 1 390 ? 27.258 -22.640 -1.718 1.00 61.12 390 GLU A CA 1
ATOM 3026 C C . GLU A 1 390 ? 27.797 -21.746 -0.593 1.00 61.12 390 GLU A C 1
ATOM 3028 O O . GLU A 1 390 ? 28.886 -21.171 -0.648 1.00 61.12 390 GLU A O 1
ATOM 3033 N N . ARG A 1 391 ? 26.999 -21.610 0.470 1.00 49.91 391 ARG A N 1
ATOM 3034 C CA . ARG A 1 391 ? 27.468 -21.011 1.724 1.00 49.91 391 ARG A CA 1
ATOM 3035 C C . ARG A 1 391 ? 28.487 -21.959 2.365 1.00 49.91 391 ARG A C 1
ATOM 3037 O O . ARG A 1 391 ? 28.356 -23.168 2.183 1.00 49.91 391 ARG A O 1
ATOM 3044 N N . PRO A 1 392 ? 29.454 -21.458 3.156 1.00 47.34 392 PRO A N 1
ATOM 3045 C CA . PRO A 1 392 ? 30.430 -22.321 3.810 1.00 47.34 392 PRO A CA 1
ATOM 3046 C C . PRO A 1 392 ? 29.737 -23.384 4.676 1.00 47.34 392 PRO A C 1
ATOM 3048 O O . PRO A 1 392 ? 29.154 -23.068 5.710 1.00 47.34 392 PRO A O 1
ATOM 3051 N N . MET A 1 393 ? 29.849 -24.631 4.215 1.00 41.91 393 MET A N 1
ATOM 3052 C CA . MET A 1 393 ? 29.534 -25.885 4.901 1.00 41.91 393 MET A CA 1
ATOM 3053 C C . MET A 1 393 ? 28.116 -26.026 5.479 1.00 41.91 393 MET A C 1
ATOM 3055 O O . MET A 1 393 ? 27.899 -25.949 6.686 1.00 41.91 393 MET A O 1
ATOM 3059 N N . VAL A 1 394 ? 27.185 -26.463 4.625 1.00 40.56 394 VAL A N 1
ATOM 3060 C CA . VAL A 1 394 ? 26.383 -27.639 5.001 1.00 40.56 394 VAL A CA 1
ATOM 3061 C C . VAL A 1 394 ? 27.175 -28.861 4.544 1.00 40.56 394 VAL A C 1
ATOM 3063 O O . VAL A 1 394 ? 27.144 -29.224 3.372 1.00 40.56 394 VAL A O 1
ATOM 3066 N N . SER A 1 395 ? 27.936 -29.473 5.450 1.00 45.62 395 SER A N 1
ATOM 3067 C CA . SER A 1 395 ? 28.586 -30.754 5.173 1.00 45.62 395 SER A CA 1
ATOM 3068 C C . SER A 1 395 ? 27.517 -31.845 5.149 1.00 45.62 395 SER A C 1
ATOM 3070 O O . SER A 1 395 ? 27.132 -32.358 6.200 1.00 45.62 395 SER A O 1
ATOM 3072 N N . GLY A 1 396 ? 27.015 -32.177 3.959 1.00 49.09 396 GLY A N 1
ATOM 3073 C CA . GLY A 1 396 ? 26.189 -33.364 3.762 1.00 49.09 396 GLY A CA 1
ATOM 3074 C C . GLY A 1 396 ? 26.984 -34.601 4.178 1.00 49.09 396 GLY A C 1
ATOM 3075 O O . GLY A 1 396 ? 28.012 -34.900 3.582 1.00 49.09 396 GLY A O 1
ATOM 3076 N N . THR A 1 397 ? 26.535 -35.306 5.214 1.00 45.09 397 THR A N 1
ATOM 3077 C CA . THR A 1 397 ? 27.258 -36.427 5.846 1.00 45.09 397 THR A CA 1
ATOM 3078 C C . THR A 1 397 ? 27.123 -37.759 5.096 1.00 45.09 397 THR A C 1
ATOM 3080 O O . THR A 1 397 ? 27.376 -38.818 5.667 1.00 45.09 397 THR A O 1
ATOM 3083 N N . GLY A 1 398 ? 26.720 -37.726 3.824 1.00 59.88 398 GLY A N 1
ATOM 3084 C CA . GLY A 1 398 ? 26.621 -38.903 2.963 1.00 59.88 398 GLY A CA 1
ATOM 3085 C C . GLY A 1 398 ? 27.865 -39.071 2.082 1.00 59.88 398 GLY A C 1
ATOM 3086 O O . GLY A 1 398 ? 28.403 -38.067 1.608 1.00 59.88 398 GLY A O 1
ATOM 3087 N N . PRO A 1 399 ? 28.323 -40.308 1.813 1.00 66.81 399 PRO A N 1
ATOM 3088 C CA . PRO A 1 399 ? 29.296 -40.542 0.752 1.00 66.81 399 PRO A CA 1
ATOM 3089 C C . PRO A 1 399 ? 28.703 -40.084 -0.587 1.00 66.81 399 PRO A C 1
ATOM 3091 O O . PRO A 1 399 ? 27.538 -40.354 -0.882 1.00 66.81 399 PRO A O 1
ATOM 3094 N N . ALA A 1 400 ? 29.496 -39.379 -1.398 1.00 59.69 400 ALA A N 1
ATOM 3095 C CA . ALA A 1 400 ? 29.055 -38.963 -2.725 1.00 59.69 400 ALA A CA 1
ATOM 3096 C C . ALA A 1 400 ? 28.732 -40.209 -3.575 1.00 59.69 400 ALA A C 1
ATOM 3098 O O . ALA A 1 400 ? 29.557 -41.128 -3.612 1.00 59.69 400 ALA A O 1
ATOM 3099 N N . PRO A 1 401 ? 27.567 -40.270 -4.249 1.00 68.50 401 PRO A N 1
ATOM 3100 C CA . PRO A 1 401 ? 27.225 -41.411 -5.086 1.00 68.50 401 PRO A CA 1
ATOM 3101 C C . PRO A 1 401 ? 28.237 -41.545 -6.227 1.00 68.50 401 PRO A C 1
ATOM 3103 O O . PRO A 1 401 ? 28.722 -40.553 -6.777 1.00 68.50 401 PRO A O 1
ATOM 3106 N N . ASN A 1 402 ? 28.559 -42.787 -6.584 1.00 80.00 402 ASN A N 1
ATOM 3107 C CA . ASN A 1 402 ? 29.502 -43.083 -7.653 1.00 80.00 402 ASN A CA 1
ATOM 3108 C C . ASN A 1 402 ? 29.016 -42.463 -8.977 1.00 80.00 402 ASN A C 1
ATOM 3110 O O . ASN A 1 402 ? 27.820 -42.463 -9.290 1.00 80.00 402 ASN A O 1
ATOM 3114 N N . GLN A 1 403 ? 29.949 -41.942 -9.776 1.00 72.44 403 GLN A N 1
ATOM 3115 C CA . GLN A 1 403 ? 29.642 -41.345 -11.074 1.00 72.44 403 GLN A CA 1
ATOM 3116 C C . GLN A 1 403 ? 28.978 -42.363 -12.010 1.00 72.44 403 GLN A C 1
ATOM 3118 O O . GLN A 1 403 ? 28.042 -42.003 -12.722 1.00 72.44 403 GLN A O 1
ATOM 3123 N N . ALA A 1 404 ? 29.426 -43.624 -11.987 1.00 77.75 404 ALA A N 1
ATOM 3124 C CA . ALA A 1 404 ? 28.837 -44.692 -12.793 1.00 77.75 404 ALA A CA 1
ATOM 3125 C C . ALA A 1 404 ? 27.362 -44.925 -12.427 1.00 77.75 404 ALA A C 1
ATOM 3127 O O . ALA A 1 404 ? 26.507 -44.888 -13.307 1.00 77.75 404 ALA A O 1
ATOM 3128 N N . ASP A 1 405 ? 27.064 -45.062 -11.134 1.00 76.06 405 ASP A N 1
ATOM 3129 C CA . ASP A 1 405 ? 25.716 -45.329 -10.619 1.00 76.06 405 ASP A CA 1
ATOM 3130 C C . ASP A 1 405 ? 24.781 -44.136 -10.863 1.00 76.06 405 ASP A C 1
ATOM 3132 O O . ASP A 1 405 ? 23.633 -44.304 -11.267 1.00 76.06 405 ASP A O 1
ATOM 3136 N N . THR A 1 406 ? 25.296 -42.912 -10.711 1.00 73.75 406 THR A N 1
ATOM 3137 C CA . THR A 1 406 ? 24.558 -41.673 -11.005 1.00 73.75 406 THR A CA 1
ATOM 3138 C C . THR A 1 406 ? 24.217 -41.575 -12.494 1.00 73.75 406 THR A C 1
ATOM 3140 O O . THR A 1 406 ? 23.082 -41.265 -12.855 1.00 73.75 406 THR A O 1
ATOM 3143 N N . VAL A 1 407 ? 25.176 -41.867 -13.379 1.00 76.44 407 VAL A N 1
ATOM 3144 C CA . VAL A 1 407 ? 24.946 -41.885 -14.832 1.00 76.44 407 VAL A CA 1
ATOM 3145 C C . VAL A 1 407 ? 24.007 -43.024 -15.227 1.00 76.44 407 VAL A C 1
ATOM 3147 O O . VAL A 1 407 ? 23.168 -42.815 -16.096 1.00 76.44 407 VAL A O 1
ATOM 3150 N N . ALA A 1 408 ? 24.098 -44.196 -14.595 1.00 79.50 408 ALA A N 1
ATOM 3151 C CA . ALA A 1 408 ? 23.190 -45.316 -14.834 1.00 79.50 408 ALA A CA 1
ATOM 3152 C C . ALA A 1 408 ? 21.751 -44.989 -14.402 1.00 79.50 408 ALA A C 1
ATOM 3154 O O . ALA A 1 408 ? 20.827 -45.239 -15.170 1.00 79.50 408 ALA A O 1
ATOM 3155 N N . PHE A 1 409 ? 21.570 -44.361 -13.236 1.00 77.50 409 PHE A N 1
ATOM 3156 C CA . PHE A 1 409 ? 20.273 -43.905 -12.730 1.00 77.50 409 PHE A CA 1
ATOM 3157 C C . PHE A 1 409 ? 19.601 -42.911 -13.688 1.00 77.50 409 PHE A C 1
ATOM 3159 O O . PHE A 1 409 ? 18.492 -43.161 -14.159 1.00 77.50 409 PHE A O 1
ATOM 3166 N N . TRP A 1 410 ? 20.285 -41.815 -14.040 1.00 73.94 410 TRP A N 1
ATOM 3167 C CA . TRP A 1 410 ? 19.728 -40.815 -14.961 1.00 73.94 410 TRP A CA 1
ATOM 3168 C C . TRP A 1 410 ? 19.546 -41.357 -16.377 1.00 73.94 410 TRP A C 1
ATOM 3170 O O . TRP A 1 410 ? 18.570 -41.007 -17.035 1.00 73.94 410 TRP A O 1
ATOM 3180 N N . ARG A 1 411 ? 20.448 -42.232 -16.845 1.00 77.88 411 ARG A N 1
ATOM 3181 C CA . ARG A 1 411 ? 20.286 -42.908 -18.135 1.00 77.88 411 ARG A CA 1
ATOM 3182 C C . ARG A 1 411 ? 19.037 -43.774 -18.127 1.00 77.88 411 ARG A C 1
ATOM 3184 O O . ARG A 1 411 ? 18.241 -43.594 -19.030 1.00 77.88 411 ARG A O 1
ATOM 3191 N N . GLY A 1 412 ? 18.838 -44.630 -17.122 1.00 76.50 412 GLY A N 1
ATOM 3192 C CA . GLY A 1 412 ? 17.636 -45.460 -16.994 1.00 76.50 412 GLY A CA 1
ATOM 3193 C C . GLY A 1 412 ? 16.360 -44.621 -17.055 1.00 76.50 412 GLY A C 1
ATOM 3194 O O . GLY A 1 412 ? 15.503 -44.870 -17.899 1.00 76.50 412 GLY A O 1
ATOM 3195 N N . LEU A 1 413 ? 16.314 -43.545 -16.261 1.00 65.12 413 LEU A N 1
ATOM 3196 C CA . LEU A 1 413 ? 15.179 -42.621 -16.187 1.00 65.12 413 LEU A CA 1
ATOM 3197 C C . LEU A 1 413 ? 14.849 -41.910 -17.516 1.00 65.12 413 LEU A C 1
ATOM 3199 O O . LEU A 1 413 ? 13.725 -41.451 -17.690 1.00 65.12 413 LEU A O 1
ATOM 3203 N N . TRP A 1 414 ? 15.830 -41.735 -18.412 1.00 57.59 414 TRP A N 1
ATOM 3204 C CA . TRP A 1 414 ? 15.686 -41.003 -19.686 1.00 57.59 414 TRP A CA 1
ATOM 3205 C C . TRP A 1 414 ? 15.796 -41.908 -20.928 1.00 57.59 414 TRP A C 1
ATOM 3207 O O . TRP A 1 414 ? 15.605 -41.437 -22.047 1.00 57.59 414 TRP A O 1
ATOM 3217 N N . SER A 1 415 ? 16.141 -43.188 -20.754 1.00 68.38 415 SER A N 1
ATOM 3218 C CA . SER A 1 415 ? 16.265 -44.175 -21.836 1.00 68.38 415 SER A CA 1
ATOM 3219 C C . SER A 1 415 ? 14.959 -44.896 -22.146 1.00 68.38 415 SER A C 1
ATOM 3221 O O . SER A 1 415 ? 14.804 -45.407 -23.252 1.00 68.38 415 SER A O 1
ATOM 3223 N N . GLU A 1 416 ? 14.019 -44.915 -21.200 1.00 53.91 416 GLU A N 1
ATOM 3224 C CA . GLU A 1 416 ? 12.654 -45.351 -21.469 1.00 53.91 416 GLU A CA 1
ATOM 3225 C C . GLU A 1 416 ? 11.865 -44.180 -22.078 1.00 53.91 416 GLU A C 1
ATOM 3227 O O . GLU A 1 416 ? 11.738 -43.131 -21.437 1.00 53.91 416 GLU A O 1
ATOM 3232 N N . PRO A 1 417 ? 11.342 -44.305 -23.313 1.00 55.84 417 PRO A N 1
ATOM 3233 C CA . PRO A 1 417 ? 10.507 -43.273 -23.909 1.00 55.84 417 PRO A CA 1
ATOM 3234 C C . PRO A 1 417 ? 9.155 -43.235 -23.190 1.00 55.84 417 PRO A C 1
ATOM 3236 O O . PRO A 1 417 ? 8.224 -43.969 -23.524 1.00 55.84 417 PRO A O 1
ATOM 3239 N N . VAL A 1 418 ? 9.046 -42.359 -22.192 1.00 52.72 418 VAL A N 1
ATOM 3240 C CA . VAL A 1 418 ? 7.780 -42.080 -21.512 1.00 52.72 418 VAL A CA 1
ATOM 3241 C C . VAL A 1 418 ? 6.859 -41.354 -22.489 1.00 52.72 418 VAL A C 1
ATOM 3243 O O . VAL A 1 418 ? 6.965 -40.143 -22.689 1.00 52.72 418 VAL A O 1
ATOM 3246 N N . ASN A 1 419 ? 5.919 -42.091 -23.080 1.00 54.34 419 ASN A N 1
ATOM 3247 C CA . ASN A 1 419 ? 4.742 -41.479 -23.677 1.00 54.34 419 ASN A CA 1
ATOM 3248 C C . ASN A 1 419 ? 3.964 -40.790 -22.554 1.00 54.34 419 ASN A C 1
ATOM 3250 O O . ASN A 1 419 ? 3.284 -41.445 -21.764 1.00 54.34 419 ASN A O 1
ATOM 3254 N N . HIS A 1 420 ? 4.074 -39.465 -22.480 1.00 49.81 420 HIS A N 1
ATOM 3255 C CA . HIS A 1 420 ? 3.194 -38.647 -21.662 1.00 49.81 420 HIS A CA 1
ATOM 3256 C C . HIS A 1 420 ? 1.778 -38.737 -22.240 1.00 49.81 420 HIS A C 1
ATOM 3258 O O . HIS A 1 420 ? 1.382 -37.910 -23.057 1.00 49.81 420 HIS A O 1
ATOM 3264 N N . SER A 1 421 ? 1.018 -39.751 -21.818 1.00 53.88 421 SER A N 1
ATOM 3265 C CA . SER A 1 421 ? -0.436 -39.724 -21.934 1.00 53.88 421 SER A CA 1
ATOM 3266 C C . SER A 1 421 ? -0.916 -38.427 -21.298 1.00 53.88 421 SER A C 1
ATOM 3268 O O . SER A 1 421 ? -0.562 -38.152 -20.146 1.00 53.88 421 SER A O 1
ATOM 3270 N N . GLU A 1 422 ? -1.679 -37.637 -22.046 1.00 54.97 422 GLU A N 1
ATOM 3271 C CA . GLU A 1 422 ? -2.295 -36.412 -21.552 1.00 54.97 422 GLU A CA 1
ATOM 3272 C C . GLU A 1 422 ? -3.096 -36.756 -20.286 1.00 54.97 422 GLU A C 1
ATOM 3274 O O . GLU A 1 422 ? -4.084 -37.483 -20.333 1.00 54.97 422 GLU A O 1
ATOM 3279 N N . GLY A 1 423 ? -2.564 -36.374 -19.119 1.00 58.75 423 GLY A N 1
ATOM 3280 C CA . GLY A 1 423 ? -3.137 -36.787 -17.838 1.00 58.75 423 GLY A CA 1
ATOM 3281 C C . GLY A 1 423 ? -4.469 -36.075 -17.597 1.00 58.75 423 GLY A C 1
ATOM 3282 O O . GLY A 1 423 ? -4.661 -35.013 -18.168 1.00 58.75 423 GLY A O 1
ATOM 3283 N N . PRO A 1 424 ? -5.346 -36.537 -16.688 1.00 63.72 424 PRO A N 1
ATOM 3284 C CA . PRO A 1 424 ? -6.684 -35.948 -16.499 1.00 63.72 424 PRO A CA 1
ATOM 3285 C C . PRO A 1 424 ? -6.699 -34.425 -16.258 1.00 63.72 424 PRO A C 1
ATOM 3287 O O . PRO A 1 424 ? -7.677 -33.740 -16.539 1.00 63.72 424 PRO A O 1
ATOM 3290 N N . TRP A 1 425 ? -5.587 -33.864 -15.771 1.00 61.66 425 TRP A N 1
ATOM 3291 C CA . TRP A 1 425 ? -5.394 -32.421 -15.643 1.00 61.66 425 TRP A CA 1
ATOM 3292 C C . TRP A 1 425 ? -5.420 -31.660 -16.983 1.00 61.66 425 TRP A C 1
ATOM 3294 O O . TRP A 1 425 ? -5.751 -30.480 -16.972 1.00 61.66 425 TRP A O 1
ATOM 3304 N N . THR A 1 426 ? -5.091 -32.281 -18.121 1.00 64.50 426 THR A N 1
ATOM 3305 C CA . THR A 1 426 ? -5.196 -31.657 -19.449 1.00 64.50 426 THR A CA 1
ATOM 3306 C C . THR A 1 426 ? -6.651 -31.501 -19.865 1.00 64.50 426 THR A C 1
ATOM 3308 O O . THR A 1 426 ? -6.995 -30.447 -20.379 1.00 64.50 426 THR A O 1
ATOM 3311 N N . GLU A 1 427 ? -7.523 -32.471 -19.572 1.00 69.06 427 GLU A N 1
ATOM 3312 C CA . GLU A 1 427 ? -8.977 -32.362 -19.766 1.00 69.06 427 GLU A CA 1
ATOM 3313 C C . GLU A 1 427 ? -9.577 -31.299 -18.830 1.00 69.06 427 GLU A C 1
ATOM 3315 O O . GLU A 1 427 ? -10.399 -30.480 -19.246 1.00 69.06 427 GLU A O 1
ATOM 3320 N N . VAL A 1 428 ? -9.106 -31.230 -17.578 1.00 72.25 428 VAL A N 1
ATOM 3321 C CA . VAL A 1 428 ? -9.482 -30.161 -16.634 1.00 72.25 428 VAL A CA 1
ATOM 3322 C C . VAL A 1 428 ? -9.037 -28.788 -17.150 1.00 72.25 428 VAL A C 1
ATOM 3324 O O . VAL A 1 428 ? -9.849 -27.870 -17.200 1.00 72.25 428 VAL A O 1
ATOM 3327 N N . VAL A 1 429 ? -7.793 -28.630 -17.609 1.00 67.56 429 VAL A N 1
ATOM 3328 C CA . VAL A 1 429 ? -7.314 -27.368 -18.204 1.00 67.56 429 VAL A CA 1
ATOM 3329 C C . VAL A 1 429 ? -8.042 -27.058 -19.517 1.00 67.56 429 VAL A C 1
ATOM 3331 O O . VAL A 1 429 ? -8.422 -25.913 -19.734 1.00 67.56 429 VAL A O 1
ATOM 3334 N N . ALA A 1 430 ? -8.317 -28.046 -20.369 1.00 69.62 430 ALA A N 1
ATOM 3335 C CA . ALA A 1 430 ? -9.056 -27.864 -21.617 1.00 69.62 430 ALA A CA 1
ATOM 3336 C C . ALA A 1 430 ? -10.505 -27.423 -21.363 1.00 69.62 430 ALA A C 1
ATOM 3338 O O . ALA A 1 430 ? -10.981 -26.513 -22.033 1.00 69.62 430 ALA A O 1
ATOM 3339 N N . SER A 1 431 ? -11.184 -27.997 -20.363 1.00 75.56 431 SER A N 1
ATOM 3340 C CA . SER A 1 431 ? -12.531 -27.578 -19.944 1.00 75.56 431 SER A CA 1
ATOM 3341 C C . SER A 1 431 ? -12.542 -26.187 -19.292 1.00 75.56 431 SER A C 1
ATOM 3343 O O . SER A 1 431 ? -13.414 -25.381 -19.608 1.00 75.56 431 SER A O 1
ATOM 3345 N N . GLN A 1 432 ? -11.534 -25.841 -18.482 1.00 73.62 432 GLN A N 1
ATOM 3346 C CA . GLN A 1 432 ? -11.339 -24.478 -17.961 1.00 73.62 432 GLN A CA 1
ATOM 3347 C C . GLN A 1 432 ? -11.054 -23.463 -19.082 1.00 73.62 432 GLN A C 1
ATOM 3349 O O . GLN A 1 432 ? -11.506 -22.320 -19.019 1.00 73.62 432 GLN A O 1
ATOM 3354 N N . CYS A 1 433 ? -10.333 -23.873 -20.127 1.00 64.94 433 CYS A N 1
ATOM 3355 C CA . CYS A 1 433 ? -10.047 -23.053 -21.301 1.00 64.94 433 CYS A CA 1
ATOM 3356 C C . CYS A 1 433 ? -11.153 -23.080 -22.371 1.00 64.94 433 CYS A C 1
ATOM 3358 O O . CYS A 1 433 ? -11.101 -22.258 -23.281 1.00 64.94 433 CYS A O 1
ATOM 3360 N N . ALA A 1 434 ? -12.165 -23.949 -22.272 1.00 74.00 434 ALA A N 1
ATOM 3361 C CA . ALA A 1 434 ? -13.207 -24.099 -23.296 1.00 74.00 434 ALA A CA 1
ATOM 3362 C C . ALA A 1 434 ? -14.067 -22.835 -23.482 1.00 74.00 434 ALA A C 1
ATOM 3364 O O . ALA A 1 434 ? -14.588 -22.597 -24.569 1.00 74.00 434 ALA A O 1
ATOM 3365 N N . GLY A 1 435 ? -14.193 -22.009 -22.437 1.00 77.44 435 GLY A N 1
ATOM 3366 C CA . GLY A 1 435 ? -14.852 -20.700 -22.496 1.00 77.44 435 GLY A CA 1
ATOM 3367 C C . GLY A 1 435 ? -13.945 -19.541 -22.933 1.00 77.44 435 GLY A C 1
ATOM 3368 O O . GLY A 1 435 ? -14.412 -18.406 -23.005 1.00 77.44 435 GLY A O 1
ATOM 3369 N N . ILE A 1 436 ? -12.655 -19.783 -23.192 1.00 75.56 436 ILE A N 1
ATOM 3370 C CA . ILE A 1 436 ? -11.707 -18.744 -23.608 1.00 75.56 436 ILE A CA 1
ATOM 3371 C C . ILE A 1 436 ? -11.711 -18.666 -25.133 1.00 75.56 436 ILE A C 1
ATOM 3373 O O . ILE A 1 436 ? -11.212 -19.563 -25.812 1.00 75.56 436 ILE A O 1
ATOM 3377 N N . THR A 1 437 ? -12.228 -17.563 -25.676 1.00 78.25 437 THR A N 1
ATOM 3378 C CA . THR A 1 437 ? -12.124 -17.263 -27.108 1.00 78.25 437 THR A CA 1
ATOM 3379 C C . THR A 1 437 ? -10.659 -17.317 -27.537 1.00 78.25 437 THR A C 1
ATOM 3381 O O . THR A 1 437 ? -9.817 -16.606 -26.982 1.00 78.25 437 THR A O 1
ATOM 3384 N N . LEU A 1 438 ? -10.353 -18.167 -28.521 1.00 68.00 438 LEU A N 1
ATOM 3385 C CA . LEU A 1 438 ? -9.025 -18.237 -29.124 1.00 68.00 438 LEU A CA 1
ATOM 3386 C C . LEU A 1 438 ? -8.615 -16.844 -29.611 1.00 68.00 438 LEU A C 1
ATOM 3388 O O . LEU A 1 438 ? -9.394 -16.160 -30.269 1.00 68.00 438 LEU A O 1
ATOM 3392 N N . MET A 1 439 ? -7.392 -16.430 -29.276 1.00 65.44 439 MET A N 1
ATOM 3393 C CA . MET A 1 439 ? -6.843 -15.169 -29.762 1.00 65.44 439 MET A CA 1
ATOM 3394 C C . MET A 1 439 ? -6.785 -15.206 -31.291 1.00 65.44 439 MET A C 1
ATOM 3396 O O . MET A 1 439 ? -6.209 -16.139 -31.858 1.00 65.44 439 MET A O 1
ATOM 3400 N N . ASP A 1 440 ? -7.352 -14.185 -31.935 1.00 76.69 440 ASP A N 1
ATOM 3401 C CA . ASP A 1 440 ? -7.318 -14.048 -33.389 1.00 76.69 440 ASP A CA 1
ATOM 3402 C C . ASP A 1 440 ? -5.875 -14.108 -33.928 1.00 76.69 440 ASP A C 1
ATOM 3404 O O . ASP A 1 440 ? -4.934 -13.694 -33.235 1.00 76.69 440 ASP A O 1
ATOM 3408 N N . PRO A 1 441 ? -5.665 -14.601 -35.165 1.00 73.19 441 PRO A N 1
ATOM 3409 C CA . PRO A 1 441 ? -4.346 -14.627 -35.783 1.00 73.19 441 PRO A CA 1
ATOM 3410 C C . PRO A 1 441 ? -3.698 -13.239 -35.763 1.00 73.19 441 PRO A C 1
ATOM 3412 O O . PRO A 1 441 ? -4.194 -12.297 -36.379 1.00 73.19 441 PRO A O 1
ATOM 3415 N N . VAL A 1 442 ? -2.568 -13.112 -35.063 1.00 79.31 442 VAL A N 1
ATOM 3416 C CA . VAL A 1 442 ? -1.828 -11.848 -34.996 1.00 79.31 442 VAL A CA 1
ATOM 3417 C C . VAL A 1 442 ? -1.248 -11.550 -36.376 1.00 79.31 442 VAL A C 1
ATOM 3419 O O . VAL A 1 442 ? -0.356 -12.257 -36.850 1.00 79.31 442 VAL A O 1
ATOM 3422 N N . ILE A 1 443 ? -1.761 -10.491 -37.002 1.00 86.69 443 ILE A N 1
ATOM 3423 C CA . ILE A 1 443 ? -1.237 -9.926 -38.244 1.00 86.69 443 ILE A CA 1
ATOM 3424 C C . ILE A 1 443 ? -0.281 -8.794 -37.862 1.00 86.69 443 ILE A C 1
ATOM 3426 O O . ILE A 1 443 ? -0.707 -7.774 -37.329 1.00 86.69 443 ILE A O 1
ATOM 3430 N N . ILE A 1 444 ? 1.012 -8.975 -38.125 1.00 87.81 444 ILE A N 1
ATOM 3431 C CA . ILE A 1 444 ? 2.041 -7.958 -37.900 1.00 87.81 444 ILE A CA 1
ATOM 3432 C C . ILE A 1 444 ? 2.023 -6.975 -39.070 1.00 87.81 444 ILE A C 1
ATOM 3434 O O . ILE A 1 444 ? 2.390 -7.318 -40.196 1.00 87.81 444 ILE A O 1
ATOM 3438 N N . THR A 1 445 ? 1.644 -5.729 -38.800 1.00 90.81 445 THR A N 1
ATOM 3439 C CA . THR A 1 445 ? 1.668 -4.649 -39.792 1.00 90.81 445 THR A CA 1
ATOM 3440 C C . THR A 1 445 ? 2.999 -3.875 -39.762 1.00 90.81 445 THR A C 1
ATOM 3442 O O . THR A 1 445 ? 3.742 -3.928 -38.774 1.00 90.81 445 THR A O 1
ATOM 3445 N N . PRO A 1 446 ? 3.333 -3.107 -40.819 1.00 90.38 446 PRO A N 1
ATOM 3446 C CA . PRO A 1 446 ? 4.476 -2.191 -40.793 1.00 90.38 446 PRO A CA 1
ATOM 3447 C C . PRO A 1 446 ? 4.389 -1.148 -39.667 1.00 90.38 446 PRO A C 1
ATOM 3449 O O . PRO A 1 446 ? 5.423 -0.765 -39.114 1.00 90.38 446 PRO A O 1
ATOM 3452 N N . ASP A 1 447 ? 3.176 -0.730 -39.290 1.00 89.12 447 ASP A N 1
ATOM 3453 C CA . ASP A 1 447 ? 2.940 0.237 -38.214 1.00 89.12 447 ASP A CA 1
ATOM 3454 C C . ASP A 1 447 ? 3.250 -0.348 -36.828 1.00 89.12 447 ASP A C 1
ATOM 3456 O O . ASP A 1 447 ? 3.830 0.346 -35.988 1.00 89.12 447 ASP A O 1
ATOM 3460 N N . ASP A 1 448 ? 2.981 -1.639 -36.602 1.00 87.44 448 ASP A N 1
ATOM 3461 C CA . ASP A 1 448 ? 3.370 -2.336 -35.366 1.00 87.44 448 ASP A CA 1
ATOM 3462 C C . ASP A 1 448 ? 4.894 -2.361 -35.195 1.00 87.44 448 ASP A C 1
ATOM 3464 O O . ASP A 1 448 ? 5.426 -2.069 -34.115 1.00 87.44 448 ASP A O 1
ATOM 3468 N N . VAL A 1 449 ? 5.617 -2.655 -36.283 1.00 88.19 449 VAL A N 1
ATOM 3469 C CA . VAL A 1 449 ? 7.087 -2.628 -36.310 1.00 88.19 449 VAL A CA 1
ATOM 3470 C C . VAL A 1 449 ? 7.597 -1.205 -36.071 1.00 88.19 449 VAL A C 1
ATOM 3472 O O . VAL A 1 449 ? 8.495 -1.007 -35.243 1.00 88.19 449 VAL A O 1
ATOM 3475 N N . ALA A 1 450 ? 7.009 -0.203 -36.728 1.00 87.88 450 ALA A N 1
ATOM 3476 C CA . ALA A 1 450 ? 7.373 1.198 -36.550 1.00 87.88 450 ALA A CA 1
ATOM 3477 C C . ALA A 1 450 ? 7.145 1.673 -35.102 1.00 87.88 450 ALA A C 1
ATOM 3479 O O . ALA A 1 450 ? 8.026 2.314 -34.518 1.00 87.88 450 ALA A O 1
ATOM 3480 N N . GLU A 1 451 ? 6.019 1.319 -34.480 1.00 88.44 451 GLU A N 1
ATOM 3481 C CA . GLU A 1 451 ? 5.678 1.681 -33.100 1.00 88.44 451 GLU A CA 1
ATOM 3482 C C . GLU A 1 451 ? 6.589 0.984 -32.077 1.00 88.44 451 GLU A C 1
ATOM 3484 O O . GLU A 1 451 ? 7.113 1.631 -31.156 1.00 88.44 451 GLU A O 1
ATOM 3489 N N . ALA A 1 452 ? 6.863 -0.311 -32.262 1.00 86.56 452 ALA A N 1
ATOM 3490 C CA . ALA A 1 452 ? 7.809 -1.063 -31.439 1.00 86.56 452 ALA A CA 1
ATOM 3491 C C . ALA A 1 452 ? 9.221 -0.454 -31.513 1.00 86.56 452 ALA A C 1
ATOM 3493 O O . ALA A 1 452 ? 9.842 -0.154 -30.481 1.00 86.56 452 ALA A O 1
ATOM 3494 N N . VAL A 1 453 ? 9.706 -0.176 -32.728 1.00 86.69 453 VAL A N 1
ATOM 3495 C CA . VAL A 1 453 ? 10.997 0.481 -32.966 1.00 86.69 453 VAL A CA 1
ATOM 3496 C C . VAL A 1 453 ? 11.011 1.886 -32.358 1.00 86.69 453 VAL A C 1
ATOM 3498 O O . VAL A 1 453 ? 11.987 2.240 -31.691 1.00 86.69 453 VAL A O 1
ATOM 3501 N N . ARG A 1 454 ? 9.939 2.681 -32.492 1.00 85.50 454 ARG A N 1
ATOM 3502 C CA . ARG A 1 454 ? 9.817 4.039 -31.923 1.00 85.50 454 ARG A CA 1
ATOM 3503 C C . ARG A 1 454 ? 9.957 4.038 -30.400 1.00 85.50 454 ARG A C 1
ATOM 3505 O O . ARG A 1 454 ? 10.737 4.844 -29.870 1.00 85.50 454 ARG A O 1
ATOM 3512 N N . ARG A 1 455 ? 9.273 3.118 -29.707 1.00 85.75 455 ARG A N 1
ATOM 3513 C CA . ARG A 1 455 ? 9.352 2.926 -28.243 1.00 85.75 455 ARG A CA 1
ATOM 3514 C C . ARG A 1 455 ? 10.738 2.457 -27.780 1.00 85.75 455 ARG A C 1
ATOM 3516 O O . ARG A 1 455 ? 11.155 2.783 -26.665 1.00 85.75 455 ARG A O 1
ATOM 3523 N N . ALA A 1 456 ? 11.488 1.744 -28.621 1.00 80.94 456 ALA A N 1
ATOM 3524 C CA . ALA A 1 456 ? 12.774 1.171 -28.239 1.00 80.94 456 ALA A CA 1
ATOM 3525 C C . ALA A 1 456 ? 13.867 2.235 -27.945 1.00 80.94 456 ALA A C 1
ATOM 3527 O O . ALA A 1 456 ? 14.052 3.196 -28.697 1.00 80.94 456 ALA A O 1
ATOM 3528 N N . PRO A 1 457 ? 14.653 2.105 -26.861 1.00 82.75 457 PRO A N 1
ATOM 3529 C CA . PRO A 1 457 ? 15.708 3.063 -26.521 1.00 82.75 457 PRO A CA 1
ATOM 3530 C C . PRO A 1 457 ? 16.972 2.906 -27.391 1.00 82.75 457 PRO A C 1
ATOM 3532 O O . PRO A 1 457 ? 17.711 1.935 -27.251 1.00 82.75 457 PRO A O 1
ATOM 3535 N N . ASN A 1 458 ? 17.281 3.940 -28.187 1.00 81.56 458 ASN A N 1
ATOM 3536 C CA . ASN A 1 458 ? 18.307 3.986 -29.249 1.00 81.56 458 ASN A CA 1
ATOM 3537 C C . ASN A 1 458 ? 19.631 3.234 -28.979 1.00 81.56 458 ASN A C 1
ATOM 3539 O O . ASN A 1 458 ? 20.161 2.605 -29.882 1.00 81.56 458 ASN A O 1
ATOM 3543 N N . TRP A 1 459 ? 20.187 3.333 -27.765 1.00 81.81 459 TRP A N 1
ATOM 3544 C CA . TRP A 1 459 ? 21.527 2.830 -27.411 1.00 81.81 459 TRP A CA 1
ATOM 3545 C C . TRP A 1 459 ? 21.499 1.788 -26.278 1.00 81.81 459 TRP A C 1
ATOM 3547 O O . TRP A 1 459 ? 22.384 1.768 -25.418 1.00 81.81 459 TRP A O 1
ATOM 3557 N N . LYS A 1 460 ? 20.449 0.963 -26.212 1.00 70.06 460 LYS A N 1
ATOM 3558 C CA . LYS A 1 460 ? 20.373 -0.202 -25.314 1.00 70.06 460 LYS A CA 1
ATOM 3559 C C . LYS A 1 460 ? 20.184 -1.492 -26.107 1.00 70.06 460 LYS A C 1
ATOM 3561 O O . LYS A 1 460 ? 19.759 -1.445 -27.256 1.00 70.06 460 LYS A O 1
ATOM 3566 N N . SER A 1 461 ? 20.475 -2.598 -25.421 1.00 60.53 461 SER A N 1
ATOM 3567 C CA . SER A 1 461 ? 20.203 -3.978 -25.833 1.00 60.53 461 SER A CA 1
ATOM 3568 C C . SER A 1 461 ? 20.493 -4.254 -27.310 1.00 60.53 461 SER A C 1
ATOM 3570 O O . SER A 1 461 ? 19.558 -4.543 -28.047 1.00 60.53 461 SER A O 1
ATOM 3572 N N . PRO A 1 462 ? 21.760 -4.152 -27.755 1.00 61.56 462 PRO A N 1
ATOM 3573 C CA . PRO A 1 462 ? 22.161 -5.001 -28.865 1.00 61.56 462 PRO A CA 1
ATOM 3574 C C . PRO A 1 462 ? 22.010 -6.468 -28.438 1.00 61.56 462 PRO A C 1
ATOM 3576 O O . PRO A 1 462 ? 22.189 -6.772 -27.248 1.00 61.56 462 PRO A O 1
ATOM 3579 N N . GLY A 1 463 ? 21.700 -7.352 -29.382 1.00 62.62 463 GLY A N 1
ATOM 3580 C CA . GLY A 1 463 ? 21.841 -8.789 -29.177 1.00 62.62 463 GLY A CA 1
ATOM 3581 C C . GLY A 1 463 ? 23.318 -9.195 -29.169 1.00 62.62 463 GLY A C 1
ATOM 3582 O O . GLY A 1 463 ? 24.212 -8.381 -28.902 1.00 62.62 463 GLY A O 1
ATOM 3583 N N . LEU A 1 464 ? 23.584 -10.466 -29.475 1.00 64.31 464 LEU A N 1
ATOM 3584 C CA . LEU A 1 464 ? 24.949 -10.982 -29.669 1.00 64.31 464 LEU A CA 1
ATOM 3585 C C . LEU A 1 464 ? 25.697 -10.231 -30.790 1.00 64.31 464 LEU A C 1
ATOM 3587 O O . LEU A 1 464 ? 26.907 -10.043 -30.721 1.00 64.31 464 LEU A O 1
ATOM 3591 N N . ASP A 1 465 ? 24.936 -9.745 -31.764 1.00 66.31 465 ASP A N 1
ATOM 3592 C CA . ASP A 1 465 ? 25.322 -9.091 -33.010 1.00 66.31 465 ASP A CA 1
ATOM 3593 C C . ASP A 1 465 ? 25.820 -7.639 -32.887 1.00 66.31 465 ASP A C 1
ATOM 3595 O O . ASP A 1 465 ? 26.483 -7.134 -33.788 1.00 66.31 465 ASP A O 1
ATOM 3599 N N . GLY A 1 466 ? 25.491 -6.928 -31.805 1.00 71.94 466 GLY A N 1
ATOM 3600 C CA . GLY A 1 466 ? 25.922 -5.536 -31.627 1.00 71.94 466 GLY A CA 1
ATOM 3601 C C . GLY A 1 466 ? 25.059 -4.454 -32.298 1.00 71.94 466 GLY A C 1
ATOM 3602 O O . GLY A 1 466 ? 25.331 -3.272 -32.058 1.00 71.94 466 GLY A O 1
ATOM 3603 N N . LEU A 1 467 ? 24.021 -4.783 -33.082 1.00 82.50 467 LEU A N 1
ATOM 3604 C CA . LEU A 1 467 ? 23.184 -3.774 -33.742 1.00 82.50 467 LEU A CA 1
ATOM 3605 C C . LEU A 1 467 ? 22.308 -3.033 -32.721 1.00 82.50 467 LEU A C 1
ATOM 3607 O O . LEU A 1 467 ? 21.676 -3.605 -31.836 1.00 82.50 467 LEU A O 1
ATOM 3611 N N . HIS A 1 468 ? 22.272 -1.709 -32.830 1.00 85.94 468 HIS A N 1
ATOM 3612 C CA . HIS A 1 468 ? 21.501 -0.851 -31.937 1.00 85.94 468 HIS A CA 1
ATOM 3613 C C . HIS A 1 468 ? 20.183 -0.390 -32.568 1.00 85.94 468 HIS A C 1
ATOM 3615 O O . HIS A 1 468 ? 20.163 0.041 -33.717 1.00 85.94 468 HIS A O 1
ATOM 3621 N N . HIS A 1 469 ? 19.115 -0.332 -31.761 1.00 85.75 469 HIS A N 1
ATOM 3622 C CA . HIS A 1 469 ? 17.797 0.226 -32.112 1.00 85.75 469 HIS A CA 1
ATOM 3623 C C . HIS A 1 469 ? 17.839 1.617 -32.775 1.00 85.75 469 HIS A C 1
ATOM 3625 O O . HIS A 1 469 ? 16.908 2.006 -33.474 1.00 85.75 469 HIS A O 1
ATOM 3631 N N . TYR A 1 470 ? 18.911 2.388 -32.561 1.00 88.06 470 TYR A N 1
ATOM 3632 C CA . TYR A 1 470 ? 19.183 3.624 -33.293 1.00 88.06 470 TYR A CA 1
ATOM 3633 C C . TYR A 1 470 ? 19.141 3.451 -34.821 1.00 88.06 470 TYR A C 1
ATOM 3635 O O . TYR A 1 470 ? 18.594 4.314 -35.503 1.00 88.06 470 TYR A O 1
ATOM 3643 N N . TRP A 1 471 ? 19.689 2.352 -35.344 1.00 88.19 471 TRP A N 1
ATOM 3644 C CA . TRP A 1 471 ? 19.772 2.086 -36.780 1.00 88.19 471 TRP A CA 1
ATOM 3645 C C . TRP A 1 471 ? 18.412 1.708 -37.363 1.00 88.19 471 TRP A C 1
ATOM 3647 O O . TRP A 1 471 ? 18.015 2.282 -38.369 1.00 88.19 471 TRP A O 1
ATOM 3657 N N . LEU A 1 472 ? 17.634 0.876 -36.661 1.00 86.88 472 LEU A N 1
ATOM 3658 C CA . LEU A 1 472 ? 16.247 0.550 -37.031 1.00 86.88 472 LEU A CA 1
ATOM 3659 C C . LEU A 1 472 ? 15.342 1.795 -37.086 1.00 86.88 472 LEU A C 1
ATOM 3661 O O . LEU A 1 472 ? 14.443 1.868 -37.913 1.00 86.88 472 LEU A O 1
ATOM 3665 N N . LYS A 1 473 ? 15.597 2.809 -36.246 1.00 88.00 473 LYS A N 1
ATOM 3666 C CA . LYS A 1 473 ? 14.918 4.121 -36.322 1.00 88.00 473 LYS A CA 1
ATOM 3667 C C . LYS A 1 473 ? 15.384 5.004 -37.479 1.00 88.00 473 LYS A C 1
ATOM 3669 O O . LYS A 1 473 ? 14.697 5.963 -37.815 1.00 88.00 473 LYS A O 1
ATOM 3674 N N . GLY A 1 474 ? 16.583 4.763 -37.999 1.00 84.62 474 GLY A N 1
ATOM 3675 C CA . GLY A 1 474 ? 17.155 5.504 -39.119 1.00 84.62 474 GLY A CA 1
ATOM 3676 C C . GLY A 1 474 ? 16.744 4.928 -40.471 1.00 84.62 474 GLY A C 1
ATOM 3677 O O . GLY A 1 474 ? 16.437 5.683 -41.389 1.00 84.62 474 GLY A O 1
ATOM 3678 N N . PHE A 1 475 ? 16.714 3.600 -40.566 1.00 90.31 475 PHE A N 1
ATOM 3679 C CA . PHE A 1 475 ? 16.422 2.845 -41.779 1.00 90.31 475 PHE A CA 1
ATOM 3680 C C . PHE A 1 475 ? 14.941 2.440 -41.835 1.00 90.31 475 PHE A C 1
ATOM 3682 O O . PHE A 1 475 ? 14.605 1.261 -41.772 1.00 90.31 475 PHE A O 1
ATOM 3689 N N . MET A 1 476 ? 14.040 3.424 -41.907 1.00 86.88 476 MET A N 1
ATOM 3690 C CA . MET A 1 476 ? 12.585 3.199 -41.883 1.00 86.88 476 MET A CA 1
ATOM 3691 C C . MET A 1 476 ? 12.080 2.285 -43.013 1.00 86.88 476 MET A C 1
ATOM 3693 O O . MET A 1 476 ? 11.092 1.584 -42.827 1.00 86.88 476 MET A O 1
ATOM 3697 N N . VAL A 1 477 ? 12.790 2.223 -44.147 1.00 88.12 477 VAL A N 1
ATOM 3698 C CA . VAL A 1 477 ? 12.461 1.330 -45.277 1.00 88.12 477 VAL A CA 1
ATOM 3699 C C . VAL A 1 477 ? 12.385 -0.146 -44.865 1.00 88.12 477 VAL A C 1
ATOM 3701 O O . VAL A 1 477 ? 11.610 -0.898 -45.443 1.00 88.12 477 VAL A O 1
ATOM 3704 N N . CYS A 1 478 ? 13.132 -0.583 -43.845 1.00 88.38 478 CYS A N 1
ATOM 3705 C CA . CYS A 1 478 ? 13.095 -1.989 -43.435 1.00 88.38 478 CYS A CA 1
ATOM 3706 C C . CYS A 1 478 ? 11.830 -2.395 -42.667 1.00 88.38 478 CYS A C 1
ATOM 3708 O O . CYS A 1 478 ? 11.628 -3.588 -42.466 1.00 88.38 478 CYS A O 1
ATOM 3710 N N . HIS A 1 479 ? 10.977 -1.458 -42.228 1.00 92.00 479 HIS A N 1
ATOM 3711 C CA . HIS A 1 479 ? 9.826 -1.789 -41.370 1.00 92.00 479 HIS A CA 1
ATOM 3712 C C . HIS A 1 479 ? 8.781 -2.641 -42.101 1.00 92.00 479 HIS A C 1
ATOM 3714 O O . HIS A 1 479 ? 8.258 -3.580 -41.509 1.00 92.00 479 HIS A O 1
ATOM 3720 N N . SER A 1 480 ? 8.547 -2.390 -43.394 1.00 88.94 480 SER A N 1
ATOM 3721 C CA . SER A 1 480 ? 7.646 -3.194 -44.234 1.00 88.94 480 SER A CA 1
ATOM 3722 C C . SER A 1 480 ? 8.188 -4.603 -44.500 1.00 88.94 480 SER A C 1
ATOM 3724 O O . SER A 1 480 ? 7.466 -5.584 -44.334 1.00 88.94 480 SER A O 1
ATOM 3726 N N . VAL A 1 481 ? 9.473 -4.716 -44.854 1.00 90.06 481 VAL A N 1
ATOM 3727 C CA . VAL A 1 481 ? 10.150 -6.003 -45.102 1.00 90.06 481 VAL A CA 1
ATOM 3728 C C . VAL A 1 481 ? 10.205 -6.845 -43.825 1.00 90.06 481 VAL A C 1
ATOM 3730 O O . VAL A 1 481 ? 9.902 -8.035 -43.869 1.00 90.06 481 VAL A O 1
ATOM 3733 N N . LEU A 1 482 ? 10.515 -6.228 -42.680 1.00 89.44 482 LEU A N 1
ATOM 3734 C CA . LEU A 1 482 ? 10.504 -6.896 -41.378 1.00 89.44 482 LEU A CA 1
ATOM 3735 C C . LEU A 1 482 ? 9.097 -7.358 -40.986 1.00 89.44 482 LEU A C 1
ATOM 3737 O O . LEU A 1 482 ? 8.962 -8.491 -40.541 1.00 89.44 482 LEU A O 1
ATOM 3741 N N . ALA A 1 483 ? 8.056 -6.538 -41.169 1.00 90.38 483 ALA A N 1
ATOM 3742 C CA . ALA A 1 483 ? 6.677 -6.945 -40.885 1.00 90.38 483 ALA A CA 1
ATOM 3743 C C . ALA A 1 483 ? 6.275 -8.182 -41.706 1.00 90.38 483 ALA A C 1
ATOM 3745 O O . ALA A 1 483 ? 5.828 -9.178 -41.137 1.00 90.38 483 ALA A O 1
ATOM 3746 N N . ARG A 1 484 ? 6.546 -8.166 -43.021 1.00 90.62 484 ARG A N 1
ATOM 3747 C CA . ARG A 1 484 ? 6.324 -9.313 -43.915 1.00 90.62 484 ARG A CA 1
ATOM 3748 C C . ARG A 1 484 ? 7.079 -10.561 -43.444 1.00 90.62 484 ARG A C 1
ATOM 3750 O O . ARG A 1 484 ? 6.464 -11.605 -43.262 1.00 90.62 484 ARG A O 1
ATOM 3757 N N . GLN A 1 485 ? 8.388 -10.458 -43.212 1.00 88.62 485 GLN A N 1
ATOM 3758 C CA . GLN A 1 485 ? 9.214 -11.608 -42.825 1.00 88.62 485 GLN A CA 1
ATOM 3759 C C . GLN A 1 485 ? 8.888 -12.138 -41.416 1.00 88.62 485 GLN A C 1
ATOM 3761 O O . GLN A 1 485 ? 8.984 -13.341 -41.178 1.00 88.62 485 GLN A O 1
ATOM 3766 N N . PHE A 1 486 ? 8.465 -11.283 -40.477 1.00 87.75 486 PHE A N 1
ATOM 3767 C CA . PHE A 1 486 ? 7.949 -11.741 -39.184 1.00 87.75 486 PHE A CA 1
ATOM 3768 C C . PHE A 1 486 ? 6.600 -12.454 -39.334 1.00 87.75 486 PHE A C 1
ATOM 3770 O O . PHE A 1 486 ? 6.399 -13.477 -38.681 1.00 87.75 486 PHE A O 1
ATOM 3777 N N . GLN A 1 487 ? 5.710 -11.986 -40.215 1.00 89.31 487 GLN A N 1
ATOM 3778 C CA . GLN A 1 487 ? 4.464 -12.697 -40.508 1.00 89.31 487 GLN A CA 1
ATOM 3779 C C . GLN A 1 487 ? 4.722 -14.053 -41.181 1.00 89.31 487 GLN A C 1
ATOM 3781 O O . GLN A 1 487 ? 4.110 -15.049 -40.807 1.00 89.31 487 GLN A O 1
ATOM 3786 N N . GLU A 1 488 ? 5.659 -14.123 -42.129 1.00 87.50 488 GLU A N 1
ATOM 3787 C CA . GLU A 1 488 ? 6.092 -15.379 -42.756 1.00 87.50 488 GLU A CA 1
ATOM 3788 C C . GLU A 1 488 ? 6.640 -16.366 -41.712 1.00 87.50 488 GLU A C 1
ATOM 3790 O O . GLU A 1 488 ? 6.234 -17.529 -41.702 1.00 87.50 488 GLU A O 1
ATOM 3795 N N . ALA A 1 489 ? 7.473 -15.900 -40.775 1.00 84.12 489 ALA A N 1
ATOM 3796 C CA . ALA A 1 489 ? 7.999 -16.713 -39.676 1.00 84.12 489 ALA A CA 1
ATOM 3797 C C . ALA A 1 489 ? 6.905 -17.204 -38.703 1.00 84.12 489 ALA A C 1
ATOM 3799 O O . ALA A 1 489 ? 6.941 -18.358 -38.266 1.00 84.12 489 ALA A O 1
ATOM 3800 N N . LEU A 1 490 ? 5.904 -16.365 -38.390 1.00 83.75 490 LEU A N 1
ATOM 3801 C CA . LEU A 1 490 ? 4.729 -16.770 -37.606 1.00 83.75 490 LEU A CA 1
ATOM 3802 C C . LEU A 1 490 ? 3.906 -17.838 -38.335 1.00 83.75 490 LEU A C 1
ATOM 3804 O O . LEU A 1 490 ? 3.575 -18.866 -37.742 1.00 83.75 490 LEU A O 1
ATOM 3808 N N . ASN A 1 491 ? 3.626 -17.631 -39.624 1.00 84.94 491 ASN A N 1
ATOM 3809 C CA . ASN A 1 491 ? 2.857 -18.562 -40.451 1.00 84.94 491 ASN A CA 1
ATOM 3810 C C . ASN A 1 491 ? 3.569 -19.924 -40.582 1.00 84.94 491 ASN A C 1
ATOM 3812 O O . ASN A 1 491 ? 2.924 -20.969 -40.516 1.00 84.94 491 ASN A O 1
ATOM 3816 N N . GLN A 1 492 ? 4.900 -19.921 -40.711 1.00 84.31 492 GLN A N 1
ATOM 3817 C CA . GLN A 1 492 ? 5.739 -21.128 -40.762 1.00 84.31 492 GLN A CA 1
ATOM 3818 C C . GLN A 1 492 ? 6.022 -21.747 -39.380 1.00 84.31 492 GLN A C 1
ATOM 3820 O O . GLN A 1 492 ? 6.631 -22.814 -39.307 1.00 84.31 492 GLN A O 1
ATOM 3825 N N . LYS A 1 493 ? 5.610 -21.092 -38.281 1.00 79.75 493 LYS A N 1
ATOM 3826 C CA . LYS A 1 493 ? 5.902 -21.474 -36.883 1.00 79.75 493 LYS A CA 1
ATOM 3827 C C . LYS A 1 493 ? 7.396 -21.713 -36.602 1.00 79.75 493 LYS A C 1
ATOM 3829 O O . LYS A 1 493 ? 7.749 -22.510 -35.733 1.00 79.75 493 LYS A O 1
ATOM 3834 N N . SER A 1 494 ? 8.276 -21.016 -37.320 1.00 78.88 494 SER A N 1
ATOM 3835 C CA . SER A 1 494 ? 9.728 -21.199 -37.256 1.00 78.88 494 SER A CA 1
ATOM 3836 C C . SER A 1 494 ? 10.432 -19.848 -37.228 1.00 78.88 494 SER A C 1
ATOM 3838 O O . SER A 1 494 ? 10.185 -18.988 -38.070 1.00 78.88 494 SER A O 1
ATOM 3840 N N . LEU A 1 495 ? 11.317 -19.654 -36.249 1.00 75.88 495 LEU A N 1
ATOM 3841 C CA . LEU A 1 495 ? 12.119 -18.440 -36.084 1.00 75.88 495 LEU A CA 1
ATOM 3842 C C . LEU A 1 495 ? 13.611 -18.787 -36.173 1.00 75.88 495 LEU A C 1
ATOM 3844 O O . LEU A 1 495 ? 14.031 -19.780 -35.572 1.00 75.88 495 LEU A O 1
ATOM 3848 N N . PRO A 1 496 ? 14.441 -17.969 -36.852 1.00 74.75 496 PRO A N 1
ATOM 3849 C CA . PRO A 1 496 ? 15.875 -18.220 -36.925 1.00 74.75 496 PRO A CA 1
ATOM 3850 C C . PRO A 1 496 ? 16.525 -18.244 -35.540 1.00 74.75 496 PRO A C 1
ATOM 3852 O O . PRO A 1 496 ? 16.152 -17.471 -34.654 1.00 74.75 496 PRO A O 1
ATOM 3855 N N . SER A 1 497 ? 17.561 -19.072 -35.380 1.00 69.31 497 SER A N 1
ATOM 3856 C CA . SER A 1 497 ? 18.272 -19.260 -34.107 1.00 69.31 497 SER A CA 1
ATOM 3857 C C . SER A 1 497 ? 18.772 -17.953 -33.480 1.00 69.31 497 SER A C 1
ATOM 3859 O O . SER A 1 497 ? 18.718 -17.804 -32.264 1.00 69.31 497 SER A O 1
ATOM 3861 N N . LEU A 1 498 ? 19.145 -16.961 -34.297 1.00 68.12 498 LEU A N 1
ATOM 3862 C CA . LEU A 1 498 ? 19.502 -15.602 -33.865 1.00 68.12 498 LEU A CA 1
ATOM 3863 C C . LEU A 1 498 ? 18.440 -14.942 -32.960 1.00 68.12 498 LEU A C 1
ATOM 3865 O O . LEU A 1 498 ? 18.792 -14.210 -32.033 1.00 68.12 498 LEU A O 1
ATOM 3869 N N . PHE A 1 499 ? 17.153 -15.196 -33.209 1.00 65.88 499 PHE A N 1
ATOM 3870 C CA . PHE A 1 499 ? 16.040 -14.622 -32.444 1.00 65.88 499 PHE A CA 1
ATOM 3871 C C . PHE A 1 499 ? 15.598 -15.501 -31.265 1.00 65.88 499 PHE A C 1
ATOM 3873 O O . PHE A 1 499 ? 14.894 -15.012 -30.382 1.00 65.88 499 PHE A O 1
ATOM 3880 N N . THR A 1 500 ? 16.034 -16.764 -31.205 1.00 63.72 500 THR A N 1
ATOM 3881 C CA . THR A 1 500 ? 15.720 -17.697 -30.108 1.00 63.72 500 THR A CA 1
ATOM 3882 C C . THR A 1 500 ? 16.874 -17.859 -29.104 1.00 63.72 500 THR A C 1
ATOM 3884 O O . THR A 1 500 ? 16.643 -18.247 -27.957 1.00 63.72 500 THR A O 1
ATOM 3887 N N . THR A 1 501 ? 18.111 -17.479 -29.456 1.00 56.62 501 THR A N 1
ATOM 3888 C CA . THR A 1 501 ? 19.273 -17.470 -28.545 1.00 56.62 501 THR A CA 1
ATOM 3889 C C . THR A 1 501 ? 19.265 -16.277 -27.579 1.00 56.62 501 THR A C 1
ATOM 3891 O O . THR A 1 501 ? 19.900 -15.245 -27.809 1.00 56.62 501 THR A O 1
ATOM 3894 N N . GLY A 1 502 ? 18.555 -16.422 -26.459 1.00 54.25 502 GLY A N 1
ATOM 3895 C CA . GLY A 1 502 ? 18.560 -15.462 -25.350 1.00 54.25 502 GLY A CA 1
ATOM 3896 C C . GLY A 1 502 ? 19.720 -15.646 -24.358 1.00 54.25 502 GLY A C 1
ATOM 3897 O O . GLY A 1 502 ? 20.318 -16.714 -24.247 1.00 54.25 502 GLY A O 1
ATOM 3898 N N . ILE A 1 503 ? 20.002 -14.614 -23.549 1.00 52.22 503 ILE A N 1
ATOM 3899 C CA . ILE A 1 503 ? 20.825 -14.783 -22.339 1.00 52.22 503 ILE A CA 1
ATOM 3900 C C . ILE A 1 503 ? 19.941 -15.402 -21.255 1.00 52.22 503 ILE A C 1
ATOM 3902 O O . ILE A 1 503 ? 19.283 -14.682 -20.499 1.00 52.22 503 ILE A O 1
ATOM 3906 N N . THR A 1 504 ? 19.947 -16.728 -21.149 1.00 41.50 504 THR A N 1
ATOM 3907 C CA . THR A 1 504 ? 19.309 -17.415 -20.024 1.00 41.50 504 THR A CA 1
ATOM 3908 C C . THR A 1 504 ? 20.023 -17.024 -18.732 1.00 41.50 504 THR A C 1
ATOM 3910 O O . THR A 1 504 ? 21.234 -17.202 -18.568 1.00 41.50 504 THR A O 1
ATOM 3913 N N . HIS A 1 505 ? 19.275 -16.442 -17.801 1.00 41.91 505 HIS A N 1
ATOM 3914 C CA . HIS A 1 505 ? 19.763 -16.169 -16.459 1.00 41.91 505 HIS A CA 1
ATOM 3915 C C . HIS A 1 505 ? 19.370 -17.330 -15.555 1.00 41.91 505 HIS A C 1
ATOM 3917 O O . HIS A 1 505 ? 18.184 -17.531 -15.305 1.00 41.91 505 HIS A O 1
ATOM 3923 N N . LEU A 1 506 ? 20.364 -18.046 -15.024 1.00 38.59 506 LEU A N 1
ATOM 3924 C CA . LEU A 1 506 ? 20.165 -18.909 -13.865 1.00 38.59 506 LEU A CA 1
ATOM 3925 C C . LEU A 1 506 ? 19.749 -18.023 -12.685 1.00 38.59 506 LEU A C 1
ATOM 3927 O O . LEU A 1 506 ? 20.575 -17.396 -12.021 1.00 38.59 506 LEU A O 1
ATOM 3931 N N . VAL A 1 507 ? 18.441 -17.930 -12.468 1.00 41.06 507 VAL A N 1
ATOM 3932 C CA . VAL A 1 507 ? 17.877 -17.533 -11.183 1.00 41.06 507 VAL A CA 1
ATOM 3933 C C . VAL A 1 507 ? 17.953 -18.787 -10.316 1.00 41.06 507 VAL A C 1
ATOM 3935 O O . VAL A 1 507 ? 17.408 -19.813 -10.731 1.00 41.06 507 VAL A O 1
ATOM 3938 N N . PRO A 1 508 ? 18.638 -18.764 -9.159 1.00 37.62 508 PRO A N 1
ATOM 3939 C CA . PRO A 1 508 ? 18.551 -19.871 -8.223 1.00 37.62 508 PRO A CA 1
ATOM 3940 C C . PRO A 1 508 ? 17.079 -20.152 -7.920 1.00 37.62 508 PRO A C 1
ATOM 3942 O O . PRO A 1 508 ? 16.323 -19.212 -7.661 1.00 37.62 508 PRO A O 1
ATOM 3945 N N . LYS A 1 509 ? 16.682 -21.429 -7.884 1.00 37.16 509 LYS A N 1
ATOM 3946 C CA . LYS A 1 509 ? 15.522 -21.836 -7.083 1.00 37.16 509 LYS A CA 1
ATOM 3947 C C . LYS A 1 509 ? 15.909 -21.705 -5.604 1.00 37.16 509 LYS A C 1
ATOM 3949 O O . LYS A 1 509 ? 16.009 -22.699 -4.892 1.00 37.16 509 LYS A O 1
ATOM 3954 N N . ASP A 1 510 ? 16.151 -20.471 -5.158 1.00 39.41 510 ASP A N 1
ATOM 3955 C CA . ASP A 1 510 ? 15.936 -20.144 -3.757 1.00 39.41 510 ASP A CA 1
ATOM 3956 C C . ASP A 1 510 ? 14.499 -20.578 -3.453 1.00 39.41 510 ASP A C 1
ATOM 3958 O O . ASP A 1 510 ? 13.599 -20.366 -4.275 1.00 39.41 510 ASP A O 1
ATOM 3962 N N . GLN A 1 511 ? 14.317 -21.251 -2.316 1.00 47.53 511 GLN A N 1
ATOM 3963 C CA . GLN A 1 511 ? 13.011 -21.710 -1.846 1.00 47.53 511 GLN A CA 1
ATOM 3964 C C . GLN A 1 511 ? 11.982 -20.597 -2.047 1.00 47.53 511 GLN A C 1
ATOM 3966 O O . GLN A 1 511 ? 12.296 -19.430 -1.793 1.00 47.53 511 GLN A O 1
ATOM 3971 N N . VAL A 1 512 ? 10.775 -20.951 -2.502 1.00 45.00 512 VAL A N 1
ATOM 3972 C CA . VAL A 1 512 ? 9.657 -20.006 -2.558 1.00 45.00 512 VAL A CA 1
ATOM 3973 C C . VAL A 1 512 ? 9.405 -19.548 -1.124 1.00 45.00 512 VAL A C 1
ATOM 3975 O O . VAL A 1 512 ? 8.750 -20.226 -0.348 1.00 45.00 512 VAL A O 1
ATOM 3978 N N . MET A 1 513 ? 10.025 -18.430 -0.751 1.00 55.09 513 MET A N 1
ATOM 3979 C CA . MET A 1 513 ? 9.748 -17.732 0.491 1.00 55.09 513 MET A CA 1
ATOM 3980 C C . MET A 1 513 ? 8.367 -17.142 0.304 1.00 55.09 513 MET A C 1
ATOM 3982 O O . MET A 1 513 ? 8.203 -16.239 -0.527 1.00 55.09 513 MET A O 1
ATOM 3986 N N . ASP A 1 514 ? 7.393 -17.688 1.023 1.00 76.69 514 ASP A N 1
ATOM 3987 C CA . ASP A 1 514 ? 6.002 -17.317 0.842 1.00 76.69 514 ASP A CA 1
ATOM 3988 C C . ASP A 1 514 ? 5.826 -15.804 1.014 1.00 76.69 514 ASP A C 1
ATOM 3990 O O . ASP A 1 514 ? 6.538 -15.132 1.771 1.00 76.69 514 ASP A O 1
ATOM 3994 N N . ARG A 1 515 ? 4.891 -15.228 0.258 1.00 88.06 515 ARG A N 1
ATOM 3995 C CA . ARG A 1 515 ? 4.652 -13.783 0.265 1.00 88.06 515 ARG A CA 1
ATOM 3996 C C . ARG A 1 515 ? 3.214 -13.491 0.642 1.00 88.06 515 ARG A C 1
ATOM 3998 O O . ARG A 1 515 ? 2.269 -14.036 0.074 1.00 88.06 515 ARG A O 1
ATOM 4005 N N . ILE A 1 516 ? 3.051 -12.551 1.563 1.00 91.00 516 ILE A N 1
ATOM 4006 C CA . ILE A 1 516 ? 1.752 -11.967 1.879 1.00 91.00 516 ILE A CA 1
ATOM 4007 C C . ILE A 1 516 ? 1.339 -11.129 0.677 1.00 91.00 516 ILE A C 1
ATOM 4009 O O . ILE A 1 516 ? 2.022 -10.163 0.333 1.00 91.00 516 ILE A O 1
ATOM 4013 N N . THR A 1 517 ? 0.247 -11.529 0.032 1.00 91.88 517 THR A N 1
ATOM 4014 C CA . THR A 1 517 ? -0.280 -10.919 -1.190 1.00 91.88 517 THR A CA 1
ATOM 4015 C C . THR A 1 517 ? -1.628 -10.288 -0.880 1.00 91.88 517 THR A C 1
ATOM 4017 O O . THR A 1 517 ? -2.451 -10.895 -0.198 1.00 91.88 517 THR A O 1
ATOM 4020 N N . PHE A 1 518 ? -1.826 -9.055 -1.335 1.00 94.25 518 PHE A N 1
ATOM 4021 C CA . PHE A 1 518 ? -3.004 -8.238 -1.041 1.00 94.25 518 PHE A CA 1
ATOM 4022 C C . PHE A 1 518 ? -3.199 -7.173 -2.119 1.00 94.25 518 PHE A C 1
ATOM 4024 O O . PHE A 1 518 ? -2.325 -6.983 -2.967 1.00 94.25 518 PHE A O 1
ATOM 4031 N N . LYS A 1 519 ? -4.322 -6.459 -2.105 1.00 96.25 519 LYS A N 1
ATOM 4032 C CA . LYS A 1 519 ? -4.586 -5.347 -3.027 1.00 96.25 519 LYS A CA 1
ATOM 4033 C C . LYS A 1 519 ? -4.604 -4.020 -2.279 1.00 96.25 519 LYS A C 1
ATOM 4035 O O . LYS A 1 519 ? -5.052 -3.948 -1.139 1.00 96.25 519 LYS A O 1
ATOM 4040 N N . VAL A 1 520 ? -4.116 -2.966 -2.930 1.00 97.44 520 VAL A N 1
ATOM 4041 C CA . VAL A 1 520 ? -4.258 -1.579 -2.472 1.00 97.44 520 VAL A CA 1
ATOM 4042 C C . VAL A 1 520 ? -4.763 -0.734 -3.633 1.00 97.44 520 VAL A C 1
ATOM 4044 O O . VAL A 1 520 ? -4.064 -0.594 -4.635 1.00 97.44 520 VAL A O 1
ATOM 4047 N N . ASN A 1 521 ? -5.962 -0.163 -3.504 1.00 95.69 521 ASN A N 1
ATOM 4048 C CA . ASN A 1 521 ? -6.643 0.596 -4.560 1.00 95.69 521 ASN A CA 1
ATOM 4049 C C . ASN A 1 521 ? -6.680 -0.191 -5.892 1.00 95.69 521 ASN A C 1
ATOM 4051 O O . ASN A 1 521 ? -6.305 0.327 -6.943 1.00 95.69 521 ASN A O 1
ATOM 4055 N N . GLY A 1 522 ? -7.025 -1.484 -5.823 1.00 91.94 522 GLY A N 1
ATOM 4056 C CA . GLY A 1 522 ? -7.022 -2.424 -6.954 1.00 91.94 522 GLY A CA 1
ATOM 4057 C C . GLY A 1 522 ? -5.645 -2.957 -7.389 1.00 91.94 522 GLY A C 1
ATOM 4058 O O . GLY A 1 522 ? -5.579 -3.986 -8.060 1.00 91.94 522 GLY A O 1
ATOM 4059 N N . ALA A 1 523 ? -4.533 -2.329 -6.992 1.00 92.75 523 ALA A N 1
ATOM 4060 C CA . ALA A 1 523 ? -3.189 -2.765 -7.374 1.00 92.75 523 ALA A CA 1
ATOM 4061 C C . ALA A 1 523 ? -2.664 -3.892 -6.466 1.00 92.75 523 ALA A C 1
ATOM 4063 O O . ALA A 1 523 ? -2.574 -3.731 -5.246 1.00 92.75 523 ALA A O 1
ATOM 4064 N N . VAL A 1 524 ? -2.256 -5.018 -7.062 1.00 93.12 524 VAL A N 1
ATOM 4065 C CA . VAL A 1 524 ? -1.674 -6.155 -6.328 1.00 93.12 524 VAL A CA 1
ATOM 4066 C C . VAL A 1 524 ? -0.317 -5.772 -5.727 1.00 93.12 524 VAL A C 1
ATOM 4068 O O . VAL A 1 524 ? 0.607 -5.352 -6.426 1.00 93.12 524 VAL A O 1
ATOM 4071 N N . CYS A 1 525 ? -0.200 -5.948 -4.417 1.00 92.81 525 CYS A N 1
ATOM 4072 C CA . CYS A 1 525 ? 0.980 -5.705 -3.599 1.00 92.81 525 CYS A CA 1
ATOM 4073 C C . CYS A 1 525 ? 1.444 -7.019 -2.956 1.00 92.81 525 CYS A C 1
ATOM 4075 O O . CYS A 1 525 ? 0.631 -7.886 -2.636 1.00 92.81 525 CYS A O 1
ATOM 4077 N N . THR A 1 526 ? 2.754 -7.164 -2.729 1.00 91.69 526 THR A N 1
ATOM 4078 C CA . THR A 1 526 ? 3.297 -8.297 -1.963 1.00 91.69 526 THR A CA 1
ATOM 4079 C C . THR A 1 526 ? 4.358 -7.851 -0.965 1.00 91.69 526 THR A C 1
ATOM 4081 O O . THR A 1 526 ? 5.142 -6.941 -1.258 1.00 91.69 526 THR A O 1
ATOM 4084 N N . VAL A 1 527 ? 4.433 -8.532 0.181 1.00 91.94 527 VAL A N 1
ATOM 4085 C CA . VAL A 1 527 ? 5.531 -8.411 1.155 1.00 91.94 527 VAL A CA 1
ATOM 4086 C C . VAL A 1 527 ? 6.065 -9.783 1.565 1.00 91.94 527 VAL A C 1
ATOM 4088 O O . VAL A 1 527 ? 5.316 -10.755 1.631 1.00 91.94 527 VAL A O 1
ATOM 4091 N N . GLY A 1 528 ? 7.366 -9.856 1.831 1.00 90.25 528 GLY A N 1
ATOM 4092 C CA . GLY A 1 528 ? 8.056 -11.053 2.318 1.00 90.25 528 GLY A CA 1
ATOM 4093 C C . GLY A 1 528 ? 9.198 -10.693 3.267 1.00 90.25 528 GLY A C 1
ATOM 4094 O O . GLY A 1 528 ? 9.086 -9.754 4.052 1.00 90.25 528 GLY A O 1
ATOM 4095 N N . CYS A 1 529 ? 10.322 -11.406 3.173 1.00 88.88 529 CYS A N 1
ATOM 4096 C CA . CYS A 1 529 ? 11.482 -11.247 4.060 1.00 88.88 529 CYS A CA 1
ATOM 4097 C C . CYS A 1 529 ? 12.110 -9.836 4.092 1.00 88.88 529 CYS A C 1
ATOM 4099 O O . CYS A 1 529 ? 12.991 -9.577 4.907 1.00 88.88 529 CYS A O 1
ATOM 4101 N N . GLU A 1 530 ? 11.728 -8.923 3.192 1.00 90.00 530 GLU A N 1
ATOM 4102 C CA . GLU A 1 530 ? 12.246 -7.553 3.143 1.00 90.00 530 GLU A CA 1
ATOM 4103 C C . GLU A 1 530 ? 11.650 -6.580 4.178 1.00 90.00 530 GLU A C 1
ATOM 4105 O O . GLU A 1 530 ? 12.197 -5.485 4.335 1.00 90.00 530 GLU A O 1
ATOM 4110 N N . VAL A 1 531 ? 10.562 -6.944 4.870 1.00 92.12 531 VAL A N 1
ATOM 4111 C CA . VAL A 1 531 ? 9.978 -6.132 5.957 1.00 92.12 531 VAL A CA 1
ATOM 4112 C C . VAL A 1 531 ? 10.395 -6.650 7.340 1.00 92.12 531 VAL A C 1
ATOM 4114 O O . VAL A 1 531 ? 10.744 -7.819 7.505 1.00 92.12 531 VAL A O 1
ATOM 4117 N N . SER A 1 532 ? 10.386 -5.763 8.338 1.00 92.25 532 SER A N 1
ATOM 4118 C CA . SER A 1 532 ? 10.537 -6.106 9.759 1.00 92.25 532 SER A CA 1
ATOM 4119 C C . SER A 1 532 ? 9.175 -6.294 10.428 1.00 92.25 532 SER A C 1
ATOM 4121 O O . SER A 1 532 ? 8.153 -5.810 9.937 1.00 92.25 532 SER A O 1
ATOM 4123 N N . THR A 1 533 ? 9.162 -6.983 11.569 1.00 91.38 533 THR A N 1
ATOM 4124 C CA . THR A 1 533 ? 7.935 -7.375 12.294 1.00 91.38 533 THR A CA 1
ATOM 4125 C C . THR A 1 533 ? 7.095 -6.184 12.768 1.00 91.38 533 THR A C 1
ATOM 4127 O O . THR A 1 533 ? 5.894 -6.301 12.990 1.00 91.38 533 THR A O 1
ATOM 4130 N N . ASP A 1 534 ? 7.711 -5.012 12.916 1.00 90.88 534 ASP A N 1
ATOM 4131 C CA . ASP A 1 534 ? 7.072 -3.775 13.358 1.00 90.88 534 ASP A CA 1
ATOM 4132 C C . ASP A 1 534 ? 6.457 -2.932 12.223 1.00 90.88 534 ASP A C 1
ATOM 4134 O O . ASP A 1 534 ? 5.822 -1.914 12.515 1.00 90.88 534 ASP A O 1
ATOM 4138 N N . VAL A 1 535 ? 6.605 -3.331 10.949 1.00 94.50 535 VAL A N 1
ATOM 4139 C CA . VAL A 1 535 ? 6.059 -2.581 9.805 1.00 94.50 535 VAL A CA 1
ATOM 4140 C C . VAL A 1 535 ? 4.532 -2.660 9.787 1.00 94.50 535 VAL A C 1
ATOM 4142 O O . VAL A 1 535 ? 3.921 -3.652 9.383 1.00 94.50 535 VAL A O 1
ATOM 4145 N N . THR A 1 536 ? 3.903 -1.558 10.185 1.00 96.06 536 THR A N 1
ATOM 4146 C CA . THR A 1 536 ? 2.451 -1.387 10.102 1.00 96.06 536 THR A CA 1
ATOM 4147 C C . THR A 1 536 ? 2.000 -1.165 8.655 1.00 96.06 536 THR A C 1
ATOM 4149 O O . THR A 1 536 ? 2.765 -0.669 7.820 1.00 96.06 536 THR A O 1
ATOM 4152 N N . LEU A 1 537 ? 0.735 -1.461 8.349 1.00 96.94 537 LEU A N 1
ATOM 4153 C CA . LEU A 1 537 ? 0.125 -1.148 7.053 1.00 96.94 537 LEU A CA 1
ATOM 4154 C C . LEU A 1 537 ? 0.241 0.356 6.736 1.00 96.94 537 LEU A C 1
ATOM 4156 O O . LEU A 1 537 ? 0.591 0.732 5.621 1.00 96.94 537 LEU A O 1
ATOM 4160 N N . LEU A 1 538 ? 0.039 1.223 7.730 1.00 97.12 538 LEU A N 1
ATOM 4161 C CA . LEU A 1 538 ? 0.266 2.669 7.642 1.00 97.12 538 LEU A CA 1
ATOM 4162 C C . LEU A 1 538 ? 1.692 3.010 7.180 1.00 97.12 538 LEU A C 1
ATOM 4164 O O . LEU A 1 538 ? 1.881 3.862 6.306 1.00 97.12 538 LEU A O 1
ATOM 4168 N N . ASP A 1 539 ? 2.701 2.376 7.779 1.00 95.94 539 ASP A N 1
ATOM 4169 C CA . ASP A 1 539 ? 4.101 2.600 7.419 1.00 95.94 539 ASP A CA 1
ATOM 4170 C C . ASP A 1 539 ? 4.407 2.069 6.013 1.00 95.94 539 ASP A C 1
ATOM 4172 O O . ASP A 1 539 ? 5.147 2.724 5.270 1.00 95.94 539 ASP A O 1
ATOM 4176 N N . TYR A 1 540 ? 3.782 0.956 5.614 1.00 96.69 540 TYR A N 1
ATOM 4177 C CA . TYR A 1 540 ? 3.868 0.404 4.262 1.00 96.69 540 TYR A CA 1
ATOM 4178 C C . TYR A 1 540 ? 3.276 1.348 3.205 1.00 96.69 540 TYR A C 1
ATOM 4180 O O . TYR A 1 540 ? 4.001 1.797 2.310 1.00 96.69 540 TYR A O 1
ATOM 4188 N N . LEU A 1 541 ? 2.001 1.733 3.352 1.00 97.56 541 LEU A N 1
ATOM 4189 C CA . LEU A 1 541 ? 1.298 2.665 2.458 1.00 97.56 541 LEU A CA 1
ATOM 4190 C C . LEU A 1 541 ? 2.130 3.935 2.219 1.00 97.56 541 LEU A C 1
ATOM 4192 O O . LEU A 1 541 ? 2.394 4.322 1.080 1.00 97.56 541 LEU A O 1
ATOM 4196 N N . ARG A 1 542 ? 2.629 4.548 3.298 1.00 96.75 542 ARG A N 1
ATOM 4197 C CA . ARG A 1 542 ? 3.322 5.842 3.240 1.00 96.75 542 ARG A CA 1
ATOM 4198 C C . ARG A 1 542 ? 4.778 5.754 2.787 1.00 96.75 542 ARG A C 1
ATOM 4200 O O . ARG A 1 542 ? 5.236 6.616 2.032 1.00 96.75 542 ARG A O 1
ATOM 4207 N N . SER A 1 543 ? 5.531 4.767 3.272 1.00 93.31 543 SER A N 1
ATOM 4208 C CA . SER A 1 543 ? 6.992 4.713 3.091 1.00 93.31 543 SER A CA 1
ATOM 4209 C C . SER A 1 543 ? 7.415 3.863 1.896 1.00 93.31 543 SER A C 1
ATOM 4211 O O . SER A 1 543 ? 8.428 4.176 1.258 1.00 93.31 543 SER A O 1
ATOM 4213 N N . TYR A 1 544 ? 6.635 2.829 1.576 1.00 93.25 544 TYR A N 1
ATOM 4214 C CA . TYR A 1 544 ? 6.905 1.884 0.495 1.00 93.25 544 TYR A CA 1
ATOM 4215 C C . TYR A 1 544 ? 6.078 2.247 -0.744 1.00 93.25 544 TYR A C 1
ATOM 4217 O O . TYR A 1 544 ? 6.674 2.579 -1.769 1.00 93.25 544 TYR A O 1
ATOM 4225 N N . LEU A 1 545 ? 4.741 2.302 -0.636 1.00 94.50 545 LEU A N 1
ATOM 4226 C CA . LEU A 1 545 ? 3.857 2.622 -1.774 1.00 94.50 545 LEU A CA 1
ATOM 4227 C C . LEU A 1 545 ? 3.753 4.122 -2.100 1.00 94.50 545 LEU A C 1
ATOM 4229 O O . LEU A 1 545 ? 3.348 4.481 -3.200 1.00 94.50 545 LEU A O 1
ATOM 4233 N N . ARG A 1 546 ? 4.148 5.007 -1.172 1.00 95.06 546 ARG A N 1
ATOM 4234 C CA . ARG A 1 546 ? 4.050 6.480 -1.296 1.00 95.06 546 ARG A CA 1
ATOM 4235 C C . ARG A 1 546 ? 2.619 7.030 -1.378 1.00 95.06 546 ARG A C 1
ATOM 4237 O O . ARG A 1 546 ? 2.438 8.204 -1.702 1.00 95.06 546 ARG A O 1
ATOM 4244 N N . LEU A 1 547 ? 1.637 6.239 -0.953 1.00 96.31 547 LEU A N 1
ATOM 4245 C CA . LEU A 1 547 ? 0.274 6.676 -0.661 1.00 96.31 547 LEU A CA 1
ATOM 4246 C C . LEU A 1 547 ? 0.289 7.411 0.687 1.00 96.31 547 LEU A C 1
ATOM 4248 O O . LEU A 1 547 ? 0.307 6.817 1.767 1.00 96.31 547 LEU A O 1
ATOM 4252 N N . THR A 1 548 ? 0.438 8.735 0.621 1.00 96.44 548 THR A N 1
ATOM 4253 C CA . THR A 1 548 ? 0.649 9.602 1.795 1.00 96.44 548 THR A CA 1
ATOM 4254 C C . THR A 1 548 ? -0.614 10.332 2.254 1.00 96.44 548 THR A C 1
ATOM 4256 O O . THR A 1 548 ? -0.542 11.140 3.193 1.00 96.44 548 THR A O 1
ATOM 4259 N N . GLY A 1 549 ? -1.757 10.052 1.627 1.00 95.94 549 GLY A N 1
ATOM 4260 C CA . GLY A 1 549 ? -3.095 10.504 1.990 1.00 95.94 549 GLY A CA 1
ATOM 4261 C C . GLY A 1 549 ? -3.491 10.025 3.381 1.00 95.94 549 GLY A C 1
ATOM 4262 O O . GLY A 1 549 ? -3.746 10.864 4.241 1.00 95.94 549 GLY A O 1
ATOM 4263 N N . THR A 1 550 ? -3.411 8.720 3.649 1.00 97.12 550 THR A N 1
ATOM 4264 C CA . THR A 1 550 ? -3.548 8.156 5.005 1.00 97.12 550 THR A CA 1
ATOM 4265 C C . THR A 1 550 ? -2.473 8.739 5.932 1.00 97.12 550 THR A C 1
ATOM 4267 O O . THR A 1 550 ? -1.276 8.693 5.617 1.00 97.12 550 THR A O 1
ATOM 4270 N N . LYS A 1 551 ? -2.871 9.333 7.066 1.00 96.19 551 LYS A N 1
ATOM 4271 C CA . LYS A 1 551 ? -1.966 10.052 7.985 1.00 96.19 551 LYS A CA 1
ATOM 4272 C C . LYS A 1 551 ? -1.657 9.239 9.242 1.00 96.19 551 LYS A C 1
ATOM 4274 O O . LYS A 1 551 ? -2.270 8.213 9.510 1.00 96.19 551 LYS A O 1
ATOM 4279 N N . TYR A 1 552 ? -0.697 9.717 10.031 1.00 91.94 552 TYR A N 1
ATOM 4280 C CA . TYR A 1 552 ? -0.417 9.206 11.372 1.00 91.94 552 TYR A CA 1
ATOM 4281 C C . TYR A 1 552 ? -0.406 10.363 12.363 1.00 91.94 552 TYR A C 1
ATOM 4283 O O . TYR A 1 552 ? 0.134 11.418 12.060 1.00 91.94 552 TYR A O 1
ATOM 4291 N N . MET A 1 553 ? -0.988 10.171 13.543 1.00 90.88 553 MET A N 1
ATOM 4292 C CA . MET A 1 553 ? -0.959 11.176 14.609 1.00 90.88 553 MET A CA 1
ATOM 4293 C C . MET A 1 553 ? -0.515 10.523 15.916 1.00 90.88 553 MET A C 1
ATOM 4295 O O . MET A 1 553 ? 0.627 10.712 16.316 1.00 90.88 553 MET A O 1
ATOM 4299 N N . CYS A 1 554 ? -1.360 9.678 16.513 1.00 92.94 554 CYS A N 1
ATOM 4300 C CA . CYS A 1 554 ? -1.054 9.011 17.780 1.00 92.94 554 CYS A CA 1
ATOM 4301 C C . CYS A 1 554 ? -0.357 7.643 17.650 1.00 92.94 554 CYS A C 1
ATOM 4303 O O . CYS A 1 554 ? 0.360 7.245 18.552 1.00 92.94 554 CYS A O 1
ATOM 4305 N N . ARG A 1 555 ? -0.553 6.914 16.537 1.00 91.75 555 ARG A N 1
ATOM 4306 C CA . ARG A 1 555 ? -0.122 5.504 16.339 1.00 91.75 555 ARG A CA 1
ATOM 4307 C C . ARG A 1 555 ? -0.727 4.465 17.308 1.00 91.75 555 ARG A C 1
ATOM 4309 O O . ARG A 1 555 ? -0.449 3.286 17.144 1.00 91.75 555 ARG A O 1
ATOM 4316 N N . GLU A 1 556 ? -1.634 4.873 18.192 1.00 91.81 556 GLU A N 1
ATOM 4317 C CA . GLU A 1 556 ? -2.359 4.023 19.157 1.00 91.81 556 GLU A CA 1
ATOM 4318 C C . GLU A 1 556 ? -3.852 3.826 18.796 1.00 91.81 556 GLU A C 1
ATOM 4320 O O . GLU A 1 556 ? -4.700 3.600 19.650 1.00 91.81 556 GLU A O 1
ATOM 4325 N N . ALA A 1 557 ? -4.202 3.990 17.514 1.00 92.12 557 ALA A N 1
ATOM 4326 C CA . ALA A 1 557 ? -5.562 4.022 16.949 1.00 92.12 557 ALA A CA 1
ATOM 4327 C C . ALA A 1 557 ? -6.513 5.150 17.411 1.00 92.12 557 ALA A C 1
ATOM 4329 O O . ALA A 1 557 ? -7.382 5.529 16.622 1.00 92.12 557 ALA A O 1
ATOM 4330 N N . GLY A 1 558 ? -6.335 5.743 18.595 1.00 90.44 558 GLY A N 1
ATOM 4331 C CA . GLY A 1 558 ? -7.282 6.689 19.218 1.00 90.44 558 GLY A CA 1
ATOM 4332 C C . GLY A 1 558 ? -7.589 8.017 18.494 1.00 90.44 558 GLY A C 1
ATOM 4333 O O . GLY A 1 558 ? -8.293 8.845 19.054 1.00 90.44 558 GLY A O 1
ATOM 4334 N N . CYS A 1 559 ? -7.076 8.260 17.280 1.00 92.88 559 CYS A N 1
ATOM 4335 C CA . CYS A 1 559 ? -7.266 9.525 16.544 1.00 92.88 559 CYS A CA 1
ATOM 4336 C C . CYS A 1 559 ? -8.025 9.430 15.211 1.00 92.88 559 CYS A C 1
ATOM 4338 O O . CYS A 1 559 ? -8.302 10.465 14.602 1.00 92.88 559 CYS A O 1
ATOM 4340 N N . GLY A 1 560 ? -8.262 8.223 14.685 1.00 93.06 560 GLY A N 1
ATOM 4341 C CA . GLY A 1 560 ? -8.935 8.008 13.393 1.00 93.06 560 GLY A CA 1
ATOM 4342 C C . GLY A 1 560 ? -8.191 8.488 12.127 1.00 93.06 560 GLY A C 1
ATOM 4343 O O . GLY A 1 560 ? -8.533 8.071 11.026 1.00 93.06 560 GLY A O 1
ATOM 4344 N N . ALA A 1 561 ? -7.125 9.292 12.229 1.00 95.44 561 ALA A N 1
ATOM 4345 C CA . ALA A 1 561 ? -6.421 9.876 11.072 1.00 95.44 561 ALA A CA 1
ATOM 4346 C C . ALA A 1 561 ? -5.738 8.852 10.129 1.00 95.44 561 ALA A C 1
ATOM 4348 O O . ALA A 1 561 ? -5.343 9.196 9.012 1.00 95.44 561 ALA A O 1
ATOM 4349 N N . CYS A 1 562 ? -5.595 7.603 10.583 1.00 96.50 562 CYS A N 1
ATOM 4350 C CA . CYS A 1 562 ? -5.028 6.470 9.847 1.00 96.50 562 CYS A CA 1
ATOM 4351 C C . CYS A 1 562 ? -6.083 5.471 9.329 1.00 96.50 562 CYS A C 1
ATOM 4353 O O . CYS A 1 562 ? -5.710 4.367 8.922 1.00 96.50 562 CYS A O 1
ATOM 4355 N N . ILE A 1 563 ? -7.377 5.807 9.390 1.00 96.81 563 ILE A N 1
ATOM 4356 C CA . ILE A 1 563 ? -8.448 4.922 8.916 1.00 96.81 563 ILE A CA 1
ATOM 4357 C C . ILE A 1 563 ? -8.329 4.704 7.403 1.00 96.81 563 ILE A C 1
ATOM 4359 O O . ILE A 1 563 ? -8.156 5.648 6.630 1.00 96.81 563 ILE A O 1
ATOM 4363 N N . ILE A 1 564 ? -8.429 3.437 7.012 1.00 96.88 564 ILE A N 1
ATOM 4364 C CA . ILE A 1 564 ? -8.635 2.955 5.643 1.00 96.88 564 ILE A CA 1
ATOM 4365 C C . ILE A 1 564 ? -9.872 2.051 5.628 1.00 96.88 564 ILE A C 1
ATOM 4367 O O . ILE A 1 564 ? -10.372 1.681 6.696 1.00 96.88 564 ILE A O 1
ATOM 4371 N N . THR A 1 565 ? -10.351 1.684 4.443 1.00 96.56 565 THR A N 1
ATOM 4372 C CA . THR A 1 565 ? -11.377 0.642 4.288 1.00 96.56 565 THR A CA 1
ATOM 4373 C C . THR A 1 565 ? -10.695 -0.662 3.898 1.00 96.56 565 THR A C 1
ATOM 4375 O O . THR A 1 565 ? -9.846 -0.653 3.006 1.00 96.56 565 THR A O 1
ATOM 4378 N N . ALA A 1 566 ? -11.041 -1.765 4.559 1.00 94.88 566 ALA A N 1
ATOM 4379 C CA . ALA A 1 566 ? -10.518 -3.092 4.252 1.00 94.88 566 ALA A CA 1
ATOM 4380 C C . ALA A 1 566 ? -11.642 -4.127 4.123 1.00 94.88 566 ALA A C 1
ATOM 4382 O O . ALA A 1 566 ? -12.536 -4.201 4.971 1.00 94.88 566 ALA A O 1
ATOM 4383 N N . VAL A 1 567 ? -11.544 -4.952 3.086 1.00 93.06 567 VAL A N 1
ATOM 4384 C CA . VAL A 1 567 ? -12.249 -6.229 2.933 1.00 93.06 567 VAL A CA 1
ATOM 4385 C C . VAL A 1 567 ? -11.226 -7.314 3.267 1.00 93.06 567 VAL A C 1
ATOM 4387 O O . VAL A 1 567 ? -10.177 -7.366 2.630 1.00 93.06 567 VAL A O 1
ATOM 4390 N N . GLN A 1 568 ? -11.467 -8.121 4.304 1.00 84.75 568 GLN A N 1
ATOM 4391 C CA . GLN A 1 568 ? -10.464 -9.076 4.813 1.00 84.75 568 GLN A CA 1
ATOM 4392 C C . GLN A 1 568 ? -10.510 -10.424 4.079 1.00 84.75 568 GLN A C 1
ATOM 4394 O O . GLN A 1 568 ? -9.487 -11.087 3.935 1.00 84.75 568 GLN A O 1
ATOM 4399 N N . ASN A 1 569 ? -11.700 -10.805 3.617 1.00 76.75 569 ASN A N 1
ATOM 4400 C CA . ASN A 1 569 ? -11.995 -11.920 2.718 1.00 76.75 569 ASN A CA 1
ATOM 4401 C C . ASN A 1 569 ? -13.210 -11.536 1.841 1.00 76.75 569 ASN A C 1
ATOM 4403 O O . ASN A 1 569 ? -13.960 -10.634 2.223 1.00 76.75 569 ASN A O 1
ATOM 4407 N N . LYS A 1 570 ? -13.434 -12.218 0.708 1.00 68.50 570 LYS A N 1
ATOM 4408 C CA . LYS A 1 570 ? -14.563 -11.988 -0.219 1.00 68.50 570 LYS A CA 1
ATOM 4409 C C . LYS A 1 570 ? -15.920 -11.902 0.497 1.00 68.50 570 LYS A C 1
ATOM 4411 O O . LYS A 1 570 ? -16.727 -11.045 0.163 1.00 68.50 570 LYS A O 1
ATOM 4416 N N . ASP A 1 571 ? -16.117 -12.731 1.520 1.00 68.12 571 ASP A N 1
ATOM 4417 C CA . ASP A 1 571 ? -17.383 -12.863 2.260 1.00 68.12 571 ASP A CA 1
ATOM 4418 C C . ASP A 1 571 ? -17.566 -11.806 3.369 1.00 68.12 571 ASP A C 1
ATOM 4420 O O . ASP A 1 571 ? -18.582 -11.783 4.063 1.00 68.12 571 ASP A O 1
ATOM 4424 N N . THR A 1 572 ? -16.573 -10.934 3.586 1.00 75.19 572 THR A N 1
ATOM 4425 C CA . THR A 1 572 ? -16.613 -9.905 4.639 1.00 75.19 572 THR A CA 1
ATOM 4426 C C . THR A 1 572 ? -17.014 -8.546 4.080 1.00 75.19 572 THR A C 1
ATOM 4428 O O . THR A 1 572 ? -16.437 -8.068 3.105 1.00 75.19 572 THR A O 1
ATOM 4431 N N . ALA A 1 573 ? -17.962 -7.876 4.739 1.00 83.25 573 ALA A N 1
ATOM 4432 C CA . ALA A 1 573 ? -18.327 -6.506 4.389 1.00 83.25 573 ALA A CA 1
ATOM 4433 C C . ALA A 1 573 ? -17.119 -5.546 4.528 1.00 83.25 573 ALA A C 1
ATOM 4435 O O . ALA A 1 573 ? -16.284 -5.741 5.419 1.00 83.25 573 ALA A O 1
ATOM 4436 N N . PRO A 1 574 ? -17.024 -4.474 3.716 1.00 90.56 574 PRO A N 1
ATOM 4437 C CA . PRO A 1 574 ? -15.961 -3.480 3.851 1.00 90.56 574 PRO A CA 1
ATOM 4438 C C . PRO A 1 574 ? -15.990 -2.806 5.230 1.00 90.56 574 PRO A C 1
ATOM 4440 O O . PRO A 1 574 ? -16.982 -2.189 5.613 1.00 90.56 574 PRO A O 1
ATOM 4443 N N . THR A 1 575 ? -14.891 -2.884 5.981 1.00 91.50 575 THR A N 1
ATOM 4444 C CA . THR A 1 575 ? -14.796 -2.340 7.347 1.00 91.50 575 THR A CA 1
ATOM 4445 C C . THR A 1 575 ? -13.810 -1.180 7.446 1.00 91.50 575 THR A C 1
ATOM 4447 O O . THR A 1 575 ? -12.774 -1.153 6.782 1.00 91.50 575 THR A O 1
ATOM 4450 N N . ALA A 1 576 ? -14.108 -0.213 8.320 1.00 94.06 576 ALA A N 1
ATOM 4451 C CA . ALA A 1 576 ? -13.142 0.808 8.720 1.00 94.06 576 ALA A CA 1
ATOM 4452 C C . ALA A 1 576 ? -12.061 0.168 9.599 1.00 94.06 576 ALA A C 1
ATOM 4454 O O . ALA A 1 576 ? -12.400 -0.495 10.583 1.00 94.06 576 ALA A O 1
ATOM 4455 N N . VAL A 1 577 ? -10.782 0.395 9.290 1.00 94.50 577 VAL A N 1
ATOM 4456 C CA . VAL A 1 577 ? -9.651 -0.193 10.026 1.00 94.50 577 VAL A CA 1
ATOM 4457 C C . VAL A 1 577 ? -8.544 0.838 10.261 1.00 94.50 577 VAL A C 1
ATOM 4459 O O . VAL A 1 577 ? -8.133 1.562 9.352 1.00 94.50 577 VAL A O 1
ATOM 4462 N N . ASN A 1 578 ? -8.009 0.897 11.485 1.00 95.94 578 ASN A N 1
ATOM 4463 C CA . ASN A 1 578 ? -6.840 1.720 11.805 1.00 95.94 578 ASN A CA 1
ATOM 4464 C C . ASN A 1 578 ? -5.548 1.079 11.272 1.00 95.94 578 ASN A C 1
ATOM 4466 O O . ASN A 1 578 ? -4.935 0.240 11.935 1.00 95.94 578 ASN A O 1
ATOM 4470 N N . SER A 1 579 ? -5.066 1.545 10.116 1.00 96.62 579 SER A N 1
ATOM 4471 C CA . SER A 1 579 ? -3.846 1.022 9.470 1.00 96.62 579 SER A CA 1
ATOM 4472 C C . SER A 1 579 ? -2.563 1.108 10.319 1.00 96.62 579 SER A C 1
ATOM 4474 O O . SER A 1 579 ? -1.571 0.468 9.984 1.00 96.62 579 SER A O 1
ATOM 4476 N N . CYS A 1 580 ? -2.555 1.868 11.423 1.00 95.06 580 CYS A N 1
ATOM 4477 C CA . CYS A 1 580 ? -1.425 1.914 12.359 1.00 95.06 580 CYS A CA 1
ATOM 4478 C C . CYS A 1 580 ? -1.335 0.713 13.314 1.00 95.06 580 CYS A C 1
ATOM 4480 O O . CYS A 1 580 ? -0.284 0.530 13.920 1.00 95.06 580 CYS A O 1
ATOM 4482 N N . MET A 1 581 ? -2.405 -0.076 13.468 1.00 93.75 581 MET A N 1
ATOM 4483 C CA . MET A 1 581 ? -2.408 -1.269 14.332 1.00 93.75 581 MET A CA 1
ATOM 4484 C C . MET A 1 581 ? -2.151 -2.547 13.536 1.00 93.75 581 MET A C 1
ATOM 4486 O O . MET A 1 581 ? -1.495 -3.461 14.026 1.00 93.75 581 MET A O 1
ATOM 4490 N N . VAL A 1 582 ? -2.629 -2.593 12.292 1.00 95.00 582 VAL A N 1
ATOM 4491 C CA . VAL A 1 582 ? -2.460 -3.735 11.391 1.00 95.00 582 VAL A CA 1
ATOM 4492 C C . VAL A 1 582 ? -0.993 -3.873 10.987 1.00 95.00 582 VAL A C 1
ATOM 4494 O O . VAL A 1 582 ? -0.393 -2.914 10.497 1.00 95.00 582 VAL A O 1
ATOM 4497 N N . LEU A 1 583 ? -0.423 -5.066 11.158 1.00 95.00 583 LEU A N 1
ATOM 4498 C CA . LEU A 1 583 ? 0.879 -5.421 10.590 1.00 95.00 583 LEU A CA 1
ATOM 4499 C C . LEU A 1 583 ? 0.709 -5.714 9.099 1.00 95.00 583 LEU A C 1
ATOM 4501 O O . LEU A 1 583 ? -0.243 -6.388 8.706 1.00 95.00 583 LEU A O 1
ATOM 4505 N N . VAL A 1 584 ? 1.626 -5.237 8.253 1.00 95.94 584 VAL A N 1
ATOM 4506 C CA . VAL A 1 584 ? 1.515 -5.463 6.797 1.00 95.94 584 VAL A CA 1
ATOM 4507 C C . VAL A 1 584 ? 1.540 -6.959 6.442 1.00 95.94 584 VAL A C 1
ATOM 4509 O O . VAL A 1 584 ? 0.928 -7.382 5.466 1.00 95.94 584 VAL A O 1
ATOM 4512 N N . THR A 1 585 ? 2.177 -7.774 7.283 1.00 94.38 585 THR A N 1
ATOM 4513 C CA . THR A 1 585 ? 2.227 -9.235 7.173 1.00 94.38 585 THR A CA 1
ATOM 4514 C C . THR A 1 585 ? 0.897 -9.932 7.487 1.00 94.38 585 THR A C 1
ATOM 4516 O O . THR A 1 585 ? 0.720 -11.080 7.097 1.00 94.38 585 THR A O 1
ATOM 4519 N N . SER A 1 586 ? -0.065 -9.260 8.129 1.00 93.81 586 SER A N 1
ATOM 4520 C CA . SER A 1 586 ? -1.402 -9.822 8.380 1.00 93.81 586 SER A CA 1
ATOM 4521 C C . SER A 1 586 ? -2.386 -9.642 7.229 1.00 93.81 586 SER A C 1
ATOM 4523 O O . SER A 1 586 ? -3.411 -10.321 7.192 1.00 93.81 586 SER A O 1
ATOM 4525 N N . CYS A 1 587 ? -2.068 -8.771 6.270 1.00 94.56 587 CYS A N 1
ATOM 4526 C CA . CYS A 1 587 ? -2.979 -8.342 5.208 1.00 94.56 587 CYS A CA 1
ATOM 4527 C C . CYS A 1 587 ? -3.236 -9.401 4.115 1.00 94.56 587 CYS A C 1
ATOM 4529 O O . CYS A 1 587 ? -3.755 -9.043 3.065 1.00 94.56 587 CYS A O 1
ATOM 4531 N N . HIS A 1 588 ? -2.848 -10.672 4.287 1.00 92.56 588 HIS A N 1
ATOM 4532 C CA . HIS A 1 588 ? -2.985 -11.678 3.224 1.00 92.56 588 HIS A CA 1
ATOM 4533 C C . HIS A 1 588 ? -4.444 -11.818 2.773 1.00 92.56 588 HIS A C 1
ATOM 4535 O O . HIS A 1 588 ? -5.325 -12.019 3.605 1.00 92.56 588 HIS A O 1
ATOM 4541 N N . GLY A 1 589 ? -4.680 -11.715 1.464 1.00 90.00 589 GLY A N 1
ATOM 4542 C CA . GLY A 1 589 ? -6.012 -11.770 0.859 1.00 90.00 589 GLY A CA 1
ATOM 4543 C C . GLY A 1 589 ? -6.828 -10.475 0.966 1.00 90.00 589 GLY A C 1
ATOM 4544 O O . GLY A 1 589 ? -7.883 -10.391 0.345 1.00 90.00 589 GLY A O 1
ATOM 4545 N N . TRP A 1 590 ? -6.356 -9.455 1.694 1.00 94.06 590 TRP A N 1
ATOM 4546 C CA . TRP A 1 590 ? -7.129 -8.229 1.911 1.00 94.06 590 TRP A CA 1
ATOM 4547 C C . TRP A 1 590 ? -7.215 -7.368 0.644 1.00 94.06 590 TRP A C 1
ATOM 4549 O O . TRP A 1 590 ? -6.228 -7.215 -0.085 1.00 94.06 590 TRP A O 1
ATOM 4559 N N . ASP A 1 591 ? -8.362 -6.716 0.444 1.00 95.56 591 ASP A N 1
ATOM 4560 C CA . ASP A 1 591 ? -8.505 -5.582 -0.473 1.00 95.56 591 ASP A CA 1
ATOM 4561 C C . ASP A 1 591 ? -8.620 -4.279 0.328 1.00 95.56 591 ASP A C 1
ATOM 4563 O O . ASP A 1 591 ? -9.483 -4.133 1.199 1.00 95.56 591 ASP A O 1
ATOM 4567 N N . ILE A 1 592 ? -7.689 -3.353 0.092 1.00 97.31 592 ILE A N 1
ATOM 4568 C CA . ILE A 1 592 ? -7.479 -2.152 0.902 1.00 97.31 592 ILE A CA 1
ATOM 4569 C C . ILE A 1 592 ? -7.725 -0.917 0.046 1.00 97.31 592 ILE A C 1
ATOM 4571 O O . ILE A 1 592 ? -7.006 -0.657 -0.918 1.00 97.31 592 ILE A O 1
ATOM 4575 N N . THR A 1 593 ? -8.677 -0.088 0.460 1.00 97.56 593 THR A N 1
ATOM 4576 C CA . THR A 1 593 ? -8.963 1.197 -0.185 1.00 97.56 593 THR A CA 1
ATOM 4577 C C . THR A 1 593 ? -8.501 2.354 0.702 1.00 97.56 593 THR A C 1
ATOM 4579 O O . THR A 1 593 ? -8.827 2.427 1.891 1.00 97.56 593 THR A O 1
ATOM 4582 N N . THR A 1 594 ? -7.721 3.269 0.124 1.00 97.88 594 THR A N 1
ATOM 4583 C CA . THR A 1 594 ? -7.232 4.502 0.762 1.00 97.88 594 THR A CA 1
ATOM 4584 C C . THR A 1 594 ? -7.946 5.735 0.204 1.00 97.88 594 THR A C 1
ATOM 4586 O O . THR A 1 594 ? -8.669 5.662 -0.789 1.00 97.88 594 THR A O 1
ATOM 4589 N N . VAL A 1 595 ? -7.713 6.902 0.816 1.00 97.19 595 VAL A N 1
ATOM 4590 C CA . VAL A 1 595 ? -8.330 8.169 0.378 1.00 97.19 595 VAL A CA 1
ATOM 4591 C C . VAL A 1 595 ? -7.999 8.524 -1.076 1.00 97.19 595 VAL A C 1
ATOM 4593 O O . VAL A 1 595 ? -8.808 9.157 -1.742 1.00 97.19 595 VAL A O 1
ATOM 4596 N N . GLU A 1 596 ? -6.835 8.109 -1.579 1.00 96.25 596 GLU A N 1
ATOM 4597 C CA . GLU A 1 596 ? -6.438 8.304 -2.976 1.00 96.25 596 GLU A CA 1
ATOM 4598 C C . GLU A 1 596 ? -7.200 7.398 -3.957 1.00 96.25 596 GLU A C 1
ATOM 4600 O O . GLU A 1 596 ? -7.342 7.766 -5.124 1.00 96.25 596 GLU A O 1
ATOM 4605 N N . GLY A 1 597 ? -7.672 6.234 -3.490 1.00 95.19 597 GLY A N 1
ATOM 4606 C CA . GLY A 1 597 ? -8.362 5.226 -4.298 1.00 95.19 597 GLY A CA 1
ATOM 4607 C C . GLY A 1 597 ? -9.825 5.551 -4.589 1.00 95.19 597 GLY A C 1
ATOM 4608 O O . GLY A 1 597 ? -10.317 5.195 -5.652 1.00 95.19 597 GLY A O 1
ATOM 4609 N N . ILE A 1 598 ? -10.509 6.268 -3.690 1.00 95.19 598 ILE A N 1
ATOM 4610 C CA . ILE A 1 598 ? -11.924 6.637 -3.888 1.00 95.19 598 ILE A CA 1
ATOM 4611 C C . ILE A 1 598 ? -12.127 7.868 -4.787 1.00 95.19 598 ILE A C 1
ATOM 4613 O O . ILE A 1 598 ? -13.242 8.100 -5.250 1.00 95.19 598 ILE A O 1
ATOM 4617 N N . GLY A 1 599 ? -11.089 8.692 -4.968 1.00 93.19 599 GLY A N 1
ATOM 4618 C CA . GLY A 1 599 ? -11.161 9.967 -5.684 1.00 93.19 599 GLY A CA 1
ATOM 4619 C C . GLY A 1 599 ? -9.965 10.877 -5.391 1.00 93.19 599 GLY A C 1
ATOM 4620 O O . GLY A 1 599 ? -9.408 10.872 -4.291 1.00 93.19 599 GLY A O 1
ATOM 4621 N N . ASN A 1 600 ? -9.535 11.648 -6.389 1.00 92.44 600 ASN A N 1
ATOM 4622 C CA . ASN A 1 600 ? -8.372 12.535 -6.324 1.00 92.44 600 ASN A CA 1
ATOM 4623 C C . ASN A 1 600 ? -8.410 13.589 -7.455 1.00 92.44 600 ASN A C 1
ATOM 4625 O O . ASN A 1 600 ? -9.242 13.532 -8.353 1.00 92.44 600 ASN A O 1
ATOM 4629 N N . ARG A 1 601 ? -7.467 14.543 -7.459 1.00 89.88 601 ARG A N 1
ATOM 4630 C CA . ARG A 1 601 ? -7.420 15.636 -8.454 1.00 89.88 601 ARG A CA 1
ATOM 4631 C C . ARG A 1 601 ? -7.294 15.183 -9.923 1.00 89.88 601 ARG A C 1
ATOM 4633 O O . ARG A 1 601 ? -7.614 15.973 -10.802 1.00 89.88 601 ARG A O 1
ATOM 4640 N N . LEU A 1 602 ? -6.797 13.975 -10.203 1.00 89.50 602 LEU A N 1
ATOM 4641 C CA . LEU A 1 602 ? -6.614 13.469 -11.572 1.00 89.50 602 LEU A CA 1
ATOM 4642 C C . LEU A 1 602 ? -7.863 12.759 -12.108 1.00 89.50 602 LEU A C 1
ATOM 4644 O O . LEU A 1 602 ? -8.133 12.847 -13.299 1.00 89.50 602 LEU A O 1
ATOM 4648 N N . THR A 1 603 ? -8.603 12.058 -11.245 1.00 90.56 603 THR A N 1
ATOM 4649 C CA . THR A 1 603 ? -9.775 11.241 -11.624 1.00 90.56 603 THR A CA 1
ATOM 4650 C C . THR A 1 603 ? -11.116 11.845 -11.198 1.00 90.56 603 THR A C 1
ATOM 4652 O O . THR A 1 603 ? -12.155 11.246 -11.445 1.00 90.56 603 THR A O 1
ATOM 4655 N N . GLY A 1 604 ? -11.100 12.998 -10.526 1.00 92.50 604 GLY A N 1
ATOM 4656 C CA . GLY A 1 604 ? -12.260 13.575 -9.847 1.00 92.50 604 GLY A CA 1
ATOM 4657 C C . GLY A 1 604 ? -12.333 13.162 -8.374 1.00 92.50 604 GLY A C 1
ATOM 4658 O O . GLY A 1 604 ? -11.893 12.076 -7.983 1.00 92.50 604 GLY A O 1
ATOM 4659 N N . TYR A 1 605 ? -12.864 14.058 -7.540 1.00 93.25 605 TYR A N 1
ATOM 4660 C CA . TYR A 1 605 ? -13.117 13.791 -6.125 1.00 93.25 605 TYR A CA 1
ATOM 4661 C C . TYR A 1 605 ? -14.469 13.093 -5.938 1.00 93.25 605 TYR A C 1
ATOM 4663 O O . TYR A 1 605 ? -15.446 13.400 -6.618 1.00 93.25 605 TYR A O 1
ATOM 4671 N N . ASN A 1 606 ? -14.530 12.160 -4.991 1.00 94.19 606 ASN A N 1
ATOM 4672 C CA . ASN A 1 606 ? -15.759 11.470 -4.615 1.00 94.19 606 ASN A CA 1
ATOM 4673 C C . ASN A 1 606 ? -16.746 12.435 -3.935 1.00 94.19 606 ASN A C 1
ATOM 4675 O O . ASN A 1 606 ? -16.314 13.318 -3.196 1.00 94.19 606 ASN A O 1
ATOM 4679 N N . LYS A 1 607 ? -18.059 12.191 -4.055 1.00 95.00 607 LYS A N 1
ATOM 4680 C CA . LYS A 1 607 ? -19.117 12.941 -3.347 1.00 95.00 607 LYS A CA 1
ATOM 4681 C C . LYS A 1 607 ? -18.803 13.170 -1.857 1.00 95.00 607 LYS A C 1
ATOM 4683 O O . LYS A 1 607 ? -18.979 14.277 -1.368 1.00 95.00 607 LYS A O 1
ATOM 4688 N N . ILE A 1 608 ? -18.256 12.176 -1.147 1.00 96.00 608 ILE A N 1
ATOM 4689 C CA . ILE A 1 608 ? -17.858 12.306 0.274 1.00 96.00 608 ILE A CA 1
ATOM 4690 C C . ILE A 1 608 ? -16.755 13.364 0.473 1.00 96.00 608 ILE A C 1
ATOM 4692 O O . ILE A 1 608 ? -16.784 14.120 1.443 1.00 96.00 608 ILE A O 1
ATOM 4696 N N . GLN A 1 609 ? -15.774 13.418 -0.433 1.00 96.69 609 GLN A N 1
ATOM 4697 C CA . GLN A 1 609 ? -14.675 14.388 -0.397 1.00 96.69 609 GLN A CA 1
ATOM 4698 C C . GLN A 1 609 ? -15.183 15.798 -0.733 1.00 96.69 609 GLN A C 1
ATOM 4700 O O . GLN A 1 609 ? -14.836 16.748 -0.032 1.00 96.69 609 GLN A O 1
ATOM 4705 N N . THR A 1 610 ? -16.022 15.921 -1.766 1.00 95.38 610 THR A N 1
ATOM 4706 C CA . THR A 1 610 ? -16.576 17.200 -2.233 1.00 95.38 610 THR A CA 1
ATOM 4707 C C . THR A 1 610 ? -17.526 17.808 -1.202 1.00 95.38 610 THR A C 1
ATOM 4709 O O . THR A 1 610 ? -17.285 18.926 -0.753 1.00 95.38 610 THR A O 1
ATOM 4712 N N . THR A 1 611 ? -18.513 17.053 -0.705 1.00 95.31 611 THR A N 1
ATOM 4713 C CA . THR A 1 611 ? -19.465 17.541 0.311 1.00 95.31 611 THR A CA 1
ATOM 4714 C C . THR A 1 611 ? -18.762 17.962 1.607 1.00 95.31 611 THR A C 1
ATOM 4716 O O . THR A 1 611 ? -19.131 18.967 2.209 1.00 95.31 611 THR A O 1
ATOM 4719 N N . LEU A 1 612 ? -17.697 17.268 2.030 1.00 96.06 612 LEU A N 1
ATOM 4720 C CA . LEU A 1 612 ? -16.919 17.691 3.201 1.00 96.06 612 LEU A CA 1
ATOM 4721 C C . LEU A 1 612 ? -16.178 19.024 2.978 1.00 96.06 612 LEU A C 1
ATOM 4723 O O . LEU A 1 612 ? -16.012 19.796 3.924 1.00 96.06 612 LEU A O 1
ATOM 4727 N N . ALA A 1 613 ? -15.734 19.302 1.749 1.00 93.94 613 ALA A N 1
ATOM 4728 C CA . ALA A 1 613 ? -15.104 20.569 1.390 1.00 93.94 613 ALA A CA 1
ATOM 4729 C C . ALA A 1 613 ? -16.128 21.716 1.287 1.00 93.94 613 ALA A C 1
ATOM 4731 O O . ALA A 1 613 ? -15.926 22.750 1.920 1.00 93.94 613 ALA A O 1
ATOM 4732 N N . GLU A 1 614 ? -17.245 21.511 0.579 1.00 93.56 614 GLU A N 1
ATOM 4733 C CA . GLU A 1 614 ? -18.351 22.479 0.414 1.00 93.56 614 GLU A CA 1
ATOM 4734 C C . GLU A 1 614 ? -18.912 22.998 1.746 1.00 93.56 614 GLU A C 1
ATOM 4736 O O . GLU A 1 614 ? -19.339 24.146 1.857 1.00 93.56 614 GLU A O 1
ATOM 4741 N N . TYR A 1 615 ? -18.926 22.144 2.770 1.00 93.81 615 TYR A N 1
ATOM 4742 C CA . TYR A 1 615 ? -19.448 22.465 4.099 1.00 93.81 615 TYR A CA 1
ATOM 4743 C C . TYR A 1 615 ? -18.395 23.073 5.035 1.00 93.81 615 TYR A C 1
ATOM 4745 O O . TYR A 1 615 ? -18.659 23.255 6.221 1.00 93.81 615 TYR A O 1
ATOM 4753 N N . ASN A 1 616 ? -17.200 23.407 4.531 1.00 94.62 616 ASN A N 1
ATOM 4754 C CA . ASN A 1 616 ? -16.060 23.881 5.325 1.00 94.62 616 ASN A CA 1
ATOM 4755 C C . ASN A 1 616 ? -15.642 22.891 6.436 1.00 94.62 616 ASN A C 1
ATOM 4757 O O . ASN A 1 616 ? -15.068 23.266 7.462 1.00 94.62 616 ASN A O 1
ATOM 4761 N N . GLY A 1 617 ? -15.877 21.590 6.222 1.00 94.44 617 GLY A N 1
ATOM 4762 C CA . GLY A 1 617 ? -15.497 20.501 7.129 1.00 94.44 617 GLY A CA 1
ATOM 4763 C C . GLY A 1 617 ? -13.989 20.226 7.186 1.00 94.44 617 GLY A C 1
ATOM 4764 O O . GLY A 1 617 ? -13.548 19.272 7.827 1.00 94.44 617 GLY A O 1
ATOM 4765 N N . THR A 1 618 ? -13.166 21.057 6.546 1.00 95.44 618 THR A N 1
ATOM 4766 C CA . THR A 1 618 ? -11.708 20.953 6.544 1.00 95.44 618 THR A CA 1
ATOM 4767 C C . THR A 1 618 ? -11.064 22.321 6.769 1.00 95.44 618 THR A C 1
ATOM 4769 O O . THR A 1 618 ? -11.461 23.312 6.172 1.00 95.44 618 THR A O 1
ATOM 4772 N N . GLN A 1 619 ? -10.044 22.366 7.630 1.00 94.25 619 GLN A N 1
ATOM 4773 C CA . GLN A 1 619 ? -9.194 23.547 7.841 1.00 94.25 619 GLN A CA 1
ATOM 4774 C C . GLN A 1 619 ? -7.726 23.170 7.608 1.00 94.25 619 GLN A C 1
ATOM 4776 O O . GLN A 1 619 ? -7.209 23.320 6.508 1.00 94.25 619 GLN A O 1
ATOM 4781 N N . CYS A 1 620 ? -7.060 22.566 8.600 1.00 96.44 620 CYS A N 1
ATOM 4782 C CA . CYS A 1 620 ? -5.666 22.119 8.472 1.00 96.44 620 CYS A CA 1
ATOM 4783 C C . CYS A 1 620 ? -5.467 20.889 7.560 1.00 96.44 620 CYS A C 1
ATOM 4785 O O . CYS A 1 620 ? -4.334 20.470 7.332 1.00 96.44 620 CYS A O 1
ATOM 4787 N N . GLY A 1 621 ? -6.550 20.249 7.102 1.00 95.38 621 GLY A N 1
ATOM 4788 C CA . GLY A 1 621 ? -6.522 19.083 6.211 1.00 95.38 621 GLY A CA 1
ATOM 4789 C C . GLY A 1 621 ? -6.005 17.767 6.813 1.00 95.38 621 GLY A C 1
ATOM 4790 O O . GLY A 1 621 ? -6.107 16.727 6.166 1.00 95.38 621 GLY A O 1
ATOM 4791 N N . TYR A 1 622 ? -5.430 17.763 8.024 1.00 96.56 622 TYR A N 1
ATOM 4792 C CA . TYR A 1 622 ? -4.668 16.604 8.512 1.00 96.56 622 TYR A CA 1
ATOM 4793 C C . TYR A 1 622 ? -5.541 15.408 8.919 1.00 96.56 622 TYR A C 1
ATOM 4795 O O . TYR A 1 622 ? -5.206 14.268 8.611 1.00 96.56 622 TYR A O 1
ATOM 4803 N N . CYS A 1 623 ? -6.670 15.645 9.590 1.00 96.00 623 CYS A N 1
ATOM 4804 C CA . CYS A 1 623 ? -7.615 14.580 9.946 1.00 96.00 623 CYS A CA 1
ATOM 4805 C C . CYS A 1 623 ? -8.564 14.211 8.790 1.00 96.00 623 CYS A C 1
ATOM 4807 O O . CYS A 1 623 ? -9.123 13.116 8.793 1.00 96.00 623 CYS A O 1
ATOM 4809 N N . THR A 1 624 ? -8.727 15.098 7.800 1.00 96.62 624 THR A N 1
ATOM 4810 C CA . THR A 1 624 ? -9.715 15.011 6.711 1.00 96.62 624 THR A CA 1
ATOM 4811 C C . THR A 1 624 ? -9.711 13.657 5.977 1.00 96.62 624 THR A C 1
ATOM 4813 O O . THR A 1 624 ? -10.791 13.100 5.797 1.00 96.62 624 THR A O 1
ATOM 4816 N N . PRO A 1 625 ? -8.560 13.034 5.640 1.00 96.94 625 PRO A N 1
ATOM 4817 C CA . PRO A 1 625 ? -8.538 11.687 5.061 1.00 96.94 625 PRO A CA 1
ATOM 4818 C C . PRO A 1 625 ? -9.187 10.609 5.934 1.00 96.94 625 PRO A C 1
ATOM 4820 O O . PRO A 1 625 ? -9.930 9.781 5.422 1.00 96.94 625 PRO A O 1
ATOM 4823 N N . GLY A 1 626 ? -8.943 10.631 7.248 1.00 95.88 626 GLY A N 1
ATOM 4824 C CA . GLY A 1 626 ? -9.525 9.660 8.177 1.00 95.88 626 GLY A CA 1
ATOM 4825 C C . GLY A 1 626 ? -11.040 9.821 8.312 1.00 95.88 626 GLY A C 1
ATOM 4826 O O . GLY A 1 626 ? -11.755 8.828 8.396 1.00 95.88 626 GLY A O 1
ATOM 4827 N N . TRP A 1 627 ? -11.537 11.062 8.280 1.00 96.12 627 TRP A N 1
ATOM 4828 C CA . TRP A 1 627 ? -12.972 11.379 8.226 1.00 96.12 627 TRP A CA 1
ATOM 4829 C C . TRP A 1 627 ? -13.641 10.851 6.962 1.00 96.12 627 TRP A C 1
ATOM 4831 O O . TRP A 1 627 ? -14.639 10.139 7.046 1.00 96.12 627 TRP A O 1
ATOM 4841 N N . VAL A 1 628 ? -13.053 11.146 5.803 1.00 97.00 628 VAL A N 1
ATOM 4842 C CA . VAL A 1 628 ? -13.538 10.670 4.505 1.00 97.00 628 VAL A CA 1
ATOM 4843 C C . VAL A 1 628 ? -13.574 9.138 4.459 1.00 97.00 628 VAL A C 1
ATOM 4845 O O . VAL A 1 628 ? -14.594 8.573 4.074 1.00 97.00 628 VAL A O 1
ATOM 4848 N N . MET A 1 629 ? -12.512 8.454 4.901 1.00 96.69 629 MET A N 1
ATOM 4849 C CA . MET A 1 629 ? -12.467 6.985 4.884 1.00 96.69 629 MET A CA 1
ATOM 4850 C C . MET A 1 629 ? -13.374 6.332 5.932 1.00 96.69 629 MET A C 1
ATOM 4852 O O . MET A 1 629 ? -13.918 5.258 5.672 1.00 96.69 629 MET A O 1
ATOM 4856 N N . ALA A 1 630 ? -13.593 6.967 7.088 1.00 94.75 630 ALA A N 1
ATOM 4857 C CA . ALA A 1 630 ? -14.587 6.506 8.057 1.00 94.75 630 ALA A CA 1
ATOM 4858 C C . ALA A 1 630 ? -16.002 6.566 7.460 1.00 94.75 630 ALA A C 1
ATOM 4860 O O . ALA A 1 630 ? -16.720 5.568 7.508 1.00 94.75 630 ALA A O 1
ATOM 4861 N N . MET A 1 631 ? -16.369 7.685 6.822 1.00 95.56 631 MET A N 1
ATOM 4862 C CA . MET A 1 631 ? -17.684 7.833 6.192 1.00 95.56 631 MET A CA 1
ATOM 4863 C C . MET A 1 631 ? -17.862 6.901 4.985 1.00 95.56 631 MET A C 1
ATOM 4865 O O . MET A 1 631 ? -18.914 6.289 4.821 1.00 95.56 631 MET A O 1
ATOM 4869 N N . HIS A 1 632 ? -16.816 6.733 4.170 1.00 95.38 632 HIS A N 1
ATOM 4870 C CA . HIS A 1 632 ? -16.822 5.792 3.048 1.00 95.38 632 HIS A CA 1
ATOM 4871 C C . HIS A 1 632 ? -17.052 4.350 3.517 1.00 95.38 632 HIS A C 1
ATOM 4873 O O . HIS A 1 632 ? -17.937 3.676 3.002 1.00 95.38 632 HIS A O 1
ATOM 4879 N N . SER A 1 633 ? -16.327 3.905 4.548 1.00 93.88 633 SER A N 1
ATOM 4880 C CA . SER A 1 633 ? -16.518 2.569 5.131 1.00 93.88 633 SER A CA 1
ATOM 4881 C C . SER A 1 633 ? -17.930 2.371 5.693 1.00 93.88 633 SER A C 1
ATOM 4883 O O . SER A 1 633 ? -18.492 1.284 5.585 1.00 93.88 633 SER A O 1
ATOM 4885 N N . LEU A 1 634 ? -18.513 3.412 6.299 1.00 92.69 634 LEU A N 1
ATOM 4886 C CA . LEU A 1 634 ? -19.861 3.359 6.867 1.00 92.69 634 LEU A CA 1
ATOM 4887 C C . LEU A 1 634 ? -20.930 3.197 5.774 1.00 92.69 634 LEU A C 1
ATOM 4889 O O . LEU A 1 634 ? -21.784 2.323 5.883 1.00 92.69 634 LEU A O 1
ATOM 4893 N N . LEU A 1 635 ? -20.834 3.973 4.690 1.00 92.69 635 LEU A N 1
ATOM 4894 C CA . LEU A 1 635 ? -21.734 3.870 3.533 1.00 92.69 635 LEU A CA 1
ATOM 4895 C C . LEU A 1 635 ? -21.604 2.542 2.769 1.00 92.69 635 LEU A C 1
ATOM 4897 O O . LEU A 1 635 ? -22.581 2.076 2.191 1.00 92.69 635 LEU A O 1
ATOM 4901 N N . GLN A 1 636 ? -20.415 1.931 2.755 1.00 90.75 636 GLN A N 1
ATOM 4902 C CA . GLN A 1 636 ? -20.190 0.620 2.134 1.00 90.75 636 GLN A CA 1
ATOM 4903 C C . GLN A 1 636 ? -20.718 -0.544 2.993 1.00 90.75 636 GLN A C 1
ATOM 4905 O O . GLN A 1 636 ? -21.179 -1.544 2.452 1.00 90.75 636 GLN A O 1
ATOM 4910 N N . SER A 1 637 ? -20.669 -0.421 4.324 1.00 85.75 637 SER A N 1
ATOM 4911 C CA . SER A 1 637 ? -21.110 -1.474 5.257 1.00 85.75 637 SER A CA 1
ATOM 4912 C C . SER A 1 637 ? -22.596 -1.423 5.613 1.00 85.75 637 SER A C 1
ATOM 4914 O O . SER A 1 637 ? -23.160 -2.457 5.975 1.00 85.75 637 SER A O 1
ATOM 4916 N N . LYS A 1 638 ? -23.251 -0.257 5.524 1.00 85.69 638 LYS A N 1
ATOM 4917 C CA . LYS A 1 638 ? -24.663 -0.109 5.891 1.00 85.69 638 LYS A CA 1
ATOM 4918 C C . LYS A 1 638 ? -25.427 0.842 4.962 1.00 85.69 638 LYS A C 1
ATOM 4920 O O . LYS A 1 638 ? -25.076 2.008 4.807 1.00 85.69 638 LYS A O 1
ATOM 4925 N N . LYS A 1 639 ? -26.546 0.344 4.422 1.00 85.88 639 LYS A N 1
ATOM 4926 C CA . LYS A 1 639 ? -27.578 1.136 3.729 1.00 85.88 639 LYS A CA 1
ATOM 4927 C C . LYS A 1 639 ? -28.535 1.787 4.742 1.00 85.88 639 LYS A C 1
ATOM 4929 O O . LYS A 1 639 ? -28.701 1.283 5.851 1.00 85.88 639 LYS A O 1
ATOM 4934 N N . ASN A 1 640 ? -29.198 2.869 4.332 1.00 88.19 640 ASN A N 1
ATOM 4935 C CA . ASN A 1 640 ? -30.238 3.576 5.094 1.00 88.19 640 ASN A CA 1
ATOM 4936 C C . ASN A 1 640 ? -29.798 4.020 6.506 1.00 88.19 640 ASN A C 1
ATOM 4938 O O . ASN A 1 640 ? -30.450 3.727 7.506 1.00 88.19 640 ASN A O 1
ATOM 4942 N N . LEU A 1 641 ? -28.654 4.703 6.581 1.00 91.12 641 LEU A N 1
ATOM 4943 C CA . LEU A 1 641 ? -28.111 5.274 7.817 1.00 91.12 641 LEU A CA 1
ATOM 4944 C C . LEU A 1 641 ? -28.955 6.452 8.311 1.00 91.12 641 LEU A C 1
ATOM 4946 O O . LEU A 1 641 ? -29.381 7.273 7.499 1.00 91.12 641 LEU A O 1
ATOM 4950 N N . THR A 1 642 ? -29.118 6.590 9.627 1.00 93.25 642 THR A N 1
ATOM 4951 C CA . THR A 1 642 ? -29.693 7.811 10.222 1.00 93.25 642 THR A CA 1
ATOM 4952 C C . THR A 1 642 ? -28.617 8.823 10.625 1.00 93.25 642 THR A C 1
ATOM 4954 O O . THR A 1 642 ? -27.451 8.470 10.839 1.00 93.25 642 THR A O 1
ATOM 4957 N N . MET A 1 643 ? -28.994 10.092 10.800 1.00 90.81 643 MET A N 1
ATOM 4958 C CA . MET A 1 643 ? -28.096 11.164 11.241 1.00 90.81 643 MET A CA 1
ATOM 4959 C C . MET A 1 643 ? -27.439 10.845 12.589 1.00 90.81 643 MET A C 1
ATOM 4961 O O . MET A 1 643 ? -26.273 11.186 12.808 1.00 90.81 643 MET A O 1
ATOM 4965 N N . LEU A 1 644 ? -28.177 10.179 13.483 1.00 89.19 644 LEU A N 1
ATOM 4966 C CA . LEU A 1 644 ? -27.689 9.734 14.787 1.00 89.19 644 LEU A CA 1
ATOM 4967 C C . LEU A 1 644 ? -26.663 8.599 14.661 1.00 89.19 644 LEU A C 1
ATOM 4969 O O . LEU A 1 644 ? -25.674 8.582 15.391 1.00 89.19 644 LEU A O 1
ATOM 4973 N N . GLU A 1 645 ? -26.869 7.657 13.741 1.00 90.44 645 GLU A N 1
ATOM 4974 C CA . GLU A 1 645 ? -25.927 6.557 13.504 1.00 90.44 645 GLU A CA 1
ATOM 4975 C C . GLU A 1 645 ? -24.628 7.037 12.856 1.00 90.44 645 GLU A C 1
ATOM 4977 O O . GLU A 1 645 ? -23.548 6.578 13.236 1.00 90.44 645 GLU A O 1
ATOM 4982 N N . ILE A 1 646 ? -24.716 7.999 11.935 1.00 91.88 646 ILE A N 1
ATOM 4983 C CA . ILE A 1 646 ? -23.554 8.676 11.348 1.00 91.88 646 ILE A CA 1
ATOM 4984 C C . ILE A 1 646 ? -22.748 9.380 12.447 1.00 91.88 646 ILE A C 1
ATOM 4986 O O . ILE A 1 646 ? -21.542 9.169 12.552 1.00 91.88 646 ILE A O 1
ATOM 4990 N N . GLU A 1 647 ? -23.403 10.143 13.326 1.00 90.12 647 GLU A N 1
ATOM 4991 C CA . GLU A 1 647 ? -22.735 10.819 14.445 1.00 90.12 647 GLU A CA 1
ATOM 4992 C C . GLU A 1 647 ? -22.077 9.829 15.425 1.00 90.12 647 GLU A C 1
ATOM 4994 O O . GLU A 1 647 ? -20.895 9.974 15.746 1.00 90.12 647 GLU A O 1
ATOM 4999 N N . GLN A 1 648 ? -22.790 8.769 15.831 1.00 86.12 648 GLN A N 1
ATOM 5000 C CA . GLN A 1 648 ? -22.246 7.712 16.701 1.00 86.12 648 GLN A CA 1
ATOM 5001 C C . GLN A 1 648 ? -21.062 6.963 16.066 1.00 86.12 648 GLN A C 1
ATOM 5003 O O . GLN A 1 648 ? -20.202 6.449 16.785 1.00 86.12 648 GLN A O 1
ATOM 5008 N N . SER A 1 649 ? -20.980 6.915 14.734 1.00 87.38 649 SER A N 1
ATOM 5009 C CA . SER A 1 649 ? -19.910 6.207 14.022 1.00 87.38 649 SER A CA 1
ATOM 5010 C C . SER A 1 649 ? -18.563 6.934 14.040 1.00 87.38 649 SER A C 1
ATOM 5012 O O . SER A 1 649 ? -17.529 6.311 13.794 1.00 87.38 649 SER A O 1
ATOM 5014 N N . PHE A 1 650 ? -18.543 8.227 14.374 1.00 88.50 650 PHE A N 1
ATOM 5015 C CA . PHE A 1 650 ? -17.348 9.070 14.283 1.00 88.50 650 PHE A CA 1
ATOM 5016 C C . PHE A 1 650 ? -16.594 9.314 15.594 1.00 88.50 650 PHE A C 1
ATOM 5018 O O . PHE A 1 650 ? -15.645 10.099 15.604 1.00 88.50 650 PHE A O 1
ATOM 5025 N N . GLY A 1 651 ? -16.936 8.616 16.683 1.00 78.00 651 GLY A N 1
ATOM 5026 C CA . GLY A 1 651 ? -16.312 8.812 18.005 1.00 78.00 651 GLY A CA 1
ATOM 5027 C C . GLY A 1 651 ? -14.777 8.675 18.064 1.00 78.00 651 GLY A C 1
ATOM 5028 O O . GLY A 1 651 ? -14.169 9.069 19.053 1.00 78.00 651 GLY A O 1
ATOM 5029 N N . SER A 1 652 ? -14.133 8.147 17.016 1.00 71.81 652 SER A N 1
ATOM 5030 C CA . SER A 1 652 ? -12.672 8.035 16.880 1.00 71.81 652 SER A CA 1
ATOM 5031 C C . SER A 1 652 ? -11.965 9.173 16.173 1.00 71.81 652 SER A C 1
ATOM 5033 O O . SER A 1 652 ? -10.737 9.256 16.221 1.00 71.81 652 SER A O 1
ATOM 5035 N N . ASN A 1 653 ? -12.689 9.980 15.408 1.00 88.75 653 ASN A N 1
ATOM 5036 C CA . ASN A 1 653 ? -12.072 10.858 14.433 1.00 88.75 653 ASN A CA 1
ATOM 5037 C C . ASN A 1 653 ? -11.816 12.208 15.090 1.00 88.75 653 ASN A C 1
ATOM 5039 O O . ASN A 1 653 ? -12.706 13.039 15.197 1.00 88.75 653 ASN A O 1
ATOM 5043 N N . ILE A 1 654 ? -10.591 12.437 15.558 1.00 93.44 654 ILE A N 1
ATOM 5044 C CA . ILE A 1 654 ? -10.267 13.667 16.285 1.00 93.44 654 ILE A CA 1
ATOM 5045 C C . ILE A 1 654 ? -10.008 14.802 15.289 1.00 93.44 654 ILE A C 1
ATOM 5047 O O . ILE A 1 654 ? -9.114 14.716 14.443 1.00 93.44 654 ILE A O 1
ATOM 5051 N N . CYS A 1 655 ? -10.742 15.908 15.429 1.00 94.50 655 CYS A N 1
ATOM 5052 C CA . CYS A 1 655 ? -10.439 17.168 14.755 1.00 94.50 655 CYS A CA 1
ATOM 5053 C C . CYS A 1 655 ? -10.188 18.268 15.786 1.00 94.50 655 CYS A C 1
ATOM 5055 O O . CYS A 1 655 ? -11.045 18.573 16.612 1.00 94.50 655 CYS A O 1
ATOM 5057 N N . ARG A 1 656 ? -9.012 18.902 15.723 1.00 95.12 656 ARG A N 1
ATOM 5058 C CA . ARG A 1 656 ? -8.647 19.998 16.636 1.00 95.12 656 ARG A CA 1
ATOM 5059 C C . ARG A 1 656 ? -9.044 21.389 16.126 1.00 95.12 656 ARG A C 1
ATOM 5061 O O . ARG A 1 656 ? -8.914 22.350 16.872 1.00 95.12 656 ARG A O 1
ATOM 5068 N N . CYS A 1 657 ? -9.501 21.495 14.877 1.00 94.88 657 CYS A N 1
ATOM 5069 C CA . CYS A 1 657 ? -9.643 22.771 14.171 1.00 94.88 657 CYS A CA 1
ATOM 5070 C C . CYS A 1 657 ? -11.107 23.167 13.913 1.00 94.88 657 CYS A C 1
ATOM 5072 O O . CYS A 1 657 ? -11.494 24.294 14.191 1.00 94.88 657 CYS A O 1
ATOM 5074 N N . THR A 1 658 ? -11.941 22.247 13.415 1.00 91.94 658 THR A N 1
ATOM 5075 C CA . THR A 1 658 ? -13.294 22.581 12.924 1.00 91.94 658 THR A CA 1
ATOM 5076 C C . THR A 1 658 ? -14.379 22.644 13.999 1.00 91.94 658 THR A C 1
ATOM 5078 O O . THR A 1 658 ? -15.503 23.021 13.691 1.00 91.94 658 THR A O 1
ATOM 5081 N N . GLY A 1 659 ? -14.098 22.205 15.231 1.00 90.00 659 GLY A N 1
ATOM 5082 C CA . GLY A 1 659 ? -15.132 22.048 16.262 1.00 90.00 659 GLY A CA 1
ATOM 5083 C C . GLY A 1 659 ? -16.200 20.996 15.922 1.00 90.00 659 GLY A C 1
ATOM 5084 O O . GLY A 1 659 ? -17.283 21.032 16.494 1.00 90.00 659 GLY A O 1
ATOM 5085 N N . TYR A 1 660 ? -15.909 20.073 14.993 1.00 92.38 660 TYR A N 1
ATOM 5086 C CA . TYR A 1 660 ? -16.772 18.982 14.503 1.00 92.38 660 TYR A CA 1
ATOM 5087 C C . TYR A 1 660 ? -18.040 19.394 13.743 1.00 92.38 660 TYR A C 1
ATOM 5089 O O . TYR A 1 660 ? -18.387 18.716 12.778 1.00 92.38 660 TYR A O 1
ATOM 5097 N N . ARG A 1 661 ? -18.696 20.501 14.108 1.00 91.19 661 ARG A N 1
ATOM 5098 C CA . ARG A 1 661 ? -19.982 20.943 13.545 1.00 91.19 661 ARG A CA 1
ATOM 5099 C C . ARG A 1 661 ? -20.066 20.877 12.005 1.00 91.19 661 ARG A C 1
ATOM 5101 O O . ARG A 1 661 ? -20.894 20.104 11.531 1.00 91.19 661 ARG A O 1
ATOM 5108 N N . PRO A 1 662 ? -19.188 21.534 11.216 1.00 93.06 662 PRO A N 1
ATOM 5109 C CA . PRO A 1 662 ? -19.270 21.482 9.751 1.00 93.06 662 PRO A CA 1
ATOM 5110 C C . PRO A 1 662 ? -18.994 20.089 9.159 1.00 93.06 662 PRO A C 1
ATOM 5112 O O . PRO A 1 662 ? -19.436 19.793 8.056 1.00 93.06 662 PRO A O 1
ATOM 5115 N N . ILE A 1 663 ? -18.287 19.209 9.882 1.00 94.62 663 ILE A N 1
ATOM 5116 C CA . ILE A 1 663 ? -18.057 17.818 9.456 1.00 94.62 663 ILE A CA 1
ATOM 5117 C C . ILE A 1 663 ? -19.344 17.003 9.612 1.00 94.62 663 ILE A C 1
ATOM 5119 O O . ILE A 1 663 ? -19.717 16.250 8.714 1.00 94.62 663 ILE A O 1
ATOM 5123 N N . LEU A 1 664 ? -20.037 17.170 10.742 1.00 93.00 664 LEU A N 1
ATOM 5124 C CA . LEU A 1 664 ? -21.319 16.513 10.986 1.00 93.00 664 LEU A CA 1
ATOM 5125 C C . LEU A 1 664 ? -22.406 17.051 10.052 1.00 93.00 664 LEU A C 1
ATOM 5127 O O . LEU A 1 664 ? -23.150 16.250 9.501 1.00 93.00 664 LEU A O 1
ATOM 5131 N N . ASP A 1 665 ? -22.459 18.363 9.810 1.00 90.44 665 ASP A N 1
ATOM 5132 C CA . ASP A 1 665 ? -23.403 18.960 8.855 1.00 90.44 665 ASP A CA 1
ATOM 5133 C C . ASP A 1 665 ? -23.176 18.442 7.422 1.00 90.44 665 ASP A C 1
ATOM 5135 O O . ASP A 1 665 ? -24.140 18.147 6.719 1.00 90.44 665 ASP A O 1
ATOM 5139 N N . ALA A 1 666 ? -21.915 18.247 7.010 1.00 93.62 666 ALA A N 1
ATOM 5140 C CA . ALA A 1 666 ? -21.572 17.635 5.725 1.00 93.62 666 ALA A CA 1
ATOM 5141 C C . ALA A 1 666 ? -22.030 16.171 5.628 1.00 93.62 666 ALA A C 1
ATOM 5143 O O . ALA A 1 666 ? -22.665 15.763 4.655 1.00 93.62 666 ALA A O 1
ATOM 5144 N N . PHE A 1 667 ? -21.684 15.353 6.626 1.00 94.56 667 PHE A N 1
ATOM 5145 C CA . PHE A 1 667 ? -21.899 13.908 6.558 1.00 94.56 667 PHE A CA 1
ATOM 5146 C C . PHE A 1 667 ? -23.327 13.479 6.890 1.00 94.56 667 PHE A C 1
ATOM 5148 O O . PHE A 1 667 ? -23.784 12.466 6.362 1.00 94.56 667 PHE A O 1
ATOM 5155 N N . LYS A 1 668 ? -24.078 14.263 7.669 1.00 92.31 668 LYS A N 1
ATOM 5156 C CA . LYS A 1 668 ? -25.503 14.005 7.910 1.00 92.31 668 LYS A CA 1
ATOM 5157 C C . LYS A 1 668 ? -26.348 14.083 6.637 1.00 92.31 668 LYS A C 1
ATOM 5159 O O . LYS A 1 668 ? -27.369 13.418 6.591 1.00 92.31 668 LYS A O 1
ATOM 5164 N N . LYS A 1 669 ? -25.897 14.752 5.564 1.00 91.00 669 LYS A N 1
ATOM 5165 C CA . LYS A 1 669 ? -26.587 14.746 4.253 1.00 91.00 669 LYS A CA 1
ATOM 5166 C C . LYS A 1 669 ? -26.642 13.388 3.547 1.00 91.00 669 LYS A C 1
ATOM 5168 O O . LYS A 1 669 ? -27.327 13.263 2.539 1.00 91.00 669 LYS A O 1
ATOM 5173 N N . PHE A 1 670 ? -25.889 12.397 4.018 1.00 91.50 670 PHE A N 1
ATOM 5174 C CA . PHE A 1 670 ? -25.964 11.024 3.511 1.00 91.50 670 PHE A CA 1
ATOM 5175 C C . PHE A 1 670 ? -26.911 10.143 4.348 1.00 91.50 670 PHE A C 1
ATOM 5177 O O . PHE A 1 670 ? -26.974 8.936 4.118 1.00 91.50 670 PHE A O 1
ATOM 5184 N N . ALA A 1 671 ? -27.609 10.723 5.329 1.00 92.50 671 ALA A N 1
ATOM 5185 C CA . ALA A 1 671 ? -28.632 10.040 6.106 1.00 92.50 671 ALA A CA 1
ATOM 5186 C C . ALA A 1 671 ? -29.988 10.034 5.388 1.00 92.50 671 ALA A C 1
ATOM 5188 O O . ALA A 1 671 ? -30.277 10.937 4.606 1.00 92.50 671 ALA A O 1
ATOM 5189 N N . VAL A 1 672 ? -30.843 9.058 5.703 1.00 91.44 672 VAL A N 1
ATOM 5190 C CA . VAL A 1 672 ? -32.220 8.983 5.167 1.00 91.44 672 VAL A CA 1
ATOM 5191 C C . VAL A 1 672 ? -33.219 9.882 5.897 1.00 91.44 672 VAL A C 1
ATOM 5193 O O . VAL A 1 672 ? -34.273 10.182 5.357 1.00 91.44 672 VAL A O 1
ATOM 5196 N N . ASP A 1 673 ? -32.891 10.312 7.115 1.00 90.25 673 ASP A N 1
ATOM 5197 C CA . ASP A 1 673 ? -33.638 11.276 7.936 1.00 90.25 673 ASP A CA 1
ATOM 5198 C C . ASP A 1 673 ? -33.064 12.703 7.830 1.00 90.25 673 ASP A C 1
ATOM 5200 O O . ASP A 1 673 ? -33.444 13.589 8.597 1.00 90.25 673 ASP A O 1
ATOM 5204 N N . ALA A 1 674 ? -32.135 12.938 6.897 1.00 84.12 674 ALA A N 1
ATOM 5205 C CA . ALA A 1 674 ? -31.648 14.278 6.602 1.00 84.12 674 ALA A CA 1
ATOM 5206 C C . ALA A 1 674 ? -32.797 15.130 6.035 1.00 84.12 674 ALA A C 1
ATOM 5208 O O . ALA A 1 674 ? -33.470 14.676 5.111 1.00 84.12 674 ALA A O 1
ATOM 5209 N N . PRO A 1 675 ? -33.024 16.362 6.527 1.00 74.31 675 PRO A N 1
ATOM 5210 C CA . PRO A 1 675 ? -33.999 17.246 5.905 1.00 74.31 675 PRO A CA 1
ATOM 5211 C C . PRO A 1 675 ? -33.556 17.570 4.476 1.00 74.31 675 PRO A C 1
ATOM 5213 O O . PRO A 1 675 ? -32.391 17.931 4.259 1.00 74.31 675 PRO A O 1
ATOM 5216 N N . ASP A 1 676 ? -34.489 17.481 3.526 1.00 60.75 676 ASP A N 1
ATOM 5217 C CA . ASP A 1 676 ? -34.288 17.940 2.154 1.00 60.75 676 ASP A CA 1
ATOM 5218 C C . ASP A 1 676 ? -33.950 19.431 2.184 1.00 60.75 676 ASP A C 1
ATOM 5220 O O . ASP A 1 676 ? -34.793 20.302 2.389 1.00 60.75 676 ASP A O 1
ATOM 5224 N N . SER A 1 677 ? -32.658 19.732 2.060 1.00 54.59 677 SER A N 1
ATOM 5225 C CA . SER A 1 677 ? -32.206 21.109 2.008 1.00 54.59 677 SER A CA 1
ATOM 5226 C C . SER A 1 677 ? -32.486 21.637 0.609 1.00 54.59 677 SER A C 1
ATOM 5228 O O . SER A 1 677 ? -31.722 21.311 -0.308 1.00 54.59 677 SER A O 1
ATOM 5230 N N . ASP A 1 678 ? -33.493 22.498 0.477 1.00 44.81 678 ASP A N 1
ATOM 5231 C CA . ASP A 1 678 ? -33.664 23.406 -0.661 1.00 44.81 678 ASP A CA 1
ATOM 5232 C C . ASP A 1 678 ? -32.460 24.361 -0.751 1.00 44.81 678 ASP A C 1
ATOM 5234 O O . ASP A 1 678 ? -32.502 25.543 -0.406 1.00 44.81 678 ASP A O 1
ATOM 5238 N N . ARG A 1 679 ? -31.327 23.828 -1.211 1.00 48.22 679 ARG A N 1
ATOM 5239 C CA . ARG A 1 679 ? -30.291 24.614 -1.863 1.00 48.22 679 ARG A CA 1
ATOM 5240 C C . ARG A 1 679 ? -30.703 24.705 -3.318 1.00 48.22 679 ARG A C 1
ATOM 5242 O O . ARG A 1 679 ? -30.531 23.743 -4.063 1.00 48.22 679 ARG A O 1
ATOM 5249 N N . ILE A 1 680 ? -31.239 25.870 -3.675 1.00 45.28 680 ILE A N 1
ATOM 5250 C CA . ILE A 1 680 ? -31.426 26.301 -5.061 1.00 45.28 680 ILE A CA 1
ATOM 5251 C C . ILE A 1 680 ? -30.157 25.923 -5.830 1.00 45.28 680 ILE A C 1
ATOM 5253 O O . ILE A 1 680 ? -29.054 26.303 -5.432 1.00 45.28 680 ILE A O 1
ATOM 5257 N N . THR A 1 681 ? -30.314 25.102 -6.867 1.00 39.72 681 THR A N 1
ATOM 5258 C CA . THR A 1 681 ? -29.205 24.701 -7.734 1.00 39.72 681 THR A CA 1
ATOM 5259 C C . THR A 1 681 ? -28.704 25.946 -8.452 1.00 39.72 681 THR A C 1
ATOM 5261 O O . THR A 1 681 ? -29.519 26.688 -9.000 1.00 39.72 681 THR A O 1
ATOM 5264 N N . ASP A 1 682 ? -27.394 26.197 -8.419 1.00 39.84 682 ASP A N 1
ATOM 5265 C CA . ASP A 1 682 ? -26.835 27.341 -9.135 1.00 39.84 682 ASP A CA 1
ATOM 5266 C C . ASP A 1 682 ? -27.075 27.162 -10.642 1.00 39.84 682 ASP A C 1
ATOM 5268 O O . ASP A 1 682 ? -27.060 26.039 -11.160 1.00 39.84 682 ASP A O 1
ATOM 5272 N N . ILE A 1 683 ? -27.350 28.256 -11.349 1.00 43.50 683 ILE A N 1
ATOM 5273 C CA . ILE A 1 683 ? -27.810 28.202 -12.743 1.00 43.50 683 ILE A CA 1
ATOM 5274 C C . ILE A 1 683 ? -26.717 27.670 -13.686 1.00 43.50 683 ILE A C 1
ATOM 5276 O O . ILE A 1 683 ? -27.025 27.060 -14.708 1.00 43.50 683 ILE A O 1
ATOM 5280 N N . GLU A 1 684 ? -25.452 27.828 -13.288 1.00 49.97 684 GLU A N 1
ATOM 5281 C CA . GLU A 1 684 ? -24.253 27.302 -13.953 1.00 49.97 684 GLU A CA 1
ATOM 5282 C C . GLU A 1 684 ? -24.128 25.762 -13.850 1.00 49.97 684 GLU A C 1
ATOM 5284 O O . GLU A 1 684 ? -23.528 25.131 -14.720 1.00 49.97 684 GLU A O 1
ATOM 5289 N N . ASP A 1 685 ? -24.717 25.129 -12.824 1.00 53.38 685 ASP A N 1
ATOM 5290 C CA . ASP A 1 685 ? -24.618 23.677 -12.584 1.00 53.38 685 ASP A CA 1
ATOM 5291 C C . ASP A 1 685 ? -25.706 22.858 -13.316 1.00 53.38 685 ASP A C 1
ATOM 5293 O O . ASP A 1 685 ? -25.664 21.618 -13.333 1.00 53.38 685 ASP A O 1
ATOM 5297 N N . LEU A 1 686 ? -26.674 23.522 -13.964 1.00 42.81 686 LEU A N 1
ATOM 5298 C CA . LEU A 1 686 ? -27.763 22.889 -14.716 1.00 42.81 686 LEU A CA 1
ATOM 5299 C C . LEU A 1 686 ? -27.258 22.166 -15.976 1.00 42.81 686 LEU A C 1
ATOM 5301 O O . LEU A 1 686 ? -27.244 22.693 -17.090 1.00 42.81 686 LEU A O 1
ATOM 5305 N N . HIS A 1 687 ? -26.926 20.887 -15.813 1.00 41.25 687 HIS A N 1
ATOM 5306 C CA . HIS A 1 687 ? -26.606 19.988 -16.916 1.00 41.25 687 HIS A CA 1
ATOM 5307 C C . HIS A 1 687 ? -27.862 19.662 -17.740 1.00 41.25 687 HIS A C 1
ATOM 5309 O O . HIS A 1 687 ? -28.547 18.663 -17.504 1.00 41.25 687 HIS A O 1
ATOM 5315 N N . ILE A 1 688 ? -28.151 20.491 -18.747 1.00 35.59 688 ILE A N 1
ATOM 5316 C CA . ILE A 1 688 ? -29.183 20.204 -19.750 1.00 35.59 688 ILE A CA 1
ATOM 5317 C C . ILE A 1 688 ? -28.802 18.916 -20.491 1.00 35.59 688 ILE A C 1
ATOM 5319 O O . ILE A 1 688 ? -27.786 18.841 -21.187 1.00 35.59 688 ILE A O 1
ATOM 5323 N N . CYS A 1 689 ? -29.644 17.893 -20.350 1.00 36.31 689 CYS A N 1
ATOM 5324 C CA . CYS A 1 689 ? -29.454 16.602 -20.994 1.00 36.31 689 CYS A CA 1
ATOM 5325 C C . CYS A 1 689 ? -29.494 16.753 -22.526 1.00 36.31 689 CYS A C 1
ATOM 5327 O O . CYS A 1 689 ? -30.550 17.005 -23.107 1.00 36.31 689 CYS A O 1
ATOM 5329 N N . LYS A 1 690 ? -28.353 16.556 -23.201 1.00 35.88 690 LYS A N 1
ATOM 5330 C CA . LYS A 1 690 ? -28.287 16.439 -24.668 1.00 35.88 690 LYS A CA 1
ATOM 5331 C C . LYS A 1 690 ? -28.758 15.050 -25.109 1.00 35.88 690 LYS A C 1
ATOM 5333 O O . LYS A 1 690 ? -27.967 14.218 -25.541 1.00 35.88 690 LYS A O 1
ATOM 5338 N N . GLY A 1 691 ? -30.056 14.797 -24.962 1.00 36.62 691 GLY A N 1
ATOM 5339 C CA . GLY A 1 691 ? -30.693 13.547 -25.365 1.00 36.62 691 GLY A CA 1
ATOM 5340 C C . GLY A 1 691 ? -31.034 13.504 -26.856 1.00 36.62 691 GLY A C 1
ATOM 5341 O O . GLY A 1 691 ? -32.078 14.020 -27.244 1.00 36.62 691 GLY A O 1
ATOM 5342 N N . LYS A 1 692 ? -30.175 12.848 -27.645 1.00 36.88 692 LYS A N 1
ATOM 5343 C CA . LYS A 1 692 ? -30.446 12.130 -28.911 1.00 36.88 692 LYS A CA 1
ATOM 5344 C C . LYS A 1 692 ? -29.314 11.097 -29.063 1.00 36.88 692 LYS A C 1
ATOM 5346 O O . LYS A 1 692 ? -28.160 11.509 -29.081 1.00 36.88 692 LYS A O 1
ATOM 5351 N N . ASP A 1 693 ? -29.513 9.780 -29.063 1.00 39.56 693 ASP A N 1
ATOM 5352 C CA . ASP A 1 693 ? -30.737 8.968 -29.093 1.00 39.56 693 ASP A CA 1
ATOM 5353 C C . ASP A 1 693 ? -30.570 7.710 -28.207 1.00 39.56 693 ASP A C 1
ATOM 5355 O O . ASP A 1 693 ? -29.447 7.297 -27.931 1.00 39.56 693 ASP A O 1
ATOM 5359 N N . GLY A 1 694 ? -31.673 7.063 -27.797 1.00 38.47 694 GLY A N 1
ATOM 5360 C CA . GLY A 1 694 ? -31.621 5.669 -27.311 1.00 38.47 694 GLY A CA 1
ATOM 5361 C C . GLY A 1 694 ? -31.796 5.399 -25.806 1.00 38.47 694 GLY A C 1
ATOM 5362 O O . GLY A 1 694 ? -30.936 4.794 -25.181 1.00 38.47 694 GLY A O 1
ATOM 5363 N N . GLY A 1 695 ? -32.973 5.715 -25.255 1.00 33.97 695 GLY A N 1
ATOM 5364 C CA . GLY A 1 695 ? -33.626 4.857 -24.249 1.00 33.97 695 GLY A CA 1
ATOM 5365 C C . GLY A 1 695 ? -33.052 4.792 -22.825 1.00 33.97 695 GLY A C 1
ATOM 5366 O O . GLY A 1 695 ? -32.381 3.834 -22.452 1.00 33.97 695 GLY A O 1
ATOM 5367 N N . CYS A 1 696 ? -33.516 5.690 -21.950 1.00 33.50 696 CYS A N 1
ATOM 5368 C CA . CYS A 1 696 ? -33.569 5.381 -20.521 1.00 33.50 696 CYS A CA 1
ATOM 5369 C C . CYS A 1 696 ? -34.600 4.264 -20.277 1.00 33.50 696 CYS A C 1
ATOM 5371 O O . CYS A 1 696 ? -35.794 4.457 -20.515 1.00 33.50 696 CYS A O 1
ATOM 5373 N N . LYS A 1 697 ? -34.155 3.116 -19.759 1.00 39.31 697 LYS A N 1
ATOM 5374 C CA . LYS A 1 697 ? -35.024 2.135 -19.103 1.00 39.31 697 LYS A CA 1
ATOM 5375 C C . LYS A 1 697 ? -34.480 1.836 -17.713 1.00 39.31 697 LYS A C 1
ATOM 5377 O O . LYS A 1 697 ? -33.469 1.158 -17.569 1.00 39.31 697 LYS A O 1
ATOM 5382 N N . LYS A 1 698 ? -35.203 2.295 -16.688 1.00 44.75 698 LYS A N 1
ATOM 5383 C CA . LYS A 1 698 ? -35.192 1.605 -15.396 1.00 44.75 698 LYS A CA 1
ATOM 5384 C C . LYS A 1 698 ? -35.666 0.174 -15.641 1.00 44.75 698 LYS A C 1
ATOM 5386 O O . LYS A 1 698 ? -36.769 -0.005 -16.143 1.00 44.75 698 LYS A O 1
ATOM 5391 N N . ASN A 1 699 ? -34.858 -0.797 -15.248 1.00 34.69 699 ASN A N 1
ATOM 5392 C CA . ASN A 1 699 ? -35.302 -2.100 -14.771 1.00 34.69 699 ASN A CA 1
ATOM 5393 C C . ASN A 1 699 ? -34.275 -2.573 -13.739 1.00 34.69 699 ASN A C 1
ATOM 5395 O O . ASN A 1 699 ? -33.100 -2.216 -13.827 1.00 34.69 699 ASN A O 1
ATOM 5399 N N . ASN A 1 700 ? -34.737 -3.319 -12.739 1.00 38.69 700 ASN A N 1
ATOM 5400 C CA . ASN A 1 700 ? -33.866 -3.896 -11.722 1.00 38.69 700 ASN A CA 1
ATOM 5401 C C . ASN A 1 700 ? -32.887 -4.887 -12.365 1.00 38.69 700 ASN A C 1
ATOM 5403 O O . ASN A 1 700 ? -33.317 -5.751 -13.125 1.00 38.69 700 ASN A O 1
ATOM 5407 N N . CYS A 1 701 ? -31.621 -4.815 -11.960 1.00 28.91 701 CYS A N 1
ATOM 5408 C CA . CYS A 1 701 ? -30.690 -5.938 -12.022 1.00 28.91 701 CYS A CA 1
ATOM 5409 C C . CYS A 1 701 ? -30.222 -6.204 -10.586 1.00 28.91 701 CYS A C 1
ATOM 5411 O O . CYS A 1 701 ? -29.231 -5.637 -10.124 1.00 28.91 701 CYS A O 1
ATOM 5413 N N . GLU A 1 702 ? -31.004 -6.993 -9.848 1.00 34.53 702 GLU A N 1
ATOM 5414 C CA . GLU A 1 702 ? -30.571 -7.586 -8.581 1.00 34.53 702 GLU A CA 1
ATOM 5415 C C . GLU A 1 702 ? -29.850 -8.905 -8.877 1.00 34.53 702 GLU A C 1
ATOM 5417 O O . GLU A 1 702 ? -30.398 -9.979 -8.651 1.00 34.53 702 GLU A O 1
ATOM 5422 N N . ASP A 1 703 ? -28.613 -8.828 -9.367 1.00 26.30 703 ASP A N 1
ATOM 5423 C CA . ASP A 1 703 ? -27.755 -10.010 -9.477 1.00 26.30 703 ASP A CA 1
ATOM 5424 C C . ASP A 1 703 ? -27.012 -10.221 -8.150 1.00 26.30 703 ASP A C 1
ATOM 5426 O O . ASP A 1 703 ? -25.854 -9.835 -7.965 1.00 26.30 703 ASP A O 1
ATOM 5430 N N . TYR A 1 704 ? -27.716 -10.831 -7.191 1.00 31.34 704 TYR A N 1
ATOM 5431 C CA . TYR A 1 704 ? -27.077 -11.537 -6.080 1.00 31.34 704 TYR A CA 1
ATOM 5432 C C . TYR A 1 704 ? -26.513 -12.859 -6.604 1.00 31.34 704 TYR A C 1
ATOM 5434 O O . TYR A 1 704 ? -27.101 -13.923 -6.421 1.00 31.34 704 TYR A O 1
ATOM 5442 N N . ASP A 1 705 ? -25.350 -12.786 -7.249 1.00 24.89 705 ASP A N 1
ATOM 5443 C CA . ASP A 1 705 ? -24.600 -13.978 -7.630 1.00 24.89 705 ASP A CA 1
ATOM 5444 C C . ASP A 1 705 ? -24.005 -14.616 -6.361 1.00 24.89 705 ASP A C 1
ATOM 5446 O O . ASP A 1 705 ? -22.932 -14.248 -5.867 1.00 24.89 705 ASP A O 1
ATOM 5450 N N . TRP A 1 706 ? -24.755 -15.555 -5.776 1.00 26.00 706 TRP A N 1
ATOM 5451 C CA . TRP A 1 706 ? -24.301 -16.397 -4.671 1.00 26.00 706 TRP A CA 1
ATOM 5452 C C . TRP A 1 706 ? -23.211 -17.349 -5.163 1.00 26.00 706 TRP A C 1
ATOM 5454 O O . TRP A 1 706 ? -23.462 -18.512 -5.480 1.00 26.00 706 TRP A O 1
ATOM 5464 N N . CYS A 1 707 ? -21.973 -16.863 -5.186 1.00 26.45 707 CYS A N 1
ATOM 5465 C CA . CYS A 1 707 ? -20.806 -17.704 -5.401 1.00 26.45 707 CYS A CA 1
ATOM 5466 C C . CYS A 1 707 ? -20.637 -18.647 -4.199 1.00 26.45 707 CYS A C 1
ATOM 5468 O O . CYS A 1 707 ? -20.048 -18.280 -3.179 1.00 26.45 707 CYS A O 1
ATOM 5470 N N . MET A 1 708 ? -21.193 -19.858 -4.298 1.00 27.69 708 MET A N 1
ATOM 5471 C CA . MET A 1 708 ? -20.923 -20.918 -3.333 1.00 27.69 708 MET A CA 1
ATOM 5472 C C . MET A 1 708 ? -19.464 -21.346 -3.474 1.00 27.69 708 MET A C 1
ATOM 5474 O O . MET A 1 708 ? -19.111 -22.073 -4.401 1.00 27.69 708 MET A O 1
ATOM 5478 N N . VAL A 1 709 ? -18.627 -20.911 -2.532 1.00 30.72 709 VAL A N 1
ATOM 5479 C CA . VAL A 1 709 ? -17.293 -21.485 -2.340 1.00 30.72 709 VAL A CA 1
ATOM 5480 C C . VAL A 1 709 ? -17.480 -22.967 -2.028 1.00 30.72 709 VAL A C 1
ATOM 5482 O O . VAL A 1 709 ? -18.060 -23.328 -1.000 1.00 30.72 709 VAL A O 1
ATOM 5485 N N . LEU A 1 710 ? -17.027 -23.822 -2.945 1.00 33.88 710 LEU A N 1
ATOM 5486 C CA . LEU A 1 710 ? -17.040 -25.265 -2.752 1.00 33.88 710 LEU A CA 1
ATOM 5487 C C . LEU A 1 710 ? -16.210 -25.611 -1.518 1.00 33.88 710 LEU A C 1
ATOM 5489 O O . LEU A 1 710 ? -15.141 -25.046 -1.282 1.00 33.88 710 LEU A O 1
ATOM 5493 N N . LYS A 1 711 ? -16.700 -26.567 -0.727 1.00 37.84 711 LYS A N 1
ATOM 5494 C CA . LYS A 1 711 ? -16.050 -26.983 0.521 1.00 37.84 711 LYS A CA 1
ATOM 5495 C C . LYS A 1 711 ? -14.628 -27.511 0.275 1.00 37.84 711 LYS A C 1
ATOM 5497 O O . LYS A 1 711 ? -13.779 -27.388 1.153 1.00 37.84 711 LYS A O 1
ATOM 5502 N N . GLU A 1 712 ? -14.365 -28.007 -0.936 1.00 40.44 712 GLU A N 1
ATOM 5503 C CA . GLU A 1 712 ? -13.045 -28.430 -1.401 1.00 40.44 712 GLU A CA 1
ATOM 5504 C C . GLU A 1 712 ? -12.021 -27.277 -1.554 1.00 40.44 712 GLU A C 1
ATOM 5506 O O . GLU A 1 712 ? -10.828 -27.533 -1.432 1.00 40.44 712 GLU A O 1
ATOM 5511 N N . GLU A 1 713 ? -12.423 -26.008 -1.749 1.00 39.41 713 GLU A N 1
ATOM 5512 C CA . GLU A 1 713 ? -11.469 -24.872 -1.833 1.00 39.41 713 GLU A CA 1
ATOM 5513 C C . GLU A 1 713 ? -10.887 -24.455 -0.466 1.00 39.41 713 GLU A C 1
ATOM 5515 O O . GLU A 1 713 ? -9.909 -23.707 -0.399 1.00 39.41 713 GLU A O 1
ATOM 5520 N N . VAL A 1 714 ? -11.480 -24.922 0.638 1.00 43.62 714 VAL A N 1
ATOM 5521 C CA . VAL A 1 714 ? -11.029 -24.620 2.009 1.00 43.62 714 VAL A CA 1
ATOM 5522 C C . VAL A 1 714 ? -9.978 -25.629 2.490 1.00 43.62 714 VAL A C 1
ATOM 5524 O O . VAL A 1 714 ? -9.182 -25.333 3.388 1.00 43.62 714 VAL A O 1
ATOM 5527 N N . GLU A 1 715 ? -9.928 -26.817 1.888 1.00 37.19 715 GLU A N 1
ATOM 5528 C CA . GLU A 1 715 ? -9.013 -27.876 2.298 1.00 37.19 715 GLU A CA 1
ATOM 5529 C C . GLU A 1 715 ? -7.622 -27.669 1.671 1.00 37.19 715 GLU A C 1
ATOM 5531 O O . GLU A 1 715 ? -7.383 -27.951 0.503 1.00 37.19 715 GLU A O 1
ATOM 5536 N N . GLN A 1 716 ? -6.678 -27.225 2.516 1.00 45.62 716 GLN A N 1
ATOM 5537 C CA . GLN A 1 716 ? -5.249 -26.982 2.231 1.00 45.62 716 GLN A CA 1
ATOM 5538 C C . GLN A 1 716 ? -4.868 -25.615 1.624 1.00 45.62 716 GLN A C 1
ATOM 5540 O O . GLN A 1 716 ? -4.036 -25.532 0.720 1.00 45.62 716 GLN A O 1
ATOM 5545 N N . LEU A 1 717 ? -5.322 -24.509 2.230 1.00 52.81 717 LEU A N 1
ATOM 5546 C CA . LEU A 1 717 ? -4.529 -23.270 2.172 1.00 52.81 717 LEU A CA 1
ATOM 5547 C C . LEU A 1 717 ? -3.171 -23.494 2.879 1.00 52.81 717 LEU A C 1
ATOM 5549 O O . LEU A 1 717 ? -3.159 -23.778 4.083 1.00 52.81 717 LEU A O 1
ATOM 5553 N N . PRO A 1 718 ? -2.021 -23.372 2.183 1.00 68.88 718 PRO A N 1
ATOM 5554 C CA . PRO A 1 718 ? -0.719 -23.645 2.780 1.00 68.88 718 PRO A CA 1
ATOM 5555 C C . PRO A 1 718 ? -0.369 -22.619 3.865 1.00 68.88 718 PRO A C 1
ATOM 5557 O O . PRO A 1 718 ? -0.696 -21.433 3.765 1.00 68.88 718 PRO A O 1
ATOM 5560 N N . ILE A 1 719 ? 0.346 -23.074 4.899 1.00 82.69 719 ILE A N 1
ATOM 5561 C CA . ILE A 1 719 ? 0.938 -22.190 5.911 1.00 82.69 719 ILE A CA 1
ATOM 5562 C C . ILE A 1 719 ? 1.933 -21.267 5.205 1.00 82.69 719 ILE A C 1
ATOM 5564 O O . ILE A 1 719 ? 2.919 -21.740 4.652 1.00 82.69 719 ILE A O 1
ATOM 5568 N N . ILE A 1 720 ? 1.710 -19.955 5.270 1.00 88.12 720 ILE A N 1
ATOM 5569 C CA . ILE A 1 720 ? 2.638 -18.968 4.703 1.00 88.12 720 ILE A CA 1
ATOM 5570 C C . ILE A 1 720 ? 3.725 -18.720 5.740 1.00 88.12 720 ILE A C 1
ATOM 5572 O O . ILE A 1 720 ? 3.448 -18.095 6.772 1.00 88.12 720 ILE A O 1
ATOM 5576 N N . TYR A 1 721 ? 4.947 -19.173 5.473 1.00 90.44 721 TYR A N 1
ATOM 5577 C CA . TYR A 1 721 ? 6.089 -18.951 6.356 1.00 90.44 721 TYR A CA 1
ATOM 5578 C C . TYR A 1 721 ? 7.032 -17.876 5.809 1.00 90.44 721 TYR A C 1
ATOM 5580 O O . TYR A 1 721 ? 7.486 -17.919 4.667 1.00 90.44 721 TYR A O 1
ATOM 5588 N N . ILE A 1 722 ? 7.374 -16.907 6.662 1.00 90.56 722 ILE A N 1
ATOM 5589 C CA . ILE A 1 722 ? 8.270 -15.803 6.318 1.00 90.56 722 ILE A CA 1
ATOM 5590 C C . ILE A 1 722 ? 9.284 -15.604 7.429 1.00 90.56 722 ILE A C 1
ATOM 5592 O O . ILE A 1 722 ? 8.932 -15.277 8.562 1.00 90.56 722 ILE A O 1
ATOM 5596 N N . ARG A 1 723 ? 10.567 -15.686 7.078 1.00 90.94 723 ARG A N 1
ATOM 5597 C CA . ARG A 1 723 ? 11.633 -15.183 7.940 1.00 90.94 723 ARG A CA 1
ATOM 5598 C C . ARG A 1 723 ? 11.884 -13.706 7.653 1.00 90.94 723 ARG A C 1
ATOM 5600 O O . ARG A 1 723 ? 12.335 -13.349 6.564 1.00 90.94 723 ARG A O 1
ATOM 5607 N N . LEU A 1 724 ? 11.562 -12.853 8.617 1.00 91.31 724 LEU A N 1
ATOM 5608 C CA . LEU A 1 724 ? 11.582 -11.395 8.487 1.00 91.31 724 LEU A CA 1
ATOM 5609 C C . LEU A 1 724 ? 13.004 -10.821 8.614 1.00 91.31 724 LEU A C 1
ATOM 5611 O O . LEU A 1 724 ? 13.920 -11.480 9.116 1.00 91.31 724 LEU A O 1
ATOM 5615 N N . ILE A 1 725 ? 13.209 -9.577 8.161 1.00 91.19 725 ILE A N 1
ATOM 5616 C CA . ILE A 1 725 ? 14.550 -8.955 8.093 1.00 91.19 725 ILE A CA 1
ATOM 5617 C C . ILE A 1 725 ? 15.194 -8.736 9.474 1.00 91.19 725 ILE A C 1
ATOM 5619 O O . ILE A 1 725 ? 16.414 -8.621 9.585 1.00 91.19 725 ILE A O 1
ATOM 5623 N N . ASP A 1 726 ? 14.381 -8.690 10.530 1.00 89.88 726 ASP A N 1
ATOM 5624 C CA . ASP A 1 726 ? 14.793 -8.620 11.935 1.00 89.88 726 ASP A CA 1
ATOM 5625 C C . ASP A 1 726 ? 15.060 -10.006 12.559 1.00 89.88 726 ASP A C 1
ATOM 5627 O O . ASP A 1 726 ? 15.361 -10.102 13.748 1.00 89.88 726 ASP A O 1
ATOM 5631 N N . GLY A 1 727 ? 15.007 -11.072 11.754 1.00 88.50 727 GLY A N 1
ATOM 5632 C CA . GLY A 1 727 ? 15.393 -12.435 12.119 1.00 88.50 727 GLY A CA 1
ATOM 5633 C C . GLY A 1 727 ? 14.295 -13.277 12.770 1.00 88.50 727 GLY A C 1
ATOM 5634 O O . GLY A 1 727 ? 14.581 -14.429 13.107 1.00 88.50 727 GLY A O 1
ATOM 5635 N N . ARG A 1 728 ? 13.088 -12.717 12.927 1.00 92.38 728 ARG A N 1
ATOM 5636 C CA . ARG A 1 728 ? 11.893 -13.366 13.490 1.00 92.38 728 ARG A CA 1
ATOM 5637 C C . ARG A 1 728 ? 11.168 -14.228 12.458 1.00 92.38 728 ARG A C 1
ATOM 5639 O O . ARG A 1 728 ? 11.242 -13.963 11.257 1.00 92.38 728 ARG A O 1
ATOM 5646 N N . ASP A 1 729 ? 10.443 -15.220 12.957 1.00 92.50 729 ASP A N 1
ATOM 5647 C CA . ASP A 1 729 ? 9.654 -16.150 12.154 1.00 92.50 729 ASP A CA 1
ATOM 5648 C C . ASP A 1 729 ? 8.171 -15.753 12.208 1.00 92.50 729 ASP A C 1
ATOM 5650 O O . ASP A 1 729 ? 7.579 -15.675 13.287 1.00 92.50 729 ASP A O 1
ATOM 5654 N N . TRP A 1 730 ? 7.570 -15.509 11.045 1.00 94.31 730 TRP A N 1
ATOM 5655 C CA . TRP A 1 730 ? 6.153 -15.191 10.877 1.00 94.31 730 TRP A CA 1
ATOM 5656 C C . TRP A 1 730 ? 5.427 -16.332 10.166 1.00 94.31 730 TRP A C 1
ATOM 5658 O O . TRP A 1 730 ? 5.891 -16.807 9.128 1.00 94.31 730 TRP A O 1
ATOM 5668 N N . TYR A 1 731 ? 4.264 -16.712 10.688 1.00 93.69 731 TYR A N 1
ATOM 5669 C CA . TYR A 1 731 ? 3.382 -17.725 10.114 1.00 93.69 731 TYR A CA 1
ATOM 5670 C C . TYR A 1 731 ? 1.977 -17.150 9.925 1.00 93.69 731 TYR A C 1
ATOM 5672 O O . TYR A 1 731 ? 1.406 -16.606 10.871 1.00 93.69 731 TYR A O 1
ATOM 5680 N N . LYS A 1 732 ? 1.389 -17.306 8.734 1.00 92.62 732 LYS A N 1
ATOM 5681 C CA . LYS A 1 732 ? -0.068 -17.191 8.541 1.00 92.62 732 LYS A CA 1
ATOM 5682 C C . LYS A 1 732 ? -0.665 -18.591 8.555 1.00 92.62 732 LYS A C 1
ATOM 5684 O O . LYS A 1 732 ? -0.209 -19.445 7.795 1.00 92.62 732 LYS A O 1
ATOM 5689 N N . VAL A 1 733 ? -1.681 -18.807 9.384 1.00 91.56 733 VAL A N 1
ATOM 5690 C CA . VAL A 1 733 ? -2.378 -20.094 9.496 1.00 91.56 733 VAL A CA 1
ATOM 5691 C C . VAL A 1 733 ? -3.873 -19.948 9.218 1.00 91.56 733 VAL A C 1
ATOM 5693 O O . VAL A 1 733 ? -4.473 -18.902 9.475 1.00 91.56 733 VAL A O 1
ATOM 5696 N N . PHE A 1 734 ? -4.452 -21.025 8.690 1.00 88.56 734 PHE A N 1
ATOM 5697 C CA . PHE A 1 734 ? -5.868 -21.134 8.326 1.00 88.56 734 PHE A CA 1
ATOM 5698 C C . PHE A 1 734 ? -6.584 -22.293 9.046 1.00 88.56 734 PHE A C 1
ATOM 5700 O O . PHE A 1 734 ? -7.800 -22.262 9.160 1.00 88.56 734 PHE A O 1
ATOM 5707 N N . ASP A 1 735 ? -5.829 -23.251 9.595 1.00 87.00 735 ASP A N 1
ATOM 5708 C CA . ASP A 1 735 ? -6.299 -24.369 10.425 1.00 87.00 735 ASP A CA 1
ATOM 5709 C C . ASP A 1 735 ? -5.727 -24.208 11.844 1.00 87.00 735 ASP A C 1
ATOM 5711 O O . ASP A 1 735 ? -4.575 -23.785 12.017 1.00 87.00 735 ASP A O 1
ATOM 5715 N N . LEU A 1 736 ? -6.522 -24.540 12.861 1.00 87.62 736 LEU A N 1
ATOM 5716 C CA . LEU A 1 736 ? -6.109 -24.521 14.263 1.00 87.62 736 LEU A CA 1
ATOM 5717 C C . LEU A 1 736 ? -4.983 -25.522 14.590 1.00 87.62 736 LEU A C 1
ATOM 5719 O O . LEU A 1 736 ? -4.126 -25.211 15.420 1.00 87.62 736 LEU A O 1
ATOM 5723 N N . ARG A 1 737 ? -4.936 -26.688 13.933 1.00 87.56 737 ARG A N 1
ATOM 5724 C CA . ARG A 1 737 ? -3.895 -27.722 14.122 1.00 87.56 737 ARG A CA 1
ATOM 5725 C C . ARG A 1 737 ? -2.498 -27.165 13.866 1.00 87.56 737 ARG A C 1
ATOM 5727 O O . ARG A 1 737 ? -1.620 -27.296 14.715 1.00 87.56 737 ARG A O 1
ATOM 5734 N N . ASN A 1 738 ? -2.360 -26.393 12.789 1.00 88.31 738 ASN A N 1
ATOM 5735 C CA . ASN A 1 738 ? -1.108 -25.751 12.395 1.00 88.31 738 ASN A CA 1
ATOM 5736 C C . ASN A 1 738 ? -0.529 -24.844 13.500 1.00 88.31 738 ASN A C 1
ATOM 5738 O O . ASN A 1 738 ? 0.687 -24.692 13.583 1.00 88.31 738 ASN A O 1
ATOM 5742 N N . VAL A 1 739 ? -1.363 -24.244 14.365 1.00 90.75 739 VAL A N 1
ATOM 5743 C CA . VAL A 1 739 ? -0.883 -23.456 15.519 1.00 90.75 739 VAL A CA 1
ATOM 5744 C C . VAL A 1 739 ? -0.124 -24.352 16.496 1.00 90.75 739 VAL A C 1
ATOM 5746 O O . VAL A 1 739 ? 0.980 -24.004 16.914 1.00 90.75 739 VAL A O 1
ATOM 5749 N N . PHE A 1 740 ? -0.697 -25.505 16.843 1.00 91.94 740 PHE A N 1
ATOM 5750 C CA . PHE A 1 740 ? -0.082 -26.464 17.758 1.00 91.94 740 PHE A CA 1
ATOM 5751 C C . PHE A 1 740 ? 1.177 -27.089 17.151 1.00 91.94 740 PHE A C 1
ATOM 5753 O O . PHE A 1 740 ? 2.198 -27.147 17.834 1.00 91.94 740 PHE A O 1
ATOM 5760 N N . ASP A 1 741 ? 1.151 -27.441 15.864 1.00 89.50 741 ASP A N 1
ATOM 5761 C CA . ASP A 1 741 ? 2.312 -27.990 15.152 1.00 89.50 741 ASP A CA 1
ATOM 5762 C C . ASP A 1 741 ? 3.488 -26.996 15.125 1.00 89.50 741 ASP A C 1
ATOM 5764 O O . ASP A 1 741 ? 4.635 -27.367 15.382 1.00 89.50 741 ASP A O 1
ATOM 5768 N N . ILE A 1 742 ? 3.220 -25.704 14.881 1.00 90.12 742 ILE A N 1
ATOM 5769 C CA . ILE A 1 742 ? 4.246 -24.648 14.925 1.00 90.12 742 ILE A CA 1
ATOM 5770 C C . ILE A 1 742 ? 4.817 -24.501 16.339 1.00 90.12 742 ILE A C 1
ATOM 5772 O O . ILE A 1 742 ? 6.037 -24.396 16.485 1.00 90.12 742 ILE A O 1
ATOM 5776 N N . LEU A 1 743 ? 3.974 -24.502 17.377 1.00 92.00 743 LEU A N 1
ATOM 5777 C CA . LEU A 1 743 ? 4.429 -24.399 18.769 1.00 92.00 743 LEU A CA 1
ATOM 5778 C C . LEU A 1 743 ? 5.252 -25.626 19.188 1.00 92.00 743 LEU A C 1
ATOM 5780 O O . LEU A 1 743 ? 6.300 -25.465 19.810 1.00 92.00 743 LEU A O 1
ATOM 5784 N N . GLN A 1 744 ? 4.862 -26.833 18.773 1.00 90.31 744 GLN A N 1
ATOM 5785 C CA . GLN A 1 744 ? 5.627 -28.057 19.022 1.00 90.31 744 GLN A CA 1
ATOM 5786 C C . GLN A 1 744 ? 6.974 -28.058 18.277 1.00 90.31 744 GLN A C 1
ATOM 5788 O O . GLN A 1 744 ? 7.997 -28.435 18.849 1.00 90.31 744 GLN A O 1
ATOM 5793 N N . ALA A 1 745 ? 7.005 -27.607 17.019 1.00 86.44 745 ALA A N 1
ATOM 5794 C CA . ALA A 1 745 ? 8.213 -27.601 16.191 1.00 86.44 745 ALA A CA 1
ATOM 5795 C C . ALA A 1 745 ? 9.183 -26.445 16.500 1.00 86.44 745 ALA A C 1
ATOM 5797 O O . ALA A 1 745 ? 10.383 -26.550 16.221 1.00 86.44 745 ALA A O 1
ATOM 5798 N N . ARG A 1 746 ? 8.690 -25.313 17.021 1.00 87.81 746 ARG A N 1
ATOM 5799 C CA . ARG A 1 746 ? 9.508 -24.122 17.316 1.00 87.81 746 ARG A CA 1
ATOM 5800 C C . ARG A 1 746 ? 9.755 -23.881 18.797 1.00 87.81 746 ARG A C 1
ATOM 5802 O O . ARG A 1 746 ? 10.719 -23.168 19.082 1.00 87.81 746 ARG A O 1
ATOM 5809 N N . GLY A 1 747 ? 8.959 -24.459 19.690 1.00 83.75 747 GLY A N 1
ATOM 5810 C CA . GLY A 1 747 ? 8.932 -24.156 21.120 1.00 83.75 747 GLY A CA 1
ATOM 5811 C C . GLY A 1 747 ? 7.949 -23.032 21.467 1.00 83.75 747 GLY A C 1
ATOM 5812 O O . GLY A 1 747 ? 7.700 -22.128 20.667 1.00 83.75 747 GLY A O 1
ATOM 5813 N N . ASP A 1 748 ? 7.425 -23.087 22.688 1.00 86.12 748 ASP A N 1
ATOM 5814 C CA . ASP A 1 748 ? 6.473 -22.151 23.297 1.00 86.12 748 ASP A CA 1
ATOM 5815 C C . ASP A 1 748 ? 7.150 -21.086 24.193 1.00 86.12 748 ASP A C 1
ATOM 5817 O O . ASP A 1 748 ? 6.482 -20.286 24.845 1.00 86.12 748 ASP A O 1
ATOM 5821 N N . ASP A 1 749 ? 8.485 -21.019 24.175 1.00 87.00 749 ASP A N 1
ATOM 5822 C CA . ASP A 1 749 ? 9.319 -20.103 24.970 1.00 87.00 749 ASP A CA 1
ATOM 5823 C C . ASP A 1 749 ? 9.178 -18.618 24.579 1.00 87.00 749 ASP A C 1
ATOM 5825 O O . ASP A 1 749 ? 9.380 -17.720 25.400 1.00 87.00 749 ASP A O 1
ATOM 5829 N N . SER A 1 750 ? 8.895 -18.337 23.304 1.00 91.50 750 SER A N 1
ATOM 5830 C CA . SER A 1 750 ? 8.864 -16.981 22.754 1.00 91.50 750 SER A CA 1
ATOM 5831 C C . SER A 1 750 ? 7.977 -16.895 21.510 1.00 91.50 750 SER A C 1
ATOM 5833 O O . SER A 1 750 ? 8.466 -16.777 20.380 1.00 91.50 750 SER A O 1
ATOM 5835 N N . TYR A 1 751 ? 6.659 -16.903 21.727 1.00 93.69 751 TYR A N 1
ATOM 5836 C CA . TYR A 1 751 ? 5.651 -16.742 20.677 1.00 93.69 751 TYR A CA 1
ATOM 5837 C C . TYR A 1 751 ? 4.644 -15.616 20.966 1.00 93.69 751 TYR A C 1
ATOM 5839 O O . TYR A 1 751 ? 4.502 -15.152 22.096 1.00 93.69 751 TYR A O 1
ATOM 5847 N N . MET A 1 752 ? 3.929 -15.178 19.928 1.00 92.75 752 MET A N 1
ATOM 5848 C CA . MET A 1 752 ? 2.733 -14.337 20.024 1.00 92.75 752 MET A CA 1
ATOM 5849 C C . MET A 1 752 ? 1.686 -14.811 19.017 1.00 92.75 752 MET A C 1
ATOM 5851 O O . MET A 1 752 ? 1.984 -14.947 17.828 1.00 92.75 752 MET A O 1
ATOM 5855 N N . LEU A 1 753 ? 0.445 -14.981 19.476 1.00 93.88 753 LEU A N 1
ATOM 5856 C CA . LEU A 1 753 ? -0.712 -15.105 18.592 1.00 93.88 753 LEU A CA 1
ATOM 5857 C C . LEU A 1 753 ? -1.153 -13.705 18.149 1.00 93.88 753 LEU A C 1
ATOM 5859 O O . LEU A 1 753 ? -1.446 -12.841 18.977 1.00 93.88 753 LEU A O 1
ATOM 5863 N N . VAL A 1 754 ? -1.182 -13.463 16.841 1.00 92.50 754 VAL A N 1
ATOM 5864 C CA . VAL A 1 754 ? -1.544 -12.170 16.257 1.00 92.50 754 VAL A CA 1
ATOM 5865 C C . VAL A 1 754 ? -2.971 -12.234 15.724 1.00 92.50 754 VAL A C 1
ATOM 5867 O O . VAL A 1 754 ? -3.281 -12.995 14.810 1.00 92.50 754 VAL A O 1
ATOM 5870 N N . ALA A 1 755 ? -3.833 -11.402 16.308 1.00 91.00 755 ALA A N 1
ATOM 5871 C CA . ALA A 1 755 ? -5.164 -11.087 15.797 1.00 91.00 755 ALA A CA 1
ATOM 5872 C C . ALA A 1 755 ? -5.215 -9.601 15.382 1.00 91.00 755 ALA A C 1
ATOM 5874 O O . ALA A 1 755 ? -4.383 -9.152 14.597 1.00 91.00 755 ALA A O 1
ATOM 5875 N N . GLY A 1 756 ? -6.110 -8.791 15.956 1.00 87.69 756 GLY A N 1
ATOM 5876 C CA . GLY A 1 756 ? -6.200 -7.356 15.648 1.00 87.69 756 GLY A CA 1
ATOM 5877 C C . GLY A 1 756 ? -4.996 -6.491 16.038 1.00 87.69 756 GLY A C 1
ATOM 5878 O O . GLY A 1 756 ? -4.926 -5.339 15.616 1.00 87.69 756 GLY A O 1
ATOM 5879 N N . ASN A 1 757 ? -4.072 -6.995 16.868 1.00 91.94 757 ASN A N 1
ATOM 5880 C CA . ASN A 1 757 ? -2.886 -6.268 17.362 1.00 91.94 757 ASN A CA 1
ATOM 5881 C C . ASN A 1 757 ? -3.200 -4.897 18.029 1.00 91.94 757 ASN A C 1
ATOM 5883 O O . ASN A 1 757 ? -2.327 -4.046 18.200 1.00 91.94 757 ASN A O 1
ATOM 5887 N N . THR A 1 758 ? -4.453 -4.674 18.442 1.00 91.81 758 THR A N 1
ATOM 5888 C CA . THR A 1 758 ? -4.949 -3.410 19.016 1.00 91.81 758 THR A CA 1
ATOM 5889 C C . THR A 1 758 ? -4.389 -3.129 20.409 1.00 91.81 758 THR A C 1
ATOM 5891 O O . THR A 1 758 ? -4.188 -1.965 20.753 1.00 91.81 758 THR A O 1
ATOM 5894 N N . ALA A 1 759 ? -4.053 -4.182 21.167 1.00 88.12 759 ALA A N 1
ATOM 5895 C CA . ALA A 1 759 ? -3.409 -4.117 22.481 1.00 88.12 759 ALA A CA 1
ATOM 5896 C C . ALA A 1 759 ? -2.206 -3.160 22.509 1.00 88.12 759 ALA A C 1
ATOM 5898 O O . ALA A 1 759 ? -2.065 -2.373 23.442 1.00 88.12 759 ALA A O 1
ATOM 5899 N N . LYS A 1 760 ? -1.401 -3.159 21.433 1.00 85.94 760 LYS A N 1
ATOM 5900 C CA . LYS A 1 760 ? -0.188 -2.340 21.267 1.00 85.94 760 LYS A CA 1
ATOM 5901 C C . LYS A 1 760 ? -0.421 -0.834 21.452 1.00 85.94 760 LYS A C 1
ATOM 5903 O O . LYS A 1 760 ? 0.530 -0.114 21.741 1.00 85.94 760 LYS A O 1
ATOM 5908 N N . GLY A 1 761 ? -1.652 -0.350 21.267 1.00 82.12 761 GLY A N 1
ATOM 5909 C CA . GLY A 1 761 ? -1.990 1.060 21.467 1.00 82.12 761 GLY A CA 1
ATOM 5910 C C . GLY A 1 761 ? -1.991 1.476 22.940 1.00 82.12 761 GLY A C 1
ATOM 5911 O O . GLY A 1 761 ? -1.625 2.600 23.252 1.00 82.12 761 GLY A O 1
ATOM 5912 N N . VAL A 1 762 ? -2.352 0.563 23.844 1.00 85.06 762 VAL A N 1
ATOM 5913 C CA . VAL A 1 762 ? -2.375 0.810 25.298 1.00 85.06 762 VAL A CA 1
ATOM 5914 C C . VAL A 1 762 ? -1.140 0.205 25.974 1.00 85.06 762 VAL A C 1
ATOM 5916 O O . VAL A 1 762 ? -0.557 0.815 26.866 1.00 85.06 762 VAL A O 1
ATOM 5919 N N . TYR A 1 763 ? -0.707 -0.964 25.501 1.00 86.31 763 TYR A N 1
ATOM 5920 C CA . TYR A 1 763 ? 0.417 -1.743 26.014 1.00 86.31 763 TYR A CA 1
ATOM 5921 C C . TYR A 1 763 ? 1.512 -1.820 24.937 1.00 86.31 763 TYR A C 1
ATOM 5923 O O . TYR A 1 763 ? 1.574 -2.791 24.176 1.00 86.31 763 TYR A O 1
ATOM 5931 N N . PRO A 1 764 ? 2.351 -0.776 24.792 1.00 80.44 764 PRO A N 1
ATOM 5932 C CA . PRO A 1 764 ? 3.381 -0.745 23.763 1.00 80.44 764 PRO A CA 1
ATOM 5933 C C . PRO A 1 764 ? 4.424 -1.844 23.999 1.00 80.44 764 PRO A C 1
ATOM 5935 O O . PRO A 1 764 ? 4.983 -1.969 25.085 1.00 80.44 764 PRO A O 1
ATOM 5938 N N . MET A 1 765 ? 4.721 -2.620 22.954 1.00 80.06 765 MET A N 1
ATOM 5939 C CA . MET A 1 765 ? 5.791 -3.618 22.980 1.00 80.06 765 MET A CA 1
ATOM 5940 C C . MET A 1 765 ? 7.075 -3.072 22.352 1.00 80.06 765 MET A C 1
ATOM 5942 O O . MET A 1 765 ? 7.105 -2.787 21.152 1.00 80.06 765 MET A O 1
ATOM 5946 N N . ASP A 1 766 ? 8.152 -3.018 23.137 1.00 76.88 766 ASP A N 1
ATOM 5947 C CA . ASP A 1 766 ? 9.492 -2.638 22.663 1.00 76.88 766 ASP A CA 1
ATOM 5948 C C . ASP A 1 766 ? 10.128 -3.702 21.753 1.00 76.88 766 ASP A C 1
ATOM 5950 O O . ASP A 1 766 ? 10.937 -3.396 20.873 1.00 76.88 766 ASP A O 1
ATOM 5954 N N . LYS A 1 767 ? 9.792 -4.979 21.976 1.00 84.06 767 LYS A N 1
ATOM 5955 C CA . LYS A 1 767 ? 10.309 -6.126 21.221 1.00 84.06 767 LYS A CA 1
ATOM 5956 C C . LYS A 1 767 ? 9.222 -7.183 21.060 1.00 84.06 767 LYS A C 1
ATOM 5958 O O . LYS A 1 767 ? 8.745 -7.727 22.045 1.00 84.06 767 LYS A O 1
ATOM 5963 N N . TYR A 1 768 ? 8.907 -7.527 19.814 1.00 89.25 768 TYR A N 1
ATOM 5964 C CA . TYR A 1 768 ? 8.152 -8.739 19.499 1.00 89.25 768 TYR A CA 1
ATOM 5965 C C . TYR A 1 768 ? 8.965 -10.008 19.835 1.00 89.25 768 TYR A C 1
ATOM 5967 O O . TYR A 1 768 ? 10.204 -9.962 19.745 1.00 89.25 768 TYR A O 1
ATOM 5975 N N . PRO A 1 769 ? 8.296 -11.125 20.172 1.00 91.19 769 PRO A N 1
ATOM 5976 C CA . PRO A 1 769 ? 8.934 -12.423 20.399 1.00 91.19 769 PRO A CA 1
ATOM 5977 C C . PRO A 1 769 ? 9.560 -13.018 19.125 1.00 91.19 769 PRO A C 1
ATOM 5979 O O . PRO A 1 769 ? 9.547 -12.397 18.057 1.00 91.19 769 PRO A O 1
ATOM 5982 N N . ARG A 1 770 ? 10.170 -14.204 19.254 1.00 93.38 770 ARG A N 1
ATOM 5983 C CA . ARG A 1 770 ? 10.847 -14.917 18.156 1.00 93.38 770 ARG A CA 1
ATOM 5984 C C . ARG A 1 770 ? 9.871 -15.407 17.084 1.00 93.38 770 ARG A C 1
ATOM 5986 O O . ARG A 1 770 ? 10.181 -15.282 15.900 1.00 93.38 770 ARG A O 1
ATOM 5993 N N . VAL A 1 771 ? 8.735 -15.956 17.510 1.00 93.56 771 VAL A N 1
ATOM 5994 C CA . VAL A 1 771 ? 7.705 -16.554 16.651 1.00 93.56 771 VAL A CA 1
ATOM 5995 C C . VAL A 1 771 ? 6.431 -15.710 16.699 1.00 93.56 771 VAL A C 1
ATOM 5997 O O . VAL A 1 771 ? 5.974 -15.324 17.774 1.00 93.56 771 VAL A O 1
ATOM 6000 N N . LEU A 1 772 ? 5.834 -15.432 15.544 1.00 94.88 772 LEU A N 1
ATOM 6001 C CA . LEU A 1 772 ? 4.531 -14.780 15.434 1.00 94.88 772 LEU A CA 1
ATOM 6002 C C . LEU A 1 772 ? 3.607 -15.636 14.570 1.00 94.88 772 LEU A C 1
ATOM 6004 O O . LEU A 1 772 ? 3.973 -16.010 13.457 1.00 94.88 772 LEU A O 1
ATOM 6008 N N . ILE A 1 773 ? 2.416 -15.934 15.086 1.00 95.25 773 ILE A N 1
ATOM 6009 C CA . ILE A 1 773 ? 1.420 -16.781 14.424 1.00 95.25 773 ILE A CA 1
ATOM 6010 C C . ILE A 1 773 ? 0.152 -15.952 14.231 1.00 95.25 773 ILE A C 1
ATOM 6012 O O . ILE A 1 773 ? -0.543 -15.636 15.195 1.00 95.25 773 ILE A O 1
ATOM 6016 N N . ASP A 1 774 ? -0.146 -15.569 12.994 1.00 94.38 774 ASP A N 1
ATOM 6017 C CA . ASP A 1 774 ? -1.373 -14.858 12.645 1.00 94.38 774 ASP A CA 1
ATOM 6018 C C . ASP A 1 774 ? -2.533 -15.844 12.503 1.00 94.38 774 ASP A C 1
ATOM 6020 O O . ASP A 1 774 ? -2.614 -16.608 11.538 1.00 94.38 774 ASP A O 1
ATOM 6024 N N . ILE A 1 775 ? -3.437 -15.771 13.480 1.00 93.38 775 ILE A N 1
ATOM 6025 C CA . ILE A 1 775 ? -4.605 -16.641 13.639 1.00 93.38 775 ILE A CA 1
ATOM 6026 C C . ILE A 1 775 ? -5.884 -16.063 13.014 1.00 93.38 775 ILE A C 1
ATOM 6028 O O . ILE A 1 775 ? -6.938 -16.691 13.087 1.00 93.38 775 ILE A O 1
ATOM 6032 N N . THR A 1 776 ? -5.837 -14.883 12.381 1.00 90.38 776 THR A N 1
ATOM 6033 C CA . THR A 1 776 ? -7.038 -14.256 11.778 1.00 90.38 776 THR A CA 1
ATOM 6034 C C . THR A 1 776 ? -7.570 -15.009 10.554 1.00 90.38 776 THR A C 1
ATOM 6036 O O . THR A 1 776 ? -8.694 -14.746 10.122 1.00 90.38 776 THR A O 1
ATOM 6039 N N . GLY A 1 777 ? -6.785 -15.939 9.998 1.00 86.88 777 GLY A N 1
ATOM 6040 C CA . GLY A 1 777 ? -7.207 -16.843 8.926 1.00 86.88 777 GLY A CA 1
ATOM 6041 C C . GLY A 1 777 ? -8.074 -18.016 9.394 1.00 86.88 777 GLY A C 1
ATOM 6042 O O . GLY A 1 777 ? -8.801 -18.564 8.576 1.00 86.88 777 GLY A O 1
ATOM 6043 N N . ILE A 1 778 ? -8.045 -18.372 10.685 1.00 89.75 778 ILE A N 1
ATOM 6044 C CA . ILE A 1 778 ? -8.728 -19.565 11.209 1.00 89.75 778 ILE A CA 1
ATOM 6045 C C . ILE A 1 778 ? -10.234 -19.303 11.337 1.00 89.75 778 ILE A C 1
ATOM 6047 O O . ILE A 1 778 ? -10.659 -18.344 11.993 1.00 89.75 778 ILE A O 1
ATOM 6051 N N . SER A 1 779 ? -11.050 -20.159 10.721 1.00 85.31 779 SER A N 1
ATOM 6052 C CA . SER A 1 779 ? -12.516 -20.030 10.694 1.00 85.31 779 SER A CA 1
ATOM 6053 C C . SER A 1 779 ? -13.165 -20.489 12.007 1.00 85.31 779 SER A C 1
ATOM 6055 O O . SER A 1 779 ? -14.117 -19.891 12.508 1.00 85.31 779 SER A O 1
ATOM 6057 N N . GLU A 1 780 ? -12.572 -21.504 12.629 1.00 87.94 780 GLU A N 1
ATOM 6058 C CA . GLU A 1 780 ? -13.010 -22.191 13.841 1.00 87.94 780 GLU A CA 1
ATOM 6059 C C . GLU A 1 780 ? -12.930 -21.286 15.077 1.00 87.94 780 GLU A C 1
ATOM 6061 O O . GLU A 1 780 ? -13.615 -21.515 16.073 1.00 87.94 780 GLU A O 1
ATOM 6066 N N . LEU A 1 781 ? -12.134 -20.215 14.996 1.00 89.44 781 LEU A N 1
ATOM 6067 C CA . LEU A 1 781 ? -12.023 -19.189 16.027 1.00 89.44 781 LEU A CA 1
ATOM 6068 C C . LEU A 1 781 ? -13.049 -18.053 15.871 1.00 89.44 781 LEU A C 1
ATOM 6070 O O . LEU A 1 781 ? -13.109 -17.200 16.754 1.00 89.44 781 LEU A O 1
ATOM 6074 N N . LYS A 1 782 ? -13.868 -18.023 14.811 1.00 88.19 782 LYS A N 1
ATOM 6075 C CA . LYS A 1 782 ? -14.840 -16.946 14.545 1.00 88.19 782 LYS A CA 1
ATOM 6076 C C . LYS A 1 782 ? -16.281 -17.390 14.788 1.00 88.19 782 LYS A C 1
ATOM 6078 O O . LYS A 1 782 ? -16.647 -18.530 14.493 1.00 88.19 782 LYS A O 1
ATOM 6083 N N . GLY A 1 783 ? -17.099 -16.468 15.293 1.00 87.56 783 GLY A N 1
ATOM 6084 C CA . GLY A 1 783 ? -18.527 -16.665 15.542 1.00 87.56 783 GLY A CA 1
ATOM 6085 C C . GLY A 1 783 ? -18.838 -17.189 16.946 1.00 87.56 783 GLY A C 1
ATOM 6086 O O . GLY A 1 783 ? -18.043 -17.073 17.879 1.00 87.56 783 GLY A O 1
ATOM 6087 N N . PHE A 1 784 ? -20.020 -17.772 17.108 1.00 90.62 784 PHE A N 1
ATOM 6088 C CA . PHE A 1 784 ? -20.498 -18.275 18.392 1.00 90.62 784 PHE A CA 1
ATOM 6089 C C . PHE A 1 784 ? -21.168 -19.638 18.245 1.00 90.62 784 PHE A C 1
ATOM 6091 O O . PHE A 1 784 ? -21.586 -20.026 17.156 1.00 90.62 784 PHE A O 1
ATOM 6098 N N . LEU A 1 785 ? -21.264 -20.351 19.361 1.00 87.62 785 LEU A N 1
ATOM 6099 C CA . LEU A 1 785 ? -22.104 -21.528 19.527 1.00 87.62 785 LEU A CA 1
ATOM 6100 C C . LEU A 1 785 ? -23.120 -21.219 20.628 1.00 87.62 785 LEU A C 1
ATOM 6102 O O . LEU A 1 785 ? -22.772 -20.615 21.647 1.00 87.62 785 LEU A O 1
ATOM 6106 N N . LEU A 1 786 ? -24.371 -21.605 20.396 1.00 83.25 786 LEU A N 1
ATOM 6107 C CA . LEU A 1 786 ? -25.465 -21.443 21.342 1.00 83.25 786 LEU A CA 1
ATOM 6108 C C . LEU A 1 786 ? -25.947 -22.828 21.771 1.00 83.25 786 LEU A C 1
ATOM 6110 O O . LEU A 1 786 ? -26.421 -23.606 20.949 1.00 83.25 786 LEU A O 1
ATOM 6114 N N . ASP A 1 787 ? -25.800 -23.108 23.057 1.00 78.56 787 ASP A N 1
ATOM 6115 C CA . ASP A 1 787 ? -26.341 -24.278 23.751 1.00 78.56 787 ASP A CA 1
ATOM 6116 C C . ASP A 1 787 ? -27.073 -23.745 25.005 1.00 78.56 787 ASP A C 1
ATOM 6118 O O . ASP A 1 787 ? -27.579 -22.619 24.992 1.00 78.56 787 ASP A O 1
ATOM 6122 N N . GLN A 1 788 ? -27.064 -24.462 26.130 1.00 76.56 788 GLN A N 1
ATOM 6123 C CA . GLN A 1 788 ? -27.440 -23.921 27.447 1.00 76.56 788 GLN A CA 1
ATOM 6124 C C . GLN A 1 788 ? -26.675 -22.632 27.808 1.00 76.56 788 GLN A C 1
ATOM 6126 O O . GLN A 1 788 ? -27.165 -21.815 28.585 1.00 76.56 788 GLN A O 1
ATOM 6131 N N . ASN A 1 789 ? -25.477 -22.445 27.243 1.00 84.12 789 ASN A N 1
ATOM 6132 C CA . ASN A 1 789 ? -24.641 -21.260 27.407 1.00 84.12 789 ASN A CA 1
ATOM 6133 C C . ASN A 1 789 ? -24.296 -20.638 26.045 1.00 84.12 789 ASN A C 1
ATOM 6135 O O . ASN A 1 789 ? -24.198 -21.334 25.033 1.00 84.12 789 ASN A O 1
ATOM 6139 N N . LEU A 1 790 ? -24.032 -19.328 26.037 1.00 88.25 790 LEU A N 1
ATOM 6140 C CA . LEU A 1 790 ? -23.432 -18.642 24.892 1.00 88.25 790 LEU A CA 1
ATOM 6141 C C . LEU A 1 790 ? -21.909 -18.818 24.915 1.00 88.25 790 LEU A C 1
ATOM 6143 O O . LEU A 1 790 ? -21.234 -18.280 25.795 1.00 88.25 790 LEU A O 1
ATOM 6147 N N . ILE A 1 791 ? -21.363 -19.509 23.917 1.00 90.38 791 ILE A N 1
ATOM 6148 C CA . ILE A 1 791 ? -19.922 -19.702 23.738 1.00 90.38 791 ILE A CA 1
ATOM 6149 C C . ILE A 1 791 ? -19.451 -18.814 22.583 1.00 90.38 791 ILE A C 1
ATOM 6151 O O . ILE A 1 791 ? -19.684 -19.118 21.414 1.00 90.38 791 ILE A O 1
ATOM 6155 N N . LEU A 1 792 ? -18.763 -17.713 22.895 1.00 91.06 792 LEU A N 1
ATOM 6156 C CA . LEU A 1 792 ? -18.073 -16.902 21.886 1.00 91.06 792 LEU A CA 1
ATOM 6157 C C . LEU A 1 792 ? -16.723 -17.532 21.532 1.00 91.06 792 LEU A C 1
ATOM 6159 O O . LEU A 1 792 ? -15.929 -17.846 22.421 1.00 91.06 792 LEU A O 1
ATOM 6163 N N . ARG A 1 793 ? -16.424 -17.670 20.239 1.00 91.88 793 ARG A N 1
ATOM 6164 C CA . ARG A 1 793 ? -15.122 -18.171 19.780 1.00 91.88 793 ARG A CA 1
ATOM 6165 C C . ARG A 1 793 ? -14.060 -17.068 19.849 1.00 91.88 793 ARG A C 1
ATOM 6167 O O . ARG A 1 793 ? -14.351 -15.892 19.628 1.00 91.88 793 ARG A O 1
ATOM 6174 N N . ALA A 1 794 ? -12.821 -17.449 20.159 1.00 90.50 794 ALA A N 1
ATOM 6175 C CA . ALA A 1 794 ? -11.750 -16.544 20.595 1.00 90.50 794 ALA A CA 1
ATOM 6176 C C . ALA A 1 794 ? -11.386 -15.408 19.611 1.00 90.50 794 ALA A C 1
ATOM 6178 O O . ALA A 1 794 ? -11.082 -14.288 20.030 1.00 90.50 794 ALA A O 1
ATOM 6179 N N . GLY A 1 795 ? -11.417 -15.698 18.311 1.00 90.12 795 GLY A N 1
ATOM 6180 C CA . GLY A 1 795 ? -11.122 -14.775 17.213 1.00 90.12 795 GLY A CA 1
ATOM 6181 C C . GLY A 1 795 ? -12.285 -13.862 16.817 1.00 90.12 795 GLY A C 1
ATOM 6182 O O . GLY A 1 795 ? -12.096 -13.010 15.954 1.00 90.12 795 GLY A O 1
ATOM 6183 N N . THR A 1 796 ? -13.456 -13.999 17.446 1.00 92.50 796 THR A N 1
ATOM 6184 C CA . THR A 1 796 ? -14.606 -13.107 17.236 1.00 92.50 796 THR A CA 1
ATOM 6185 C C . THR A 1 796 ? -14.251 -11.682 17.642 1.00 92.50 796 THR A C 1
ATOM 6187 O O . THR A 1 796 ? -13.751 -11.433 18.747 1.00 92.50 796 THR A O 1
ATOM 6190 N N . THR A 1 797 ? -14.501 -10.738 16.744 1.00 93.69 797 THR A N 1
ATOM 6191 C CA . THR A 1 797 ? -14.242 -9.311 16.939 1.00 93.69 797 THR A CA 1
ATOM 6192 C C . THR A 1 797 ? -15.225 -8.691 17.933 1.00 93.69 797 THR A C 1
ATOM 6194 O O . THR A 1 797 ? -16.334 -9.187 18.143 1.00 93.69 797 THR A O 1
ATOM 6197 N N . LEU A 1 798 ? -14.853 -7.564 18.544 1.00 93.69 798 LEU A N 1
ATOM 6198 C CA . LEU A 1 798 ? -15.756 -6.826 19.436 1.00 93.69 798 LEU A CA 1
ATOM 6199 C C . LEU A 1 798 ? -16.996 -6.297 18.690 1.00 93.69 798 LEU A C 1
ATOM 6201 O O . LEU A 1 798 ? -18.068 -6.201 19.286 1.00 93.69 798 LEU A O 1
ATOM 6205 N N . SER A 1 799 ? -16.874 -5.976 17.396 1.00 92.25 799 SER A N 1
ATOM 6206 C CA . SER A 1 799 ? -18.012 -5.589 16.548 1.00 92.25 799 SER A CA 1
ATOM 6207 C C . SER A 1 799 ? -18.974 -6.759 16.291 1.00 92.25 799 SER A C 1
ATOM 6209 O O . SER A 1 799 ? -20.185 -6.583 16.410 1.00 92.25 799 SER A O 1
ATOM 6211 N N . GLU A 1 800 ? -18.465 -7.961 16.006 1.00 91.88 800 GLU A N 1
ATOM 6212 C CA . GLU A 1 800 ? -19.295 -9.170 15.877 1.00 91.88 800 GLU A CA 1
ATOM 6213 C C . GLU A 1 800 ? -19.964 -9.531 17.210 1.00 91.88 800 GLU A C 1
ATOM 6215 O O . GLU A 1 800 ? -21.171 -9.765 17.243 1.00 91.88 800 GLU A O 1
ATOM 6220 N N . ALA A 1 801 ? -19.223 -9.491 18.323 1.00 92.56 801 ALA A N 1
ATOM 6221 C CA . ALA A 1 801 ? -19.764 -9.754 19.657 1.00 92.56 801 ALA A CA 1
ATOM 6222 C C . ALA A 1 801 ? -20.902 -8.785 20.031 1.00 92.56 801 ALA A C 1
ATOM 6224 O O . ALA A 1 801 ? -21.921 -9.217 20.566 1.00 92.56 801 ALA A O 1
ATOM 6225 N N . LEU A 1 802 ? -20.787 -7.493 19.689 1.00 92.69 802 LEU A N 1
ATOM 6226 C CA . LEU A 1 802 ? -21.878 -6.522 19.856 1.00 92.69 802 LEU A CA 1
ATOM 6227 C C . LEU A 1 802 ? -23.137 -6.910 19.067 1.00 92.69 802 LEU A C 1
ATOM 6229 O O . LEU A 1 802 ? -24.244 -6.785 19.593 1.00 92.69 802 LEU A O 1
ATOM 6233 N N . ASN A 1 803 ? -22.986 -7.380 17.828 1.00 91.44 803 ASN A N 1
ATOM 6234 C CA . ASN A 1 803 ? -24.119 -7.812 17.009 1.00 91.44 803 ASN A CA 1
ATOM 6235 C C . ASN A 1 803 ? -24.772 -9.078 17.585 1.00 91.44 803 ASN A C 1
ATOM 6237 O O . ASN A 1 803 ? -25.993 -9.110 17.730 1.00 91.44 803 ASN A O 1
ATOM 6241 N N . ILE A 1 804 ? -23.968 -10.063 18.000 1.00 91.88 804 ILE A N 1
ATOM 6242 C CA . ILE A 1 804 ? -24.427 -11.302 18.652 1.00 91.88 804 ILE A CA 1
ATOM 6243 C C . ILE A 1 804 ? -25.199 -10.981 19.940 1.00 91.88 804 ILE A C 1
ATOM 6245 O O . ILE A 1 804 ? -26.305 -11.477 20.139 1.00 91.88 804 ILE A O 1
ATOM 6249 N N . PHE A 1 805 ? -24.670 -10.098 20.793 1.00 93.12 805 PHE A N 1
ATOM 6250 C CA . PHE A 1 805 ? -25.337 -9.687 22.032 1.00 93.12 805 PHE A CA 1
ATOM 6251 C C . PHE A 1 805 ? -26.653 -8.952 21.783 1.00 93.12 805 PHE A C 1
ATOM 6253 O O . PHE A 1 805 ? -27.624 -9.185 22.501 1.00 93.12 805 PHE A O 1
ATOM 6260 N N . LYS A 1 806 ? -26.708 -8.087 20.763 1.00 91.50 806 LYS A N 1
ATOM 6261 C CA . LYS A 1 806 ? -27.934 -7.371 20.392 1.00 91.50 806 LYS A CA 1
ATOM 6262 C C . LYS A 1 806 ? -29.011 -8.324 19.859 1.00 91.50 806 LYS A C 1
ATOM 6264 O O . LYS A 1 806 ? -30.174 -8.159 20.215 1.00 91.50 806 LYS A O 1
ATOM 6269 N N . LEU A 1 807 ? -28.621 -9.297 19.036 1.00 90.94 807 LEU A N 1
ATOM 6270 C CA . LEU A 1 807 ? -29.507 -10.297 18.438 1.00 90.94 807 LEU A CA 1
ATOM 6271 C C . LEU A 1 807 ? -30.073 -11.242 19.510 1.00 90.94 807 LEU A C 1
ATOM 6273 O O . LEU A 1 807 ? -31.283 -11.279 19.724 1.00 90.94 807 LEU A O 1
ATOM 6277 N N . LEU A 1 808 ? -29.207 -11.901 20.286 1.00 90.56 808 LEU A N 1
ATOM 6278 C CA . LEU A 1 808 ? -29.631 -12.874 21.302 1.00 90.56 808 LEU A CA 1
ATOM 6279 C C . LEU A 1 808 ? -30.449 -12.246 22.442 1.00 90.56 808 LEU A C 1
ATOM 6281 O O . LEU A 1 808 ? -31.349 -12.890 22.974 1.00 90.56 808 LEU A O 1
ATOM 6285 N N . CYS A 1 809 ? -30.181 -10.986 22.799 1.00 90.56 809 CYS A N 1
ATOM 6286 C CA . CYS A 1 809 ? -30.981 -10.253 23.784 1.00 90.56 809 CYS A CA 1
ATOM 6287 C C . CYS A 1 809 ? -32.400 -9.917 23.281 1.00 90.56 809 CYS A C 1
ATOM 6289 O O . CYS A 1 809 ? -33.302 -9.732 24.101 1.00 90.56 809 CYS A O 1
ATOM 6291 N N . ALA A 1 810 ? -32.597 -9.789 21.965 1.00 88.12 810 ALA A N 1
ATOM 6292 C CA . ALA A 1 810 ? -33.908 -9.535 21.371 1.00 88.12 810 ALA A CA 1
ATOM 6293 C C . ALA A 1 810 ? -34.715 -10.831 21.197 1.00 88.12 810 ALA A C 1
ATOM 6295 O O . ALA A 1 810 ? -35.922 -10.832 21.422 1.00 88.12 810 ALA A O 1
ATOM 6296 N N . GLU A 1 811 ? -34.047 -11.926 20.828 1.00 86.31 811 GLU A N 1
ATOM 6297 C CA . GLU A 1 811 ? -34.687 -13.209 20.517 1.00 86.31 811 GLU A CA 1
ATOM 6298 C C . GLU A 1 811 ? -34.958 -14.082 21.751 1.00 86.31 811 GLU A C 1
ATOM 6300 O O . GLU A 1 811 ? -35.925 -14.843 21.757 1.00 86.31 811 GLU A O 1
ATOM 6305 N N . ASN A 1 812 ? -34.133 -13.999 22.803 1.00 83.19 812 ASN A N 1
ATOM 6306 C CA . ASN A 1 812 ? -34.192 -14.944 23.918 1.00 83.19 812 ASN A CA 1
ATOM 6307 C C . ASN A 1 812 ? -34.153 -14.260 25.298 1.00 83.19 812 ASN A C 1
ATOM 6309 O O . ASN A 1 812 ? -33.171 -13.631 25.697 1.00 83.19 812 ASN A O 1
ATOM 6313 N N . TYR A 1 813 ? -35.223 -14.467 26.074 1.00 83.44 813 TYR A N 1
ATOM 6314 C CA . TYR A 1 813 ? -35.399 -13.914 27.420 1.00 83.44 813 TYR A CA 1
ATOM 6315 C C . TYR A 1 813 ? -34.262 -14.275 28.393 1.00 83.44 813 TYR A C 1
ATOM 6317 O O . TYR A 1 813 ? -33.841 -13.426 29.182 1.00 83.44 813 TYR A O 1
ATOM 6325 N N . TYR A 1 814 ? -33.717 -15.495 28.316 1.00 85.38 814 TYR A N 1
ATOM 6326 C CA . TYR A 1 814 ? -32.623 -15.940 29.190 1.00 85.38 814 TYR A CA 1
ATOM 6327 C C . TYR A 1 814 ? -31.320 -15.161 28.949 1.00 85.38 814 TYR A C 1
ATOM 6329 O O . TYR A 1 814 ? -30.527 -14.984 29.872 1.00 85.38 814 TYR A O 1
ATOM 6337 N N . PHE A 1 815 ? -31.128 -14.617 27.744 1.00 88.69 815 PHE A N 1
ATOM 6338 C CA . PHE A 1 815 ? -29.941 -13.851 27.359 1.00 88.69 815 PHE A CA 1
ATOM 6339 C C . PHE A 1 815 ? -30.101 -12.331 27.519 1.00 88.69 815 PHE A C 1
ATOM 6341 O O . PHE A 1 815 ? -29.223 -11.567 27.121 1.00 88.69 815 PHE A O 1
ATOM 6348 N N . LYS A 1 816 ? -31.165 -11.857 28.182 1.00 88.50 816 LYS A N 1
ATOM 6349 C CA . LYS A 1 816 ? -31.418 -10.419 28.396 1.00 88.50 816 LYS A CA 1
ATOM 6350 C C . LYS A 1 816 ? -30.302 -9.688 29.165 1.00 88.50 816 LYS A C 1
ATOM 6352 O O . LYS A 1 816 ? -30.134 -8.479 29.021 1.00 88.50 816 LYS A O 1
ATOM 6357 N N . TYR A 1 817 ? -29.482 -10.407 29.936 1.00 91.00 817 TYR A N 1
ATOM 6358 C CA . TYR A 1 817 ? -28.295 -9.845 30.595 1.00 91.00 817 TYR A CA 1
ATOM 6359 C C . TYR A 1 817 ? -27.222 -9.354 29.600 1.00 91.00 817 TYR A C 1
ATOM 6361 O O . TYR A 1 817 ? -26.435 -8.463 29.938 1.00 91.00 817 TYR A O 1
ATOM 6369 N N . LEU A 1 818 ? -27.211 -9.869 28.361 1.00 92.50 818 LEU A N 1
ATOM 6370 C CA . LEU A 1 818 ? -26.310 -9.423 27.293 1.00 92.50 818 LEU A CA 1
ATOM 6371 C C . LEU A 1 818 ? -26.531 -7.954 26.914 1.00 92.50 818 LEU A C 1
ATOM 6373 O O . LEU A 1 818 ? -25.598 -7.321 26.429 1.00 92.50 818 LEU A O 1
ATOM 6377 N N . GLU A 1 819 ? -27.690 -7.363 27.222 1.00 92.31 819 GLU A N 1
ATOM 6378 C CA . GLU A 1 819 ? -27.920 -5.918 27.100 1.00 92.31 819 GLU A CA 1
ATOM 6379 C C . GLU A 1 819 ? -26.867 -5.100 27.874 1.00 92.31 819 GLU A C 1
ATOM 6381 O O . GLU A 1 819 ? -26.408 -4.052 27.411 1.00 92.31 819 GLU A O 1
ATOM 6386 N N . LYS A 1 820 ? -26.442 -5.568 29.057 1.00 93.38 820 LYS A N 1
ATOM 6387 C CA . LYS A 1 820 ? -25.431 -4.868 29.867 1.00 93.38 820 LYS A CA 1
ATOM 6388 C C . LYS A 1 820 ? -24.040 -4.985 29.251 1.00 93.38 820 LYS A C 1
ATOM 6390 O O . LYS A 1 820 ? -23.323 -3.987 29.199 1.00 93.38 820 LYS A O 1
ATOM 6395 N N . PHE A 1 821 ? -23.699 -6.150 28.701 1.00 91.81 821 PHE A N 1
ATOM 6396 C CA . PHE A 1 821 ? -22.462 -6.344 27.941 1.00 91.81 821 PHE A CA 1
ATOM 6397 C C . PHE A 1 821 ? -22.448 -5.524 26.645 1.00 91.81 821 PHE A C 1
ATOM 6399 O O . PHE A 1 821 ? -21.452 -4.861 26.362 1.00 91.81 821 PHE A O 1
ATOM 6406 N N . TYR A 1 822 ? -23.560 -5.488 25.905 1.00 93.44 822 TYR A N 1
ATOM 6407 C CA . TYR A 1 822 ? -23.732 -4.650 24.719 1.00 93.44 822 TYR A CA 1
ATOM 6408 C C . TYR A 1 822 ? -23.502 -3.171 25.045 1.00 93.44 822 TYR A C 1
ATOM 6410 O O . TYR A 1 822 ? -22.656 -2.522 24.430 1.00 93.44 822 TYR A O 1
ATOM 6418 N N . ASN A 1 823 ? -24.198 -2.647 26.058 1.00 91.62 823 ASN A N 1
ATOM 6419 C CA . ASN A 1 823 ? -24.062 -1.252 26.472 1.00 91.62 823 ASN A CA 1
ATOM 6420 C C . ASN A 1 823 ? -22.649 -0.923 26.973 1.00 91.62 823 ASN A C 1
ATOM 6422 O O . ASN A 1 823 ? -22.143 0.158 26.678 1.00 91.62 823 ASN A O 1
ATOM 6426 N N . HIS A 1 824 ? -21.983 -1.848 27.671 1.00 91.00 824 HIS A N 1
ATOM 6427 C CA . HIS A 1 824 ? -20.599 -1.658 28.097 1.00 91.00 824 HIS A CA 1
ATOM 6428 C C . HIS A 1 824 ? -19.628 -1.639 26.905 1.00 91.00 824 HIS A C 1
ATOM 6430 O O . HIS A 1 824 ? -18.928 -0.648 26.707 1.00 91.00 824 HIS A O 1
ATOM 6436 N N . ILE A 1 825 ? -19.622 -2.674 26.054 1.00 89.38 825 ILE A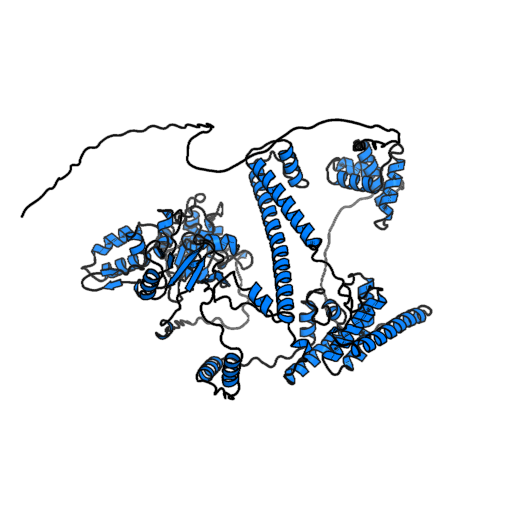 N 1
ATOM 6437 C CA . ILE A 1 825 ? -18.698 -2.771 24.908 1.00 89.38 825 ILE A CA 1
ATOM 6438 C C . ILE A 1 825 ? -18.961 -1.665 23.870 1.00 89.38 825 ILE A C 1
ATOM 6440 O O . ILE A 1 825 ? -18.024 -1.198 23.221 1.00 89.38 825 ILE A O 1
ATOM 6444 N N . LYS A 1 826 ? -20.195 -1.152 23.758 1.00 89.19 826 LYS A N 1
ATOM 6445 C CA . LYS A 1 826 ? -20.511 0.020 22.922 1.00 89.19 826 LYS A CA 1
ATOM 6446 C C . LYS A 1 826 ? -19.693 1.260 23.326 1.00 89.19 826 LYS A C 1
ATOM 6448 O O . LYS A 1 826 ? -19.324 2.044 22.448 1.00 89.19 826 LYS A O 1
ATOM 6453 N N . MET A 1 827 ? -19.354 1.390 24.611 1.00 87.69 827 MET A N 1
ATOM 6454 C CA . MET A 1 827 ? -18.492 2.447 25.161 1.00 87.69 827 MET A CA 1
ATOM 6455 C C . MET A 1 827 ? -16.990 2.098 25.130 1.00 87.69 827 MET A C 1
ATOM 6457 O O . MET A 1 827 ? -16.159 2.980 25.336 1.00 87.69 827 MET A O 1
ATOM 6461 N N . VAL A 1 828 ? -16.620 0.837 24.870 1.00 86.38 828 VAL A N 1
ATOM 6462 C CA . VAL A 1 828 ? -15.220 0.384 24.808 1.00 86.38 828 VAL A CA 1
ATOM 6463 C C . VAL A 1 828 ? -14.648 0.621 23.413 1.00 86.38 828 VAL A C 1
ATOM 6465 O O . VAL A 1 828 ? -15.091 0.019 22.430 1.00 86.38 828 VAL A O 1
ATOM 6468 N N . ALA A 1 829 ? -13.626 1.477 23.346 1.00 85.69 829 ALA A N 1
ATOM 6469 C CA . ALA A 1 829 ? -12.962 1.901 22.114 1.00 85.69 829 ALA A CA 1
ATOM 6470 C C . ALA A 1 829 ? -13.955 2.411 21.044 1.00 85.69 829 ALA A C 1
ATOM 6472 O O . ALA A 1 829 ? -15.069 2.844 21.336 1.00 85.69 829 ALA A O 1
ATOM 6473 N N . HIS A 1 830 ? -13.537 2.395 19.781 1.00 86.50 830 HIS A N 1
ATOM 6474 C CA . HIS A 1 830 ? -14.317 2.865 18.639 1.00 86.50 830 HIS A CA 1
ATOM 6475 C C . HIS A 1 830 ? -14.425 1.796 17.552 1.00 86.50 830 HIS A C 1
ATOM 6477 O O . HIS A 1 830 ? -13.696 0.806 17.567 1.00 86.50 830 HIS A O 1
ATOM 6483 N N . ILE A 1 831 ? -15.307 2.022 16.573 1.00 90.62 831 ILE A N 1
ATOM 6484 C CA . ILE A 1 831 ? -15.651 1.049 15.521 1.00 90.62 831 ILE A CA 1
ATOM 6485 C C . ILE A 1 831 ? -14.403 0.470 14.832 1.00 90.62 831 ILE A C 1
ATOM 6487 O O . ILE A 1 831 ? -14.225 -0.740 14.826 1.00 90.62 831 ILE A O 1
ATOM 6491 N N . ALA A 1 832 ? -13.485 1.307 14.341 1.00 91.69 832 ALA A N 1
ATOM 6492 C CA . ALA A 1 832 ? -12.294 0.834 13.625 1.00 91.69 832 ALA A CA 1
ATOM 6493 C C . ALA A 1 832 ? -11.254 0.071 14.485 1.00 91.69 832 ALA A C 1
ATOM 6495 O O . ALA A 1 832 ? -10.388 -0.600 13.923 1.00 91.69 832 ALA A O 1
ATOM 6496 N N . VAL A 1 833 ? -11.348 0.128 15.822 1.00 92.25 833 VAL A N 1
ATOM 6497 C CA . VAL A 1 833 ? -10.634 -0.787 16.736 1.00 92.25 833 VAL A CA 1
ATOM 6498 C C . VAL A 1 833 ? -11.459 -2.044 16.998 1.00 92.25 833 VAL A C 1
ATOM 6500 O O . VAL A 1 833 ? -10.910 -3.142 16.945 1.00 92.25 833 VAL A O 1
ATOM 6503 N N . ARG A 1 834 ? -12.772 -1.917 17.223 1.00 92.88 834 ARG A N 1
ATOM 6504 C CA . ARG A 1 834 ? -13.677 -3.054 17.467 1.00 92.88 834 ARG A CA 1
ATOM 6505 C C . ARG A 1 834 ? -13.824 -4.001 16.270 1.00 92.88 834 ARG A C 1
ATOM 6507 O O . ARG A 1 834 ? -14.064 -5.182 16.484 1.00 92.88 834 ARG A O 1
ATOM 6514 N N . ASN A 1 835 ? -13.614 -3.509 15.048 1.00 92.25 835 ASN A N 1
ATOM 6515 C CA . ASN A 1 835 ? -13.635 -4.284 13.799 1.00 92.25 835 ASN A CA 1
ATOM 6516 C C . ASN A 1 835 ? -12.447 -5.250 13.632 1.00 92.25 835 ASN A C 1
ATOM 6518 O O . ASN A 1 835 ? -12.468 -6.080 12.729 1.00 92.25 835 ASN A O 1
ATOM 6522 N N . ILE A 1 836 ? -11.394 -5.116 14.446 1.00 92.12 836 ILE A N 1
ATOM 6523 C CA . ILE A 1 836 ? -10.199 -5.978 14.385 1.00 92.12 836 ILE A CA 1
ATOM 6524 C C . ILE A 1 836 ? -9.807 -6.550 15.754 1.00 92.12 836 ILE A C 1
ATOM 6526 O O . ILE A 1 836 ? -9.271 -7.652 15.827 1.00 92.12 836 ILE A O 1
ATOM 6530 N N . GLY A 1 837 ? -10.063 -5.828 16.848 1.00 92.62 837 GLY A N 1
ATOM 6531 C CA . GLY A 1 837 ? -9.841 -6.313 18.207 1.00 92.62 837 GLY A CA 1
ATOM 6532 C C . GLY A 1 837 ? -10.796 -7.458 18.534 1.00 92.62 837 GLY A C 1
ATOM 6533 O O . GLY A 1 837 ? -11.995 -7.343 18.286 1.00 92.62 837 GLY A O 1
ATOM 6534 N N . THR A 1 838 ? -10.265 -8.549 19.082 1.00 94.31 838 THR A N 1
ATOM 6535 C CA . THR A 1 838 ? -11.018 -9.777 19.375 1.00 94.31 838 THR A CA 1
ATOM 6536 C C . THR A 1 838 ? -11.331 -9.919 20.859 1.00 94.31 838 THR A C 1
ATOM 6538 O O . THR A 1 838 ? -10.632 -9.354 21.704 1.00 94.31 838 THR A O 1
ATOM 6541 N N . ILE A 1 839 ? -12.364 -10.698 21.190 1.00 91.81 839 ILE A N 1
ATOM 6542 C CA . ILE A 1 839 ? -12.750 -10.983 22.580 1.00 91.81 839 ILE A CA 1
ATOM 6543 C C . ILE A 1 839 ? -11.596 -11.642 23.344 1.00 91.81 839 ILE A C 1
ATOM 6545 O O . ILE A 1 839 ? -11.227 -11.151 24.408 1.00 91.81 839 ILE A O 1
ATOM 6549 N N . ALA A 1 840 ? -10.959 -12.686 22.796 1.00 92.06 840 ALA A N 1
ATOM 6550 C CA . ALA A 1 840 ? -9.812 -13.303 23.468 1.00 92.06 840 ALA A CA 1
ATOM 6551 C C . ALA A 1 840 ? -8.610 -12.354 23.541 1.00 92.06 840 ALA A C 1
ATOM 6553 O O . ALA A 1 840 ? -7.950 -12.290 24.572 1.00 92.06 840 ALA A O 1
ATOM 6554 N N . GLY A 1 841 ? -8.377 -11.546 22.501 1.00 90.75 841 GLY A N 1
ATOM 6555 C CA . GLY A 1 841 ? -7.346 -10.511 22.530 1.00 90.75 841 GLY A CA 1
ATOM 6556 C C . GLY A 1 841 ? -7.556 -9.496 23.657 1.00 90.75 841 GLY A C 1
ATOM 6557 O O . GLY A 1 841 ? -6.579 -9.026 24.214 1.00 90.75 841 GLY A O 1
ATOM 6558 N N . ASN A 1 842 ? -8.803 -9.196 24.031 1.00 90.88 842 ASN A N 1
ATOM 6559 C CA . ASN A 1 842 ? -9.134 -8.335 25.171 1.00 90.88 842 ASN A CA 1
ATOM 6560 C C . ASN A 1 842 ? -9.033 -9.056 26.531 1.00 90.88 842 ASN A C 1
ATOM 6562 O O . ASN A 1 842 ? -8.889 -8.391 27.548 1.00 90.88 842 ASN A O 1
ATOM 6566 N N . LEU A 1 843 ? -9.158 -10.387 26.572 1.00 89.69 843 LEU A N 1
ATOM 6567 C CA . LEU A 1 843 ? -9.072 -11.196 27.801 1.00 89.69 843 LEU A CA 1
ATOM 6568 C C . LEU A 1 843 ? -7.643 -11.661 28.133 1.00 89.69 843 LEU A C 1
ATOM 6570 O O . LEU A 1 843 ? -7.388 -12.067 29.261 1.00 89.69 843 LEU A O 1
ATOM 6574 N N . MET A 1 844 ? -6.734 -11.644 27.154 1.00 84.81 844 MET A N 1
ATOM 6575 C CA . MET A 1 844 ? -5.323 -12.036 27.299 1.00 84.81 844 MET A CA 1
ATOM 6576 C C . MET A 1 844 ? -4.382 -10.864 27.642 1.00 84.81 844 MET A C 1
ATOM 6578 O O . MET A 1 844 ? -3.171 -11.070 27.729 1.00 84.81 844 MET A O 1
ATOM 6582 N N . ILE A 1 845 ? -4.928 -9.652 27.784 1.00 75.81 845 ILE A N 1
ATOM 6583 C CA . ILE A 1 845 ? -4.243 -8.423 28.223 1.00 75.81 845 ILE A CA 1
ATOM 6584 C C . ILE A 1 845 ? -4.416 -8.268 29.736 1.00 75.81 845 ILE A C 1
ATOM 6586 O O . ILE A 1 845 ? -3.396 -7.985 30.400 1.00 75.81 845 ILE A O 1
#